Protein AF-A0A7S1EZB2-F1 (afdb_monomer_lite)

Sequence (1112 aa):
ELTTAMSDLGTTRDLFGDSHVALLRGVSVVGLAETESMCILDSMRTISYNWDAFEPLVEQIVYDGFASQGQISDLTGRTDELAVYLQNAVELYASDDESCELDPTHDQWNNLLNLAGKQRMLVQRISRLFFQVMKGIHVEASQVSFTTTKVTGDDSVRELIEGDIGSNVLSPPAQVIVEALLDLWHAWEDFNEKVTIYSTESNVDVETLSKVASDSIDCLDLANIATELYVDAVVVRDPSVRAHVLNLAGRQRMLIEKMGKEAVLLGLGADVTENVDNLMFSVQLFNQIHEDLLVGNESLGLEVTTDHCILQQMQVVWDLWVSYEGLILTAGQDQLNTDTAVLEAIDDEATPLFNAMNVAVGYYAVNLGVCTESFSTSEWEELIREVSHLSEWTQRIAKDLCLMSRGVNFTVHYAHLVDTIDRFSELLSKLRFGSTVDNLRAPPTDAVLNKIFAMVELWSSFIALIDTPVTSAESATIVDQVLLSSNSLLLGVDDLASLYVDGAWESDPQVNGTRILTAGRQLALIEQMTKEWACLGHPNMTQQALLMTVAKYEAAEGDLLNGASGSEGKYDIKATDEVSILVQMAAVASAWIAFQPHVTKEVTGDEDLQAVVQASDVLLSEMDIAVSLYKHPLDDERVPVNILSPMPFTGTTPFGFTLSISQMVAMEIINNGQILLPGYVLASETFDDQCDADYGQRQVLDKMASESWIALGGVSCAEVCKSTAGITDALRLPSLSYECASSEDLADTDIYPAFSRLGTSFRLAPSAVLELAPWAEWWEILVVSEPATDMVDLAKTYRSALEGGGLATSSLSAFADDFQAMQDMVQAVKNNKKRIVLVLGDEPFYQTLLCAAKVVDLSPGITWISMHSFRRSWWTRNNADLVALAPECTSNALSELLQGAINIAGLGVSLDQDRDTPLTCFPDHTSKTLSTLIETHLAEGFPSGADNAVDLPYTNIQGYGADGVCMIALMVREMLSRGYTLEQLYSPDKATYSEVISFMRTELAFEGVSGRIQLSGNELPGYLAITQVVGSESVVVGYVPPNDTAEVTVDYETISSSSWAAAPPDVEEDNSLMITVIAVLGATMLIACPVGFAIIVKCCCRREKDVDASNA

Organism: Noctiluca scintillans (NCBI:txid2966)

InterPro domains:
  IPR001828 Receptor, ligand binding region [PF01094] (665-1019)
  IPR002455 GPCR family 3, GABA-B receptor [PTHR10519] (628-1100)
  IPR028082 Periplasmic binding protein-like I [SSF53822] (642-1039)
  IPR029095 NarX-like, N-terminal [PF13675] (243-339)

Secondary structure (DSSP, 8-state):
-HHHHHHHHHHHHHHHHHHHHHHHH-BGGGTBPP---HHHHHHHHHHHHHHHTTHHHHHHHHHHSS--HHHHHHHHHHHHHHHHHHHHHHHHHHH--S-------HHHHHHHHHHHHHHHHHHHHHHHHHHHHHHTSSHHHHHHHHHHHHHHHHHHHHHHHH-BTTTTBPPPSSHHHHHHHHHHHHHHHHHHHHHHHHTT-S---HHHHHHHHHHHHHHHHHHHHHHHHHHHHHHHH-TTS-HHHHHHHHHHHHHHHHHHHHHHHHHHTSSHHHHHHHHHHHHHHHHHHHHHHHH-BGGGTBPPP--HHHHHHHHHHHHHHHHHHHHHHHHHHHGGG--HHHHHHHHHHHHHHHHHHHHHHHHHHHT-----SPPPHHHHHHHHHHHHHHHHHHHHHHHHHHHHHTTSSHHHHHHHHHHHHHHHHHHHHHHHH-BTTTTBPSPSSHHHHHHHHHHHHHHHHHHHHHTS---TTTHHHHHHHHHHHHHHHHHHHHHHHHHHHHHHHHH-TTS-HHHHHHHHHHHHHHHHHHHHHHTBTBTT--HHHHHHHHHHHHHHHHHHHH-B--SSGGG-BPPP--HHHHHHHHHHHHHHHHHHHHHHSPP-SSTTHHHHHHHHHHHHHHHHHHHHHHHS-GGG--EEEEEEEEE-SSSS--THHHHHHHHHHHHHHHHHH-SSSTTEEEEEEEEE-TT-HHHHHHHHHHHHTTS--SEEE---SHHHHHHHHHHHHHTT--EEES--TT-SGGG-TTT-TTEEE-SPPGGGHHHHHHHHHHHTT--EEEEEE---HHHHHHHHHHHHHHHHTT-EEEEEE--SS-HHHHHHHHHHHHHTT--EEEEES-HHHHHHHHHHHHHTTPPS--EEEE-S---TTGGGS--HHHHHH-TT--HHHHHHHHTT-EEEEE--S--TTTTTSBPSS-TT-BHHHHHHHHHHHHHHTTTTT-S---SS--TTTTTHHHHHHHHHHHHHHHHHHHT--HHHHHS--HHHHHHHHHIIIII-EEEETTEEEE-BTTB---PEEEEEEETTEEEEEEEE-SSTTSPPEE-TTT---TTSPPPPPP----THHHHHHHHHHHHHHHHHHHHHHHHHHHHHTTSSSS------

Structure (mmCIF, N/CA/C/O backbone):
data_AF-A0A7S1EZB2-F1
#
_entry.id   AF-A0A7S1EZB2-F1
#
loop_
_atom_site.group_PDB
_atom_site.id
_atom_site.type_symbol
_atom_site.label_atom_id
_atom_site.label_alt_id
_atom_site.label_comp_id
_atom_site.label_asym_id
_atom_site.label_entity_id
_atom_site.label_seq_id
_atom_site.pdbx_PDB_ins_code
_atom_site.Cartn_x
_atom_site.Cartn_y
_atom_site.Cartn_z
_atom_site.occupancy
_atom_site.B_iso_or_equiv
_atom_site.auth_seq_id
_atom_site.auth_comp_id
_atom_site.auth_asym_id
_atom_site.auth_atom_id
_atom_site.pdbx_PDB_model_num
ATOM 1 N N . GLU A 1 1 ? 45.542 -4.696 -39.218 1.00 71.56 1 GLU A N 1
ATOM 2 C CA . GLU A 1 1 ? 46.193 -5.382 -38.083 1.00 71.56 1 GLU A CA 1
ATOM 3 C C . GLU A 1 1 ? 45.404 -5.155 -36.802 1.00 71.56 1 GLU A C 1
ATOM 5 O O . GLU A 1 1 ? 44.778 -6.106 -36.373 1.00 71.56 1 GLU A O 1
ATOM 10 N N . LEU A 1 2 ? 45.303 -3.926 -36.273 1.00 72.12 2 LEU A N 1
ATOM 11 C CA . LEU A 1 2 ? 44.518 -3.648 -35.054 1.00 72.12 2 LEU A CA 1
ATOM 12 C C . LEU A 1 2 ? 43.036 -4.060 -35.161 1.00 72.12 2 LEU A C 1
ATOM 14 O O . LEU A 1 2 ? 42.552 -4.800 -34.320 1.00 72.12 2 LEU A O 1
ATOM 18 N N . THR A 1 3 ? 42.342 -3.681 -36.239 1.00 74.75 3 THR A N 1
ATOM 19 C CA . THR A 1 3 ? 40.935 -4.071 -36.478 1.00 74.75 3 THR A CA 1
ATOM 20 C C . THR A 1 3 ? 40.739 -5.589 -36.554 1.00 74.75 3 THR A C 1
ATOM 22 O O . THR A 1 3 ? 39.734 -6.107 -36.088 1.00 74.75 3 THR A O 1
ATOM 25 N N . THR A 1 4 ? 41.709 -6.311 -37.123 1.00 85.25 4 THR A N 1
ATOM 26 C CA . THR A 1 4 ? 41.682 -7.780 -37.192 1.00 85.25 4 THR A CA 1
ATOM 27 C C . THR A 1 4 ? 41.873 -8.381 -35.804 1.00 85.25 4 THR A C 1
ATOM 29 O O . THR A 1 4 ? 41.097 -9.236 -35.413 1.00 85.25 4 THR A O 1
ATOM 32 N N . ALA A 1 5 ? 42.830 -7.865 -35.027 1.00 82.31 5 ALA A N 1
ATOM 33 C CA . ALA A 1 5 ? 43.064 -8.317 -33.660 1.00 82.31 5 ALA A CA 1
ATOM 34 C C . ALA A 1 5 ? 41.858 -8.068 -32.733 1.00 82.31 5 ALA A C 1
ATOM 36 O O . ALA A 1 5 ? 41.552 -8.927 -31.916 1.00 82.31 5 ALA A O 1
ATOM 37 N N . MET A 1 6 ? 41.155 -6.935 -32.872 1.00 84.38 6 MET A N 1
ATOM 38 C CA . MET A 1 6 ? 39.925 -6.666 -32.106 1.00 84.38 6 MET A CA 1
ATOM 39 C C . MET A 1 6 ? 38.788 -7.619 -32.499 1.00 84.38 6 MET A C 1
ATOM 41 O O . MET A 1 6 ? 38.105 -8.151 -31.633 1.00 84.38 6 MET A O 1
ATOM 45 N N . SER A 1 7 ? 38.625 -7.893 -33.798 1.00 85.56 7 SER A N 1
ATOM 46 C CA . SER A 1 7 ? 37.645 -8.873 -34.286 1.00 85.56 7 SER A CA 1
ATOM 47 C C . SER A 1 7 ? 37.939 -10.291 -33.785 1.00 85.56 7 SER A C 1
ATOM 49 O O . SER A 1 7 ? 37.016 -11.004 -33.396 1.00 85.56 7 SER A O 1
ATOM 51 N N . ASP A 1 8 ? 39.209 -10.706 -33.791 1.00 90.88 8 ASP A N 1
ATOM 52 C CA . ASP A 1 8 ? 39.632 -12.024 -33.306 1.00 90.88 8 ASP A CA 1
ATOM 53 C C . ASP A 1 8 ? 39.420 -12.149 -31.788 1.00 90.88 8 ASP A C 1
ATOM 55 O O . ASP A 1 8 ? 38.999 -13.201 -31.305 1.00 90.88 8 ASP A O 1
ATOM 59 N N . LEU A 1 9 ? 39.670 -11.070 -31.036 1.00 87.75 9 LEU A N 1
ATOM 60 C CA . LEU A 1 9 ? 39.429 -11.011 -29.595 1.00 87.75 9 LEU A CA 1
ATOM 61 C C . LEU A 1 9 ? 37.936 -11.142 -29.268 1.00 87.75 9 LEU A C 1
ATOM 63 O O . LEU A 1 9 ? 37.585 -11.982 -28.445 1.00 87.75 9 LEU A O 1
ATOM 67 N N . GLY A 1 10 ? 37.069 -10.392 -29.959 1.00 88.25 10 GLY A N 1
ATOM 68 C CA . GLY A 1 10 ? 35.613 -10.528 -29.818 1.00 88.25 10 GLY A CA 1
ATOM 69 C C . GLY A 1 10 ? 35.130 -11.941 -30.159 1.00 88.25 10 GLY A C 1
ATOM 70 O O . GLY A 1 10 ? 34.423 -12.556 -29.376 1.00 88.25 10 GLY A O 1
ATOM 71 N N . THR A 1 11 ? 35.628 -12.523 -31.254 1.00 92.94 11 THR A N 1
ATOM 72 C CA . THR A 1 11 ? 35.288 -13.909 -31.633 1.00 92.94 11 THR A CA 1
ATOM 73 C C . THR A 1 11 ? 35.745 -14.928 -30.581 1.00 92.94 11 THR A C 1
ATOM 75 O O . THR A 1 11 ? 35.072 -15.926 -30.346 1.00 92.94 11 THR A O 1
ATOM 78 N N . THR A 1 12 ? 36.905 -14.709 -29.954 1.00 92.12 12 THR A N 1
ATOM 79 C CA . THR A 1 12 ? 37.430 -15.603 -28.907 1.00 92.12 12 THR A CA 1
ATOM 80 C C . THR A 1 12 ? 36.618 -15.497 -27.620 1.00 92.12 12 THR A C 1
ATOM 82 O O . THR A 1 12 ? 36.389 -16.517 -26.975 1.00 92.12 12 THR A O 1
ATOM 85 N N . ARG A 1 13 ? 36.179 -14.283 -27.263 1.00 92.75 13 ARG A N 1
ATOM 86 C CA . ARG A 1 13 ? 35.255 -14.043 -26.149 1.00 92.75 13 ARG A CA 1
ATOM 87 C C . ARG A 1 13 ? 33.959 -14.822 -26.359 1.00 92.75 13 ARG A C 1
ATOM 89 O O . ARG A 1 13 ? 33.618 -15.634 -25.509 1.00 92.75 13 ARG A O 1
ATOM 96 N N . ASP A 1 14 ? 33.321 -14.641 -27.515 1.00 91.06 14 ASP A N 1
ATOM 97 C CA . ASP A 1 14 ? 32.053 -15.305 -27.843 1.00 91.06 14 ASP A CA 1
ATOM 98 C C . ASP A 1 14 ? 32.217 -16.832 -27.825 1.00 91.06 14 ASP A C 1
ATOM 100 O O . ASP A 1 14 ? 31.436 -17.542 -27.204 1.00 91.06 14 ASP A O 1
ATOM 104 N N . LEU A 1 15 ? 33.306 -17.349 -28.412 1.00 93.75 15 LEU A N 1
ATOM 105 C CA . LEU A 1 15 ? 33.604 -18.782 -28.395 1.00 93.75 15 LEU A CA 1
ATOM 106 C C . LEU A 1 15 ? 33.765 -19.336 -26.973 1.00 93.75 15 LEU A C 1
ATOM 108 O O . LEU A 1 15 ? 33.363 -20.474 -26.724 1.00 93.75 15 LEU A O 1
ATOM 112 N N . PHE A 1 16 ? 34.390 -18.582 -26.065 1.00 92.81 16 PHE A N 1
ATOM 113 C CA . PHE A 1 16 ? 34.522 -19.000 -24.672 1.00 92.81 16 PHE A CA 1
ATOM 114 C C . PHE A 1 16 ? 33.151 -19.062 -23.994 1.00 92.81 16 PHE A C 1
ATOM 116 O O . PHE A 1 16 ? 32.823 -20.109 -23.439 1.00 92.81 16 PHE A O 1
ATOM 123 N N . GLY A 1 17 ? 32.356 -17.990 -24.094 1.00 90.81 17 GLY A N 1
ATOM 124 C CA . GLY A 1 17 ? 31.007 -17.925 -23.523 1.00 90.81 17 GLY A CA 1
ATOM 125 C C . GLY A 1 17 ? 30.111 -19.050 -24.043 1.00 90.81 17 GLY A C 1
ATOM 126 O O . GLY A 1 17 ? 29.581 -19.836 -23.258 1.00 90.81 17 GLY A O 1
ATOM 127 N N . ASP A 1 18 ? 30.051 -19.224 -25.366 1.00 91.88 18 ASP A N 1
ATOM 128 C CA . ASP A 1 18 ? 29.277 -20.286 -26.015 1.00 91.88 18 ASP A CA 1
ATOM 129 C C . ASP A 1 18 ? 29.727 -21.684 -25.567 1.00 91.88 18 ASP A C 1
ATOM 131 O O . ASP A 1 18 ? 28.901 -22.564 -25.326 1.00 91.88 18 ASP A O 1
ATOM 135 N N . SER A 1 19 ? 31.041 -21.911 -25.441 1.00 92.44 19 SER A N 1
ATOM 136 C CA . SER A 1 19 ? 31.580 -23.208 -25.006 1.00 92.44 19 SER A CA 1
ATOM 137 C C . SER A 1 19 ? 31.276 -23.491 -23.536 1.00 92.44 19 SER A C 1
ATOM 139 O O . SER A 1 19 ? 30.982 -24.633 -23.188 1.00 92.44 19 SER A O 1
ATOM 141 N N . HIS A 1 20 ? 31.349 -22.471 -22.679 1.00 93.75 20 HIS A N 1
ATOM 142 C CA . HIS A 1 20 ? 31.028 -22.573 -21.256 1.00 93.75 20 HIS A CA 1
ATOM 143 C C . HIS A 1 20 ? 29.554 -22.937 -21.051 1.00 93.75 20 HIS A C 1
ATOM 145 O O . HIS A 1 20 ? 29.251 -23.929 -20.387 1.00 93.75 20 HIS A O 1
ATOM 151 N N . VAL A 1 21 ? 28.646 -22.217 -21.718 1.00 91.94 21 VAL A N 1
ATOM 152 C CA . VAL A 1 21 ? 27.202 -22.497 -21.685 1.00 91.94 21 VAL A CA 1
ATOM 153 C C . VAL A 1 21 ? 26.888 -23.876 -22.272 1.00 91.94 21 VAL A C 1
ATOM 155 O O . VAL A 1 21 ? 26.105 -24.625 -21.693 1.00 91.94 21 VAL A O 1
ATOM 158 N N . ALA A 1 22 ? 27.530 -24.255 -23.382 1.00 92.25 22 ALA A N 1
ATOM 159 C CA . ALA A 1 22 ? 27.340 -25.563 -24.010 1.00 92.25 22 ALA A CA 1
ATOM 160 C C . ALA A 1 22 ? 27.740 -26.735 -23.100 1.00 92.25 22 ALA A C 1
ATOM 162 O O . ALA A 1 22 ? 27.123 -27.795 -23.177 1.00 92.25 22 ALA A O 1
ATOM 163 N N . LEU A 1 23 ? 28.763 -26.568 -22.254 1.00 93.44 23 LEU A N 1
ATOM 164 C CA . LEU A 1 23 ? 29.164 -27.585 -21.278 1.00 93.44 23 LEU A CA 1
ATOM 165 C C . LEU A 1 23 ? 28.136 -27.726 -20.151 1.00 93.44 23 LEU A C 1
ATOM 167 O O . LEU A 1 23 ? 27.768 -28.843 -19.801 1.00 93.44 23 LEU A O 1
ATOM 171 N N . LEU A 1 24 ? 27.643 -26.607 -19.615 1.00 94.00 24 LEU A N 1
ATOM 172 C CA . LEU A 1 24 ? 26.632 -26.609 -18.556 1.00 94.00 24 LEU A CA 1
ATOM 173 C C . LEU A 1 24 ? 25.299 -27.192 -19.039 1.00 94.00 24 LEU A C 1
ATOM 175 O O . LEU A 1 24 ? 24.766 -28.115 -18.429 1.00 94.00 24 LEU A O 1
ATOM 179 N N . ARG A 1 25 ? 24.788 -26.679 -20.161 1.00 93.44 25 ARG A N 1
ATOM 180 C CA . ARG A 1 25 ? 23.408 -26.903 -20.625 1.00 93.44 25 ARG A CA 1
ATOM 181 C C . ARG A 1 25 ? 23.281 -27.970 -21.709 1.00 93.44 25 ARG A C 1
ATOM 183 O O . ARG A 1 25 ? 22.176 -28.294 -22.129 1.00 93.44 25 ARG A O 1
ATOM 190 N N . GLY A 1 26 ? 24.405 -28.511 -22.173 1.00 91.88 26 GLY A N 1
ATOM 191 C CA . GLY A 1 26 ? 24.444 -29.472 -23.266 1.00 91.88 26 GLY A CA 1
ATOM 192 C C . GLY A 1 26 ? 24.108 -28.854 -24.627 1.00 91.88 26 GLY A C 1
ATOM 193 O O . GLY A 1 26 ? 23.628 -27.730 -24.760 1.00 91.88 26 GLY A O 1
ATOM 194 N N . VAL A 1 27 ? 24.377 -29.613 -25.692 1.00 90.06 27 VAL A N 1
ATOM 195 C CA . VAL A 1 27 ? 24.002 -29.263 -27.069 1.00 90.06 27 VAL A CA 1
ATOM 196 C C . VAL A 1 27 ? 23.609 -30.537 -27.811 1.00 90.06 27 VAL A C 1
ATOM 198 O O . VAL A 1 27 ? 24.453 -31.298 -28.302 1.00 90.06 27 VAL A O 1
ATOM 201 N N . SER A 1 28 ? 22.300 -30.745 -27.950 1.00 81.62 28 SER A N 1
ATOM 202 C CA . SER A 1 28 ? 21.715 -31.960 -28.534 1.00 81.62 28 SER A CA 1
ATOM 203 C C . SER A 1 28 ? 22.206 -32.246 -29.960 1.00 81.62 28 SER A C 1
ATOM 205 O O . SER A 1 28 ? 22.515 -33.389 -30.298 1.00 81.62 28 SER A O 1
ATOM 207 N N . VAL A 1 29 ? 22.364 -31.207 -30.790 1.00 82.00 29 VAL A N 1
ATOM 208 C CA . VAL A 1 29 ? 22.775 -31.322 -32.205 1.00 82.00 29 VAL A CA 1
ATOM 209 C C . VAL A 1 29 ? 24.170 -31.937 -32.372 1.00 82.00 29 VAL A C 1
ATOM 211 O O . VAL A 1 29 ? 24.432 -32.595 -33.381 1.00 82.00 29 VAL A O 1
ATOM 214 N N . VAL A 1 30 ? 25.062 -31.755 -31.395 1.00 86.19 30 VAL A N 1
ATOM 215 C CA . VAL A 1 30 ? 26.427 -32.314 -31.417 1.00 86.19 30 VAL A CA 1
ATOM 216 C C . VAL A 1 30 ? 26.611 -33.478 -30.439 1.00 86.19 30 VAL A C 1
ATOM 218 O O . VAL A 1 30 ? 27.704 -34.037 -30.366 1.00 86.19 30 VAL A O 1
ATOM 221 N N . GLY A 1 31 ? 25.547 -33.883 -29.737 1.00 88.06 31 GLY A N 1
ATOM 222 C CA . GLY A 1 31 ? 25.568 -34.975 -28.763 1.00 88.06 31 GLY A CA 1
ATOM 223 C C . GLY A 1 31 ? 26.355 -34.657 -27.491 1.00 88.06 31 GLY A C 1
ATOM 224 O O . GLY A 1 31 ? 26.866 -35.582 -26.861 1.00 88.06 31 GLY A O 1
ATOM 225 N N . LEU A 1 32 ? 26.490 -33.374 -27.144 1.00 91.12 32 LEU A N 1
ATOM 226 C CA . LEU A 1 32 ? 27.051 -32.950 -25.865 1.00 91.12 32 LEU A CA 1
ATOM 227 C C . LEU A 1 32 ? 25.933 -33.007 -24.818 1.00 91.12 32 LEU A C 1
ATOM 229 O O . LEU A 1 32 ? 24.924 -32.324 -24.983 1.00 91.12 32 LEU A O 1
ATOM 233 N N . ALA A 1 33 ? 26.091 -33.862 -23.807 1.00 89.81 33 ALA A N 1
ATOM 234 C CA . ALA A 1 33 ? 25.143 -33.969 -22.699 1.00 89.81 33 ALA A CA 1
ATOM 235 C C . ALA A 1 33 ? 25.242 -32.747 -21.777 1.00 89.81 33 ALA A C 1
ATOM 237 O O . ALA A 1 33 ? 26.293 -32.104 -21.728 1.00 89.81 33 ALA A O 1
ATOM 238 N N . GLU A 1 34 ? 24.153 -32.443 -21.076 1.00 93.44 34 GLU A N 1
ATOM 239 C CA . GLU A 1 34 ? 24.152 -31.439 -20.013 1.00 93.44 34 GLU A CA 1
ATOM 240 C C . GLU A 1 34 ? 24.938 -31.926 -18.788 1.00 93.44 34 GLU A C 1
ATOM 242 O O . GLU A 1 34 ? 25.187 -33.124 -18.619 1.00 93.44 34 GLU A O 1
ATOM 247 N N . THR A 1 35 ? 25.391 -30.987 -17.958 1.00 94.69 35 THR A N 1
ATOM 248 C CA . THR A 1 35 ? 26.147 -31.316 -16.748 1.00 94.69 35 THR A CA 1
ATOM 249 C C . THR A 1 35 ? 25.199 -31.712 -15.626 1.00 94.69 35 THR A C 1
ATOM 251 O O . THR A 1 35 ? 24.454 -30.882 -15.119 1.00 94.69 35 THR A O 1
ATOM 254 N N . GLU A 1 36 ? 25.292 -32.968 -15.191 1.00 94.81 36 GLU A N 1
ATOM 255 C CA . GLU A 1 36 ? 24.405 -33.526 -14.161 1.00 94.81 36 GLU A CA 1
ATOM 256 C C . GLU A 1 36 ? 25.088 -33.702 -12.796 1.00 94.81 36 GLU A C 1
ATOM 258 O O . GLU A 1 36 ? 24.409 -33.923 -11.804 1.00 94.81 36 GLU A O 1
ATOM 263 N N . SER A 1 37 ? 26.420 -33.608 -12.701 1.00 94.81 37 SER A N 1
ATOM 264 C CA . SER A 1 37 ? 27.129 -33.777 -11.421 1.00 94.81 37 SER A CA 1
ATOM 265 C C . SER A 1 37 ? 27.076 -32.511 -10.566 1.00 94.81 37 SER A C 1
ATOM 267 O O . SER A 1 37 ? 27.524 -31.446 -11.004 1.00 94.81 37 SER A O 1
ATOM 269 N N . MET A 1 38 ? 26.662 -32.651 -9.301 1.00 94.44 38 MET A N 1
ATOM 270 C CA . MET A 1 38 ? 26.695 -31.553 -8.323 1.00 94.44 38 MET A CA 1
ATOM 271 C C . MET A 1 38 ? 28.098 -30.940 -8.154 1.00 94.44 38 MET A C 1
ATOM 273 O O . MET A 1 38 ? 28.235 -29.727 -7.988 1.00 94.44 38 MET A O 1
ATOM 277 N N . CYS A 1 39 ? 29.155 -31.755 -8.244 1.00 94.00 39 CYS A N 1
ATOM 278 C CA . CYS A 1 39 ? 30.535 -31.305 -8.055 1.00 94.00 39 CYS A CA 1
ATOM 279 C C . CYS A 1 39 ? 31.042 -30.504 -9.249 1.00 94.00 39 CYS A C 1
ATOM 281 O O . CYS A 1 39 ? 31.732 -29.494 -9.086 1.00 94.00 39 CYS A O 1
ATOM 283 N N . ILE A 1 40 ? 30.678 -30.938 -10.456 1.00 95.56 40 ILE A N 1
ATOM 284 C CA . ILE A 1 40 ? 31.011 -30.203 -11.673 1.00 95.56 40 ILE A CA 1
ATOM 285 C C . ILE A 1 40 ? 30.229 -28.886 -11.705 1.00 95.56 40 ILE A C 1
ATOM 287 O O . ILE A 1 40 ? 30.835 -27.853 -11.982 1.00 95.56 40 ILE A O 1
ATOM 291 N N . LEU A 1 41 ? 28.937 -28.888 -11.354 1.00 95.75 41 LEU A N 1
ATOM 292 C CA . LEU A 1 41 ? 28.114 -27.674 -11.298 1.00 95.75 41 LEU A CA 1
ATOM 293 C C . LEU A 1 41 ? 28.697 -26.625 -10.340 1.00 95.75 41 LEU A C 1
ATOM 295 O O . LEU A 1 41 ? 28.880 -25.481 -10.748 1.00 95.75 41 LEU A O 1
ATOM 299 N N . ASP A 1 42 ? 29.092 -27.000 -9.116 1.00 94.12 42 ASP A N 1
ATOM 300 C CA . ASP A 1 42 ? 29.736 -26.052 -8.186 1.00 94.12 42 ASP A CA 1
ATOM 301 C C . ASP A 1 42 ? 31.064 -25.490 -8.726 1.00 94.12 42 ASP A C 1
ATOM 303 O O . ASP A 1 42 ? 31.350 -24.292 -8.612 1.00 94.12 42 ASP A O 1
ATOM 307 N N . SER A 1 43 ? 31.871 -26.332 -9.381 1.00 94.12 43 SER A N 1
ATOM 308 C CA . SER A 1 43 ? 33.102 -25.865 -10.022 1.00 94.12 43 SER A CA 1
ATOM 309 C C . SER A 1 43 ? 32.813 -24.901 -11.177 1.00 94.12 43 SER A C 1
ATOM 311 O O . SER A 1 43 ? 33.520 -23.903 -11.336 1.00 94.12 43 SER A O 1
ATOM 313 N N . MET A 1 44 ? 31.791 -25.182 -11.986 1.00 95.69 44 MET A N 1
ATOM 314 C CA . MET A 1 44 ? 31.398 -24.353 -13.126 1.00 95.69 44 MET A CA 1
ATOM 315 C C . MET A 1 44 ? 30.775 -23.028 -12.684 1.00 95.69 44 MET A C 1
ATOM 317 O O . MET A 1 44 ? 31.058 -22.008 -13.304 1.00 95.69 44 MET A O 1
ATOM 321 N N . ARG A 1 45 ? 30.050 -23.001 -11.561 1.00 94.75 45 ARG A N 1
ATOM 322 C CA . ARG A 1 45 ? 29.545 -21.778 -10.918 1.00 94.75 45 ARG A CA 1
ATOM 323 C C . ARG A 1 45 ? 30.649 -20.758 -10.651 1.00 94.75 45 ARG A C 1
ATOM 325 O O . ARG A 1 45 ? 30.496 -19.566 -10.910 1.00 94.75 45 ARG A O 1
ATOM 332 N N . THR A 1 46 ? 31.798 -21.232 -10.167 1.00 93.62 46 THR A N 1
ATOM 333 C CA . THR A 1 46 ? 32.968 -20.374 -9.928 1.00 93.62 46 THR A CA 1
ATOM 334 C C . THR A 1 46 ? 33.520 -19.806 -11.236 1.00 93.62 46 THR A C 1
ATOM 336 O O . THR A 1 46 ? 33.947 -18.652 -11.279 1.00 93.62 46 THR A O 1
ATOM 339 N N . ILE A 1 47 ? 33.501 -20.592 -12.315 1.00 95.44 47 ILE A N 1
ATOM 340 C CA . ILE A 1 47 ? 33.921 -20.137 -13.644 1.00 95.44 47 ILE A CA 1
ATOM 341 C C . ILE A 1 47 ? 32.946 -19.079 -14.174 1.00 95.44 47 ILE A C 1
ATOM 343 O O . ILE A 1 47 ? 33.428 -18.032 -14.597 1.00 95.44 47 ILE A O 1
ATOM 347 N N . SER A 1 48 ? 31.625 -19.297 -14.078 1.00 94.12 48 SER A N 1
ATOM 348 C CA . SER A 1 48 ? 30.596 -18.321 -14.483 1.00 94.12 48 SER A CA 1
ATOM 349 C C . SER A 1 48 ? 30.817 -16.967 -13.807 1.00 94.12 48 SER A C 1
ATOM 351 O O . SER A 1 48 ? 31.038 -15.973 -14.486 1.00 94.12 48 SER A O 1
ATOM 353 N N . TYR A 1 49 ? 30.930 -16.941 -12.474 1.00 92.12 49 TYR A N 1
ATOM 354 C CA . TYR A 1 49 ? 31.134 -15.696 -11.722 1.00 92.12 49 TYR A CA 1
ATOM 355 C C . TYR A 1 49 ? 32.394 -14.919 -12.145 1.00 92.12 49 TYR A C 1
ATOM 357 O O . TYR A 1 49 ? 32.400 -13.690 -12.237 1.00 92.12 49 TYR A O 1
ATOM 365 N N . ASN A 1 50 ? 33.498 -15.630 -12.395 1.00 91.38 50 ASN A N 1
ATOM 366 C CA . ASN A 1 50 ? 34.734 -14.985 -12.838 1.00 91.38 50 ASN A CA 1
ATOM 367 C C . ASN A 1 50 ? 34.659 -14.546 -14.305 1.00 91.38 50 ASN A C 1
ATOM 369 O O . ASN A 1 50 ? 35.280 -13.541 -14.662 1.00 91.38 50 ASN A O 1
ATOM 373 N N . TRP A 1 51 ? 33.911 -15.275 -15.135 1.00 92.62 51 TRP A N 1
ATOM 374 C CA . TRP A 1 51 ? 33.652 -14.923 -16.523 1.00 92.62 51 TRP A CA 1
ATOM 375 C C . TRP A 1 51 ? 32.783 -13.669 -16.641 1.00 92.62 51 TRP A C 1
ATOM 377 O O . TRP A 1 51 ? 33.173 -12.757 -17.364 1.00 92.62 51 TRP A O 1
ATOM 387 N N . ASP A 1 52 ? 31.717 -13.544 -15.850 1.00 88.00 52 ASP A N 1
ATOM 388 C CA . ASP A 1 52 ? 30.821 -12.376 -15.856 1.00 88.00 52 ASP A CA 1
ATOM 389 C C . ASP A 1 52 ? 31.555 -11.075 -15.496 1.00 88.00 52 ASP A C 1
ATOM 391 O O . ASP A 1 52 ? 31.230 -9.989 -15.974 1.00 88.00 52 ASP A O 1
ATOM 395 N N . ALA A 1 53 ? 32.614 -11.173 -14.687 1.00 85.25 53 ALA A N 1
ATOM 396 C CA . ALA A 1 53 ? 33.487 -10.044 -14.375 1.00 85.25 53 ALA A CA 1
ATOM 397 C C . ALA A 1 53 ? 34.612 -9.819 -15.410 1.00 85.25 53 ALA A C 1
ATOM 399 O O . ALA A 1 53 ? 35.257 -8.766 -15.406 1.00 85.25 53 ALA A O 1
ATOM 400 N N . PHE A 1 54 ? 34.899 -10.808 -16.259 1.00 90.19 54 PHE A N 1
ATOM 401 C CA . PHE A 1 54 ? 35.945 -10.771 -17.284 1.00 90.19 54 PHE A CA 1
ATOM 402 C C . PHE A 1 54 ? 35.412 -10.295 -18.640 1.00 90.19 54 PHE A C 1
ATOM 404 O O . PHE A 1 54 ? 36.048 -9.470 -19.298 1.00 90.19 54 PHE A O 1
ATOM 411 N N . GLU A 1 55 ? 34.250 -10.794 -19.051 1.00 91.25 55 GLU A N 1
ATOM 412 C CA . GLU A 1 55 ? 33.652 -10.568 -20.363 1.00 91.25 55 GLU A CA 1
ATOM 413 C C . GLU A 1 55 ? 33.421 -9.081 -20.690 1.00 91.25 55 GLU A C 1
ATOM 415 O O . GLU A 1 55 ? 33.889 -8.647 -21.753 1.00 91.25 55 GLU A O 1
ATOM 420 N N . PRO A 1 56 ? 32.840 -8.253 -19.795 1.00 88.56 56 PRO A N 1
ATOM 421 C CA . PRO A 1 56 ? 32.592 -6.841 -20.088 1.00 88.56 56 PRO A CA 1
ATOM 422 C C . PRO A 1 56 ? 33.881 -6.041 -20.312 1.00 88.56 56 PRO A C 1
ATOM 424 O O . PRO A 1 56 ? 33.901 -5.086 -21.086 1.00 88.56 56 PRO A O 1
ATOM 427 N N . LEU A 1 57 ? 34.991 -6.438 -19.674 1.00 88.12 57 LEU A N 1
ATOM 428 C CA . LEU A 1 57 ? 36.292 -5.792 -19.881 1.00 88.12 57 LEU A CA 1
ATOM 429 C C . LEU A 1 57 ? 36.819 -6.056 -21.293 1.00 88.12 57 LEU A C 1
ATOM 431 O O . LEU A 1 57 ? 37.369 -5.157 -21.932 1.00 88.12 57 LEU A O 1
ATOM 435 N N . VAL A 1 58 ? 36.650 -7.286 -21.786 1.00 89.56 58 VAL A N 1
ATOM 436 C CA . VAL A 1 58 ? 37.017 -7.646 -23.159 1.00 89.56 58 VAL A CA 1
ATOM 437 C C . VAL A 1 58 ? 36.102 -6.940 -24.154 1.00 89.56 58 VAL A C 1
ATOM 439 O O . VAL A 1 58 ? 36.596 -6.387 -25.136 1.00 89.56 58 VAL A O 1
ATOM 442 N N . GLU A 1 59 ? 34.799 -6.898 -23.881 1.00 89.00 59 GLU A N 1
ATOM 443 C CA . GLU A 1 59 ? 33.821 -6.181 -24.698 1.00 89.00 59 GLU A CA 1
ATOM 444 C C . GLU A 1 59 ? 34.154 -4.694 -24.827 1.00 89.00 59 GLU A C 1
ATOM 446 O O . GLU A 1 59 ? 34.218 -4.171 -25.940 1.00 89.00 59 GLU A O 1
ATOM 451 N N . GLN A 1 60 ? 34.460 -4.034 -23.710 1.00 86.12 60 GLN A N 1
ATOM 452 C CA . GLN A 1 60 ? 34.838 -2.628 -23.703 1.00 86.12 60 GLN A CA 1
ATOM 453 C C . GLN A 1 60 ? 36.100 -2.375 -24.537 1.00 86.12 60 GLN A C 1
ATOM 455 O O . GLN A 1 60 ? 36.142 -1.431 -25.318 1.00 86.12 60 GLN A O 1
ATOM 460 N N . ILE A 1 61 ? 37.120 -3.233 -24.439 1.00 86.44 61 ILE A N 1
ATOM 461 C CA . ILE A 1 61 ? 38.347 -3.098 -25.243 1.00 86.44 61 ILE A CA 1
ATOM 462 C C . ILE A 1 61 ? 38.062 -3.279 -26.737 1.00 86.44 61 ILE A C 1
ATOM 464 O O . ILE A 1 61 ? 38.628 -2.561 -27.566 1.00 86.44 61 ILE A O 1
ATOM 468 N N . VAL A 1 62 ? 37.202 -4.239 -27.088 1.00 86.06 62 VAL A N 1
ATOM 469 C CA . VAL A 1 62 ? 36.781 -4.471 -28.476 1.00 86.06 62 VAL A CA 1
ATOM 470 C C . VAL A 1 62 ? 36.006 -3.262 -29.009 1.00 86.06 62 VAL A C 1
ATOM 472 O O . VAL A 1 62 ? 36.249 -2.854 -30.147 1.00 86.06 62 VAL A O 1
ATOM 475 N N . TYR A 1 63 ? 35.138 -2.666 -28.188 1.00 84.00 63 TYR A N 1
ATOM 476 C CA . TYR A 1 63 ? 34.349 -1.480 -28.522 1.00 84.00 63 TYR A CA 1
ATOM 477 C C . TYR A 1 63 ? 35.212 -0.218 -28.677 1.00 84.00 63 TYR A C 1
ATOM 479 O O . TYR A 1 63 ? 35.152 0.453 -29.709 1.00 84.00 63 TYR A O 1
ATOM 487 N N . ASP A 1 64 ? 36.070 0.072 -27.697 1.00 83.88 64 ASP A N 1
ATOM 488 C CA . ASP A 1 64 ? 36.944 1.251 -27.680 1.00 83.88 64 ASP A CA 1
ATOM 489 C C . ASP A 1 64 ? 38.054 1.163 -28.742 1.00 83.88 64 ASP A C 1
ATOM 491 O O . ASP A 1 64 ? 38.621 2.171 -29.177 1.00 83.88 64 ASP A O 1
ATOM 495 N N . GLY A 1 65 ? 38.401 -0.055 -29.169 1.00 85.19 65 GLY A N 1
ATOM 496 C CA . GLY A 1 65 ? 39.464 -0.317 -30.137 1.00 85.19 65 GLY A CA 1
ATOM 497 C C . GLY A 1 65 ? 40.877 -0.080 -29.590 1.00 85.19 65 GLY A C 1
ATOM 498 O O . GLY A 1 65 ? 41.846 -0.091 -30.358 1.00 85.19 65 GLY A O 1
ATOM 499 N N . PHE A 1 66 ? 41.020 0.133 -28.279 1.00 83.81 66 PHE A N 1
ATOM 500 C CA . PHE A 1 66 ? 42.293 0.197 -27.565 1.00 83.81 66 PHE A CA 1
ATOM 501 C C . PHE A 1 66 ? 42.132 -0.293 -26.118 1.00 83.81 66 PHE A C 1
ATOM 503 O O . PHE A 1 66 ? 41.045 -0.258 -25.559 1.00 83.81 66 PHE A O 1
ATOM 510 N N . ALA A 1 67 ? 43.235 -0.721 -25.498 1.00 83.12 67 ALA A N 1
ATOM 511 C CA . ALA A 1 67 ? 43.274 -1.089 -24.083 1.00 83.12 67 ALA A CA 1
ATOM 512 C C . ALA A 1 67 ? 44.254 -0.186 -23.327 1.00 83.12 67 ALA A C 1
ATOM 514 O O . ALA A 1 67 ? 45.402 0.005 -23.747 1.00 83.12 67 ALA A O 1
ATOM 515 N N . SER A 1 68 ? 43.819 0.367 -22.198 1.00 87.94 68 SER A N 1
ATOM 516 C CA . SER A 1 68 ? 44.694 1.072 -21.262 1.00 87.94 68 SER A CA 1
ATOM 517 C C . SER A 1 68 ? 45.608 0.094 -20.511 1.00 87.94 68 SER A C 1
ATOM 519 O O . SER A 1 68 ? 45.330 -1.099 -20.407 1.00 87.94 68 SER A O 1
ATOM 521 N N . GLN A 1 69 ? 46.705 0.592 -19.929 1.00 84.75 69 GLN A N 1
ATOM 522 C CA . GLN A 1 69 ? 47.576 -0.260 -19.105 1.00 84.75 69 GLN A CA 1
ATOM 523 C C . GLN A 1 69 ? 46.889 -0.792 -17.840 1.00 84.75 69 GLN A C 1
ATOM 525 O O . GLN A 1 69 ? 47.254 -1.864 -17.368 1.00 84.75 69 GLN A O 1
ATOM 530 N N . GLY A 1 70 ? 45.892 -0.070 -17.315 1.00 85.62 70 GLY A N 1
ATOM 531 C CA . GLY A 1 70 ? 45.050 -0.565 -16.223 1.00 85.62 70 GLY A CA 1
ATOM 532 C C . GLY A 1 70 ? 44.245 -1.785 -16.665 1.00 85.62 70 GLY A C 1
ATOM 533 O O . GLY A 1 70 ? 44.415 -2.858 -16.101 1.00 85.62 70 GLY A O 1
ATOM 534 N N . GLN A 1 71 ? 43.495 -1.659 -17.766 1.00 84.88 71 GLN A N 1
ATOM 535 C CA . GLN A 1 71 ? 42.696 -2.756 -18.328 1.00 84.88 71 GLN A CA 1
ATOM 536 C C . GLN A 1 71 ? 43.541 -3.995 -18.675 1.00 84.88 71 GLN A C 1
ATOM 538 O O . GLN A 1 71 ? 43.118 -5.118 -18.424 1.00 84.88 71 GLN A O 1
ATOM 543 N N . ILE A 1 72 ? 44.756 -3.817 -19.209 1.00 83.88 72 ILE A N 1
ATOM 544 C CA . ILE A 1 72 ? 45.669 -4.940 -19.499 1.00 83.88 72 ILE A CA 1
ATOM 545 C C . ILE A 1 72 ? 46.117 -5.641 -18.208 1.00 83.88 72 ILE A C 1
ATOM 547 O O . ILE A 1 72 ? 46.188 -6.872 -18.168 1.00 83.88 72 ILE A O 1
ATOM 551 N N . SER A 1 73 ? 46.431 -4.873 -17.160 1.00 86.19 73 SER A N 1
ATOM 552 C CA . SER A 1 73 ? 46.809 -5.422 -15.854 1.00 86.19 73 SER A CA 1
ATOM 553 C C . SER A 1 73 ? 45.663 -6.229 -15.244 1.00 86.19 73 SER A C 1
ATOM 555 O O . SER A 1 73 ? 45.890 -7.348 -14.784 1.00 86.19 73 SER A O 1
ATOM 557 N N . ASP A 1 74 ? 44.444 -5.693 -15.297 1.00 84.56 74 ASP A N 1
ATOM 558 C CA . ASP A 1 74 ? 43.250 -6.336 -14.743 1.00 84.56 74 ASP A CA 1
ATOM 559 C C . ASP A 1 74 ? 42.891 -7.616 -15.509 1.00 84.56 74 ASP A C 1
ATOM 561 O O . ASP A 1 74 ? 42.685 -8.664 -14.896 1.00 84.56 74 ASP A O 1
ATOM 565 N N . LEU A 1 75 ? 42.911 -7.578 -16.849 1.00 87.50 75 LEU A N 1
ATOM 566 C CA . LEU A 1 75 ? 42.700 -8.767 -17.681 1.00 87.50 75 LEU A CA 1
ATOM 567 C C . LEU A 1 75 ? 43.732 -9.859 -17.404 1.00 87.50 75 LEU A C 1
ATOM 569 O O . LEU A 1 75 ? 43.374 -11.033 -17.337 1.00 87.50 75 LEU A O 1
ATOM 573 N N . THR A 1 76 ? 45.009 -9.496 -17.250 1.00 86.94 76 THR A N 1
ATOM 574 C CA . THR A 1 76 ? 46.074 -10.479 -16.994 1.00 86.94 76 THR A CA 1
ATOM 575 C C . THR A 1 76 ? 45.835 -11.197 -15.668 1.00 86.94 76 THR A C 1
ATOM 577 O O . THR A 1 76 ? 45.881 -12.423 -15.630 1.00 86.94 76 THR A O 1
ATOM 580 N N . GLY A 1 77 ? 45.515 -10.449 -14.604 1.00 86.19 77 GLY A N 1
ATOM 581 C CA . GLY A 1 77 ? 45.219 -11.033 -13.294 1.00 86.19 77 GLY A CA 1
ATOM 582 C C . GLY A 1 77 ? 44.028 -11.992 -13.334 1.00 86.19 77 GLY A C 1
ATOM 583 O O . GLY A 1 77 ? 44.130 -13.123 -12.868 1.00 86.19 77 GLY A O 1
ATOM 584 N N . ARG A 1 78 ? 42.926 -11.579 -13.970 1.00 89.25 78 ARG A N 1
ATOM 585 C CA . ARG A 1 78 ? 41.714 -12.405 -14.083 1.00 89.25 78 ARG A CA 1
ATOM 586 C C . ARG A 1 78 ? 41.894 -13.629 -14.984 1.00 89.25 78 ARG A C 1
ATOM 588 O O . ARG A 1 78 ? 41.305 -14.670 -14.717 1.00 89.25 78 ARG A O 1
ATOM 595 N N . THR A 1 79 ? 42.720 -13.530 -16.029 1.00 89.62 79 THR A N 1
ATOM 596 C CA . THR A 1 79 ? 43.022 -14.669 -16.916 1.00 89.62 79 THR A CA 1
ATOM 597 C C . THR A 1 79 ? 43.717 -15.792 -16.148 1.00 89.62 79 THR A C 1
ATOM 599 O O . THR A 1 79 ? 43.366 -16.958 -16.323 1.00 89.62 79 THR A O 1
ATOM 602 N N . ASP A 1 80 ? 44.686 -15.451 -15.292 1.00 87.56 80 ASP A N 1
ATOM 603 C CA . ASP A 1 80 ? 45.415 -16.436 -14.488 1.00 87.56 80 ASP A CA 1
ATOM 604 C C . ASP A 1 80 ? 44.477 -17.155 -13.502 1.00 87.56 80 ASP A C 1
ATOM 606 O O . ASP A 1 80 ? 44.552 -18.375 -13.359 1.00 87.56 80 ASP A O 1
ATOM 610 N N . GLU A 1 81 ? 43.561 -16.421 -12.861 1.00 87.75 81 GLU A N 1
ATOM 611 C CA . GLU A 1 81 ? 42.549 -16.990 -11.961 1.00 87.75 81 GLU A CA 1
ATOM 612 C C . GLU A 1 81 ? 41.573 -17.910 -12.708 1.00 87.75 81 GLU A C 1
ATOM 614 O O . GLU A 1 81 ? 41.393 -19.068 -12.321 1.00 87.75 81 GLU A O 1
ATOM 619 N N . LEU A 1 82 ? 41.004 -17.443 -13.824 1.00 90.94 82 LEU A N 1
ATOM 620 C CA . LEU A 1 82 ? 40.064 -18.220 -14.633 1.00 90.94 82 LEU A CA 1
ATOM 621 C C . LEU A 1 82 ? 40.702 -19.513 -15.163 1.00 90.94 82 LEU A C 1
ATOM 623 O O . LEU A 1 82 ? 40.069 -20.567 -15.147 1.00 90.94 82 LEU A O 1
ATOM 627 N N . ALA A 1 83 ? 41.976 -19.470 -15.568 1.00 90.75 83 ALA A N 1
ATOM 628 C CA . ALA A 1 83 ? 42.712 -20.650 -16.019 1.00 90.75 83 ALA A CA 1
ATOM 629 C C . ALA A 1 83 ? 42.862 -21.719 -14.922 1.00 90.75 83 ALA A C 1
ATOM 631 O O . ALA A 1 83 ? 42.802 -22.913 -15.223 1.00 90.75 83 ALA A O 1
ATOM 632 N N . VAL A 1 84 ? 43.036 -21.314 -13.657 1.00 92.81 84 VAL A N 1
ATOM 633 C CA . VAL A 1 84 ? 43.083 -22.247 -12.519 1.00 92.81 84 VAL A CA 1
ATOM 634 C C . VAL A 1 84 ? 41.725 -22.918 -12.319 1.00 92.81 84 VAL A C 1
ATOM 636 O O . VAL A 1 84 ? 41.669 -24.142 -12.203 1.00 92.81 84 VAL A O 1
ATOM 639 N N . TYR A 1 85 ? 40.633 -22.150 -12.330 1.00 93.25 85 TYR A N 1
ATOM 640 C CA . TYR A 1 85 ? 39.289 -22.711 -12.169 1.00 93.25 85 TYR A CA 1
ATOM 641 C C . TYR A 1 85 ? 38.912 -23.653 -13.319 1.00 93.25 85 TYR A C 1
ATOM 643 O O . TYR A 1 85 ? 38.408 -24.748 -13.073 1.00 93.25 85 TYR A O 1
ATOM 651 N N . LEU A 1 86 ? 39.245 -23.290 -14.560 1.00 93.38 86 LEU A N 1
ATOM 652 C CA . LEU A 1 86 ? 39.045 -24.146 -15.732 1.00 93.38 86 LEU A CA 1
ATOM 653 C C . LEU A 1 86 ? 39.825 -25.460 -15.631 1.00 93.38 86 LEU A C 1
ATOM 655 O O . LEU A 1 86 ? 39.285 -26.514 -15.953 1.00 93.38 86 LEU A O 1
ATOM 659 N N . GLN A 1 87 ? 41.078 -25.423 -15.168 1.00 93.31 87 GLN A N 1
ATOM 660 C CA . GLN A 1 87 ? 41.876 -26.638 -14.995 1.00 93.31 87 GLN A CA 1
ATOM 661 C C . GLN A 1 87 ? 41.247 -27.582 -13.958 1.00 93.31 87 GLN A C 1
ATOM 663 O O . GLN A 1 87 ? 41.194 -28.788 -14.198 1.00 93.31 87 GLN A O 1
ATOM 668 N N . ASN A 1 88 ? 40.723 -27.041 -12.854 1.00 90.31 88 ASN A N 1
ATOM 669 C CA . ASN A 1 88 ? 40.014 -27.833 -11.847 1.00 90.31 88 ASN A CA 1
ATOM 670 C C . ASN A 1 88 ? 38.739 -28.467 -12.427 1.00 90.31 88 ASN A C 1
ATOM 672 O O . ASN A 1 88 ? 38.516 -29.663 -12.248 1.00 90.31 88 ASN A O 1
ATOM 676 N N . ALA A 1 89 ? 37.942 -27.703 -13.182 1.00 92.62 89 ALA A N 1
ATOM 677 C CA . ALA A 1 89 ? 36.749 -28.231 -13.840 1.00 92.62 89 ALA A CA 1
ATOM 678 C C . ALA A 1 89 ? 37.097 -29.347 -14.841 1.00 92.62 89 ALA A C 1
ATOM 680 O O . ALA A 1 89 ? 36.441 -30.384 -14.856 1.00 92.62 89 ALA A O 1
ATOM 681 N N . VAL A 1 90 ? 38.166 -29.193 -15.634 1.00 92.81 90 VAL A N 1
ATOM 682 C CA . VAL A 1 90 ? 38.639 -30.232 -16.572 1.00 92.81 90 VAL A CA 1
ATOM 683 C C . VAL A 1 90 ? 39.002 -31.532 -15.850 1.00 92.81 90 VAL A C 1
ATOM 685 O O . VAL A 1 90 ? 38.725 -32.615 -16.367 1.00 92.81 90 VAL A O 1
ATOM 688 N N . GLU A 1 91 ? 39.618 -31.449 -14.670 1.00 91.12 91 GLU A N 1
ATOM 689 C CA . GLU A 1 91 ? 39.939 -32.628 -13.859 1.00 91.12 91 GLU A CA 1
ATOM 690 C C . GLU A 1 91 ? 38.677 -33.336 -13.358 1.00 91.12 91 GLU A C 1
ATOM 692 O O . GLU A 1 91 ? 38.612 -34.567 -13.424 1.00 91.12 91 GLU A O 1
ATOM 697 N N . LEU A 1 92 ? 37.652 -32.578 -12.958 1.00 92.00 92 LEU A N 1
ATOM 698 C CA . LEU A 1 92 ? 36.352 -33.135 -12.583 1.00 92.00 92 LEU A CA 1
ATOM 699 C C . LEU A 1 92 ? 35.657 -33.796 -13.785 1.00 92.00 92 LEU A C 1
ATOM 701 O O . LEU A 1 92 ? 35.308 -34.968 -13.711 1.00 92.00 92 LEU A O 1
ATOM 705 N N . TYR A 1 93 ? 35.571 -33.141 -14.947 1.00 91.12 93 TYR A N 1
ATOM 706 C CA . TYR A 1 93 ? 35.011 -33.774 -16.156 1.00 91.12 93 TYR A CA 1
ATOM 707 C C . TYR A 1 93 ? 35.758 -35.050 -16.582 1.00 91.12 93 TYR A C 1
ATOM 709 O O . TYR A 1 93 ? 35.177 -35.931 -17.218 1.00 91.12 93 TYR A O 1
ATOM 717 N N . ALA A 1 94 ? 37.053 -35.163 -16.273 1.00 91.19 94 ALA A N 1
ATOM 718 C CA . ALA A 1 94 ? 37.844 -36.343 -16.607 1.00 91.19 94 ALA A CA 1
ATOM 719 C C . ALA A 1 94 ? 37.629 -37.515 -15.635 1.00 91.19 94 ALA A C 1
ATOM 721 O O . ALA A 1 94 ? 37.743 -38.674 -16.052 1.00 91.19 94 ALA A O 1
ATOM 722 N N . SER A 1 95 ? 37.387 -37.236 -14.352 1.00 86.31 95 SER A N 1
ATOM 723 C CA . SER A 1 95 ? 37.305 -38.259 -13.307 1.00 86.31 95 SER A CA 1
ATOM 724 C C . SER A 1 95 ? 36.600 -37.772 -12.037 1.00 86.31 95 SER A C 1
ATOM 726 O O . SER A 1 95 ? 37.211 -37.761 -10.969 1.00 86.31 95 SER A O 1
ATOM 728 N N . ASP A 1 96 ? 35.333 -37.386 -12.148 1.00 84.12 96 ASP A N 1
ATOM 729 C CA . ASP A 1 96 ? 34.492 -37.086 -10.990 1.00 84.12 96 ASP A CA 1
ATOM 730 C C . ASP A 1 96 ? 34.007 -38.374 -10.304 1.00 84.12 96 ASP A C 1
ATOM 732 O O . ASP A 1 96 ? 33.624 -39.346 -10.961 1.00 84.12 96 ASP A O 1
ATOM 736 N N . ASP A 1 97 ? 34.066 -38.389 -8.976 1.00 78.31 97 ASP A N 1
ATOM 737 C CA . ASP A 1 97 ? 33.544 -39.456 -8.120 1.00 78.31 97 ASP A CA 1
ATOM 738 C C . ASP A 1 97 ? 32.393 -38.984 -7.217 1.00 78.31 97 ASP A C 1
ATOM 740 O O . ASP A 1 97 ? 31.993 -39.722 -6.314 1.00 78.31 97 ASP A O 1
ATOM 744 N N . GLU A 1 98 ? 31.877 -37.773 -7.468 1.00 75.56 98 GLU A N 1
ATOM 745 C CA . GLU A 1 98 ? 30.772 -37.129 -6.750 1.00 75.56 98 GLU A CA 1
ATOM 746 C C . GLU A 1 98 ? 31.037 -36.982 -5.238 1.00 75.56 98 GLU A C 1
ATOM 748 O O . GLU A 1 98 ? 30.116 -36.874 -4.429 1.00 75.56 98 GLU A O 1
ATOM 753 N N . SER A 1 99 ? 32.310 -36.983 -4.820 1.00 78.38 99 SER A N 1
ATOM 754 C CA . SER A 1 99 ? 32.693 -36.942 -3.402 1.00 78.38 99 SER A CA 1
ATOM 755 C C . SER A 1 99 ? 32.824 -35.535 -2.809 1.00 78.38 99 SER A C 1
ATOM 757 O O . SER A 1 99 ? 33.236 -35.402 -1.652 1.00 78.38 99 SER A O 1
ATOM 759 N N . CYS A 1 100 ? 32.501 -34.481 -3.567 1.00 85.19 100 CYS A N 1
ATOM 760 C CA . CYS A 1 100 ? 32.557 -33.116 -3.052 1.00 85.19 100 CYS A CA 1
ATOM 761 C C . CYS A 1 100 ? 31.538 -32.905 -1.921 1.00 85.19 100 CYS A C 1
ATOM 763 O O . CYS A 1 100 ? 30.414 -33.405 -1.949 1.00 85.19 100 CYS A O 1
ATOM 765 N N . GLU A 1 101 ? 31.939 -32.140 -0.909 1.00 85.06 101 GLU A N 1
ATOM 766 C CA . GLU A 1 101 ? 31.080 -31.767 0.212 1.00 85.06 101 GLU A CA 1
ATOM 767 C C . GLU A 1 101 ? 30.704 -30.293 0.058 1.00 85.06 101 GLU A C 1
ATOM 769 O O . GLU A 1 101 ? 31.508 -29.402 0.331 1.00 85.06 101 GLU A O 1
ATOM 774 N N . LEU A 1 102 ? 29.489 -30.042 -0.431 1.00 91.12 102 LEU A N 1
ATOM 775 C CA . LEU A 1 102 ? 28.933 -28.697 -0.562 1.00 91.12 102 LEU A CA 1
ATOM 776 C C . LEU A 1 102 ? 28.156 -28.370 0.707 1.00 91.12 102 LEU A C 1
ATOM 778 O O . LEU A 1 102 ? 27.152 -29.031 0.980 1.00 91.12 102 LEU A O 1
ATOM 782 N N . ASP A 1 103 ? 28.618 -27.395 1.491 1.00 89.94 103 ASP A N 1
ATOM 783 C CA . ASP A 1 103 ? 28.001 -26.973 2.756 1.00 89.94 103 ASP A CA 1
ATOM 784 C C . ASP A 1 103 ? 27.460 -25.544 2.667 1.00 89.94 103 ASP A C 1
ATOM 786 O O . ASP A 1 103 ? 28.225 -24.594 2.856 1.00 89.94 103 ASP A O 1
ATOM 790 N N . PRO A 1 104 ? 26.163 -25.373 2.329 1.00 94.56 104 PRO A N 1
ATOM 791 C CA . PRO A 1 104 ? 25.573 -24.049 2.260 1.00 94.56 104 PRO A CA 1
ATOM 792 C C . PRO A 1 104 ? 25.592 -23.358 3.620 1.00 94.56 104 PRO A C 1
ATOM 794 O O . PRO A 1 104 ? 25.315 -23.964 4.657 1.00 94.56 104 PRO A O 1
ATOM 797 N N . THR A 1 105 ? 25.866 -22.057 3.606 1.00 95.00 105 THR A N 1
ATOM 798 C CA . THR A 1 105 ? 25.653 -21.202 4.774 1.00 95.00 105 THR A CA 1
ATOM 799 C C . THR A 1 105 ? 24.158 -21.036 5.063 1.00 95.00 105 THR A C 1
ATOM 801 O O . THR A 1 105 ? 23.314 -21.271 4.198 1.00 95.00 105 THR A O 1
ATOM 804 N N . HIS A 1 106 ? 23.825 -20.566 6.268 1.00 92.38 106 HIS A N 1
ATOM 805 C CA . HIS A 1 106 ? 22.450 -20.225 6.651 1.00 92.38 106 HIS A CA 1
ATOM 806 C C . HIS A 1 106 ? 21.754 -19.326 5.605 1.00 92.38 106 HIS A C 1
ATOM 808 O O . HIS A 1 106 ? 20.643 -19.614 5.164 1.00 92.38 106 HIS A O 1
ATOM 814 N N . ASP A 1 107 ? 22.444 -18.281 5.135 1.00 91.62 107 ASP A N 1
ATOM 815 C CA . ASP A 1 107 ? 21.912 -17.360 4.122 1.00 91.62 107 ASP A CA 1
ATOM 816 C C . ASP A 1 107 ? 21.754 -18.029 2.751 1.00 91.62 107 ASP A C 1
ATOM 818 O O . ASP A 1 107 ? 20.774 -17.780 2.054 1.00 91.62 107 ASP A O 1
ATOM 822 N N . GLN A 1 108 ? 22.678 -18.916 2.369 1.00 94.50 108 GLN A N 1
ATOM 823 C CA . GLN A 1 108 ? 22.567 -19.671 1.117 1.00 94.50 108 GLN A CA 1
ATOM 824 C C . GLN A 1 108 ? 21.366 -20.620 1.139 1.00 94.50 108 GLN A C 1
ATOM 826 O O . GLN A 1 108 ? 20.666 -20.731 0.135 1.00 94.50 108 GLN A O 1
ATOM 831 N N . TRP A 1 109 ? 21.077 -21.258 2.277 1.00 95.50 109 TRP A N 1
ATOM 832 C CA . TRP A 1 109 ? 19.859 -22.054 2.443 1.00 95.50 109 TRP A CA 1
ATOM 833 C C . TRP A 1 109 ? 18.589 -21.207 2.320 1.00 95.50 109 TRP A C 1
ATOM 835 O O . TRP A 1 109 ? 17.662 -21.607 1.612 1.00 95.50 109 TRP A O 1
ATOM 845 N N . ASN A 1 110 ? 18.552 -20.030 2.954 1.00 91.81 110 ASN A N 1
ATOM 846 C CA . ASN A 1 110 ? 17.431 -19.094 2.828 1.00 91.81 110 ASN A CA 1
ATOM 847 C C . ASN A 1 110 ? 17.218 -18.660 1.369 1.00 91.81 110 ASN A C 1
ATOM 849 O O . ASN A 1 110 ? 16.087 -18.689 0.877 1.00 91.81 110 ASN A O 1
ATOM 853 N N . ASN A 1 111 ? 18.298 -18.314 0.663 1.00 91.31 111 ASN A N 1
ATOM 854 C CA . ASN A 1 111 ? 18.252 -17.913 -0.741 1.00 91.31 111 ASN A CA 1
ATOM 855 C C . ASN A 1 111 ? 17.754 -19.048 -1.643 1.00 91.31 111 ASN A C 1
ATOM 857 O O . ASN A 1 111 ? 16.863 -18.822 -2.460 1.00 91.31 111 ASN A O 1
ATOM 861 N N . LEU A 1 112 ? 18.251 -20.273 -1.447 1.00 94.69 112 LEU A N 1
ATOM 862 C CA . LEU A 1 112 ? 17.823 -21.456 -2.199 1.00 94.69 112 LEU A CA 1
ATOM 863 C C . LEU A 1 112 ? 16.334 -21.758 -2.015 1.00 94.69 112 LEU A C 1
ATOM 865 O O . LEU A 1 112 ? 15.613 -21.932 -2.996 1.00 94.69 112 LEU A O 1
ATOM 869 N N . LEU A 1 113 ? 15.848 -21.771 -0.771 1.00 95.06 113 LEU A N 1
ATOM 870 C CA . LEU A 1 113 ? 14.432 -22.009 -0.479 1.00 95.06 113 LEU A CA 1
ATOM 871 C C . LEU A 1 113 ? 13.534 -20.901 -1.042 1.00 95.06 113 LEU A C 1
ATOM 873 O O . LEU A 1 113 ? 12.459 -21.188 -1.578 1.00 95.06 113 LEU A O 1
ATOM 877 N N . ASN A 1 114 ? 13.962 -19.638 -0.949 1.00 89.94 114 ASN A N 1
ATOM 878 C CA . ASN A 1 114 ? 13.209 -18.520 -1.507 1.00 89.94 114 ASN A CA 1
ATOM 879 C C . ASN A 1 114 ? 13.170 -18.572 -3.042 1.00 89.94 114 ASN A C 1
ATOM 881 O O . ASN A 1 114 ? 12.099 -18.371 -3.616 1.00 89.94 114 ASN A O 1
ATOM 885 N N . LEU A 1 115 ? 14.291 -18.889 -3.700 1.00 91.12 115 LEU A N 1
ATOM 886 C CA . LEU A 1 115 ? 14.384 -19.026 -5.156 1.00 91.12 115 LEU A CA 1
ATOM 887 C C . LEU A 1 115 ? 13.562 -20.220 -5.666 1.00 91.12 115 LEU A C 1
ATOM 889 O O . LEU A 1 115 ? 12.770 -20.061 -6.592 1.00 91.12 115 LEU A O 1
ATOM 893 N N . ALA A 1 116 ? 13.633 -21.378 -5.003 1.00 94.62 116 ALA A N 1
ATOM 894 C CA . ALA A 1 116 ? 12.789 -22.537 -5.312 1.00 94.62 116 ALA A CA 1
ATOM 895 C C . ALA A 1 116 ? 11.292 -22.216 -5.120 1.00 94.62 116 ALA A C 1
ATOM 897 O O . ALA A 1 116 ? 10.442 -22.548 -5.952 1.00 94.62 116 ALA A O 1
ATOM 898 N N . GLY A 1 117 ? 10.955 -21.475 -4.058 1.00 91.31 117 GLY A N 1
ATOM 899 C CA . GLY A 1 117 ? 9.621 -20.913 -3.846 1.00 91.31 117 GLY A CA 1
ATOM 900 C C . GLY A 1 117 ? 9.172 -19.966 -4.962 1.00 91.31 117 GLY A C 1
ATOM 901 O O . GLY A 1 117 ? 8.036 -20.068 -5.427 1.00 91.31 117 GLY A O 1
ATOM 902 N N . LYS A 1 118 ? 10.057 -19.069 -5.409 1.00 90.81 118 LYS A N 1
ATOM 903 C CA . LYS A 1 118 ? 9.815 -18.135 -6.514 1.00 90.81 118 LYS A CA 1
ATOM 904 C C . LYS A 1 118 ? 9.574 -18.890 -7.820 1.00 90.81 118 LYS A C 1
ATOM 906 O O . LYS A 1 118 ? 8.624 -18.557 -8.521 1.00 90.81 118 LYS A O 1
ATOM 911 N N . GLN A 1 119 ? 10.335 -19.946 -8.099 1.00 94.25 119 GLN A N 1
ATOM 912 C CA . GLN A 1 119 ? 10.172 -20.727 -9.323 1.00 94.25 119 GLN A CA 1
ATOM 913 C C . GLN A 1 119 ? 8.796 -21.398 -9.423 1.00 94.25 119 GLN A C 1
ATOM 915 O O . GLN A 1 119 ? 8.152 -21.336 -10.470 1.00 94.25 119 GLN A O 1
ATOM 920 N N . ARG A 1 120 ? 8.280 -21.954 -8.317 1.00 95.69 120 ARG A N 1
ATOM 921 C CA . ARG A 1 120 ? 6.904 -22.490 -8.262 1.00 95.69 120 ARG A CA 1
ATOM 922 C C . ARG A 1 120 ? 5.860 -21.444 -8.654 1.00 95.69 120 ARG A C 1
ATOM 924 O O . ARG A 1 120 ? 4.914 -21.749 -9.375 1.00 95.69 120 ARG A O 1
ATOM 931 N N . MET A 1 121 ? 6.038 -20.213 -8.182 1.00 95.56 121 MET A N 1
ATOM 932 C CA . MET A 1 121 ? 5.158 -19.091 -8.498 1.00 95.56 121 MET A CA 1
ATOM 933 C C . MET A 1 121 ? 5.283 -18.661 -9.967 1.00 95.56 121 MET A C 1
ATOM 935 O O . MET A 1 121 ? 4.259 -18.494 -10.626 1.00 95.56 121 MET A O 1
ATOM 939 N N . LEU A 1 122 ? 6.504 -18.553 -10.507 1.00 94.19 122 LEU A N 1
ATOM 940 C CA . LEU A 1 122 ? 6.753 -18.109 -11.886 1.00 94.19 122 LEU A CA 1
ATOM 941 C C . LEU A 1 122 ? 6.058 -19.005 -12.920 1.00 94.19 122 LEU A C 1
ATOM 943 O O . LEU A 1 122 ? 5.424 -18.485 -13.837 1.00 94.19 122 LEU A O 1
ATOM 947 N N . VAL A 1 123 ? 6.089 -20.331 -12.734 1.00 96.56 123 VAL A N 1
ATOM 948 C CA . VAL A 1 123 ? 5.351 -21.286 -13.586 1.00 96.56 123 VAL A CA 1
ATOM 949 C C . VAL A 1 123 ? 3.854 -20.949 -13.621 1.00 96.56 123 VAL A C 1
ATOM 951 O O . VAL A 1 123 ? 3.246 -20.884 -14.693 1.00 96.56 123 VAL A O 1
ATOM 954 N N . GLN A 1 124 ? 3.250 -20.701 -12.454 1.00 97.38 124 GLN A N 1
ATOM 955 C CA . GLN A 1 124 ? 1.819 -20.399 -12.359 1.00 97.38 124 GLN A CA 1
ATOM 956 C C . GLN A 1 124 ? 1.486 -19.022 -12.936 1.00 97.38 124 GLN A C 1
ATOM 958 O O . GLN A 1 124 ? 0.502 -18.900 -13.664 1.00 97.38 124 GLN A O 1
ATOM 963 N N . ARG A 1 125 ? 2.337 -18.019 -12.700 1.00 96.44 125 ARG A N 1
ATOM 964 C CA . ARG A 1 125 ? 2.168 -16.662 -13.229 1.00 96.44 125 ARG A CA 1
ATOM 965 C C . ARG A 1 125 ? 2.247 -16.620 -14.752 1.00 96.44 125 ARG A C 1
ATOM 967 O O . ARG A 1 125 ? 1.401 -16.002 -15.389 1.00 96.44 125 ARG A O 1
ATOM 974 N N . ILE A 1 126 ? 3.213 -17.314 -15.358 1.00 96.38 126 ILE A N 1
ATOM 975 C CA . ILE A 1 126 ? 3.324 -17.422 -16.825 1.00 96.38 126 ILE A CA 1
ATOM 976 C C . ILE A 1 126 ? 2.067 -18.057 -17.404 1.00 96.38 126 ILE A C 1
ATOM 978 O O . ILE A 1 126 ? 1.532 -17.568 -18.397 1.00 96.38 126 ILE A O 1
ATOM 982 N N . SER A 1 127 ? 1.582 -19.124 -16.770 1.00 97.12 127 SER A N 1
ATOM 983 C CA . SER A 1 127 ? 0.367 -19.804 -17.200 1.00 97.12 127 SER A CA 1
ATOM 984 C C . SER A 1 127 ? -0.866 -18.897 -17.082 1.00 97.12 127 SER A C 1
ATOM 986 O O . SER A 1 127 ? -1.619 -18.772 -18.048 1.00 97.12 127 SER A O 1
ATOM 988 N N . ARG A 1 128 ? -1.026 -18.179 -15.960 1.00 97.00 128 ARG A N 1
ATOM 989 C CA . ARG A 1 128 ? -2.079 -17.169 -15.764 1.00 97.00 128 ARG A CA 1
ATOM 990 C C . ARG A 1 128 ? -2.050 -16.109 -16.865 1.00 97.00 128 ARG A C 1
ATOM 992 O O . ARG A 1 128 ? -3.057 -15.917 -17.540 1.00 97.00 128 ARG A O 1
ATOM 999 N N . LEU A 1 129 ? -0.896 -15.477 -17.078 1.00 94.44 129 LEU A N 1
ATOM 1000 C CA . LEU A 1 129 ? -0.712 -14.404 -18.060 1.00 94.44 129 LEU A CA 1
ATOM 1001 C C . LEU A 1 129 ? -0.975 -14.889 -19.491 1.00 94.44 129 LEU A C 1
ATOM 1003 O O . LEU A 1 129 ? -1.646 -14.208 -20.263 1.00 94.44 129 LEU A O 1
ATOM 1007 N N . PHE A 1 130 ? -0.510 -16.092 -19.838 1.00 96.38 130 PHE A N 1
ATOM 1008 C CA . PHE A 1 130 ? -0.821 -16.720 -21.121 1.00 96.38 130 PHE A CA 1
ATOM 1009 C C . PHE A 1 130 ? -2.337 -16.868 -21.315 1.00 96.38 130 PHE A C 1
ATOM 1011 O O . PHE A 1 130 ? -2.879 -16.435 -22.333 1.00 96.38 130 PHE A O 1
ATOM 1018 N N . PHE A 1 131 ? -3.046 -17.424 -20.329 1.00 96.19 131 PHE A N 1
ATOM 1019 C CA . PHE A 1 131 ? -4.494 -17.603 -20.425 1.00 96.19 131 PHE A CA 1
ATOM 1020 C C . PHE A 1 131 ? -5.265 -16.279 -20.410 1.00 96.19 131 PHE A C 1
ATOM 1022 O O . PHE A 1 131 ? -6.289 -16.177 -21.085 1.00 96.19 131 PHE A O 1
ATOM 1029 N N . GLN A 1 132 ? -4.771 -15.248 -19.721 1.00 94.12 132 GLN A N 1
ATOM 1030 C CA . GLN A 1 132 ? -5.346 -13.900 -19.758 1.00 94.12 132 GLN A CA 1
ATOM 1031 C C . GLN A 1 132 ? -5.294 -13.310 -21.166 1.00 94.12 132 GLN A C 1
ATOM 1033 O O . GLN A 1 132 ? -6.322 -12.860 -21.676 1.00 94.12 132 GLN A O 1
ATOM 1038 N N . VAL A 1 133 ? -4.145 -13.423 -21.841 1.00 92.44 133 VAL A N 1
ATOM 1039 C CA . VAL A 1 133 ? -3.997 -13.012 -23.245 1.00 92.44 133 VAL A CA 1
ATOM 1040 C C . VAL A 1 133 ? -4.973 -13.776 -24.143 1.00 92.44 133 VAL A C 1
ATOM 1042 O O . VAL A 1 133 ? -5.654 -13.162 -24.964 1.00 92.44 133 VAL A O 1
ATOM 1045 N N . MET A 1 134 ? -5.111 -15.092 -23.950 1.00 92.31 134 MET A N 1
ATOM 1046 C CA . MET A 1 134 ? -6.054 -15.912 -24.724 1.00 92.31 134 MET A CA 1
ATOM 1047 C C . MET A 1 134 ? -7.524 -15.548 -24.470 1.00 92.31 134 MET A C 1
ATOM 1049 O O . MET A 1 134 ? -8.350 -15.635 -25.381 1.00 92.31 134 MET A O 1
ATOM 1053 N N . LYS A 1 135 ? -7.865 -15.151 -23.240 1.00 91.69 135 LYS A N 1
ATOM 1054 C CA . LYS A 1 135 ? -9.224 -14.764 -22.839 1.00 91.69 135 LYS A CA 1
ATOM 1055 C C . LYS A 1 135 ? -9.569 -13.321 -23.221 1.00 91.69 135 LYS A C 1
ATOM 1057 O O . LYS A 1 135 ? -10.752 -13.015 -23.374 1.00 91.69 135 LYS A O 1
ATOM 1062 N N . GLY A 1 136 ? -8.567 -12.464 -23.406 1.00 90.62 136 GLY A N 1
ATOM 1063 C CA . GLY A 1 136 ? -8.738 -11.041 -23.696 1.00 90.62 136 GLY A CA 1
ATOM 1064 C C . GLY A 1 136 ? -8.755 -10.145 -22.454 1.00 90.62 136 GLY A C 1
ATOM 1065 O O . GLY A 1 136 ? -9.407 -9.108 -22.487 1.00 90.62 136 GLY A O 1
ATOM 1066 N N . ILE A 1 137 ? -8.081 -10.547 -21.376 1.00 89.25 137 ILE A N 1
ATOM 1067 C CA . ILE A 1 137 ? -7.941 -9.785 -20.124 1.00 89.25 137 ILE A CA 1
ATOM 1068 C C . ILE A 1 137 ? -6.639 -8.987 -20.200 1.00 89.25 137 ILE A C 1
ATOM 1070 O O . ILE A 1 137 ? -5.608 -9.582 -20.507 1.00 89.25 137 ILE A O 1
ATOM 1074 N N . HIS A 1 138 ? -6.698 -7.666 -19.987 1.00 84.94 138 HIS A N 1
ATOM 1075 C CA . HIS A 1 138 ? -5.549 -6.739 -19.970 1.00 84.94 138 HIS A CA 1
ATOM 1076 C C . HIS A 1 138 ? -4.448 -7.034 -21.011 1.00 84.94 138 HIS A C 1
ATOM 1078 O O . HIS A 1 138 ? -3.260 -6.959 -20.710 1.00 84.94 138 HIS A O 1
ATOM 1084 N N . VAL A 1 139 ? -4.835 -7.362 -22.252 1.00 85.19 139 VAL A N 1
ATOM 1085 C CA . VAL A 1 139 ? -3.976 -8.049 -23.239 1.00 85.19 139 VAL A CA 1
ATOM 1086 C C . VAL A 1 139 ? -2.571 -7.454 -23.364 1.00 85.19 139 VAL A C 1
ATOM 1088 O O . VAL A 1 139 ? -1.597 -8.200 -23.307 1.00 85.19 139 VAL A O 1
ATOM 1091 N N . GLU A 1 140 ? -2.449 -6.134 -23.518 1.00 78.50 140 GLU A N 1
ATOM 1092 C CA . GLU A 1 140 ? -1.147 -5.472 -23.674 1.00 78.50 140 GLU A CA 1
ATOM 1093 C C . GLU A 1 140 ? -0.278 -5.606 -22.412 1.00 78.50 140 GLU A C 1
ATOM 1095 O O . GLU A 1 140 ? 0.878 -6.030 -22.495 1.00 78.50 140 GLU A O 1
ATOM 1100 N N . ALA A 1 141 ? -0.842 -5.332 -21.231 1.00 73.44 141 ALA A N 1
ATOM 1101 C CA . ALA A 1 141 ? -0.139 -5.450 -19.954 1.00 73.44 141 ALA A CA 1
ATOM 1102 C C . ALA A 1 141 ? 0.233 -6.908 -19.632 1.00 73.44 141 ALA A C 1
ATOM 1104 O O . ALA A 1 141 ? 1.361 -7.188 -19.203 1.00 73.44 141 ALA A O 1
ATOM 1105 N N . SER A 1 142 ? -0.672 -7.855 -19.903 1.00 83.31 142 SER A N 1
ATOM 1106 C CA . SER A 1 142 ? -0.422 -9.285 -19.720 1.00 83.31 142 SER A CA 1
ATOM 1107 C C . SER A 1 142 ? 0.655 -9.800 -20.680 1.00 83.31 142 SER A C 1
ATOM 1109 O O . SER A 1 142 ? 1.489 -10.595 -20.261 1.00 83.31 142 SER A O 1
ATOM 1111 N N . GLN A 1 143 ? 0.717 -9.325 -21.933 1.00 81.19 143 GLN A N 1
ATOM 1112 C CA . GLN A 1 143 ? 1.766 -9.702 -22.899 1.00 81.19 143 GLN A CA 1
ATOM 1113 C C . GLN A 1 143 ? 3.162 -9.219 -22.486 1.00 81.19 143 GLN A C 1
ATOM 1115 O O . GLN A 1 143 ? 4.135 -9.978 -22.585 1.00 81.19 143 GLN A O 1
ATOM 1120 N N . VAL A 1 144 ? 3.268 -7.974 -22.011 1.00 73.75 144 VAL A N 1
ATOM 1121 C CA . VAL A 1 144 ? 4.530 -7.424 -21.493 1.00 73.75 144 VAL A CA 1
ATOM 1122 C C . VAL A 1 144 ? 4.980 -8.232 -20.277 1.00 73.75 144 VAL A C 1
ATOM 1124 O O . VAL A 1 144 ? 6.091 -8.765 -20.260 1.00 73.75 144 VAL A O 1
ATOM 1127 N N . SER A 1 145 ? 4.083 -8.409 -19.303 1.00 79.00 145 SER A N 1
ATOM 1128 C CA . SER A 1 145 ? 4.361 -9.170 -18.081 1.00 79.00 145 SER A CA 1
ATOM 1129 C C . SER A 1 145 ? 4.719 -10.625 -18.379 1.00 79.00 145 SER A C 1
ATOM 1131 O O . SER A 1 145 ? 5.641 -11.164 -17.771 1.00 79.00 145 SER A O 1
ATOM 1133 N N . PHE A 1 146 ? 4.042 -11.261 -19.337 1.00 84.38 146 PHE A N 1
ATOM 1134 C CA . PHE A 1 146 ? 4.313 -12.632 -19.772 1.00 84.38 146 PHE A CA 1
ATOM 1135 C C . PHE A 1 146 ? 5.735 -12.771 -20.311 1.00 84.38 146 PHE A C 1
ATOM 1137 O O . PHE A 1 146 ? 6.468 -13.668 -19.897 1.00 84.38 146 PHE A O 1
ATOM 1144 N N . THR A 1 147 ? 6.144 -11.857 -21.195 1.00 79.06 147 THR A N 1
ATOM 1145 C CA . THR A 1 147 ? 7.477 -11.881 -21.812 1.00 79.06 147 THR A CA 1
ATOM 1146 C C . THR A 1 147 ? 8.573 -11.738 -20.758 1.00 79.06 147 THR A C 1
ATOM 1148 O O . THR A 1 147 ? 9.501 -12.544 -20.736 1.00 79.06 147 THR A O 1
ATOM 1151 N N . THR A 1 148 ? 8.430 -10.781 -19.838 1.00 75.50 148 THR A N 1
ATOM 1152 C CA . THR A 1 148 ? 9.396 -10.569 -18.750 1.00 75.50 148 THR A CA 1
ATOM 1153 C C . THR A 1 148 ? 9.429 -11.750 -17.775 1.00 75.50 148 THR A C 1
ATOM 1155 O O . THR A 1 148 ? 10.504 -12.232 -17.426 1.00 75.50 148 THR A O 1
ATOM 1158 N N . THR A 1 149 ? 8.262 -12.273 -17.378 1.00 83.19 149 THR A N 1
ATOM 1159 C CA . THR A 1 149 ? 8.168 -13.380 -16.406 1.00 83.19 149 THR A CA 1
ATOM 1160 C C . THR A 1 149 ? 8.798 -14.662 -16.950 1.00 83.19 149 THR A C 1
ATOM 1162 O O . THR A 1 149 ? 9.427 -15.395 -16.193 1.00 83.19 149 THR A O 1
ATOM 1165 N N . LYS A 1 150 ? 8.688 -14.925 -18.259 1.00 89.38 150 LYS A N 1
ATOM 1166 C CA . LYS A 1 150 ? 9.345 -16.074 -18.900 1.00 89.38 150 LYS A CA 1
ATOM 1167 C C . LYS A 1 150 ? 10.861 -16.023 -18.805 1.00 89.38 150 LYS A C 1
ATOM 1169 O O . LYS A 1 150 ? 11.455 -17.033 -18.453 1.00 89.38 150 LYS A O 1
ATOM 1174 N N . VAL A 1 151 ? 11.464 -14.866 -19.089 1.00 82.25 151 VAL A N 1
ATOM 1175 C CA . VAL A 1 151 ? 12.918 -14.682 -18.950 1.00 82.25 151 VAL A CA 1
ATOM 1176 C C . VAL A 1 151 ? 13.325 -14.916 -17.497 1.00 82.25 151 VAL A C 1
ATOM 1178 O O . VAL A 1 151 ? 14.174 -15.753 -17.228 1.00 82.25 151 VAL A O 1
ATOM 1181 N N . THR A 1 152 ? 12.620 -14.289 -16.547 1.00 82.50 152 THR A N 1
ATOM 1182 C CA . THR A 1 152 ? 12.892 -14.480 -15.112 1.00 82.50 152 THR A CA 1
ATOM 1183 C C . THR A 1 152 ? 12.743 -15.934 -14.658 1.00 82.50 152 THR A C 1
ATOM 1185 O O . THR A 1 152 ? 13.467 -16.372 -13.770 1.00 82.50 152 THR A O 1
ATOM 1188 N N . GLY A 1 153 ? 11.789 -16.680 -15.212 1.00 83.69 153 GLY A N 1
ATOM 1189 C CA . GLY A 1 153 ? 11.613 -18.095 -14.897 1.00 83.69 153 GLY A CA 1
ATOM 1190 C C . GLY A 1 153 ? 12.702 -18.989 -15.478 1.00 83.69 153 GLY A C 1
ATOM 1191 O O . GLY A 1 153 ? 13.137 -19.912 -14.798 1.00 83.69 153 GLY A O 1
ATOM 1192 N N . ASP A 1 154 ? 13.182 -18.686 -16.684 1.00 88.38 154 ASP A N 1
ATOM 1193 C CA . ASP A 1 154 ? 14.320 -19.382 -17.290 1.00 88.38 154 ASP A CA 1
ATOM 1194 C C . ASP A 1 154 ? 15.570 -19.212 -16.422 1.00 88.38 154 ASP A C 1
ATOM 1196 O O . ASP A 1 154 ? 16.154 -20.194 -15.955 1.00 88.38 154 ASP A O 1
ATOM 1200 N N . ASP A 1 155 ? 15.879 -17.953 -16.098 1.00 87.31 155 ASP A N 1
ATOM 1201 C CA . ASP A 1 155 ? 16.992 -17.578 -15.232 1.00 87.31 155 ASP A CA 1
ATOM 1202 C C . ASP A 1 155 ? 16.861 -18.244 -13.856 1.00 87.31 155 ASP A C 1
ATOM 1204 O O . ASP A 1 155 ? 17.830 -18.790 -13.342 1.00 87.31 155 ASP A O 1
ATOM 1208 N N . SER A 1 156 ? 15.654 -18.282 -13.280 1.00 92.25 156 SER A N 1
ATOM 1209 C CA . SER A 1 156 ? 15.423 -18.856 -11.951 1.00 92.25 156 SER A CA 1
ATOM 1210 C C . SER A 1 156 ? 15.660 -20.368 -11.886 1.00 92.25 156 SER A C 1
ATOM 1212 O O . SER A 1 156 ? 16.170 -20.837 -10.868 1.00 92.25 156 SER A O 1
ATOM 1214 N N . VAL A 1 157 ? 15.286 -21.154 -12.905 1.00 94.94 157 VAL A N 1
ATOM 1215 C CA . VAL A 1 157 ? 15.599 -22.600 -12.917 1.00 94.94 157 VAL A CA 1
ATOM 1216 C C . VAL A 1 157 ? 17.092 -22.810 -13.132 1.00 94.94 157 VAL A C 1
ATOM 1218 O O . VAL A 1 157 ? 17.695 -23.654 -12.468 1.00 94.94 157 VAL A O 1
ATOM 1221 N N . ARG A 1 158 ? 17.706 -22.031 -14.031 1.00 94.12 158 ARG A N 1
ATOM 1222 C CA . ARG A 1 158 ? 19.144 -22.128 -14.299 1.00 94.12 158 ARG A CA 1
ATOM 1223 C C . ARG A 1 158 ? 19.975 -21.744 -13.088 1.00 94.12 158 ARG A C 1
ATOM 1225 O O . ARG A 1 158 ? 20.894 -22.479 -12.755 1.00 94.12 158 ARG A O 1
ATOM 1232 N N . GLU A 1 159 ? 19.601 -20.701 -12.363 1.00 95.06 159 GLU A N 1
ATOM 1233 C CA . GLU A 1 159 ? 20.254 -20.306 -11.117 1.00 95.06 159 GLU A CA 1
ATOM 1234 C C . GLU A 1 159 ? 20.102 -21.376 -10.021 1.00 95.06 159 GLU A C 1
ATOM 1236 O O . GLU A 1 159 ? 21.042 -21.610 -9.268 1.00 95.06 159 GLU A O 1
ATOM 1241 N N . LEU A 1 160 ? 18.979 -22.106 -9.956 1.00 97.06 160 LEU A N 1
ATOM 1242 C CA . LEU A 1 160 ? 18.838 -23.241 -9.029 1.00 97.06 160 LEU A CA 1
ATOM 1243 C C . LEU A 1 160 ? 19.765 -24.415 -9.377 1.00 97.06 160 LEU A C 1
ATOM 1245 O O . LEU A 1 160 ? 20.257 -25.078 -8.468 1.00 97.06 160 LEU A O 1
ATOM 1249 N N . ILE A 1 161 ? 19.998 -24.685 -10.666 1.00 97.81 161 ILE A N 1
ATOM 1250 C CA . ILE A 1 161 ? 20.855 -25.788 -11.141 1.00 97.81 161 ILE A CA 1
ATOM 1251 C C . ILE A 1 161 ? 22.338 -25.415 -11.055 1.00 97.81 161 ILE A C 1
ATOM 1253 O O . ILE A 1 161 ? 23.157 -26.171 -10.536 1.00 97.81 161 ILE A O 1
ATOM 1257 N N . GLU A 1 162 ? 22.689 -24.252 -11.594 1.00 95.44 162 GLU A N 1
ATOM 1258 C CA . GLU A 1 162 ? 24.065 -23.797 -11.794 1.00 95.44 162 GLU A CA 1
ATOM 1259 C C . GLU A 1 162 ? 24.602 -23.081 -10.539 1.00 95.44 162 GLU A C 1
ATOM 1261 O O . GLU A 1 162 ? 25.800 -23.131 -10.260 1.00 95.44 162 GLU A O 1
ATOM 1266 N N . GLY A 1 163 ? 23.720 -22.479 -9.732 1.00 94.69 163 GLY A N 1
ATOM 1267 C CA . GLY A 1 163 ? 24.061 -21.565 -8.643 1.00 94.69 163 GLY A CA 1
ATOM 1268 C C . GLY A 1 163 ? 24.594 -20.216 -9.142 1.00 94.69 163 GLY A C 1
ATOM 1269 O O . GLY A 1 163 ? 24.980 -20.064 -10.297 1.00 94.69 163 GLY A O 1
ATOM 1270 N N . ASP A 1 164 ? 24.680 -19.236 -8.243 1.00 91.88 164 ASP A N 1
ATOM 1271 C CA . ASP A 1 164 ? 25.251 -17.917 -8.532 1.00 91.88 164 ASP A CA 1
ATOM 1272 C C . ASP A 1 164 ? 25.981 -17.355 -7.303 1.00 91.88 164 ASP A C 1
ATOM 1274 O O . ASP A 1 164 ? 25.402 -17.143 -6.237 1.00 91.88 164 ASP A O 1
ATOM 1278 N N . ILE A 1 165 ? 27.282 -17.090 -7.437 1.00 90.44 165 ILE A N 1
ATOM 1279 C CA . ILE A 1 165 ? 28.073 -16.484 -6.356 1.00 90.44 165 ILE A CA 1
ATOM 1280 C C . ILE A 1 165 ? 27.643 -15.030 -6.112 1.00 90.44 165 ILE A C 1
ATOM 1282 O O . ILE A 1 165 ? 27.659 -14.597 -4.958 1.00 90.44 165 ILE A O 1
ATOM 1286 N N . GLY A 1 166 ? 27.242 -14.291 -7.154 1.00 86.12 166 GLY A N 1
ATOM 1287 C CA . GLY A 1 166 ? 26.831 -12.888 -7.057 1.00 86.12 166 GLY A CA 1
ATOM 1288 C C . GLY A 1 166 ? 25.592 -12.700 -6.181 1.00 86.12 166 GLY A C 1
ATOM 1289 O O . GLY A 1 166 ? 25.584 -11.838 -5.301 1.00 86.12 166 GLY A O 1
ATOM 1290 N N . SER A 1 167 ? 24.599 -13.570 -6.354 1.00 83.00 167 SER A N 1
ATOM 1291 C CA . SER A 1 167 ? 23.347 -13.597 -5.584 1.00 83.00 167 SER A CA 1
ATOM 1292 C C . SER A 1 167 ? 23.417 -14.475 -4.328 1.00 83.00 167 SER A C 1
ATOM 1294 O O . SER A 1 167 ? 22.420 -14.664 -3.631 1.00 83.00 167 SER A O 1
ATOM 1296 N N . ASN A 1 168 ? 24.605 -14.991 -3.991 1.00 91.31 168 ASN A N 1
ATOM 1297 C CA . ASN A 1 168 ? 24.836 -15.897 -2.864 1.00 91.31 168 ASN A CA 1
ATOM 1298 C C . ASN A 1 168 ? 23.899 -17.125 -2.887 1.00 91.31 168 ASN A C 1
ATOM 1300 O O . ASN A 1 168 ? 23.288 -17.487 -1.878 1.00 91.31 168 ASN A O 1
ATOM 1304 N N . VAL A 1 169 ? 23.798 -17.762 -4.050 1.00 93.12 169 VAL A N 1
ATOM 1305 C CA . VAL A 1 169 ? 23.087 -19.019 -4.294 1.00 93.12 169 VAL A CA 1
ATOM 1306 C C . VAL A 1 169 ? 24.119 -20.123 -4.546 1.00 93.12 169 VAL A C 1
ATOM 1308 O O . VAL A 1 169 ? 24.988 -20.024 -5.418 1.00 93.12 169 VAL A O 1
ATOM 1311 N N . LEU A 1 170 ? 24.078 -21.183 -3.734 1.00 95.62 170 LEU A N 1
ATOM 1312 C CA . LEU A 1 170 ? 24.915 -22.369 -3.949 1.00 95.62 170 LEU A CA 1
ATOM 1313 C C . LEU A 1 170 ? 24.300 -23.243 -5.044 1.00 95.62 170 LEU A C 1
ATOM 1315 O O . LEU A 1 170 ? 23.082 -23.318 -5.137 1.00 95.62 170 LEU A O 1
ATOM 1319 N N . SER A 1 171 ? 25.115 -23.932 -5.842 1.00 95.00 171 SER A N 1
ATOM 1320 C CA . SER A 1 171 ? 24.594 -25.039 -6.650 1.00 95.00 171 SER A CA 1
ATOM 1321 C C . SER A 1 171 ? 23.996 -26.130 -5.734 1.00 95.00 171 SER A C 1
ATOM 1323 O O . SER A 1 171 ? 24.256 -26.142 -4.521 1.00 95.00 171 SER A O 1
ATOM 1325 N N . PRO A 1 172 ? 23.164 -27.049 -6.254 1.00 95.88 172 PRO A N 1
ATOM 1326 C CA . PRO A 1 172 ? 22.455 -28.007 -5.417 1.00 95.88 172 PRO A CA 1
ATOM 1327 C C . PRO A 1 172 ? 23.404 -28.839 -4.535 1.00 95.88 172 PRO A C 1
ATOM 1329 O O . PRO A 1 172 ? 24.308 -29.500 -5.046 1.00 95.88 172 PRO A O 1
ATOM 1332 N N . PRO A 1 173 ? 23.195 -28.875 -3.206 1.00 94.56 173 PRO A N 1
ATOM 1333 C CA . PRO A 1 173 ? 24.132 -29.498 -2.271 1.00 94.56 173 PRO A CA 1
ATOM 1334 C C . PRO A 1 173 ? 23.982 -31.024 -2.162 1.00 94.56 173 PRO A C 1
ATOM 1336 O O . PRO A 1 173 ? 24.565 -31.640 -1.267 1.00 94.56 173 PRO A O 1
ATOM 1339 N N . ALA A 1 174 ? 23.152 -31.630 -3.014 1.00 93.69 174 ALA A N 1
ATOM 1340 C CA . ALA A 1 174 ? 22.941 -33.067 -3.099 1.00 93.69 174 ALA A CA 1
ATOM 1341 C C . ALA A 1 174 ? 22.546 -33.468 -4.526 1.00 93.69 174 ALA A C 1
ATOM 1343 O O . ALA A 1 174 ? 21.712 -32.813 -5.150 1.00 93.69 174 ALA A O 1
ATOM 1344 N N . GLN A 1 175 ? 23.074 -34.599 -4.996 1.00 94.69 175 GLN A N 1
ATOM 1345 C CA . GLN A 1 175 ? 22.852 -35.109 -6.353 1.00 94.69 175 GLN A CA 1
ATOM 1346 C C . GLN A 1 175 ? 21.364 -35.316 -6.692 1.00 94.69 175 GLN A C 1
ATOM 1348 O O . GLN A 1 175 ? 20.915 -34.938 -7.766 1.00 94.69 175 GLN A O 1
ATOM 1353 N N . VAL A 1 176 ? 20.567 -35.810 -5.738 1.00 95.88 176 VAL A N 1
ATOM 1354 C CA . VAL A 1 176 ? 19.111 -35.995 -5.916 1.00 95.88 176 VAL A CA 1
ATOM 1355 C C . VAL A 1 176 ? 18.363 -34.681 -6.186 1.00 95.88 176 VAL A C 1
ATOM 1357 O O . VAL A 1 176 ? 17.314 -34.686 -6.823 1.00 95.88 176 VAL A O 1
ATOM 1360 N N . ILE A 1 177 ? 18.890 -33.547 -5.711 1.00 97.31 177 ILE A N 1
ATOM 1361 C CA . ILE A 1 177 ? 18.306 -32.227 -5.976 1.00 97.31 177 ILE A CA 1
ATOM 1362 C C . ILE A 1 177 ? 18.653 -31.786 -7.401 1.00 97.31 177 ILE A C 1
ATOM 1364 O O . ILE A 1 177 ? 17.786 -31.241 -8.076 1.00 97.31 177 ILE A O 1
ATOM 1368 N N . VAL A 1 178 ? 19.875 -32.064 -7.879 1.00 97.19 178 VAL A N 1
ATOM 1369 C CA . VAL A 1 178 ? 20.251 -31.815 -9.282 1.00 97.19 178 VAL A CA 1
ATOM 1370 C C . VAL A 1 178 ? 19.327 -32.588 -10.218 1.00 97.19 178 VAL A C 1
ATOM 1372 O O . VAL A 1 178 ? 18.734 -31.989 -11.106 1.00 97.19 178 VAL A O 1
ATOM 1375 N N . GLU A 1 179 ? 19.142 -33.888 -9.972 1.00 97.12 179 GLU A N 1
ATOM 1376 C CA . GLU A 1 179 ? 18.249 -34.747 -10.762 1.00 97.12 179 GLU A CA 1
ATOM 1377 C C . GLU A 1 179 ? 16.821 -34.176 -10.818 1.00 97.12 179 GLU A C 1
ATOM 1379 O O . GLU A 1 179 ? 16.263 -34.007 -11.900 1.00 97.12 179 GLU A O 1
ATOM 1384 N N . ALA A 1 180 ? 16.259 -33.781 -9.669 1.00 98.31 180 ALA A N 1
ATOM 1385 C CA . ALA A 1 180 ? 14.922 -33.191 -9.608 1.00 98.31 180 ALA A CA 1
ATOM 1386 C C . ALA A 1 180 ? 14.816 -31.835 -10.334 1.00 98.31 180 ALA A C 1
ATOM 1388 O O . ALA A 1 180 ? 13.773 -31.520 -10.910 1.00 98.31 180 ALA A O 1
ATOM 1389 N N . LEU A 1 181 ? 15.870 -31.015 -10.302 1.00 98.31 181 LEU A N 1
ATOM 1390 C CA . LEU A 1 181 ? 15.900 -29.729 -11.000 1.00 98.31 181 LEU A CA 1
ATOM 1391 C C . LEU A 1 181 ? 16.098 -29.881 -12.512 1.00 98.31 181 LEU A C 1
ATOM 1393 O O . LEU A 1 181 ? 15.569 -29.065 -13.260 1.00 98.31 181 LEU A O 1
ATOM 1397 N N . LEU A 1 182 ? 16.814 -30.911 -12.968 1.00 97.19 182 LEU A N 1
ATOM 1398 C CA . LEU A 1 182 ? 16.923 -31.238 -14.391 1.00 97.19 182 LEU A CA 1
ATOM 1399 C C . LEU A 1 182 ? 15.599 -31.775 -14.941 1.00 97.19 182 LEU A C 1
ATOM 1401 O O . LEU A 1 182 ? 15.158 -31.314 -15.992 1.00 97.19 182 LEU A O 1
ATOM 1405 N N . ASP A 1 183 ? 14.906 -32.637 -14.189 1.00 97.69 183 ASP A N 1
ATOM 1406 C CA . ASP A 1 183 ? 13.539 -33.053 -14.528 1.00 97.69 183 ASP A CA 1
ATOM 1407 C C . ASP A 1 183 ? 12.609 -31.828 -14.642 1.00 97.69 183 ASP A C 1
ATOM 1409 O O . ASP A 1 183 ? 11.853 -31.694 -15.609 1.00 97.69 183 ASP A O 1
ATOM 1413 N N . LEU A 1 184 ? 12.692 -30.894 -13.680 1.00 97.94 184 LEU A N 1
ATOM 1414 C CA . LEU A 1 184 ? 11.969 -29.618 -13.734 1.00 97.94 184 LEU A CA 1
ATOM 1415 C C . LEU A 1 184 ? 12.361 -28.790 -14.963 1.00 97.94 184 LEU A C 1
ATOM 1417 O O . LEU A 1 184 ? 11.486 -28.205 -15.595 1.00 97.94 184 LEU A O 1
ATOM 1421 N N . TRP A 1 185 ? 13.648 -28.718 -15.297 1.00 97.12 185 TRP A N 1
ATOM 1422 C CA . TRP A 1 185 ? 14.139 -27.959 -16.441 1.00 97.12 185 TRP A CA 1
ATOM 1423 C C . TRP A 1 185 ? 13.610 -28.511 -17.769 1.00 97.12 185 TRP A C 1
ATOM 1425 O O . TRP A 1 185 ? 13.132 -27.736 -18.594 1.00 97.12 185 TRP A O 1
ATOM 1435 N N . HIS A 1 186 ? 13.601 -29.831 -17.969 1.00 95.19 186 HIS A N 1
ATOM 1436 C CA . HIS A 1 186 ? 13.049 -30.420 -19.197 1.00 95.19 186 HIS A CA 1
ATOM 1437 C C . HIS A 1 186 ? 11.541 -30.187 -19.310 1.00 95.19 186 HIS A C 1
ATOM 1439 O O . HIS A 1 186 ? 11.051 -29.820 -20.377 1.00 95.19 186 HIS A O 1
ATOM 1445 N N . ALA A 1 187 ? 10.799 -30.333 -18.206 1.00 97.31 187 ALA A N 1
ATOM 1446 C CA . ALA A 1 187 ? 9.375 -30.001 -18.183 1.00 97.31 187 ALA A CA 1
ATOM 1447 C C . ALA A 1 187 ? 9.133 -28.506 -18.464 1.00 97.31 187 ALA A C 1
ATOM 1449 O O . ALA A 1 187 ? 8.209 -28.146 -19.200 1.00 97.31 187 ALA A O 1
ATOM 1450 N N . TRP A 1 188 ? 9.989 -27.639 -17.916 1.00 96.25 188 TRP A N 1
ATOM 1451 C CA . TRP A 1 188 ? 9.969 -26.201 -18.154 1.00 96.25 188 TRP A CA 1
ATOM 1452 C C . TRP A 1 188 ? 10.216 -25.859 -19.621 1.00 96.25 188 TRP A C 1
ATOM 1454 O O . TRP A 1 188 ? 9.468 -25.054 -20.164 1.00 96.25 188 TRP A O 1
ATOM 1464 N N . GLU A 1 189 ? 11.212 -26.460 -20.277 1.00 94.56 189 GLU A N 1
ATOM 1465 C CA . GLU A 1 189 ? 11.485 -26.233 -21.702 1.00 94.56 189 GLU A CA 1
ATOM 1466 C C . GLU A 1 189 ? 10.274 -26.590 -22.566 1.00 94.56 189 GLU A C 1
ATOM 1468 O O . GLU A 1 189 ? 9.846 -25.772 -23.384 1.00 94.56 189 GLU A O 1
ATOM 1473 N N . ASP A 1 190 ? 9.669 -27.755 -22.325 1.00 93.81 190 ASP A N 1
ATOM 1474 C CA . ASP A 1 190 ? 8.471 -28.206 -23.038 1.00 93.81 190 ASP A CA 1
ATOM 1475 C C . ASP A 1 190 ? 7.286 -27.243 -22.829 1.00 93.81 190 ASP A C 1
ATOM 1477 O O . ASP A 1 190 ? 6.575 -26.888 -23.778 1.00 93.81 190 ASP A O 1
ATOM 1481 N N . PHE A 1 191 ? 7.057 -26.798 -21.589 1.00 96.44 191 PHE A N 1
ATOM 1482 C CA . PHE A 1 191 ? 6.020 -25.818 -21.261 1.00 96.44 191 PHE A CA 1
ATOM 1483 C C . PHE A 1 191 ? 6.299 -24.459 -21.921 1.00 96.44 191 PHE A C 1
ATOM 1485 O O . PHE A 1 191 ? 5.419 -23.886 -22.573 1.00 96.44 191 PHE A O 1
ATOM 1492 N N . ASN A 1 192 ? 7.529 -23.961 -21.788 1.00 93.94 192 ASN A N 1
ATOM 1493 C CA . ASN A 1 192 ? 7.985 -22.669 -22.287 1.00 93.94 192 ASN A CA 1
ATOM 1494 C C . ASN A 1 192 ? 7.910 -22.605 -23.821 1.00 93.94 192 ASN A C 1
ATOM 1496 O O . ASN A 1 192 ? 7.451 -21.603 -24.380 1.00 93.94 192 ASN A O 1
ATOM 1500 N N . GLU A 1 193 ? 8.289 -23.681 -24.516 1.00 92.62 193 GLU A N 1
ATOM 1501 C CA . GLU A 1 193 ? 8.144 -23.803 -25.967 1.00 92.62 193 GLU A CA 1
ATOM 1502 C C . GLU A 1 193 ? 6.669 -23.686 -26.374 1.00 92.62 193 GLU A C 1
ATOM 1504 O O . GLU A 1 193 ? 6.320 -22.846 -27.211 1.00 92.62 193 GLU A O 1
ATOM 1509 N N . LYS A 1 194 ? 5.774 -24.455 -25.740 1.00 93.94 194 LYS A N 1
ATOM 1510 C CA . LYS A 1 194 ? 4.338 -24.446 -26.065 1.00 93.94 194 LYS A CA 1
ATOM 1511 C C . LYS A 1 194 ? 3.703 -23.077 -25.850 1.00 93.94 194 LYS A C 1
ATOM 1513 O O . LYS A 1 194 ? 3.038 -22.578 -26.759 1.00 93.94 194 LYS A O 1
ATOM 1518 N N . VAL A 1 195 ? 3.920 -22.433 -24.700 1.00 94.56 195 VAL A N 1
ATOM 1519 C CA . VAL A 1 195 ? 3.351 -21.092 -24.458 1.00 94.56 195 VAL A CA 1
ATOM 1520 C C . VAL A 1 195 ? 3.933 -20.044 -25.408 1.00 94.56 195 VAL A C 1
ATOM 1522 O O . VAL A 1 195 ? 3.238 -19.094 -25.747 1.00 94.56 195 VAL A O 1
ATOM 1525 N N . THR A 1 196 ? 5.173 -20.215 -25.884 1.00 91.56 196 THR A N 1
ATOM 1526 C CA . THR A 1 196 ? 5.780 -19.337 -26.902 1.00 91.56 196 THR A CA 1
ATOM 1527 C C . THR A 1 196 ? 5.127 -19.504 -28.267 1.00 91.56 196 THR A C 1
ATOM 1529 O O . THR A 1 196 ? 4.866 -18.518 -28.951 1.00 91.56 196 THR A O 1
ATOM 1532 N N . ILE A 1 197 ? 4.876 -20.747 -28.679 1.00 90.00 197 ILE A N 1
ATOM 1533 C CA . ILE A 1 197 ? 4.224 -21.041 -29.956 1.00 90.00 197 ILE A CA 1
ATOM 1534 C C . ILE A 1 197 ? 2.806 -20.466 -29.938 1.00 90.00 197 ILE A C 1
ATOM 1536 O O . ILE A 1 197 ? 2.445 -19.656 -30.797 1.00 90.00 197 ILE A O 1
ATOM 1540 N N . TYR A 1 198 ? 2.027 -20.828 -28.919 1.00 91.31 198 TYR A N 1
ATOM 1541 C CA . TYR A 1 198 ? 0.605 -20.511 -28.868 1.00 91.31 198 TYR A CA 1
ATOM 1542 C C . TYR A 1 198 ? 0.305 -19.049 -28.525 1.00 91.31 198 TYR A C 1
ATOM 1544 O O . TYR A 1 198 ? -0.761 -18.566 -28.896 1.00 91.31 198 TYR A O 1
ATOM 1552 N N . SER A 1 199 ? 1.227 -18.300 -27.904 1.00 84.69 199 SER A N 1
ATOM 1553 C CA . SER A 1 199 ? 1.001 -16.874 -27.608 1.00 84.69 199 SER A CA 1
ATOM 1554 C C . SER A 1 199 ? 0.915 -15.993 -28.858 1.00 84.69 199 SER A C 1
ATOM 1556 O O . SER A 1 199 ? 0.451 -14.857 -28.782 1.00 84.69 199 SER A O 1
ATOM 1558 N N . THR A 1 200 ? 1.355 -16.500 -30.014 1.00 82.06 200 THR A N 1
ATOM 1559 C CA . THR A 1 200 ? 1.293 -15.793 -31.303 1.00 82.06 200 THR A CA 1
ATOM 1560 C C . THR A 1 200 ? 0.096 -16.202 -32.164 1.00 82.06 200 THR A C 1
ATOM 1562 O O . THR A 1 200 ? -0.132 -15.623 -33.231 1.00 82.06 200 THR A O 1
ATOM 1565 N N . GLU A 1 201 ? -0.684 -17.191 -31.725 1.00 84.12 201 GLU A N 1
ATOM 1566 C CA . GLU A 1 201 ? -1.830 -17.693 -32.472 1.00 84.12 201 GLU A CA 1
ATOM 1567 C C . GLU A 1 201 ? -3.094 -16.878 -32.184 1.00 84.12 201 GLU A C 1
ATOM 1569 O O . GLU A 1 201 ? -3.425 -16.559 -31.049 1.00 84.12 201 GLU A O 1
ATOM 1574 N N . SER A 1 202 ? -3.866 -16.575 -33.230 1.00 71.06 202 SER A N 1
ATOM 1575 C CA . SER A 1 202 ? -5.102 -15.790 -33.091 1.00 71.06 202 SER A CA 1
ATOM 1576 C C . SER A 1 202 ? -6.256 -16.546 -32.422 1.00 71.06 202 SER A C 1
ATOM 1578 O O . SER A 1 202 ? -7.263 -15.932 -32.080 1.00 71.06 202 SER A O 1
ATOM 1580 N N . ASN A 1 203 ? -6.183 -17.880 -32.349 1.00 81.69 203 ASN A N 1
ATOM 1581 C CA . ASN A 1 203 ? -7.223 -18.719 -31.758 1.00 81.69 203 ASN A CA 1
ATOM 1582 C C . ASN A 1 203 ? -6.651 -20.099 -31.406 1.00 81.69 203 ASN A C 1
ATOM 1584 O O . ASN A 1 203 ? -6.325 -20.861 -32.315 1.00 81.69 203 ASN A O 1
ATOM 1588 N N . VAL A 1 204 ? -6.586 -20.416 -30.115 1.00 90.69 204 VAL A N 1
ATOM 1589 C CA . VAL A 1 204 ? -6.123 -21.710 -29.592 1.00 90.69 204 VAL A CA 1
ATOM 1590 C C . VAL A 1 204 ? -7.340 -22.469 -29.071 1.00 90.69 204 VAL A C 1
ATOM 1592 O O . VAL A 1 204 ? -8.175 -21.906 -28.363 1.00 90.69 204 VAL A O 1
ATOM 1595 N N . ASP A 1 205 ? -7.489 -23.735 -29.454 1.00 92.38 205 ASP A N 1
ATOM 1596 C CA . ASP A 1 205 ? -8.635 -24.543 -29.045 1.00 92.38 205 ASP A CA 1
ATOM 1597 C C . ASP A 1 205 ? -8.534 -25.007 -27.580 1.00 92.38 205 ASP A C 1
ATOM 1599 O O . ASP A 1 205 ? -7.448 -25.115 -27.012 1.00 92.38 205 ASP A O 1
ATOM 1603 N N . VAL A 1 206 ? -9.682 -25.324 -26.975 1.00 92.25 206 VAL A N 1
ATOM 1604 C CA . VAL A 1 206 ? -9.775 -25.701 -25.554 1.00 92.25 206 VAL A CA 1
ATOM 1605 C C . VAL A 1 206 ? -8.935 -26.937 -25.212 1.00 92.25 206 VAL A C 1
ATOM 1607 O O . VAL A 1 206 ? -8.351 -26.972 -24.138 1.00 92.25 206 VAL A O 1
ATOM 1610 N N . GLU A 1 207 ? -8.808 -27.924 -26.108 1.00 93.88 207 GLU A N 1
ATOM 1611 C CA . GLU A 1 207 ? -7.988 -29.119 -25.840 1.00 93.88 207 GLU A CA 1
ATOM 1612 C C . GLU A 1 207 ? -6.501 -28.751 -25.740 1.00 93.88 207 GLU A C 1
ATOM 1614 O O . GLU A 1 207 ? -5.763 -29.311 -24.928 1.00 93.88 207 GLU A O 1
ATOM 1619 N N . THR A 1 208 ? -6.055 -27.796 -26.554 1.00 93.88 208 THR A N 1
ATOM 1620 C CA . THR A 1 208 ? -4.694 -27.256 -26.491 1.00 93.88 208 THR A CA 1
ATOM 1621 C C . THR A 1 208 ? -4.476 -26.427 -25.223 1.00 93.88 208 THR A C 1
ATOM 1623 O O . THR A 1 208 ? -3.452 -26.603 -24.563 1.00 93.88 208 THR A O 1
ATOM 1626 N N . LEU A 1 209 ? -5.448 -25.598 -24.821 1.00 94.62 209 LEU A N 1
ATOM 1627 C CA . LEU A 1 209 ? -5.396 -24.853 -23.553 1.00 94.62 209 LEU A CA 1
ATOM 1628 C C . LEU A 1 209 ? -5.296 -25.794 -22.342 1.00 94.62 209 LEU A C 1
ATOM 1630 O O . LEU A 1 209 ? -4.453 -25.577 -21.474 1.00 94.62 209 LEU A O 1
ATOM 1634 N N . SER A 1 210 ? -6.082 -26.875 -22.324 1.00 95.19 210 SER A N 1
ATOM 1635 C CA . SER A 1 210 ? -6.020 -27.931 -21.304 1.00 95.19 210 SER A CA 1
ATOM 1636 C C . SER A 1 210 ? -4.643 -28.595 -21.219 1.00 95.19 210 SER A C 1
ATOM 1638 O O . SER A 1 210 ? -4.139 -28.841 -20.127 1.00 95.19 210 SER A O 1
ATOM 1640 N N . LYS A 1 211 ? -3.987 -28.850 -22.360 1.00 94.75 211 LYS A N 1
ATOM 1641 C CA . LYS A 1 211 ? -2.623 -29.411 -22.378 1.00 94.75 211 LYS A CA 1
ATOM 1642 C C . LYS A 1 211 ? -1.604 -28.443 -21.784 1.00 94.75 211 LYS A C 1
ATOM 1644 O O . LYS A 1 211 ? -0.838 -28.852 -20.924 1.00 94.75 211 LYS A O 1
ATOM 1649 N N . VAL A 1 212 ? -1.648 -27.167 -22.177 1.00 95.81 212 VAL A N 1
ATOM 1650 C CA . VAL A 1 212 ? -0.775 -26.129 -21.599 1.00 95.81 212 VAL A CA 1
ATOM 1651 C C . VAL A 1 212 ? -1.008 -25.993 -20.090 1.00 95.81 212 VAL A C 1
ATOM 1653 O O . VAL A 1 212 ? -0.056 -25.837 -19.326 1.00 95.81 212 VAL A O 1
ATOM 1656 N N . ALA A 1 213 ? -2.264 -26.085 -19.640 1.00 96.38 213 ALA A N 1
ATOM 1657 C CA . ALA A 1 213 ? -2.598 -26.068 -18.219 1.00 96.38 213 ALA A CA 1
ATOM 1658 C C . ALA A 1 213 ? -2.008 -27.286 -17.490 1.00 96.38 213 ALA A C 1
ATOM 1660 O O . ALA A 1 213 ? -1.404 -27.110 -16.433 1.00 96.38 213 ALA A O 1
ATOM 1661 N N . SER A 1 214 ? -2.113 -28.485 -18.072 1.00 96.31 214 SER A N 1
ATOM 1662 C CA . SER A 1 214 ? -1.504 -29.713 -17.543 1.00 96.31 214 SER A CA 1
ATOM 1663 C C . SER A 1 214 ? 0.017 -29.597 -17.438 1.00 96.31 214 SER A C 1
ATOM 1665 O O . SER A 1 214 ? 0.562 -29.848 -16.370 1.00 96.31 214 SER A O 1
ATOM 1667 N N . ASP A 1 215 ? 0.697 -29.131 -18.489 1.00 97.19 215 ASP A N 1
ATOM 1668 C CA . ASP A 1 215 ? 2.158 -28.965 -18.483 1.00 97.19 215 ASP A CA 1
ATOM 1669 C C . ASP A 1 215 ? 2.610 -27.976 -17.385 1.00 97.19 215 ASP A C 1
ATOM 1671 O O . ASP A 1 215 ? 3.631 -28.176 -16.726 1.00 97.19 215 ASP A O 1
ATOM 1675 N N . SER A 1 216 ? 1.818 -26.921 -17.133 1.00 97.44 216 SER A N 1
ATOM 1676 C CA . SER A 1 216 ? 2.079 -25.976 -16.035 1.00 97.44 216 SER A CA 1
ATOM 1677 C C . SER A 1 216 ? 1.960 -26.617 -14.645 1.00 97.44 216 SER A C 1
ATOM 1679 O O . SER A 1 216 ? 2.599 -26.157 -13.697 1.00 97.44 216 SER A O 1
ATOM 1681 N N . ILE A 1 217 ? 1.115 -27.644 -14.498 1.00 97.19 217 ILE A N 1
ATOM 1682 C CA . ILE A 1 217 ? 0.960 -28.398 -13.250 1.00 97.19 217 ILE A CA 1
ATOM 1683 C C . ILE A 1 217 ? 2.102 -29.401 -13.097 1.00 97.19 217 ILE A C 1
ATOM 1685 O O . ILE A 1 217 ? 2.687 -29.450 -12.022 1.00 97.19 217 ILE A O 1
ATOM 1689 N N . ASP A 1 218 ? 2.499 -30.093 -14.166 1.00 97.69 218 ASP A N 1
ATOM 1690 C CA . ASP A 1 218 ? 3.653 -31.002 -14.142 1.00 97.69 218 ASP A CA 1
ATOM 1691 C C . ASP A 1 218 ? 4.936 -30.257 -13.717 1.00 97.69 218 ASP A C 1
ATOM 1693 O O . ASP A 1 218 ? 5.674 -30.713 -12.840 1.00 97.69 218 ASP A O 1
ATOM 1697 N N . CYS A 1 219 ? 5.155 -29.047 -14.251 1.00 97.94 219 CYS A N 1
ATOM 1698 C CA . CYS A 1 219 ? 6.240 -28.164 -13.814 1.00 97.94 219 CYS A CA 1
ATOM 1699 C C . CYS A 1 219 ? 6.126 -27.784 -12.327 1.00 97.94 219 CYS A C 1
ATOM 1701 O O . CYS A 1 219 ? 7.123 -27.767 -11.606 1.00 97.94 219 CYS A O 1
ATOM 1703 N N . LEU A 1 220 ? 4.921 -27.460 -11.843 1.00 98.06 220 LEU A N 1
ATOM 1704 C CA . LEU A 1 220 ? 4.702 -27.114 -10.436 1.00 98.06 220 LEU A CA 1
ATOM 1705 C C . LEU A 1 220 ? 4.968 -28.301 -9.506 1.00 98.06 220 LEU A C 1
ATOM 1707 O O . LEU A 1 220 ? 5.550 -28.111 -8.438 1.00 98.06 220 LEU A O 1
ATOM 1711 N N . ASP A 1 221 ? 4.561 -29.505 -9.895 1.00 98.12 221 ASP A N 1
ATOM 1712 C CA . ASP A 1 221 ? 4.767 -30.725 -9.120 1.00 98.12 221 ASP A CA 1
ATOM 1713 C C . ASP A 1 221 ? 6.256 -31.060 -9.002 1.00 98.12 221 ASP A C 1
ATOM 1715 O O . ASP A 1 221 ? 6.743 -31.305 -7.896 1.00 98.12 221 ASP A O 1
ATOM 1719 N N . LEU A 1 222 ? 7.012 -30.962 -10.100 1.00 98.50 222 LEU A N 1
ATOM 1720 C CA . LEU A 1 222 ? 8.470 -31.125 -10.086 1.00 98.50 222 LEU A CA 1
ATOM 1721 C C . LEU A 1 222 ? 9.162 -30.037 -9.252 1.00 98.50 222 LEU A C 1
ATOM 1723 O O . LEU A 1 222 ? 10.038 -30.337 -8.440 1.00 98.50 222 LEU A O 1
ATOM 1727 N N . ALA A 1 223 ? 8.716 -28.783 -9.358 1.00 98.00 223 ALA A N 1
ATOM 1728 C CA . ALA A 1 223 ? 9.235 -27.694 -8.534 1.00 98.00 223 ALA A CA 1
ATOM 1729 C C . ALA A 1 223 ? 8.903 -27.872 -7.039 1.00 98.00 223 ALA A C 1
ATOM 1731 O O . ALA A 1 223 ? 9.711 -27.516 -6.175 1.00 98.00 223 ALA A O 1
ATOM 1732 N N . ASN A 1 224 ? 7.745 -28.452 -6.705 1.00 97.88 224 ASN A N 1
ATOM 1733 C CA . ASN A 1 224 ? 7.416 -28.854 -5.338 1.00 97.88 224 ASN A CA 1
ATOM 1734 C C . ASN A 1 224 ? 8.353 -29.962 -4.852 1.00 97.88 224 ASN A C 1
ATOM 1736 O O . ASN A 1 224 ? 8.896 -29.823 -3.762 1.00 97.88 224 ASN A O 1
ATOM 1740 N N . ILE A 1 225 ? 8.598 -31.003 -5.654 1.00 98.12 225 ILE A N 1
ATOM 1741 C CA . ILE A 1 225 ? 9.533 -32.085 -5.305 1.00 98.12 225 ILE A CA 1
ATOM 1742 C C . ILE A 1 225 ? 10.925 -31.519 -5.008 1.00 98.12 225 ILE A C 1
ATOM 1744 O O . ILE A 1 225 ? 11.470 -31.786 -3.937 1.00 98.12 225 ILE A O 1
ATOM 1748 N N . ALA A 1 226 ? 11.474 -30.690 -5.900 1.00 97.62 226 ALA A N 1
ATOM 1749 C CA . ALA A 1 226 ? 12.778 -30.063 -5.691 1.00 97.62 226 ALA A CA 1
ATOM 1750 C C . ALA A 1 226 ? 12.807 -29.209 -4.409 1.00 97.62 226 ALA A C 1
ATOM 1752 O O . ALA A 1 226 ? 13.753 -29.291 -3.626 1.00 97.62 226 ALA A O 1
ATOM 1753 N N . THR A 1 227 ? 11.747 -28.435 -4.145 1.00 97.50 227 THR A N 1
ATOM 1754 C CA . THR A 1 227 ? 11.656 -27.618 -2.925 1.00 97.50 227 THR A CA 1
ATOM 1755 C C . THR A 1 227 ? 11.596 -28.472 -1.656 1.00 97.50 227 THR A C 1
ATOM 1757 O O . THR A 1 227 ? 12.281 -28.155 -0.687 1.00 97.50 227 THR A O 1
ATOM 1760 N N . GLU A 1 228 ? 10.809 -29.551 -1.634 1.00 97.19 228 GLU A N 1
ATOM 1761 C CA . GLU A 1 228 ? 10.735 -30.444 -0.468 1.00 97.19 228 GLU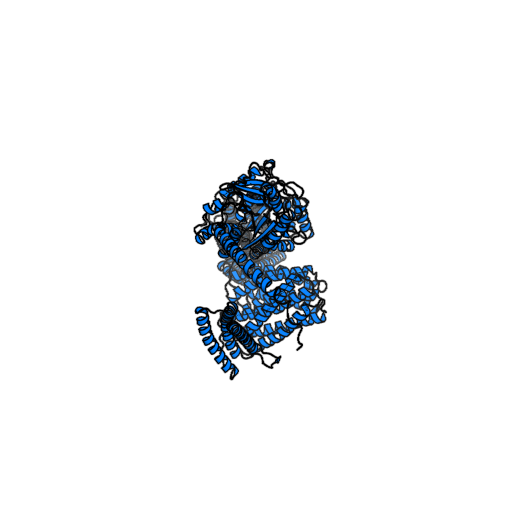 A CA 1
ATOM 1762 C C . GLU A 1 228 ? 12.077 -31.157 -0.225 1.00 97.19 228 GLU A C 1
ATOM 1764 O O . GLU A 1 228 ? 12.493 -31.291 0.922 1.00 97.19 228 GLU A O 1
ATOM 1769 N N . LEU A 1 229 ? 12.824 -31.516 -1.278 1.00 98.00 229 LEU A N 1
ATOM 1770 C CA . LEU A 1 229 ? 14.183 -32.050 -1.126 1.00 98.00 229 LEU A CA 1
ATOM 1771 C C . LEU A 1 229 ? 15.149 -31.025 -0.506 1.00 98.00 229 LEU A C 1
ATOM 1773 O O . LEU A 1 229 ? 15.982 -31.397 0.324 1.00 98.00 229 LEU A O 1
ATOM 1777 N N . TYR A 1 230 ? 15.032 -29.739 -0.862 1.00 97.31 230 TYR A N 1
ATOM 1778 C CA . TYR A 1 230 ? 15.768 -28.673 -0.175 1.00 97.31 230 TYR A CA 1
ATOM 1779 C C . TYR A 1 230 ? 15.362 -28.572 1.299 1.00 97.31 230 TYR A C 1
ATOM 1781 O O . TYR A 1 230 ? 16.238 -28.498 2.158 1.00 97.31 230 TYR A O 1
ATOM 1789 N N . VAL A 1 231 ? 14.063 -28.606 1.612 1.00 96.25 231 VAL A N 1
ATOM 1790 C CA . VAL A 1 231 ? 13.562 -28.573 2.998 1.00 96.25 231 VAL A CA 1
ATOM 1791 C C . VAL A 1 231 ? 14.122 -29.743 3.811 1.00 96.25 231 VAL A C 1
ATOM 1793 O O . VAL A 1 231 ? 14.691 -29.521 4.880 1.00 96.25 231 VAL A O 1
ATOM 1796 N N . ASP A 1 232 ? 14.042 -30.966 3.287 1.00 95.38 232 ASP A N 1
ATOM 1797 C CA . ASP A 1 232 ? 14.565 -32.173 3.935 1.00 95.38 232 ASP A CA 1
ATOM 1798 C C . ASP A 1 232 ? 16.079 -32.079 4.183 1.00 95.38 232 ASP A C 1
ATOM 1800 O O . ASP A 1 232 ? 16.567 -32.445 5.258 1.00 95.38 232 ASP A O 1
ATOM 1804 N N . ALA A 1 233 ? 16.836 -31.553 3.214 1.00 94.94 233 ALA A N 1
ATOM 1805 C CA . ALA A 1 233 ? 18.274 -31.349 3.355 1.00 94.94 233 ALA A CA 1
ATOM 1806 C C . ALA A 1 233 ? 18.604 -30.313 4.444 1.00 94.94 233 ALA A C 1
ATOM 1808 O O . ALA A 1 233 ? 19.493 -30.549 5.268 1.00 94.94 233 ALA A O 1
ATOM 1809 N N . VAL A 1 234 ? 17.871 -29.197 4.482 1.00 95.06 234 VAL A N 1
ATOM 1810 C CA . VAL A 1 234 ? 18.056 -28.121 5.465 1.00 95.06 234 VAL A CA 1
ATOM 1811 C C . VAL A 1 234 ? 17.770 -28.614 6.879 1.00 95.06 234 VAL A C 1
ATOM 1813 O O . VAL A 1 234 ? 18.604 -28.432 7.762 1.00 95.06 234 VAL A O 1
ATOM 1816 N N . VAL A 1 235 ? 16.647 -29.304 7.098 1.00 92.69 235 VAL A N 1
ATOM 1817 C CA . VAL A 1 235 ? 16.239 -29.796 8.429 1.00 92.69 235 VAL A CA 1
ATOM 1818 C C . VAL A 1 235 ? 17.297 -30.712 9.057 1.00 92.69 235 VAL A C 1
ATOM 1820 O O . VAL A 1 235 ? 17.434 -30.760 10.280 1.00 92.69 235 VAL A O 1
ATOM 1823 N N . VAL A 1 236 ? 18.075 -31.428 8.241 1.00 92.00 236 VAL A N 1
ATOM 1824 C CA . VAL A 1 236 ? 19.167 -32.289 8.718 1.00 92.00 236 VAL A CA 1
ATOM 1825 C C . VAL A 1 236 ? 20.467 -31.512 8.942 1.00 92.00 236 VAL A C 1
ATOM 1827 O O . VAL A 1 236 ? 21.194 -31.808 9.892 1.00 92.00 236 VAL A O 1
ATOM 1830 N N . ARG A 1 237 ? 20.790 -30.561 8.059 1.00 93.62 237 ARG A N 1
ATOM 1831 C CA . ARG A 1 237 ? 22.116 -29.925 7.989 1.00 93.62 237 ARG A CA 1
ATOM 1832 C C . ARG A 1 237 ? 22.210 -28.607 8.752 1.00 93.62 237 ARG A C 1
ATOM 1834 O O . ARG A 1 237 ? 23.224 -28.371 9.403 1.00 93.62 237 ARG A O 1
ATOM 1841 N N . ASP A 1 238 ? 21.158 -27.796 8.722 1.00 93.75 238 ASP A N 1
ATOM 1842 C CA . ASP A 1 238 ? 21.036 -26.560 9.493 1.00 93.75 238 ASP A CA 1
ATOM 1843 C C . ASP A 1 238 ? 19.594 -26.357 10.007 1.00 93.75 238 ASP A C 1
ATOM 1845 O O . ASP A 1 238 ? 18.812 -25.606 9.421 1.00 93.75 238 ASP A O 1
ATOM 1849 N N . PRO A 1 239 ? 19.235 -26.974 11.151 1.00 90.31 239 PRO A N 1
ATOM 1850 C CA . PRO A 1 239 ? 17.915 -26.813 11.764 1.00 90.31 239 PRO A CA 1
ATOM 1851 C C . PRO A 1 239 ? 17.587 -25.381 12.217 1.00 90.31 239 PRO A C 1
ATOM 1853 O O . PRO A 1 239 ? 16.469 -25.139 12.665 1.00 90.31 239 PRO A O 1
ATOM 1856 N N . SER A 1 240 ? 18.550 -24.446 12.187 1.00 89.94 240 SER A N 1
ATOM 1857 C CA . SER A 1 240 ? 18.291 -23.043 12.532 1.00 89.94 240 SER A CA 1
ATOM 1858 C C . SER A 1 240 ? 17.585 -22.284 11.407 1.00 89.94 240 SER A C 1
ATOM 1860 O O . SER A 1 240 ? 16.914 -21.285 11.669 1.00 89.94 240 SER A O 1
ATOM 1862 N N . VAL A 1 241 ? 17.700 -22.762 10.164 1.00 91.38 241 VAL A N 1
ATOM 1863 C CA . VAL A 1 241 ? 16.930 -22.250 9.029 1.00 91.38 241 VAL A CA 1
ATOM 1864 C C . VAL A 1 241 ? 15.488 -22.726 9.162 1.00 91.38 241 VAL A C 1
ATOM 1866 O O . VAL A 1 241 ? 15.208 -23.920 9.279 1.00 91.38 241 VAL A O 1
ATOM 1869 N N . ARG A 1 242 ? 14.536 -21.796 9.088 1.00 91.38 242 ARG A N 1
ATOM 1870 C CA . ARG A 1 242 ? 13.102 -22.091 9.237 1.00 91.38 242 ARG A CA 1
ATOM 1871 C C . ARG A 1 242 ? 12.497 -22.615 7.934 1.00 91.38 242 ARG A C 1
ATOM 1873 O O . ARG A 1 242 ? 11.593 -22.007 7.362 1.00 91.38 242 ARG A O 1
ATOM 1880 N N . ALA A 1 243 ? 13.004 -23.751 7.459 1.00 93.94 243 ALA A N 1
ATOM 1881 C CA . ALA A 1 243 ? 12.709 -24.278 6.129 1.00 93.94 243 ALA A CA 1
ATOM 1882 C C . ALA A 1 243 ? 11.211 -24.503 5.874 1.00 93.94 243 ALA A C 1
ATOM 1884 O O . ALA A 1 243 ? 10.701 -24.116 4.823 1.00 93.94 243 ALA A O 1
ATOM 1885 N N . HIS A 1 244 ? 10.485 -25.064 6.848 1.00 94.50 244 HIS A N 1
ATOM 1886 C CA . HIS A 1 244 ? 9.038 -25.275 6.733 1.00 94.50 244 HIS A CA 1
ATOM 1887 C C . HIS A 1 244 ? 8.262 -23.953 6.639 1.00 94.50 244 HIS A C 1
ATOM 1889 O O . HIS A 1 244 ? 7.381 -23.828 5.790 1.00 94.50 244 HIS A O 1
ATOM 1895 N N . VAL A 1 245 ? 8.632 -22.946 7.440 1.00 94.31 245 VAL A N 1
ATOM 1896 C CA . VAL A 1 245 ? 8.021 -21.605 7.398 1.00 94.31 245 VAL A CA 1
ATOM 1897 C C . VAL A 1 245 ? 8.239 -20.969 6.025 1.00 94.31 245 VAL A C 1
ATOM 1899 O O . VAL A 1 245 ? 7.284 -20.514 5.401 1.00 94.31 245 VAL A O 1
ATOM 1902 N N . LEU A 1 246 ? 9.473 -20.998 5.510 1.00 93.69 246 LEU A N 1
ATOM 1903 C CA . LEU A 1 246 ? 9.801 -20.440 4.195 1.00 93.69 246 LEU A CA 1
ATOM 1904 C C . LEU A 1 246 ? 9.093 -21.166 3.049 1.00 93.69 246 LEU A C 1
ATOM 1906 O O . LEU A 1 246 ? 8.597 -20.521 2.123 1.00 93.69 246 LEU A O 1
ATOM 1910 N N . ASN A 1 247 ? 9.007 -22.497 3.116 1.00 95.19 247 ASN A N 1
ATOM 1911 C CA . ASN A 1 247 ? 8.290 -23.293 2.125 1.00 95.19 247 ASN A CA 1
ATOM 1912 C C . ASN A 1 247 ? 6.803 -22.906 2.074 1.00 95.19 247 ASN A C 1
ATOM 1914 O O . ASN A 1 247 ? 6.267 -22.688 0.985 1.00 95.19 247 ASN A O 1
ATOM 1918 N N . LEU A 1 248 ? 6.155 -22.782 3.235 1.00 95.88 248 LEU A N 1
ATOM 1919 C CA . LEU A 1 248 ? 4.736 -22.443 3.350 1.00 95.88 248 LEU A CA 1
ATOM 1920 C C . LEU A 1 248 ? 4.440 -20.985 2.983 1.00 95.88 248 LEU A C 1
ATOM 1922 O O . LEU A 1 248 ? 3.536 -20.733 2.187 1.00 95.88 248 LEU A O 1
ATOM 1926 N N . ALA A 1 249 ? 5.241 -20.033 3.460 1.00 94.38 249 ALA A N 1
ATOM 1927 C CA . ALA A 1 249 ? 5.108 -18.628 3.081 1.00 94.38 249 ALA A CA 1
ATOM 1928 C C . ALA A 1 249 ? 5.324 -18.440 1.564 1.00 94.38 249 ALA A C 1
ATOM 1930 O O . ALA A 1 249 ? 4.548 -17.768 0.884 1.00 94.38 249 ALA A O 1
ATOM 1931 N N . GLY A 1 250 ? 6.320 -19.123 0.986 1.00 93.12 250 GLY A N 1
ATOM 1932 C CA . GLY A 1 250 ? 6.528 -19.156 -0.462 1.00 93.12 250 GLY A CA 1
ATOM 1933 C C . GLY A 1 250 ? 5.350 -19.767 -1.231 1.00 93.12 250 GLY A C 1
ATOM 1934 O O . GLY A 1 250 ? 5.034 -19.302 -2.328 1.00 93.12 250 GLY A O 1
ATOM 1935 N N . ARG A 1 251 ? 4.668 -20.762 -0.649 1.00 96.38 251 ARG A N 1
ATOM 1936 C CA . ARG A 1 251 ? 3.492 -21.414 -1.241 1.00 96.38 251 ARG A CA 1
ATOM 1937 C C . ARG A 1 251 ? 2.296 -20.468 -1.354 1.00 96.38 251 ARG A C 1
ATOM 1939 O O . ARG A 1 251 ? 1.594 -20.557 -2.354 1.00 96.38 251 ARG A O 1
ATOM 1946 N N . GLN A 1 252 ? 2.097 -19.529 -0.424 1.00 96.56 252 GLN A N 1
ATOM 1947 C CA . GLN A 1 252 ? 1.029 -18.524 -0.551 1.00 96.56 252 GLN A CA 1
ATOM 1948 C C . GLN A 1 252 ? 1.187 -17.650 -1.803 1.00 96.56 252 GLN A C 1
ATOM 1950 O O . GLN A 1 252 ? 0.219 -17.474 -2.539 1.00 96.56 252 GLN A O 1
ATOM 1955 N N . ARG A 1 253 ? 2.411 -17.195 -2.120 1.00 93.56 253 ARG A N 1
ATOM 1956 C CA . ARG A 1 253 ? 2.693 -16.447 -3.367 1.00 93.56 253 ARG A CA 1
ATOM 1957 C C . ARG A 1 253 ? 2.301 -17.236 -4.614 1.00 93.56 253 ARG A C 1
ATOM 1959 O O . ARG A 1 253 ? 1.715 -16.689 -5.538 1.00 93.56 253 ARG A O 1
ATOM 1966 N N . MET A 1 254 ? 2.624 -18.529 -4.633 1.00 97.25 254 MET A N 1
ATOM 1967 C CA . MET A 1 254 ? 2.249 -19.417 -5.733 1.00 97.25 254 MET A CA 1
ATOM 1968 C C . MET A 1 254 ? 0.731 -19.612 -5.815 1.00 97.25 254 MET A C 1
ATOM 1970 O O . MET A 1 254 ? 0.186 -19.604 -6.915 1.00 97.25 254 MET A O 1
ATOM 1974 N N . LEU A 1 255 ? 0.047 -19.758 -4.676 1.00 98.56 255 LEU A N 1
ATOM 1975 C CA . LEU A 1 255 ? -1.402 -19.966 -4.638 1.00 98.56 255 LEU A CA 1
ATOM 1976 C C . LEU A 1 255 ? -2.174 -18.776 -5.212 1.00 98.56 255 LEU A C 1
ATOM 1978 O O . LEU A 1 255 ? -3.132 -19.008 -5.940 1.00 98.56 255 LEU A O 1
ATOM 1982 N N . ILE A 1 256 ? -1.731 -17.540 -4.961 1.00 98.25 256 ILE A N 1
ATOM 1983 C CA . ILE A 1 256 ? -2.317 -16.331 -5.567 1.00 98.25 256 ILE A CA 1
ATOM 1984 C C . ILE A 1 256 ? -2.297 -16.449 -7.100 1.00 98.25 256 ILE A C 1
ATOM 1986 O O . ILE A 1 256 ? -3.327 -16.344 -7.761 1.00 98.25 256 ILE A O 1
ATOM 1990 N N . GLU A 1 257 ? -1.140 -16.781 -7.676 1.00 97.62 257 GLU A N 1
ATOM 1991 C CA . GLU A 1 257 ? -0.998 -16.960 -9.125 1.00 97.62 257 GLU A CA 1
ATOM 1992 C C . GLU A 1 257 ? -1.813 -18.141 -9.670 1.00 97.62 257 GLU A C 1
ATOM 1994 O O . GLU A 1 257 ? -2.447 -18.046 -10.725 1.00 97.62 257 GLU A O 1
ATOM 1999 N N . LYS A 1 258 ? -1.827 -19.258 -8.935 1.00 98.12 258 LYS A N 1
ATOM 2000 C CA . LYS A 1 258 ? -2.560 -20.475 -9.300 1.00 98.12 258 LYS A CA 1
ATOM 2001 C C . LYS A 1 258 ? -4.073 -20.253 -9.304 1.00 98.12 258 LYS A C 1
ATOM 2003 O O . LYS A 1 258 ? -4.729 -20.699 -10.241 1.00 98.12 258 LYS A O 1
ATOM 2008 N N . MET A 1 259 ? -4.617 -19.535 -8.322 1.00 98.25 259 MET A N 1
ATOM 2009 C CA . MET A 1 259 ? -6.046 -19.211 -8.265 1.00 98.25 259 MET A CA 1
ATOM 2010 C C . MET A 1 259 ? -6.464 -18.291 -9.411 1.00 98.25 259 MET A C 1
ATOM 2012 O O . MET A 1 259 ? -7.469 -18.555 -10.070 1.00 98.25 259 MET A O 1
ATOM 2016 N N . GLY A 1 260 ? -5.653 -17.276 -9.728 1.00 97.31 260 GLY A N 1
ATOM 2017 C CA . GLY A 1 260 ? -5.879 -16.442 -10.907 1.00 97.31 260 GLY A CA 1
ATOM 2018 C C . GLY A 1 260 ? -5.877 -17.260 -12.205 1.00 97.31 260 GLY A C 1
ATOM 2019 O O . GLY A 1 260 ? -6.773 -17.111 -13.035 1.00 97.31 260 GLY A O 1
ATOM 2020 N N . LYS A 1 261 ? -4.921 -18.188 -12.366 1.00 97.62 261 LYS A N 1
ATOM 2021 C CA . LYS A 1 261 ? -4.877 -19.122 -13.506 1.00 97.62 261 LYS A CA 1
ATOM 2022 C C . LYS A 1 261 ? -6.159 -19.954 -13.607 1.00 97.62 261 LYS A C 1
ATOM 2024 O O . LYS A 1 261 ? -6.757 -20.046 -14.678 1.00 97.62 261 LYS A O 1
ATOM 2029 N N . GLU A 1 262 ? -6.569 -20.564 -12.500 1.00 97.62 262 GLU A N 1
ATOM 2030 C CA . GLU A 1 262 ? -7.756 -21.419 -12.407 1.00 97.62 262 GLU A CA 1
ATOM 2031 C C . GLU A 1 262 ? -9.031 -20.651 -12.763 1.00 97.62 262 GLU A C 1
ATOM 2033 O O . GLU A 1 262 ? -9.814 -21.129 -13.583 1.00 97.62 262 GLU A O 1
ATOM 2038 N N . ALA A 1 263 ? -9.199 -19.428 -12.252 1.00 96.88 263 ALA A N 1
ATOM 2039 C CA . ALA A 1 263 ? -10.334 -18.569 -12.581 1.00 96.88 263 ALA A CA 1
ATOM 2040 C C . ALA A 1 263 ? -10.407 -18.243 -14.085 1.00 96.88 263 ALA A C 1
ATOM 2042 O O . ALA A 1 263 ? -11.475 -18.332 -14.697 1.00 96.88 263 ALA A O 1
ATOM 2043 N N . VAL A 1 264 ? -9.275 -17.927 -14.722 1.00 96.38 264 VAL A N 1
ATOM 2044 C CA . VAL A 1 264 ? -9.245 -17.627 -16.164 1.00 96.38 264 VAL A CA 1
ATOM 2045 C C . VAL A 1 264 ? -9.540 -18.874 -17.007 1.00 96.38 264 VAL A C 1
ATOM 2047 O O . VAL A 1 264 ? -10.244 -18.777 -18.017 1.00 96.38 264 VAL A O 1
ATOM 2050 N N . LEU A 1 265 ? -9.084 -20.057 -16.581 1.00 96.00 265 LEU A N 1
ATOM 2051 C CA . LEU A 1 265 ? -9.412 -21.331 -17.233 1.00 96.00 265 LEU A CA 1
ATOM 2052 C C . LEU A 1 265 ? -10.919 -21.634 -17.206 1.00 96.00 265 LEU A C 1
ATOM 2054 O O . LEU A 1 265 ? -11.454 -22.104 -18.217 1.00 96.00 265 LEU A O 1
ATOM 2058 N N . LEU A 1 266 ? -11.622 -21.294 -16.116 1.00 94.81 266 LEU A N 1
ATOM 2059 C CA . LEU A 1 266 ? -13.090 -21.366 -16.058 1.00 94.81 266 LEU A CA 1
ATOM 2060 C C . LEU A 1 266 ? -13.728 -20.487 -17.140 1.00 94.81 266 LEU A C 1
ATOM 2062 O O . LEU A 1 266 ? -14.551 -20.968 -17.925 1.00 94.81 266 LEU A O 1
ATOM 2066 N N . GLY A 1 267 ? -13.271 -19.236 -17.254 1.00 92.12 267 GLY A N 1
ATOM 2067 C CA . GLY A 1 267 ? -13.732 -18.294 -18.273 1.00 92.12 267 GLY A CA 1
ATOM 2068 C C . GLY A 1 267 ? -13.415 -18.722 -19.713 1.00 92.12 267 GLY A C 1
ATOM 2069 O O . GLY A 1 267 ? -14.140 -18.346 -20.639 1.00 92.12 267 GLY A O 1
ATOM 2070 N N . LEU A 1 268 ? -12.354 -19.503 -19.930 1.00 92.81 268 LEU A N 1
ATOM 2071 C CA . LEU A 1 268 ? -12.004 -20.106 -21.225 1.00 92.81 268 LEU A CA 1
ATOM 2072 C C . LEU A 1 268 ? -12.784 -21.398 -21.520 1.00 92.81 268 LEU A C 1
ATOM 2074 O O . LEU A 1 268 ? -12.770 -21.882 -22.652 1.00 92.81 268 LEU A O 1
ATOM 2078 N N . GLY A 1 269 ? -13.480 -21.953 -20.527 1.00 92.69 269 GLY A N 1
ATOM 2079 C CA . GLY A 1 269 ? -14.202 -23.217 -20.639 1.00 92.69 269 GLY A CA 1
ATOM 2080 C C . GLY A 1 269 ? -13.306 -24.454 -20.702 1.00 92.69 269 GLY A C 1
ATOM 2081 O O . GLY A 1 269 ? -13.755 -25.494 -21.187 1.00 92.69 269 GLY A O 1
ATOM 2082 N N . ALA A 1 270 ? -12.067 -24.353 -20.214 1.00 93.25 270 ALA A N 1
ATOM 2083 C CA . ALA A 1 270 ? -11.119 -25.460 -20.125 1.00 93.25 270 ALA A CA 1
ATOM 2084 C C . ALA A 1 270 ? -11.284 -26.205 -18.792 1.00 93.25 270 ALA A C 1
ATOM 2086 O O . ALA A 1 270 ? -11.255 -25.590 -17.727 1.00 93.25 270 ALA A O 1
ATOM 2087 N N . ASP A 1 271 ? -11.503 -27.523 -18.857 1.00 93.88 271 ASP A N 1
ATOM 2088 C CA . ASP A 1 271 ? -11.602 -28.442 -17.706 1.00 93.88 271 ASP A CA 1
ATOM 2089 C C . ASP A 1 271 ? -12.410 -27.898 -16.514 1.00 93.88 271 ASP A C 1
ATOM 2091 O O . ASP A 1 271 ? -12.022 -28.009 -15.356 1.00 93.88 271 ASP A O 1
ATOM 2095 N N . VAL A 1 272 ? -13.565 -27.290 -16.805 1.00 93.06 272 VAL A N 1
ATOM 2096 C CA . VAL A 1 272 ? -14.336 -26.463 -15.857 1.00 93.06 272 VAL A CA 1
ATOM 2097 C C . VAL A 1 272 ? -14.574 -27.140 -14.508 1.00 93.06 272 VAL A C 1
ATOM 2099 O O . VAL A 1 272 ? -14.363 -26.525 -13.471 1.00 93.06 272 VAL A O 1
ATOM 2102 N N . THR A 1 273 ? -15.022 -28.399 -14.495 1.00 92.69 273 THR A N 1
ATOM 2103 C CA . THR A 1 273 ? -15.311 -29.108 -13.236 1.00 92.69 273 THR A CA 1
ATOM 2104 C C . THR A 1 273 ? -14.058 -29.293 -12.387 1.00 92.69 273 THR A C 1
ATOM 2106 O O . THR A 1 273 ? -14.106 -29.072 -11.184 1.00 92.69 273 THR A O 1
ATOM 2109 N N . GLU A 1 274 ? -12.943 -29.653 -13.015 1.00 94.31 274 GLU A N 1
ATOM 2110 C CA . GLU A 1 274 ? -11.668 -29.846 -12.328 1.00 94.31 274 GLU A CA 1
ATOM 2111 C C . GLU A 1 274 ? -11.111 -28.515 -11.818 1.00 94.31 274 GLU A C 1
ATOM 2113 O O . GLU A 1 274 ? -10.690 -28.426 -10.670 1.00 94.31 274 GLU A O 1
ATOM 2118 N N . ASN A 1 275 ? -11.190 -27.450 -12.620 1.00 94.75 275 ASN A N 1
ATOM 2119 C CA . ASN A 1 275 ? -10.716 -26.130 -12.211 1.00 94.75 275 ASN A CA 1
ATOM 2120 C C . ASN A 1 275 ? -11.563 -25.502 -11.092 1.00 94.75 275 ASN A C 1
ATOM 2122 O O . ASN A 1 275 ? -11.004 -24.788 -10.269 1.00 94.75 275 ASN A O 1
ATOM 2126 N N . VAL A 1 276 ? -12.867 -25.799 -10.984 1.00 94.94 276 VAL A N 1
ATOM 2127 C CA . VAL A 1 276 ? -13.674 -25.386 -9.815 1.00 94.94 276 VAL A CA 1
ATOM 2128 C C . VAL A 1 276 ? -13.185 -26.087 -8.546 1.00 94.94 276 VAL A C 1
ATOM 2130 O O . VAL A 1 276 ? -12.990 -25.430 -7.523 1.00 94.94 276 VAL A O 1
ATOM 2133 N N . ASP A 1 277 ? -12.965 -27.403 -8.608 1.00 95.50 277 ASP A N 1
ATOM 2134 C CA . ASP A 1 277 ? -12.480 -28.178 -7.461 1.00 95.50 277 ASP A CA 1
ATOM 2135 C C . ASP A 1 277 ? -11.068 -27.725 -7.049 1.00 95.50 277 ASP A C 1
ATOM 2137 O O . ASP A 1 277 ? -10.800 -27.519 -5.861 1.00 95.50 277 ASP A O 1
ATOM 2141 N N . ASN A 1 278 ? -10.189 -27.491 -8.028 1.00 95.62 278 ASN A N 1
ATOM 2142 C CA . ASN A 1 278 ? -8.840 -26.977 -7.807 1.00 95.62 278 ASN A CA 1
ATOM 2143 C C . ASN A 1 278 ? -8.856 -25.581 -7.177 1.00 95.62 278 ASN A C 1
ATOM 2145 O O . ASN A 1 278 ? -8.118 -25.353 -6.220 1.00 95.62 278 ASN A O 1
ATOM 2149 N N . LEU A 1 279 ? -9.723 -24.683 -7.653 1.00 95.88 279 LEU A N 1
ATOM 2150 C CA . LEU A 1 279 ? -9.851 -23.326 -7.124 1.00 95.88 279 LEU A CA 1
ATOM 2151 C C . LEU A 1 279 ? -10.303 -23.333 -5.661 1.00 95.88 279 LEU A C 1
ATOM 2153 O O . LEU A 1 279 ? -9.698 -22.669 -4.822 1.00 95.88 279 LEU A O 1
ATOM 2157 N N . MET A 1 280 ? -11.316 -24.139 -5.322 1.00 96.12 280 MET A N 1
ATOM 2158 C CA . MET A 1 280 ? -11.780 -24.274 -3.934 1.00 96.12 280 MET A CA 1
ATOM 2159 C C . MET A 1 280 ? -10.722 -24.898 -3.025 1.00 96.12 280 MET A C 1
ATOM 2161 O O . MET A 1 280 ? -10.572 -24.478 -1.877 1.00 96.12 280 MET A O 1
ATOM 2165 N N . PHE A 1 281 ? -9.965 -25.872 -3.531 1.00 97.50 281 PHE A N 1
ATOM 2166 C CA . PHE A 1 281 ? -8.840 -26.437 -2.796 1.00 97.50 281 PHE A CA 1
ATOM 2167 C C . PHE A 1 281 ? -7.732 -25.398 -2.568 1.00 97.50 281 PHE A C 1
ATOM 2169 O O . PHE A 1 281 ? -7.211 -25.306 -1.458 1.00 97.50 281 PHE A O 1
ATOM 2176 N N . SER A 1 282 ? -7.398 -24.589 -3.580 1.00 98.12 282 SER A N 1
ATOM 2177 C CA . SER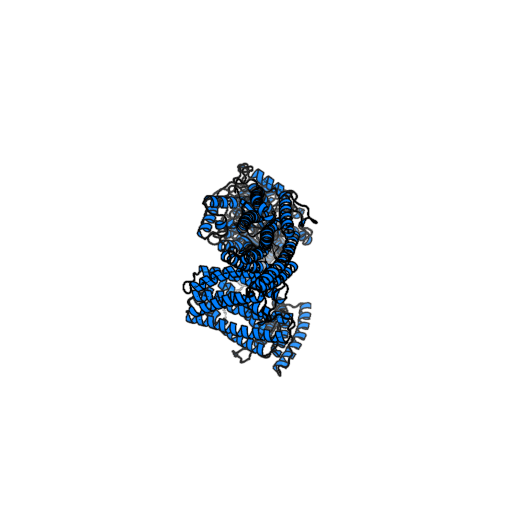 A 1 282 ? -6.403 -23.516 -3.475 1.00 98.12 282 SER A CA 1
ATOM 2178 C C . SER A 1 282 ? -6.800 -22.470 -2.424 1.00 98.12 282 SER A C 1
ATOM 2180 O O . SER A 1 282 ? -5.957 -22.104 -1.607 1.00 98.12 282 SER A O 1
ATOM 2182 N N . VAL A 1 283 ? -8.076 -22.057 -2.384 1.00 98.31 283 VAL A N 1
ATOM 2183 C CA . VAL A 1 283 ? -8.625 -21.132 -1.369 1.00 98.31 283 VAL A CA 1
ATOM 2184 C C . VAL A 1 283 ? -8.492 -21.714 0.040 1.00 98.31 283 VAL A C 1
ATOM 2186 O O . VAL A 1 283 ? -7.932 -21.081 0.933 1.00 98.31 283 VAL A O 1
ATOM 2189 N N . GLN A 1 284 ? -8.947 -22.955 0.242 1.00 98.12 284 GLN A N 1
ATOM 2190 C CA . GLN A 1 284 ? -8.855 -23.623 1.547 1.00 98.12 284 GLN A CA 1
ATOM 2191 C C . GLN A 1 284 ? -7.406 -23.779 2.008 1.00 98.12 284 GLN A C 1
ATOM 2193 O O . GLN A 1 284 ? -7.101 -23.573 3.182 1.00 98.12 284 GLN A O 1
ATOM 2198 N N . LEU A 1 285 ? -6.508 -24.125 1.084 1.00 97.88 285 LEU A N 1
ATOM 2199 C CA . LEU A 1 285 ? -5.093 -24.277 1.383 1.00 97.88 285 LEU A CA 1
ATOM 2200 C C . LEU A 1 285 ? -4.434 -22.933 1.715 1.00 97.88 285 LEU A C 1
ATOM 2202 O O . LEU A 1 285 ? -3.607 -22.893 2.620 1.00 97.88 285 LEU A O 1
ATOM 2206 N N . PHE A 1 286 ? -4.800 -21.842 1.035 1.00 98.44 286 PHE A N 1
ATOM 2207 C CA . PHE A 1 286 ? -4.304 -20.505 1.367 1.00 98.44 286 PHE A CA 1
ATOM 2208 C C . PHE A 1 286 ? -4.700 -20.117 2.796 1.00 98.44 286 PHE A C 1
ATOM 2210 O O . PHE A 1 286 ? -3.822 -19.797 3.598 1.00 98.44 286 PHE A O 1
ATOM 2217 N N . ASN A 1 287 ? -5.989 -20.248 3.134 1.00 97.88 287 ASN A N 1
ATOM 2218 C CA . ASN A 1 287 ? -6.524 -19.951 4.467 1.00 97.88 287 ASN A CA 1
ATOM 2219 C C . ASN A 1 287 ? -5.832 -20.777 5.559 1.00 97.88 287 ASN A C 1
ATOM 2221 O O . ASN A 1 287 ? -5.362 -20.221 6.551 1.00 97.88 287 ASN A O 1
ATOM 2225 N N . GLN A 1 288 ? -5.691 -22.089 5.344 1.00 97.50 288 GLN A N 1
ATOM 2226 C CA . GLN A 1 288 ? -5.021 -22.972 6.300 1.00 97.50 288 GLN A CA 1
ATOM 2227 C C . GLN A 1 288 ? -3.550 -22.592 6.500 1.00 97.50 288 GLN A C 1
ATOM 2229 O O . GLN A 1 288 ? -3.085 -22.530 7.634 1.00 97.50 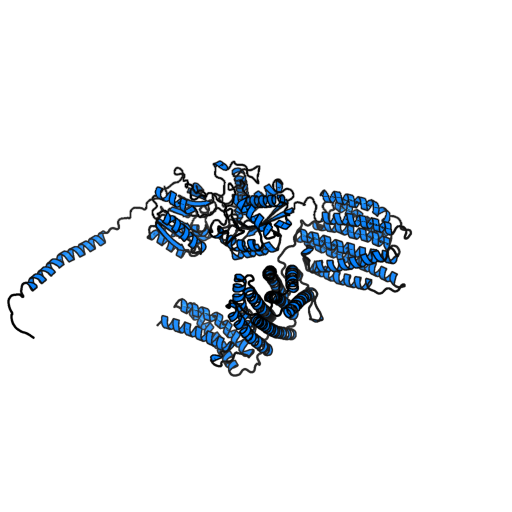288 GLN A O 1
ATOM 2234 N N . ILE A 1 289 ? -2.811 -22.320 5.418 1.00 97.44 289 ILE A N 1
ATOM 2235 C CA . ILE A 1 289 ? -1.400 -21.927 5.518 1.00 97.44 289 ILE A CA 1
ATOM 2236 C C . ILE A 1 289 ? -1.266 -20.580 6.229 1.00 97.44 289 ILE A C 1
ATOM 2238 O O . ILE A 1 289 ? -0.324 -20.388 6.994 1.00 97.44 289 ILE A O 1
ATOM 2242 N N . HIS A 1 290 ? -2.175 -19.640 5.964 1.00 97.38 290 HIS A N 1
ATOM 2243 C CA . HIS A 1 290 ? -2.169 -18.336 6.619 1.00 97.38 290 HIS A CA 1
ATOM 2244 C C . HIS A 1 290 ? -2.341 -18.493 8.125 1.00 97.38 290 HIS A C 1
ATOM 2246 O O . HIS A 1 290 ? -1.513 -17.996 8.884 1.00 97.38 290 HIS A O 1
ATOM 2252 N N . GLU A 1 291 ? -3.328 -19.276 8.554 1.00 95.81 291 GLU A N 1
ATOM 2253 C CA . GLU A 1 291 ? -3.511 -19.600 9.964 1.00 95.81 291 GLU A CA 1
ATOM 2254 C C . GLU A 1 291 ? -2.276 -20.308 10.549 1.00 95.81 291 GLU A C 1
ATOM 2256 O O . GLU A 1 291 ? -1.735 -19.842 11.550 1.00 95.81 291 GLU A O 1
ATOM 2261 N N . ASP A 1 292 ? -1.765 -21.361 9.900 1.00 96.62 292 ASP A N 1
ATOM 2262 C CA . ASP A 1 292 ? -0.602 -22.136 10.360 1.00 96.62 292 ASP A CA 1
ATOM 2263 C C . ASP A 1 292 ? 0.654 -21.266 10.567 1.00 96.62 292 ASP A C 1
ATOM 2265 O O . ASP A 1 292 ? 1.404 -21.480 11.523 1.00 96.62 292 ASP A O 1
ATOM 2269 N N . LEU A 1 293 ? 0.888 -20.273 9.700 1.00 96.56 293 LEU A N 1
ATOM 2270 C CA . LEU A 1 293 ? 2.004 -19.329 9.827 1.00 96.56 293 LEU A CA 1
ATOM 2271 C C . LEU A 1 293 ? 1.838 -18.395 11.036 1.00 96.56 293 LEU A C 1
ATOM 2273 O O . LEU A 1 293 ? 2.819 -18.076 11.712 1.00 96.56 293 LEU A O 1
ATOM 2277 N N . LEU A 1 294 ? 0.614 -17.956 11.333 1.00 95.75 294 LEU A N 1
ATOM 2278 C CA . LEU A 1 294 ? 0.341 -17.021 12.427 1.00 95.75 294 LEU A CA 1
ATOM 2279 C C . LEU A 1 294 ? 0.249 -17.714 13.787 1.00 95.75 294 LEU A C 1
ATOM 2281 O O . LEU A 1 294 ? 0.848 -17.259 14.770 1.00 95.75 294 LEU A O 1
ATOM 2285 N N . VAL A 1 295 ? -0.514 -18.806 13.858 1.00 93.75 295 VAL A N 1
ATOM 2286 C CA . VAL A 1 295 ? -0.843 -19.505 15.107 1.00 93.75 295 VAL A CA 1
ATOM 2287 C C . VAL A 1 295 ? 0.122 -20.638 15.436 1.00 93.75 295 VAL A C 1
ATOM 2289 O O . VAL A 1 295 ? 0.117 -21.096 16.576 1.00 93.75 295 VAL A O 1
ATOM 2292 N N . GLY A 1 296 ? 0.970 -21.045 14.487 1.00 93.81 296 GLY A N 1
ATOM 2293 C CA . GLY A 1 296 ? 1.869 -22.187 14.614 1.00 93.81 296 GLY A CA 1
ATOM 2294 C C . GLY A 1 296 ? 1.156 -23.530 14.423 1.00 93.81 296 GLY A C 1
ATOM 2295 O O . GLY A 1 296 ? -0.056 -23.661 14.578 1.00 93.81 296 GLY A O 1
ATOM 2296 N N . ASN A 1 297 ? 1.929 -24.569 14.115 1.00 94.38 297 ASN A N 1
ATOM 2297 C CA . ASN A 1 297 ? 1.435 -25.926 13.903 1.00 94.38 297 ASN A CA 1
ATOM 2298 C C . ASN A 1 297 ? 2.527 -26.938 14.270 1.00 94.38 297 ASN A C 1
ATOM 2300 O O . ASN A 1 297 ? 3.445 -27.209 13.492 1.00 94.38 297 ASN A O 1
ATOM 2304 N N . GLU A 1 298 ? 2.408 -27.534 15.460 1.00 89.50 298 GLU A N 1
ATOM 2305 C CA . GLU A 1 298 ? 3.401 -28.477 15.998 1.00 89.50 298 GLU A CA 1
ATOM 2306 C C . GLU A 1 298 ? 3.590 -29.704 15.090 1.00 89.50 298 GLU A C 1
ATOM 2308 O O . GLU A 1 298 ? 4.701 -30.216 14.963 1.00 89.50 298 GLU A O 1
ATOM 2313 N N . SER A 1 299 ? 2.533 -30.153 14.399 1.00 88.50 299 SER A N 1
ATOM 2314 C CA . SER A 1 299 ? 2.612 -31.314 13.500 1.00 88.50 299 SER A CA 1
ATOM 2315 C C . SER A 1 299 ? 3.449 -31.056 12.243 1.00 88.50 299 SER A C 1
ATOM 2317 O O . SER A 1 299 ? 3.973 -32.005 11.659 1.00 88.50 299 SER A O 1
ATOM 2319 N N . LEU A 1 300 ? 3.606 -29.783 11.869 1.00 84.31 300 LEU A N 1
ATOM 2320 C CA . LEU A 1 300 ? 4.431 -29.306 10.759 1.00 84.31 300 LEU A CA 1
ATOM 2321 C C . LEU A 1 300 ? 5.760 -28.690 11.235 1.00 84.31 300 LEU A C 1
ATOM 2323 O O . LEU A 1 300 ? 6.518 -28.168 10.422 1.00 84.31 300 LEU A O 1
ATOM 2327 N N . GLY A 1 301 ? 6.043 -28.724 12.544 1.00 84.06 301 GLY A N 1
ATOM 2328 C CA . GLY A 1 301 ? 7.226 -28.089 13.129 1.00 84.06 301 GLY A CA 1
ATOM 2329 C C . GLY A 1 301 ? 7.214 -26.558 13.048 1.00 84.06 301 GLY A C 1
ATOM 2330 O O . GLY A 1 301 ? 8.280 -25.948 13.033 1.00 84.06 301 GLY A O 1
ATOM 2331 N N . LEU A 1 302 ? 6.032 -25.938 12.963 1.00 91.50 302 LEU A N 1
ATOM 2332 C CA . LEU A 1 302 ? 5.877 -24.486 12.893 1.00 91.50 302 LEU A CA 1
ATOM 2333 C C . LEU A 1 302 ? 5.643 -23.903 14.283 1.00 91.50 302 LEU A C 1
ATOM 2335 O O . LEU A 1 302 ? 4.743 -24.330 15.011 1.00 91.50 302 LEU A O 1
ATOM 2339 N N . GLU A 1 303 ? 6.427 -22.889 14.619 1.00 91.50 303 GLU A N 1
ATOM 2340 C CA . GLU A 1 303 ? 6.246 -22.088 15.824 1.00 91.50 303 GLU A CA 1
ATOM 2341 C C . GLU A 1 303 ? 5.265 -20.937 15.569 1.00 91.50 303 GLU A C 1
ATOM 2343 O O . GLU A 1 303 ? 5.035 -20.531 14.430 1.00 91.50 303 GLU A O 1
ATOM 2348 N N . VAL A 1 304 ? 4.694 -20.401 16.647 1.00 92.62 304 VAL A N 1
ATOM 2349 C CA . VAL A 1 304 ? 3.849 -19.201 16.596 1.00 92.62 304 VAL A CA 1
ATOM 2350 C C . VAL A 1 304 ? 4.672 -18.017 16.083 1.00 92.62 304 VAL A C 1
ATOM 2352 O O . VAL A 1 304 ? 5.807 -17.827 16.519 1.00 92.62 304 VAL A O 1
ATOM 2355 N N . THR A 1 305 ? 4.100 -17.167 15.226 1.00 95.00 305 THR A N 1
ATOM 2356 C CA . THR A 1 305 ? 4.755 -15.901 14.865 1.00 95.00 305 THR A CA 1
ATOM 2357 C C . THR A 1 305 ? 4.756 -14.953 16.071 1.00 95.00 305 THR A C 1
ATOM 2359 O O . THR A 1 305 ? 3.697 -14.547 16.546 1.00 95.00 305 THR A O 1
ATOM 2362 N N . THR A 1 306 ? 5.945 -14.600 16.572 1.00 94.69 306 THR A N 1
ATOM 2363 C CA . THR A 1 306 ? 6.125 -13.755 17.771 1.00 94.69 306 THR A CA 1
ATOM 2364 C C . THR A 1 306 ? 6.634 -12.344 17.486 1.00 94.69 306 THR A C 1
ATOM 2366 O O . THR A 1 306 ? 6.792 -11.569 18.421 1.00 94.69 306 THR A O 1
ATOM 2369 N N . ASP A 1 307 ? 6.943 -12.023 16.232 1.00 96.00 307 ASP A N 1
ATOM 2370 C CA . ASP A 1 307 ? 7.362 -10.683 15.819 1.00 96.00 307 ASP A CA 1
ATOM 2371 C C . ASP A 1 307 ? 6.120 -9.872 15.428 1.00 96.00 307 ASP A C 1
ATOM 2373 O O . ASP A 1 307 ? 5.372 -10.261 14.525 1.00 96.00 307 ASP A O 1
ATOM 2377 N N . HIS A 1 308 ? 5.874 -8.763 16.129 1.00 95.06 308 HIS A N 1
ATOM 2378 C CA . HIS A 1 308 ? 4.677 -7.952 15.902 1.00 95.06 308 HIS A CA 1
ATOM 2379 C C . HIS A 1 308 ? 4.653 -7.283 14.517 1.00 95.06 308 HIS A C 1
ATOM 2381 O O . HIS A 1 308 ? 3.574 -7.099 13.957 1.00 95.06 308 HIS A O 1
ATOM 2387 N N . CYS A 1 309 ? 5.812 -6.980 13.925 1.00 96.12 309 CYS A N 1
ATOM 2388 C CA . CYS A 1 309 ? 5.886 -6.409 12.583 1.00 96.12 309 CYS A CA 1
ATOM 2389 C C . CYS A 1 309 ? 5.580 -7.450 11.499 1.00 96.12 309 CYS A C 1
ATOM 2391 O O . CYS A 1 309 ? 4.957 -7.113 10.494 1.00 96.12 309 CYS A O 1
ATOM 2393 N N . ILE A 1 310 ? 5.939 -8.723 11.704 1.00 96.62 310 ILE A N 1
ATOM 2394 C CA . ILE A 1 310 ? 5.477 -9.816 10.834 1.00 96.62 310 ILE A CA 1
ATOM 2395 C C . ILE A 1 310 ? 3.954 -9.945 10.916 1.00 96.62 310 ILE A C 1
ATOM 2397 O O . ILE A 1 310 ? 3.314 -10.075 9.878 1.00 96.62 310 ILE A O 1
ATOM 2401 N N . LEU A 1 311 ? 3.359 -9.864 12.112 1.00 96.81 311 LEU A N 1
ATOM 2402 C CA . LEU A 1 311 ? 1.897 -9.916 12.258 1.00 96.81 311 LEU A CA 1
ATOM 2403 C C . LEU A 1 311 ? 1.201 -8.739 11.564 1.00 96.81 311 LEU A C 1
ATOM 2405 O O . LEU A 1 311 ? 0.208 -8.960 10.881 1.00 96.81 311 LEU A O 1
ATOM 2409 N N . GLN A 1 312 ? 1.738 -7.519 11.669 1.00 95.25 312 GLN A N 1
ATOM 2410 C CA . GLN A 1 312 ? 1.217 -6.367 10.923 1.00 95.25 312 GLN A CA 1
ATOM 2411 C C . GLN A 1 312 ? 1.332 -6.565 9.407 1.00 95.25 312 GLN A C 1
ATOM 2413 O O . GLN A 1 312 ? 0.378 -6.306 8.684 1.00 95.25 312 GLN A O 1
ATOM 2418 N N . GLN A 1 313 ? 2.455 -7.092 8.911 1.00 95.12 313 GLN A N 1
ATOM 2419 C CA . GLN A 1 313 ? 2.584 -7.402 7.486 1.00 95.12 313 GLN A CA 1
ATOM 2420 C C . GLN A 1 313 ? 1.588 -8.482 7.041 1.00 95.12 313 GLN A C 1
ATOM 2422 O O . GLN A 1 313 ? 1.037 -8.413 5.945 1.00 95.12 313 GLN A O 1
ATOM 2427 N N . MET A 1 314 ? 1.349 -9.488 7.878 1.00 96.56 314 MET A N 1
ATOM 2428 C CA . MET A 1 314 ? 0.389 -10.544 7.576 1.00 96.56 314 MET A CA 1
ATOM 2429 C C . MET A 1 314 ? -1.063 -10.067 7.668 1.00 96.56 314 MET A C 1
ATOM 2431 O O . MET A 1 314 ? -1.892 -10.594 6.934 1.00 96.56 314 MET A O 1
ATOM 2435 N N . GLN A 1 315 ? -1.361 -9.040 8.470 1.00 94.44 315 GLN A N 1
ATOM 2436 C CA . GLN A 1 315 ? -2.645 -8.341 8.412 1.00 94.44 315 GLN A CA 1
ATOM 2437 C C . GLN A 1 315 ? -2.862 -7.730 7.021 1.00 94.44 315 GLN A C 1
ATOM 2439 O O . GLN A 1 315 ? -3.888 -7.996 6.410 1.00 94.44 315 GLN A O 1
ATOM 2444 N N . VAL A 1 316 ? -1.872 -7.012 6.473 1.00 91.31 316 VAL A N 1
ATOM 2445 C CA . VAL A 1 316 ? -1.960 -6.440 5.112 1.00 91.31 316 VAL A CA 1
ATOM 2446 C C . VAL A 1 316 ? -2.218 -7.531 4.068 1.00 91.31 316 VAL A C 1
ATOM 2448 O O . VAL A 1 316 ? -3.046 -7.366 3.173 1.00 91.31 316 VAL A O 1
ATOM 2451 N N . VAL A 1 317 ? -1.538 -8.677 4.191 1.00 94.81 317 VAL A N 1
ATOM 2452 C CA . VAL A 1 317 ? -1.791 -9.844 3.328 1.00 94.81 317 VAL A CA 1
ATOM 2453 C C . VAL A 1 317 ? -3.230 -10.336 3.479 1.00 94.81 317 VAL A C 1
ATOM 2455 O O . VAL A 1 317 ? -3.868 -10.644 2.476 1.00 94.81 317 VAL A O 1
ATOM 2458 N N . TRP A 1 318 ? -3.740 -10.421 4.708 1.00 95.12 318 TRP A N 1
ATOM 2459 C CA . TRP A 1 318 ? -5.096 -10.885 4.984 1.00 95.12 318 TRP A CA 1
ATOM 2460 C C . TRP A 1 318 ? -6.166 -9.935 4.437 1.00 95.12 318 TRP A C 1
ATOM 2462 O O . TRP A 1 318 ? -7.134 -10.388 3.833 1.00 95.12 318 TRP A O 1
ATOM 2472 N N . ASP A 1 319 ? -5.975 -8.626 4.575 1.00 86.88 319 ASP A N 1
ATOM 2473 C CA . ASP A 1 319 ? -6.932 -7.627 4.095 1.00 86.88 319 ASP A CA 1
ATOM 2474 C C . ASP A 1 319 ? -7.064 -7.659 2.569 1.00 86.88 319 ASP A C 1
ATOM 2476 O O . ASP A 1 319 ? -8.172 -7.701 2.030 1.00 86.88 319 ASP A O 1
ATOM 2480 N N . LEU A 1 320 ? -5.929 -7.727 1.866 1.00 88.62 320 LEU A N 1
ATOM 2481 C CA . LEU A 1 320 ? -5.899 -7.896 0.412 1.00 88.62 320 LEU A CA 1
ATOM 2482 C C . LEU A 1 320 ? -6.479 -9.254 -0.009 1.00 88.62 320 LEU A C 1
ATOM 2484 O O . LEU A 1 320 ? -7.148 -9.362 -1.036 1.00 88.62 320 LEU A O 1
ATOM 2488 N N . TRP A 1 321 ? -6.251 -10.294 0.796 1.00 96.00 321 TRP A N 1
ATOM 2489 C CA . TRP A 1 321 ? -6.795 -11.623 0.554 1.00 96.00 321 TRP A CA 1
ATOM 2490 C C . TRP A 1 321 ? -8.320 -11.664 0.652 1.00 96.00 321 TRP A C 1
ATOM 2492 O O . TRP A 1 321 ? -8.935 -12.311 -0.185 1.00 96.00 321 TRP A O 1
ATOM 2502 N N . VAL A 1 322 ? -8.950 -10.974 1.608 1.00 89.44 322 VAL A N 1
ATOM 2503 C CA . VAL A 1 322 ? -10.418 -10.987 1.759 1.00 89.44 322 VAL A CA 1
ATOM 2504 C C . VAL A 1 322 ? -11.121 -10.467 0.499 1.00 89.44 322 VAL A C 1
ATOM 2506 O O . VAL A 1 322 ? -12.110 -11.062 0.061 1.00 89.44 322 VAL A O 1
ATOM 2509 N N . SER A 1 323 ? -10.602 -9.396 -0.114 1.00 88.69 323 SER A N 1
ATOM 2510 C CA . SER A 1 323 ? -11.131 -8.888 -1.391 1.00 88.69 323 SER A CA 1
ATOM 2511 C C . SER A 1 323 ? -10.925 -9.907 -2.515 1.00 88.69 323 SER A C 1
ATOM 2513 O O . SER A 1 323 ? -11.882 -10.326 -3.181 1.00 88.69 323 SER A O 1
ATOM 2515 N N . TYR A 1 324 ? -9.696 -10.417 -2.624 1.00 94.44 324 TYR A N 1
ATOM 2516 C CA . TYR A 1 324 ? -9.306 -11.370 -3.653 1.00 94.44 324 TYR A CA 1
ATOM 2517 C C . TYR A 1 324 ? -10.111 -12.677 -3.572 1.00 94.44 324 TYR A C 1
ATOM 2519 O O . TYR A 1 324 ? -10.616 -13.173 -4.580 1.00 94.44 324 TYR A O 1
ATOM 2527 N N . GLU A 1 325 ? -10.301 -13.221 -2.368 1.00 97.19 325 GLU A N 1
ATOM 2528 C CA . GLU A 1 325 ? -11.106 -14.412 -2.095 1.00 97.19 325 GLU A CA 1
ATOM 2529 C C . GLU A 1 325 ? -12.549 -14.206 -2.569 1.00 97.19 325 GLU A C 1
ATOM 2531 O O . GLU A 1 325 ? -13.102 -15.077 -3.242 1.00 97.19 325 GLU A O 1
ATOM 2536 N N . GLY A 1 326 ? -13.149 -13.040 -2.305 1.00 94.06 326 GLY A N 1
ATOM 2537 C CA . GLY A 1 326 ? -14.493 -12.704 -2.779 1.00 94.06 326 GLY A CA 1
ATOM 2538 C C . GLY A 1 326 ? -14.634 -12.797 -4.304 1.00 94.06 326 GLY A C 1
ATOM 2539 O O . GLY A 1 326 ? -15.605 -13.378 -4.813 1.00 94.06 326 GLY A O 1
ATOM 2540 N N . LEU A 1 327 ? -13.645 -12.294 -5.047 1.00 94.81 327 LEU A N 1
ATOM 2541 C CA . LEU A 1 327 ? -13.604 -12.383 -6.509 1.00 94.81 327 LEU A CA 1
ATOM 2542 C C . LEU A 1 327 ? -13.393 -13.824 -6.995 1.00 94.81 327 LEU A C 1
ATOM 2544 O O . LEU A 1 327 ? -14.100 -14.291 -7.893 1.00 94.81 327 LEU A O 1
ATOM 2548 N N . ILE A 1 328 ? -12.475 -14.560 -6.366 1.00 96.31 328 ILE A N 1
ATOM 2549 C CA . ILE A 1 328 ? -12.195 -15.967 -6.671 1.00 96.31 328 ILE A CA 1
ATOM 2550 C C . ILE A 1 328 ? -13.432 -16.850 -6.447 1.00 96.31 328 ILE A C 1
ATOM 2552 O O . ILE A 1 328 ? -13.787 -17.667 -7.304 1.00 96.31 328 ILE A O 1
ATOM 2556 N N . LEU A 1 329 ? -14.135 -16.668 -5.327 1.00 94.31 329 LEU A N 1
ATOM 2557 C CA . LEU A 1 329 ? -15.370 -17.391 -5.024 1.00 94.31 329 LEU A CA 1
ATOM 2558 C C . LEU A 1 329 ? -16.480 -17.053 -6.027 1.00 94.31 329 LEU A C 1
ATOM 2560 O O . LEU A 1 329 ? -17.226 -17.948 -6.432 1.00 94.31 329 LEU A O 1
ATOM 2564 N N . THR A 1 330 ? -16.564 -15.797 -6.472 1.00 93.44 330 THR A N 1
ATOM 2565 C CA . THR A 1 330 ? -17.500 -15.373 -7.526 1.00 93.44 330 THR A CA 1
ATOM 2566 C C . THR A 1 330 ? -17.197 -16.088 -8.845 1.00 93.44 330 THR A C 1
ATOM 2568 O O . THR A 1 330 ? -18.091 -16.694 -9.442 1.00 93.44 330 THR A O 1
ATOM 2571 N N . ALA A 1 331 ? -15.927 -16.129 -9.261 1.00 92.12 331 ALA A N 1
ATOM 2572 C CA . ALA A 1 331 ? -15.513 -16.846 -10.466 1.00 92.12 331 ALA A CA 1
ATOM 2573 C C . ALA A 1 331 ? -15.854 -18.346 -10.406 1.00 92.12 331 ALA A C 1
ATOM 2575 O O . ALA A 1 331 ? -16.385 -18.899 -11.374 1.00 92.12 331 ALA A O 1
ATOM 2576 N N . GLY A 1 332 ? -15.626 -18.990 -9.256 1.00 90.69 332 GLY A N 1
ATOM 2577 C CA . GLY A 1 332 ? -15.974 -20.396 -9.032 1.00 90.69 332 GLY A CA 1
ATOM 2578 C C . GLY A 1 332 ? -17.480 -20.690 -9.109 1.00 90.69 332 GLY A C 1
ATOM 2579 O O . GLY A 1 332 ? -17.873 -21.776 -9.546 1.00 90.69 332 GLY A O 1
ATOM 2580 N N . GLN A 1 333 ? -18.335 -19.735 -8.725 1.00 89.81 333 GLN A N 1
ATOM 2581 C CA . GLN A 1 333 ? -19.797 -19.869 -8.799 1.00 89.81 333 GLN A CA 1
ATOM 2582 C C . GLN A 1 333 ? -20.336 -19.711 -10.229 1.00 89.81 333 GLN A C 1
ATOM 2584 O O . GLN A 1 333 ? -21.219 -20.476 -10.630 1.00 89.81 333 GLN A O 1
ATOM 2589 N N . ASP A 1 334 ? -19.792 -18.771 -11.006 1.00 83.56 334 ASP A N 1
ATOM 2590 C CA . ASP A 1 334 ? -20.259 -18.463 -12.366 1.00 83.56 334 ASP A CA 1
ATOM 2591 C C . ASP A 1 334 ? -19.747 -19.442 -13.440 1.00 83.56 334 ASP A C 1
ATOM 2593 O O . ASP A 1 334 ? -20.387 -19.617 -14.488 1.00 83.56 334 ASP A O 1
ATOM 2597 N N . GLN A 1 335 ? -18.637 -20.139 -13.167 1.00 82.44 335 GLN A N 1
ATOM 2598 C CA . GLN A 1 335 ? -18.054 -21.193 -14.007 1.00 82.44 335 GLN A CA 1
ATOM 2599 C C . GLN A 1 335 ? -17.791 -20.740 -15.458 1.00 82.44 335 GLN A C 1
ATOM 2601 O O . GLN A 1 335 ? -16.873 -19.985 -15.737 1.00 82.44 335 GLN A O 1
ATOM 2606 N N . LEU A 1 336 ? -18.607 -21.208 -16.413 1.00 76.75 336 LEU A N 1
ATOM 2607 C CA . LEU A 1 336 ? -18.494 -20.877 -17.838 1.00 76.75 336 LEU A CA 1
ATOM 2608 C C . LEU A 1 336 ? -18.909 -19.437 -18.165 1.00 76.75 336 LEU A C 1
ATOM 2610 O O . LEU A 1 336 ? -18.657 -18.972 -19.276 1.00 76.75 336 LEU A O 1
ATOM 2614 N N . ASN A 1 337 ? -19.595 -18.760 -17.241 1.00 75.44 337 ASN A N 1
ATOM 2615 C CA . ASN A 1 337 ? -20.097 -17.403 -17.434 1.00 75.44 337 ASN A CA 1
ATOM 2616 C C . ASN A 1 337 ? -19.313 -16.368 -16.624 1.00 75.44 337 ASN A C 1
ATOM 2618 O O . ASN A 1 337 ? -19.825 -15.263 -16.467 1.00 75.44 337 ASN A O 1
ATOM 2622 N N . THR A 1 338 ? -18.122 -16.706 -16.109 1.00 78.94 338 THR A N 1
ATOM 2623 C CA . THR A 1 338 ? -17.306 -15.733 -15.377 1.00 78.94 338 THR A CA 1
ATOM 2624 C C . THR A 1 338 ? -17.093 -14.499 -16.247 1.00 78.94 338 THR A C 1
ATOM 2626 O O . THR A 1 338 ? -16.554 -14.586 -17.359 1.00 78.94 338 THR A O 1
ATOM 2629 N N . ASP A 1 339 ? -17.586 -13.367 -15.750 1.00 81.50 339 ASP A N 1
ATOM 2630 C CA . ASP A 1 339 ? -17.527 -12.086 -16.438 1.00 81.50 339 ASP A CA 1
ATOM 2631 C C . ASP A 1 339 ? -16.061 -11.680 -16.639 1.00 81.50 339 ASP A C 1
ATOM 2633 O O . ASP A 1 339 ? -15.235 -11.837 -15.738 1.00 81.50 339 ASP A O 1
ATOM 2637 N N . THR A 1 340 ? -15.732 -11.140 -17.815 1.00 87.88 340 THR A N 1
ATOM 2638 C CA . THR A 1 340 ? -14.404 -10.573 -18.070 1.00 87.88 340 THR A CA 1
ATOM 2639 C C . THR A 1 340 ? -14.059 -9.515 -17.023 1.00 87.88 340 THR A C 1
ATOM 2641 O O . THR A 1 340 ? -12.926 -9.501 -16.567 1.00 87.88 340 THR A O 1
ATOM 2644 N N . ALA A 1 341 ? -15.034 -8.724 -16.559 1.00 88.38 341 ALA A N 1
ATOM 2645 C CA . ALA A 1 341 ? -14.811 -7.722 -15.517 1.00 88.38 341 ALA A CA 1
ATOM 2646 C C . ALA A 1 341 ? -14.382 -8.335 -14.169 1.00 88.38 341 ALA A C 1
ATOM 2648 O O . ALA A 1 341 ? -13.584 -7.741 -13.452 1.00 88.38 341 ALA A O 1
ATOM 2649 N N . VAL A 1 342 ? -14.882 -9.529 -13.822 1.00 91.25 342 VAL A N 1
ATOM 2650 C CA . VAL A 1 342 ? -14.442 -10.249 -12.612 1.00 91.25 342 VAL A CA 1
ATOM 2651 C C . VAL A 1 342 ? -13.010 -10.749 -12.792 1.00 91.25 342 VAL A C 1
ATOM 2653 O O . VAL A 1 342 ? -12.214 -10.664 -11.867 1.00 91.25 342 VAL A O 1
ATOM 2656 N N . LEU A 1 343 ? -12.662 -11.248 -13.982 1.00 94.00 343 LEU A N 1
ATOM 2657 C CA . LEU A 1 343 ? -11.308 -11.732 -14.265 1.00 94.00 343 LEU A CA 1
ATOM 2658 C C . LEU A 1 343 ? -10.271 -10.598 -14.354 1.00 94.00 343 LEU A C 1
ATOM 2660 O O . LEU A 1 343 ? -9.127 -10.814 -13.967 1.00 94.00 343 LEU A O 1
ATOM 2664 N N . GLU A 1 344 ? -10.668 -9.421 -14.844 1.00 91.06 344 GLU A N 1
ATOM 2665 C CA . GLU A 1 344 ? -9.876 -8.183 -14.799 1.00 91.06 344 GLU A CA 1
ATOM 2666 C C . GLU A 1 344 ? -9.627 -7.766 -13.342 1.00 91.06 344 GLU A C 1
ATOM 2668 O O . GLU A 1 344 ? -8.477 -7.657 -12.932 1.00 91.06 344 GLU A O 1
ATOM 2673 N N . ALA A 1 345 ? -10.674 -7.705 -12.509 1.00 90.19 345 ALA A N 1
ATOM 2674 C CA . ALA A 1 345 ? -10.526 -7.398 -11.083 1.00 90.19 345 ALA A CA 1
ATOM 2675 C C . ALA A 1 345 ? -9.623 -8.404 -10.338 1.00 90.19 345 ALA A C 1
ATOM 2677 O O . ALA A 1 345 ? -8.826 -8.013 -9.489 1.00 90.19 345 ALA A O 1
ATOM 2678 N N . ILE A 1 346 ? -9.700 -9.701 -10.673 1.00 93.25 346 ILE A N 1
ATOM 2679 C CA . ILE A 1 346 ? -8.788 -10.720 -10.123 1.00 93.25 346 ILE A CA 1
ATOM 2680 C C . ILE A 1 346 ? -7.333 -10.418 -10.511 1.00 93.25 346 ILE A C 1
ATOM 2682 O O . ILE A 1 346 ? -6.438 -10.615 -9.694 1.00 93.25 346 ILE A O 1
ATOM 2686 N N . ASP A 1 347 ? -7.061 -9.976 -11.741 1.00 90.12 347 ASP A N 1
ATOM 2687 C CA . ASP A 1 347 ? -5.695 -9.635 -12.158 1.00 90.12 347 ASP A CA 1
ATOM 2688 C C . ASP A 1 347 ? -5.171 -8.386 -11.436 1.00 90.12 347 ASP A C 1
ATOM 2690 O O . ASP A 1 347 ? -4.043 -8.398 -10.927 1.00 90.12 347 ASP A O 1
ATOM 2694 N N . ASP A 1 348 ? -6.018 -7.358 -11.337 1.00 85.50 348 ASP A N 1
ATOM 2695 C CA . ASP A 1 348 ? -5.723 -6.093 -10.662 1.00 85.50 348 ASP A CA 1
ATOM 2696 C C . ASP A 1 348 ? -5.384 -6.314 -9.178 1.00 85.50 348 ASP A C 1
ATOM 2698 O O . ASP A 1 348 ? -4.385 -5.787 -8.683 1.00 85.50 348 ASP A O 1
ATOM 2702 N N . GLU A 1 349 ? -6.150 -7.154 -8.472 1.00 88.81 349 GLU A N 1
ATOM 2703 C CA . GLU A 1 349 ? -5.933 -7.439 -7.047 1.00 88.81 349 GLU A CA 1
ATOM 2704 C C . GLU A 1 349 ? -4.812 -8.459 -6.775 1.00 88.81 349 GLU A C 1
ATOM 2706 O O . GLU A 1 349 ? -4.210 -8.453 -5.696 1.00 88.81 349 GLU A O 1
ATOM 2711 N N . ALA A 1 350 ? -4.462 -9.315 -7.742 1.00 85.94 350 ALA A N 1
ATOM 2712 C CA . ALA A 1 350 ? -3.411 -10.315 -7.544 1.00 85.94 350 ALA A CA 1
ATOM 2713 C C . ALA A 1 350 ? -2.032 -9.683 -7.296 1.00 85.94 350 ALA A C 1
ATOM 2715 O O . ALA A 1 350 ? -1.237 -10.209 -6.517 1.00 85.94 350 ALA A O 1
ATOM 2716 N N . THR A 1 351 ? -1.728 -8.569 -7.968 1.00 83.88 351 THR A N 1
ATOM 2717 C CA . THR A 1 351 ? -0.420 -7.902 -7.883 1.00 83.88 351 THR A CA 1
ATOM 2718 C C . THR A 1 351 ? -0.129 -7.299 -6.500 1.00 83.88 351 THR A C 1
ATOM 2720 O O . THR A 1 351 ? 0.922 -7.632 -5.940 1.00 83.88 351 THR A O 1
ATOM 2723 N N . PRO A 1 352 ? -0.992 -6.445 -5.910 1.00 84.38 352 PRO A N 1
ATOM 2724 C CA . PRO A 1 352 ? -0.760 -5.920 -4.565 1.00 84.38 352 PRO A CA 1
ATOM 2725 C C . PRO A 1 352 ? -0.706 -7.038 -3.516 1.00 84.38 352 PRO A C 1
ATOM 2727 O O . PRO A 1 352 ? 0.208 -7.039 -2.690 1.00 84.38 352 PRO A O 1
ATOM 2730 N N . LEU A 1 353 ? -1.588 -8.043 -3.600 1.00 90.62 353 LEU A N 1
ATOM 2731 C CA . LEU A 1 353 ? -1.574 -9.196 -2.695 1.00 90.62 353 LEU A CA 1
ATOM 2732 C C . LEU A 1 353 ? -0.264 -9.999 -2.804 1.00 90.62 353 LEU A C 1
ATOM 2734 O O . LEU A 1 353 ? 0.354 -10.342 -1.792 1.00 90.62 353 LEU A O 1
ATOM 2738 N N . PHE A 1 354 ? 0.209 -10.255 -4.027 1.00 86.25 354 PHE A N 1
ATOM 2739 C CA . PHE A 1 354 ? 1.500 -10.900 -4.264 1.00 86.25 354 PHE A CA 1
ATOM 2740 C C . PHE A 1 354 ? 2.657 -10.093 -3.663 1.00 86.25 354 PHE A C 1
ATOM 2742 O O . PHE A 1 354 ? 3.526 -10.672 -3.009 1.00 86.25 354 PHE A O 1
ATOM 2749 N N . ASN A 1 355 ? 2.674 -8.773 -3.860 1.00 83.38 355 ASN A N 1
ATOM 2750 C CA . ASN A 1 355 ? 3.728 -7.901 -3.343 1.00 83.38 355 ASN A CA 1
ATOM 2751 C C . ASN A 1 355 ? 3.752 -7.902 -1.809 1.00 83.38 355 ASN A C 1
ATOM 2753 O O . ASN A 1 355 ? 4.820 -8.093 -1.224 1.00 83.38 355 ASN A O 1
ATOM 2757 N N . ALA A 1 356 ? 2.588 -7.779 -1.164 1.00 88.00 356 ALA A N 1
ATOM 2758 C CA . ALA A 1 356 ? 2.461 -7.860 0.289 1.00 88.00 356 ALA A CA 1
ATOM 2759 C C . ALA A 1 356 ? 2.962 -9.212 0.819 1.00 88.00 356 ALA A C 1
ATOM 2761 O O . ALA A 1 356 ? 3.748 -9.266 1.770 1.00 88.00 356 ALA A O 1
ATOM 2762 N N . MET A 1 357 ? 2.591 -10.315 0.162 1.00 94.50 357 MET A N 1
ATOM 2763 C CA . MET A 1 357 ? 3.071 -11.633 0.567 1.00 94.50 357 MET A CA 1
ATOM 2764 C C . MET A 1 357 ? 4.574 -11.808 0.303 1.00 94.50 357 MET A C 1
ATOM 2766 O O . MET A 1 357 ? 5.272 -12.476 1.063 1.00 94.50 357 MET A O 1
ATOM 2770 N N . ASN A 1 358 ? 5.120 -11.184 -0.742 1.00 86.50 358 ASN A N 1
ATOM 2771 C CA . ASN A 1 358 ? 6.551 -11.206 -1.031 1.00 86.50 358 ASN A CA 1
ATOM 2772 C C . ASN A 1 358 ? 7.385 -10.510 0.052 1.00 86.50 358 ASN A C 1
ATOM 2774 O O . ASN A 1 358 ? 8.438 -11.031 0.425 1.00 86.50 358 ASN A O 1
ATOM 2778 N N . VAL A 1 359 ? 6.891 -9.399 0.604 1.00 89.31 359 VAL A N 1
ATOM 2779 C CA . VAL A 1 359 ? 7.493 -8.755 1.782 1.00 89.31 359 VAL A CA 1
ATOM 2780 C C . VAL A 1 359 ? 7.437 -9.692 2.992 1.00 89.31 359 VAL A C 1
ATOM 2782 O O . VAL A 1 359 ? 8.464 -9.911 3.638 1.00 89.31 359 VAL A O 1
ATOM 2785 N N . ALA A 1 360 ? 6.286 -10.326 3.246 1.00 93.31 360 ALA A N 1
ATOM 2786 C CA . ALA A 1 360 ? 6.131 -11.277 4.349 1.00 93.31 360 ALA A CA 1
ATOM 2787 C C . ALA A 1 360 ? 7.121 -12.452 4.260 1.00 93.31 360 ALA A C 1
ATOM 2789 O O . ALA A 1 360 ? 7.738 -12.810 5.263 1.00 93.31 360 ALA A O 1
ATOM 2790 N N . VAL A 1 361 ? 7.343 -13.023 3.065 1.00 89.25 361 VAL A N 1
ATOM 2791 C CA . VAL A 1 361 ? 8.367 -14.069 2.868 1.00 89.25 361 VAL A CA 1
ATOM 2792 C C . VAL A 1 361 ? 9.761 -13.560 3.238 1.00 89.25 361 VAL A C 1
ATOM 2794 O O . VAL A 1 361 ? 10.512 -14.287 3.886 1.00 89.25 361 VAL A O 1
ATOM 2797 N N . GLY A 1 362 ? 10.100 -12.320 2.874 1.00 89.56 362 GLY A N 1
ATOM 2798 C CA . GLY A 1 362 ? 11.358 -11.686 3.271 1.00 89.56 362 GLY A CA 1
ATOM 2799 C C . GLY A 1 362 ? 11.519 -11.615 4.792 1.00 89.56 362 GLY A C 1
ATOM 2800 O O . GLY A 1 362 ? 12.551 -12.032 5.317 1.00 89.56 362 GLY A O 1
ATOM 2801 N N . TYR A 1 363 ? 10.482 -11.186 5.516 1.00 94.06 363 TYR A N 1
ATOM 2802 C CA . TYR A 1 363 ? 10.513 -11.148 6.983 1.00 94.06 363 TYR A CA 1
ATOM 2803 C C . TYR A 1 363 ? 10.584 -12.548 7.604 1.00 94.06 363 TYR A C 1
ATOM 2805 O O . TYR A 1 363 ? 11.330 -12.775 8.561 1.00 94.06 363 TYR A O 1
ATOM 2813 N N . TYR A 1 364 ? 9.880 -13.526 7.030 1.00 92.88 364 TYR A N 1
ATOM 2814 C CA . TYR A 1 364 ? 9.990 -14.922 7.444 1.00 92.88 364 TYR A CA 1
ATOM 2815 C C . TYR A 1 364 ? 11.364 -15.540 7.131 1.00 92.88 364 TYR A C 1
ATOM 2817 O O . TYR A 1 364 ? 11.791 -16.455 7.835 1.00 92.88 364 TYR A O 1
ATOM 2825 N N . ALA A 1 365 ? 12.112 -15.047 6.147 1.00 87.38 365 ALA A N 1
ATOM 2826 C CA . ALA A 1 365 ? 13.463 -15.546 5.888 1.00 87.38 365 ALA A CA 1
ATOM 2827 C C . ALA A 1 365 ? 14.428 -15.189 7.026 1.00 87.38 365 ALA A C 1
ATOM 2829 O O . ALA A 1 365 ? 15.220 -16.025 7.451 1.00 87.38 365 ALA A O 1
ATOM 2830 N N . VAL A 1 366 ? 14.311 -13.974 7.569 1.00 88.19 366 VAL A N 1
ATOM 2831 C CA . VAL A 1 366 ? 15.232 -13.449 8.595 1.00 88.19 366 VAL A CA 1
ATOM 2832 C C . VAL A 1 366 ? 14.671 -13.471 10.021 1.00 88.19 366 VAL A C 1
ATOM 2834 O O . VAL A 1 366 ? 15.392 -13.165 10.966 1.00 88.19 366 VAL A O 1
ATOM 2837 N N . ASN A 1 367 ? 13.399 -13.846 10.192 1.00 90.19 367 ASN A N 1
ATOM 2838 C CA . ASN A 1 367 ? 12.668 -13.794 11.466 1.00 90.19 367 ASN A CA 1
ATOM 2839 C C . ASN A 1 367 ? 12.672 -12.418 12.131 1.00 90.19 367 ASN A C 1
ATOM 2841 O O . ASN A 1 367 ? 12.835 -12.305 13.345 1.00 90.19 367 ASN A O 1
ATOM 2845 N N . LEU A 1 368 ? 12.528 -11.386 11.310 1.00 93.50 368 LEU A N 1
ATOM 2846 C CA . LEU A 1 368 ? 12.522 -10.006 11.752 1.00 93.50 368 LEU A CA 1
ATOM 2847 C C . LEU A 1 368 ? 11.665 -9.196 10.787 1.00 93.50 368 LEU A C 1
ATOM 2849 O O . LEU A 1 368 ? 11.994 -9.096 9.603 1.00 93.50 368 LEU A O 1
ATOM 2853 N N . GLY A 1 369 ? 10.564 -8.651 11.294 1.00 92.19 369 GLY A N 1
ATOM 2854 C CA . GLY A 1 369 ? 9.725 -7.734 10.539 1.00 92.19 369 GLY A CA 1
ATOM 2855 C C . GLY A 1 369 ? 10.216 -6.293 10.650 1.00 92.19 369 GLY A C 1
ATOM 2856 O O . GLY A 1 369 ? 10.939 -5.925 11.576 1.00 92.19 369 GLY A O 1
ATOM 2857 N N . VAL A 1 370 ? 9.790 -5.456 9.708 1.00 92.56 370 VAL A N 1
ATOM 2858 C CA . VAL A 1 370 ? 9.945 -4.000 9.796 1.00 92.56 370 VAL A CA 1
ATOM 2859 C C . VAL A 1 370 ? 8.563 -3.371 9.701 1.00 92.56 370 VAL A C 1
ATOM 2861 O O . VAL A 1 370 ? 7.879 -3.505 8.690 1.00 92.56 370 VAL A O 1
ATOM 2864 N N . CYS A 1 371 ? 8.148 -2.695 10.767 1.00 87.94 371 CYS A N 1
ATOM 2865 C CA . CYS A 1 371 ? 6.926 -1.905 10.784 1.00 87.94 371 CYS A CA 1
ATOM 2866 C C . CYS A 1 371 ? 7.204 -0.575 10.069 1.00 87.94 371 CYS A C 1
ATOM 2868 O O . CYS A 1 371 ? 8.030 0.211 10.535 1.00 87.94 371 CYS A O 1
ATOM 2870 N N . THR A 1 372 ? 6.564 -0.340 8.925 1.00 74.31 372 THR A N 1
ATOM 2871 C CA . THR A 1 372 ? 6.791 0.852 8.087 1.00 74.31 372 THR A CA 1
ATOM 2872 C C . THR A 1 372 ? 5.817 1.987 8.381 1.00 74.31 372 THR A C 1
ATOM 2874 O O . THR A 1 372 ? 6.174 3.152 8.222 1.00 74.31 372 THR A O 1
ATOM 2877 N N . GLU A 1 373 ? 4.611 1.663 8.839 1.00 72.94 373 GLU A N 1
ATOM 2878 C CA . GLU A 1 373 ? 3.532 2.628 9.043 1.00 72.94 373 GLU A CA 1
ATOM 2879 C C . GLU A 1 373 ? 3.264 2.876 10.527 1.00 72.94 373 GLU A C 1
ATOM 2881 O O . GLU A 1 373 ? 3.230 1.939 11.329 1.00 72.94 373 GLU A O 1
ATOM 2886 N N . SER A 1 374 ? 3.022 4.134 10.887 1.00 80.50 374 SER A N 1
ATOM 2887 C CA . SER A 1 374 ? 2.506 4.508 12.203 1.00 80.50 374 SER A CA 1
ATOM 2888 C C . SER A 1 374 ? 1.000 4.282 12.283 1.00 80.50 374 SER A C 1
ATOM 2890 O O . SER A 1 374 ? 0.299 4.385 11.283 1.00 80.50 374 SER A O 1
ATOM 2892 N N . PHE A 1 375 ? 0.506 4.039 13.490 1.00 84.44 375 PHE A N 1
ATOM 2893 C CA . PHE A 1 375 ? -0.922 3.945 13.770 1.00 84.44 375 PHE A CA 1
ATOM 2894 C C . PHE A 1 375 ? -1.519 5.355 13.760 1.00 84.44 375 PHE A C 1
ATOM 2896 O O . PHE A 1 375 ? -0.956 6.275 14.361 1.00 84.44 375 PHE A O 1
ATOM 2903 N N . SER A 1 376 ? -2.656 5.515 13.098 1.00 85.88 376 SER A N 1
ATOM 2904 C CA . SER A 1 376 ? -3.482 6.714 13.147 1.00 85.88 376 SER A CA 1
ATOM 2905 C C . SER A 1 376 ? -4.100 6.901 14.535 1.00 85.88 376 SER A C 1
ATOM 2907 O O . SER A 1 376 ? -4.281 5.950 15.303 1.00 85.88 376 SER A O 1
ATOM 2909 N N . THR A 1 377 ? -4.496 8.138 14.845 1.00 82.56 377 THR A N 1
ATOM 2910 C CA . THR A 1 377 ? -5.259 8.461 16.060 1.00 82.56 377 THR A CA 1
ATOM 2911 C C . THR A 1 377 ? -6.488 7.552 16.184 1.00 82.56 377 THR A C 1
ATOM 2913 O O . THR A 1 377 ? -6.725 6.969 17.237 1.00 82.56 377 THR A O 1
ATOM 2916 N N . SER A 1 378 ? -7.217 7.346 15.081 1.00 82.81 378 SER A N 1
ATOM 2917 C CA . SER A 1 378 ? -8.455 6.560 15.068 1.00 82.81 378 SER A CA 1
ATOM 2918 C C . SER A 1 378 ? -8.251 5.075 15.397 1.00 82.81 378 SER A C 1
ATOM 2920 O O . SER A 1 378 ? -9.092 4.480 16.074 1.00 82.81 378 SER A O 1
ATOM 2922 N N . GLU A 1 379 ? -7.139 4.480 14.953 1.00 86.31 379 GLU A N 1
ATOM 2923 C CA . GLU A 1 379 ? -6.786 3.084 15.241 1.00 86.31 379 GLU A CA 1
ATOM 2924 C C . GLU A 1 379 ? -6.425 2.913 16.717 1.00 86.31 379 GLU A C 1
ATOM 2926 O O . GLU A 1 379 ? -6.890 1.977 17.367 1.00 86.31 379 GLU A O 1
ATOM 2931 N N . TRP A 1 380 ? -5.643 3.840 17.285 1.00 91.50 380 TRP A N 1
ATOM 2932 C CA . TRP A 1 380 ? -5.332 3.821 18.716 1.00 91.50 380 TRP A CA 1
ATOM 2933 C C . TRP A 1 380 ? -6.587 3.930 19.578 1.00 91.50 380 TRP A C 1
ATOM 2935 O O . TRP A 1 380 ? -6.747 3.188 20.549 1.00 91.50 380 TRP A O 1
ATOM 2945 N N . GLU A 1 381 ? -7.479 4.852 19.229 1.00 88.81 381 GLU A N 1
ATOM 2946 C CA . GLU A 1 381 ? -8.735 5.055 19.939 1.00 88.81 381 GLU A CA 1
ATOM 2947 C C . GLU A 1 381 ? -9.641 3.817 19.870 1.00 88.81 381 GLU A C 1
ATOM 2949 O O . GLU A 1 381 ? -10.230 3.432 20.885 1.00 88.81 381 GLU A O 1
ATOM 2954 N N . GLU A 1 382 ? -9.721 3.163 18.706 1.00 87.25 382 GLU A N 1
ATOM 2955 C CA . GLU A 1 382 ? -10.500 1.935 18.520 1.00 87.25 382 GLU A CA 1
ATOM 2956 C C . GLU A 1 382 ? -9.913 0.755 19.307 1.00 87.25 382 GLU A C 1
ATOM 2958 O O . GLU A 1 382 ? -10.641 0.081 20.034 1.00 87.25 382 GLU A O 1
ATOM 2963 N N . LEU A 1 383 ? -8.590 0.560 19.280 1.00 94.12 383 LEU A N 1
ATOM 2964 C CA . LEU A 1 383 ? -7.913 -0.473 20.074 1.00 94.12 383 LEU A CA 1
ATOM 2965 C C . LEU A 1 383 ? -8.194 -0.316 21.576 1.00 94.12 383 LEU A C 1
ATOM 2967 O O . LEU A 1 383 ? -8.492 -1.292 22.268 1.00 94.12 383 LEU A O 1
ATOM 2971 N N . ILE A 1 384 ? -8.138 0.913 22.096 1.00 94.94 384 ILE A N 1
ATOM 2972 C CA . ILE A 1 384 ? -8.410 1.196 23.514 1.00 94.94 384 ILE A CA 1
ATOM 2973 C C . ILE A 1 384 ? -9.892 0.954 23.855 1.00 94.94 384 ILE A C 1
ATOM 2975 O O . ILE A 1 384 ? -10.203 0.446 24.944 1.00 94.94 384 ILE A O 1
ATOM 2979 N N . ARG A 1 385 ? -10.811 1.278 22.936 1.00 91.81 385 ARG A N 1
ATOM 2980 C CA . ARG A 1 385 ? -12.246 0.999 23.086 1.00 91.81 385 ARG A CA 1
ATOM 2981 C C . ARG A 1 385 ? -12.508 -0.502 23.153 1.00 91.81 385 ARG A C 1
ATOM 2983 O O . ARG A 1 385 ? -13.100 -0.974 24.122 1.00 91.81 385 ARG A O 1
ATOM 2990 N N . GLU A 1 386 ? -12.009 -1.259 22.188 1.00 93.50 386 GLU A N 1
ATOM 2991 C CA . GLU A 1 386 ? -12.259 -2.695 22.099 1.00 93.50 386 GLU A CA 1
ATOM 2992 C C . GLU A 1 386 ? -11.640 -3.477 23.269 1.00 93.50 386 GLU A C 1
ATOM 2994 O O . GLU A 1 386 ? -12.276 -4.349 23.866 1.00 93.50 386 GLU A O 1
ATOM 2999 N N . VAL A 1 387 ? -10.446 -3.098 23.734 1.00 95.12 387 VAL A N 1
ATOM 3000 C CA . VAL A 1 387 ? -9.875 -3.687 24.961 1.00 95.12 387 VAL A CA 1
ATOM 3001 C C . VAL A 1 387 ? -10.762 -3.421 26.191 1.00 95.12 387 VAL A C 1
ATOM 3003 O O . VAL A 1 387 ? -10.823 -4.245 27.110 1.00 95.12 387 VAL A O 1
ATOM 3006 N N . SER A 1 388 ? -11.520 -2.321 26.215 1.00 92.19 388 SER A N 1
ATOM 3007 C CA . SER A 1 388 ? -12.491 -2.061 27.284 1.00 92.19 388 SER A CA 1
ATOM 3008 C C . SER A 1 388 ? -13.691 -3.022 27.236 1.00 92.19 388 SER A C 1
ATOM 3010 O O . SER A 1 388 ? -14.152 -3.460 28.295 1.00 92.19 388 SER A O 1
ATOM 3012 N N . HIS A 1 389 ? -14.140 -3.444 26.049 1.00 93.56 389 HIS A N 1
ATOM 3013 C CA . HIS A 1 389 ? -15.173 -4.479 25.909 1.00 93.56 389 HIS A CA 1
ATOM 3014 C C . HIS A 1 389 ? -14.706 -5.850 26.414 1.00 93.56 389 HIS A C 1
ATOM 3016 O O . HIS A 1 389 ? -15.477 -6.557 27.064 1.00 93.56 389 HIS A O 1
ATOM 3022 N N . LEU A 1 390 ? -13.425 -6.209 26.253 1.00 95.88 390 LEU A N 1
ATOM 3023 C CA . LEU A 1 390 ? -12.895 -7.430 26.882 1.00 95.88 390 LEU A CA 1
ATOM 3024 C C . LEU A 1 390 ? -13.052 -7.403 28.414 1.00 95.88 390 LEU A C 1
ATOM 3026 O O . LEU A 1 390 ? -13.374 -8.425 29.035 1.00 95.88 390 LEU A O 1
ATOM 3030 N N . SER A 1 391 ? -12.872 -6.235 29.040 1.00 93.62 391 SER A N 1
ATOM 3031 C CA . SER A 1 391 ? -13.076 -6.069 30.486 1.00 93.62 391 SER A CA 1
ATOM 3032 C C . SER A 1 391 ? -14.544 -6.266 30.865 1.00 93.62 391 SER A C 1
ATOM 3034 O O . SER A 1 391 ? -14.845 -6.994 31.814 1.00 93.62 391 SER A O 1
ATOM 3036 N N . GLU A 1 392 ? -15.457 -5.660 30.104 1.00 94.81 392 GLU A N 1
ATOM 3037 C CA . GLU A 1 392 ? -16.908 -5.803 30.255 1.00 94.81 392 GLU A CA 1
ATOM 3038 C C . GLU A 1 392 ? -17.351 -7.267 30.146 1.00 94.81 392 GLU A C 1
ATOM 3040 O O . GLU A 1 392 ? -17.984 -7.807 31.059 1.00 94.81 392 GLU A O 1
ATOM 3045 N N . TRP A 1 393 ? -16.978 -7.940 29.060 1.00 95.69 393 TRP A N 1
ATOM 3046 C CA . TRP A 1 393 ? -17.408 -9.303 28.755 1.00 95.69 393 TRP A CA 1
ATOM 3047 C C . TRP A 1 393 ? -16.884 -10.324 29.759 1.00 95.69 393 TRP A C 1
ATOM 3049 O O . TRP A 1 393 ? -17.619 -11.231 30.156 1.00 95.69 393 TRP A O 1
ATOM 3059 N N . THR A 1 394 ? -15.672 -10.118 30.282 1.00 92.69 394 THR A N 1
ATOM 3060 C CA . THR A 1 394 ? -15.145 -10.925 31.392 1.00 92.69 394 THR A CA 1
ATOM 3061 C C . THR A 1 394 ? -16.071 -10.874 32.616 1.00 92.69 394 THR A C 1
ATOM 3063 O O . THR A 1 394 ? -16.302 -11.891 33.279 1.00 92.69 394 THR A O 1
ATOM 3066 N N . GLN A 1 395 ? -16.631 -9.699 32.931 1.00 93.44 395 GLN A N 1
ATOM 3067 C CA . GLN A 1 395 ? -17.566 -9.545 34.050 1.00 93.44 395 GLN A CA 1
ATOM 3068 C C . GLN A 1 395 ? -18.963 -10.072 33.715 1.00 93.44 395 GLN A C 1
ATOM 3070 O O . GLN A 1 395 ? -19.580 -10.716 34.568 1.00 93.44 395 GLN A O 1
ATOM 3075 N N . ARG A 1 396 ? -19.431 -9.875 32.477 1.00 94.06 396 ARG A N 1
ATOM 3076 C CA . ARG A 1 396 ? -20.721 -10.386 31.992 1.00 94.06 396 ARG A CA 1
ATOM 3077 C C . ARG A 1 396 ? -20.802 -11.911 32.048 1.00 94.06 396 ARG A C 1
ATOM 3079 O O . ARG A 1 396 ? -21.787 -12.438 32.560 1.00 94.06 396 ARG A O 1
ATOM 3086 N N . ILE A 1 397 ? -19.758 -12.623 31.618 1.00 92.19 397 ILE A N 1
ATOM 3087 C CA . ILE A 1 397 ? -19.709 -14.094 31.681 1.00 92.19 397 ILE A CA 1
ATOM 3088 C C . ILE A 1 397 ? -19.892 -14.583 33.125 1.00 92.19 397 ILE A C 1
ATOM 3090 O O . ILE A 1 397 ? -20.711 -15.462 33.408 1.00 92.19 397 ILE A O 1
ATOM 3094 N N . ALA A 1 398 ? -19.168 -13.975 34.068 1.00 90.88 398 ALA A N 1
ATOM 3095 C CA . ALA A 1 398 ? -19.280 -14.312 35.483 1.00 90.88 398 ALA A CA 1
ATOM 3096 C C . ALA A 1 398 ? -20.657 -13.941 36.071 1.00 90.88 398 ALA A C 1
ATOM 3098 O O . ALA A 1 398 ? -21.204 -14.699 36.877 1.00 90.88 398 ALA A O 1
ATOM 3099 N N . LYS A 1 399 ? -21.236 -12.805 35.651 1.00 91.44 399 LYS A N 1
ATOM 3100 C CA . LYS A 1 399 ? -22.606 -12.400 36.002 1.00 91.44 399 LYS A CA 1
ATOM 3101 C C . LYS A 1 399 ? -23.599 -13.477 35.574 1.00 91.44 399 LYS A C 1
ATOM 3103 O O . LYS A 1 399 ? -24.341 -13.974 36.421 1.00 91.44 399 LYS A O 1
ATOM 3108 N N . ASP A 1 400 ? -23.602 -13.862 34.299 1.00 91.06 400 ASP A N 1
ATOM 3109 C CA . ASP A 1 400 ? -24.578 -14.807 33.748 1.00 91.06 400 ASP A CA 1
ATOM 3110 C C . ASP A 1 400 ? -24.496 -16.180 34.430 1.00 91.06 400 ASP A C 1
ATOM 3112 O O . ASP A 1 400 ? -25.528 -16.776 34.744 1.00 91.06 400 ASP A O 1
ATOM 3116 N N . LEU A 1 401 ? -23.295 -16.642 34.791 1.00 87.69 401 LEU A N 1
ATOM 3117 C CA . LEU A 1 401 ? -23.108 -17.859 35.590 1.00 87.69 401 LEU A CA 1
ATOM 3118 C C . LEU A 1 401 ? -23.743 -17.776 36.984 1.00 87.69 401 LEU A C 1
ATOM 3120 O O . LEU A 1 401 ? -24.404 -18.727 37.413 1.00 87.69 401 LEU A O 1
ATOM 3124 N N . CYS A 1 402 ? -23.613 -16.647 37.682 1.00 87.75 402 CYS A N 1
ATOM 3125 C CA . CYS A 1 402 ? -24.270 -16.452 38.977 1.00 87.75 402 CYS A CA 1
ATOM 3126 C C . CYS A 1 402 ? -25.793 -16.295 38.863 1.00 87.75 402 CYS A C 1
ATOM 3128 O O . CYS A 1 402 ? -26.532 -16.768 39.727 1.00 87.75 402 CYS A O 1
ATOM 3130 N N . LEU A 1 403 ? -26.289 -15.673 37.792 1.00 87.38 403 LEU A N 1
ATOM 3131 C CA . LEU A 1 403 ? -27.727 -15.582 37.521 1.00 87.38 403 LEU A CA 1
ATOM 3132 C C . LEU A 1 403 ? -28.324 -16.971 37.259 1.00 87.38 403 LEU A C 1
ATOM 3134 O O . LEU A 1 403 ? -29.347 -17.343 37.846 1.00 87.38 403 LEU A O 1
ATOM 3138 N N . MET A 1 404 ? -27.635 -17.778 36.450 1.00 85.69 404 MET A N 1
ATOM 3139 C CA . MET A 1 404 ? -28.015 -19.160 36.174 1.00 85.69 404 MET A CA 1
ATOM 3140 C C . MET A 1 404 ? -27.956 -20.046 37.424 1.00 85.69 404 MET A C 1
ATOM 3142 O O . MET A 1 404 ? -28.871 -20.847 37.631 1.00 85.69 404 MET A O 1
ATOM 3146 N N . SER A 1 405 ? -26.942 -19.893 38.288 1.00 81.25 405 SER A N 1
ATOM 3147 C CA . SER A 1 405 ? -26.815 -20.689 39.521 1.00 81.25 405 SER A CA 1
ATOM 3148 C C . SER A 1 405 ? -27.958 -20.435 40.515 1.00 81.25 405 SER A C 1
ATOM 3150 O O . SER A 1 405 ? -28.326 -21.331 41.280 1.00 81.25 405 SER A O 1
ATOM 3152 N N . ARG A 1 406 ? -28.583 -19.252 40.447 1.00 81.44 406 ARG A N 1
ATOM 3153 C CA . ARG A 1 406 ? -29.778 -18.867 41.221 1.00 81.44 406 ARG A CA 1
ATOM 3154 C C . ARG A 1 406 ? -31.099 -19.160 40.505 1.00 81.44 406 ARG A C 1
ATOM 3156 O O . ARG A 1 406 ? -32.165 -18.851 41.031 1.00 81.44 406 ARG A O 1
ATOM 3163 N N . GLY A 1 407 ? -31.052 -19.780 39.325 1.00 79.56 407 GLY A N 1
ATOM 3164 C CA . GLY A 1 407 ? -32.236 -20.173 38.559 1.00 79.56 407 GLY A CA 1
ATOM 3165 C C . GLY A 1 407 ? -32.977 -19.010 37.894 1.00 79.56 407 GLY A C 1
ATOM 3166 O O . GLY A 1 407 ? -34.145 -19.166 37.530 1.00 79.56 407 GLY A O 1
ATOM 3167 N N . VAL A 1 408 ? -32.330 -17.854 37.721 1.00 81.88 408 VAL A N 1
ATOM 3168 C CA . VAL A 1 408 ? -32.920 -16.689 37.051 1.00 81.88 408 VAL A CA 1
ATOM 3169 C C . VAL A 1 408 ? -32.784 -16.858 35.543 1.00 81.88 408 VAL A C 1
ATOM 3171 O O . VAL A 1 408 ? -31.674 -16.971 35.041 1.00 81.88 408 VAL A O 1
ATOM 3174 N N . ASN A 1 409 ? -33.919 -16.921 34.831 1.00 83.88 409 ASN A N 1
ATOM 3175 C CA . ASN A 1 409 ? -34.025 -16.963 33.363 1.00 83.88 409 ASN A CA 1
ATOM 3176 C C . ASN A 1 409 ? -32.918 -17.772 32.654 1.00 83.88 409 ASN A C 1
ATOM 3178 O O . ASN A 1 409 ? -32.312 -17.286 31.702 1.00 83.88 409 ASN A O 1
ATOM 3182 N N . PHE A 1 410 ? -32.677 -19.012 33.101 1.00 85.31 410 PHE A N 1
ATOM 3183 C CA . PHE A 1 410 ? -31.542 -19.841 32.667 1.00 85.31 410 PHE A CA 1
ATOM 3184 C C . PHE A 1 410 ? -31.329 -19.849 31.145 1.00 85.31 410 PHE A C 1
ATOM 3186 O O . PHE A 1 410 ? -30.218 -19.644 30.681 1.00 85.31 410 PHE A O 1
ATOM 3193 N N . THR A 1 411 ? -32.398 -20.032 30.361 1.00 85.88 411 THR A N 1
ATOM 3194 C CA . THR A 1 411 ? -32.319 -20.065 28.892 1.00 85.88 411 THR A CA 1
ATOM 3195 C C . THR A 1 411 ? -31.771 -18.770 28.286 1.00 85.88 411 THR A C 1
ATOM 3197 O O . THR A 1 411 ? -31.035 -18.834 27.310 1.00 85.88 411 THR A O 1
ATOM 3200 N N . VAL A 1 412 ? -32.129 -17.610 28.845 1.00 87.62 412 VAL A N 1
ATOM 3201 C CA . VAL A 1 412 ? -31.686 -16.297 28.346 1.00 87.62 412 VAL A CA 1
ATOM 3202 C C . VAL A 1 412 ? -30.211 -16.087 28.678 1.00 87.62 412 VAL A C 1
ATOM 3204 O O . VAL A 1 412 ? -29.419 -15.809 27.787 1.00 87.62 412 VAL A O 1
ATOM 3207 N N . HIS A 1 413 ? -29.825 -16.310 29.935 1.00 87.94 413 HIS A N 1
ATOM 3208 C CA . HIS A 1 413 ? -28.443 -16.108 30.376 1.00 87.94 413 HIS A CA 1
ATOM 3209 C C . HIS A 1 413 ? -27.471 -17.142 29.805 1.00 87.94 413 HIS A C 1
ATOM 3211 O O . HIS A 1 413 ? -26.316 -16.818 29.570 1.00 87.94 413 HIS A O 1
ATOM 3217 N N . TYR A 1 414 ? -27.928 -18.362 29.512 1.00 88.00 414 TYR A N 1
ATOM 3218 C CA . TYR A 1 414 ? -27.116 -19.329 28.778 1.00 88.00 414 TYR A CA 1
ATOM 3219 C C . TYR A 1 414 ? -26.836 -18.861 27.343 1.00 88.00 414 TYR A C 1
ATOM 3221 O O . TYR A 1 414 ? -25.714 -18.991 26.869 1.00 88.00 414 TYR A O 1
ATOM 3229 N N . ALA A 1 415 ? -27.830 -18.280 26.660 1.00 88.88 415 ALA A N 1
ATOM 3230 C CA . ALA A 1 415 ? -27.628 -17.724 25.324 1.00 88.88 415 ALA A CA 1
ATOM 3231 C C . ALA A 1 415 ? -26.668 -16.521 25.343 1.00 88.88 415 ALA A C 1
ATOM 3233 O O . ALA A 1 415 ? -25.781 -16.450 24.500 1.00 88.88 415 ALA A O 1
ATOM 3234 N N . HIS A 1 416 ? -26.806 -15.622 26.325 1.00 90.19 416 HIS A N 1
ATOM 3235 C CA . HIS A 1 416 ? -25.884 -14.493 26.509 1.00 90.19 416 HIS A CA 1
ATOM 3236 C C . HIS A 1 416 ? -24.458 -14.956 26.829 1.00 90.19 416 HIS A C 1
ATOM 3238 O O . HIS A 1 416 ? -23.507 -14.399 26.291 1.00 90.19 416 HIS A O 1
ATOM 3244 N N . LEU A 1 417 ? -24.308 -15.992 27.663 1.00 91.06 417 LEU A N 1
ATOM 3245 C CA . LEU A 1 417 ? -23.014 -16.588 27.985 1.00 91.06 417 LEU A CA 1
ATOM 3246 C C . LEU A 1 417 ? -22.294 -17.076 26.722 1.00 91.06 417 LEU A C 1
ATOM 3248 O O . LEU A 1 417 ? -21.130 -16.738 26.534 1.00 91.06 417 LEU A O 1
ATOM 3252 N N . VAL A 1 418 ? -22.981 -17.845 25.870 1.00 91.62 418 VAL A N 1
ATOM 3253 C CA . VAL A 1 418 ? -22.405 -18.373 24.621 1.00 91.62 418 VAL A CA 1
ATOM 3254 C C . VAL A 1 418 ? -22.025 -17.233 23.672 1.00 91.62 418 VAL A C 1
ATOM 3256 O O . VAL A 1 418 ? -20.875 -17.162 23.260 1.00 91.62 418 VAL A O 1
ATOM 3259 N N . ASP A 1 419 ? -22.935 -16.285 23.420 1.00 93.19 419 ASP A N 1
ATOM 3260 C CA . ASP A 1 419 ? -22.662 -15.117 22.562 1.00 93.19 419 ASP A CA 1
ATOM 3261 C C . ASP A 1 419 ? -21.482 -14.275 23.084 1.00 93.19 419 ASP A C 1
ATOM 3263 O O . ASP A 1 419 ? -20.629 -13.845 22.314 1.00 93.19 419 ASP A O 1
ATOM 3267 N N . THR A 1 420 ? -21.376 -14.084 24.402 1.00 94.62 420 THR A N 1
ATOM 3268 C CA . THR A 1 420 ? -20.272 -13.317 25.001 1.00 94.62 420 THR A CA 1
ATOM 3269 C C . THR A 1 420 ? -18.934 -14.062 24.903 1.00 94.62 420 THR A C 1
ATOM 3271 O O . THR A 1 420 ? -17.900 -13.428 24.700 1.00 94.62 420 THR A O 1
ATOM 3274 N N . ILE A 1 421 ? -18.930 -15.394 25.033 1.00 94.88 421 ILE A N 1
ATOM 3275 C CA . ILE A 1 421 ? -17.730 -16.229 24.843 1.00 94.88 421 ILE A CA 1
ATOM 3276 C C . ILE A 1 421 ? -17.242 -16.157 23.392 1.00 94.88 421 ILE A C 1
ATOM 3278 O O . ILE A 1 421 ? -16.039 -15.997 23.161 1.00 94.88 421 ILE A O 1
ATOM 3282 N N . ASP A 1 422 ? -18.162 -16.236 22.432 1.00 95.12 422 ASP A N 1
ATOM 3283 C CA . ASP A 1 422 ? -17.836 -16.173 21.009 1.00 95.12 422 ASP A CA 1
ATOM 3284 C C . ASP A 1 422 ? -17.237 -14.801 20.658 1.00 95.12 422 ASP A C 1
ATOM 3286 O O . ASP A 1 422 ? -16.128 -14.735 20.126 1.00 95.12 422 ASP A O 1
ATOM 3290 N N . ARG A 1 423 ? -17.888 -13.704 21.078 1.00 95.56 423 ARG A N 1
ATOM 3291 C CA . ARG A 1 423 ? -17.395 -12.328 20.863 1.00 95.56 423 ARG A CA 1
ATOM 3292 C C . ARG A 1 423 ? -16.039 -12.065 21.508 1.00 95.56 423 ARG A C 1
ATOM 3294 O O . ARG A 1 423 ? -15.182 -11.437 20.895 1.00 95.56 423 ARG A O 1
ATOM 3301 N N . PHE A 1 424 ? -15.822 -12.549 22.733 1.00 95.88 424 PHE A N 1
ATOM 3302 C CA . PHE A 1 424 ? -14.531 -12.392 23.405 1.00 95.88 424 PHE A CA 1
ATOM 3303 C C . PHE A 1 424 ? -13.419 -13.117 22.642 1.00 95.88 424 PHE A C 1
ATOM 3305 O O . PHE A 1 424 ? -12.336 -12.565 22.461 1.00 95.88 424 PHE A O 1
ATOM 3312 N N . SER A 1 425 ? -13.685 -14.344 22.185 1.00 96.31 425 SER A N 1
ATOM 3313 C CA . SER A 1 425 ? -12.712 -15.138 21.427 1.00 96.31 425 SER A CA 1
ATOM 3314 C C . SER A 1 425 ? -12.382 -14.483 20.086 1.00 96.31 425 SER A C 1
ATOM 3316 O O . SER A 1 425 ? -11.209 -14.385 19.724 1.00 96.31 425 SER A O 1
ATOM 3318 N N . GLU A 1 426 ? -13.403 -13.988 19.383 1.00 95.38 426 GLU A N 1
ATOM 3319 C CA . GLU A 1 426 ? -13.250 -13.259 18.126 1.00 95.38 426 GLU A CA 1
ATOM 3320 C C . GLU A 1 426 ? -12.418 -11.987 18.320 1.00 95.38 426 GLU A C 1
ATOM 3322 O O . GLU A 1 426 ? -11.417 -11.795 17.629 1.00 95.38 426 GLU A O 1
ATOM 3327 N N . LEU A 1 427 ? -12.766 -11.148 19.299 1.00 96.44 427 LEU A N 1
ATOM 3328 C CA . LEU A 1 427 ? -12.047 -9.900 19.529 1.00 96.44 427 LEU A CA 1
ATOM 3329 C C . LEU A 1 427 ? -10.602 -10.135 19.980 1.00 96.44 427 LEU A C 1
ATOM 3331 O O . LEU A 1 427 ? -9.697 -9.439 19.528 1.00 96.44 427 LEU A O 1
ATOM 3335 N N . LEU A 1 428 ? -10.349 -11.139 20.824 1.00 95.88 428 LEU A N 1
ATOM 3336 C CA . LEU A 1 428 ? -8.983 -11.485 21.218 1.00 95.88 428 LEU A CA 1
ATOM 3337 C C . LEU A 1 428 ? -8.139 -11.936 20.014 1.00 95.88 428 LEU A C 1
ATOM 3339 O O . LEU A 1 428 ? -6.947 -11.635 19.958 1.00 95.88 428 LEU A O 1
ATOM 3343 N N . SER A 1 429 ? -8.753 -12.618 19.043 1.00 94.50 429 SER A N 1
ATOM 3344 C CA . SER A 1 429 ? -8.112 -12.955 17.770 1.00 94.50 429 SER A CA 1
ATOM 3345 C C . SER A 1 429 ? -7.819 -11.703 16.937 1.00 94.50 429 SER A C 1
ATOM 3347 O O . SER A 1 429 ? -6.692 -11.531 16.476 1.00 94.50 429 SER A O 1
ATOM 3349 N N . LYS A 1 430 ? -8.784 -10.781 16.811 1.00 95.19 430 LYS A N 1
ATOM 3350 C CA . LYS A 1 430 ? -8.611 -9.511 16.081 1.00 95.19 430 LYS A CA 1
ATOM 3351 C C . LYS A 1 430 ? -7.544 -8.613 16.703 1.00 95.19 430 LYS A C 1
ATOM 3353 O O . LYS A 1 430 ? -6.731 -8.054 15.986 1.00 95.19 430 LYS A O 1
ATOM 3358 N N . LEU A 1 431 ? -7.455 -8.528 18.030 1.00 96.31 431 LEU A N 1
ATOM 3359 C CA . LEU A 1 431 ? -6.367 -7.792 18.689 1.00 96.31 431 LEU A CA 1
ATOM 3360 C C . LEU A 1 431 ? -4.995 -8.426 18.435 1.00 96.31 431 LEU A C 1
ATOM 3362 O O . LEU A 1 431 ? -3.983 -7.732 18.463 1.00 96.31 431 LEU A O 1
ATOM 3366 N N . ARG A 1 432 ? -4.945 -9.745 18.210 1.00 95.44 432 ARG A N 1
ATOM 3367 C CA . ARG A 1 432 ? -3.704 -10.480 17.947 1.00 95.44 432 ARG A CA 1
ATOM 3368 C C . ARG A 1 432 ? -3.241 -10.359 16.495 1.00 95.44 432 ARG A C 1
ATOM 3370 O O . ARG A 1 432 ? -2.037 -10.270 16.276 1.00 95.44 432 ARG A O 1
ATOM 3377 N N . PHE A 1 433 ? -4.162 -10.388 15.533 1.00 94.75 433 PHE A N 1
ATOM 3378 C CA . PHE A 1 433 ? -3.843 -10.482 14.100 1.00 94.75 433 PHE A CA 1
ATOM 3379 C C . PHE A 1 433 ? -4.276 -9.271 13.267 1.00 94.75 433 PHE A C 1
ATOM 3381 O O . PHE A 1 433 ? -3.878 -9.169 12.115 1.00 94.75 433 PHE A O 1
ATOM 3388 N N . GLY A 1 434 ? -5.038 -8.349 13.848 1.00 92.88 434 GLY A N 1
ATOM 3389 C CA . GLY A 1 434 ? -5.656 -7.226 13.151 1.00 92.88 434 GLY A CA 1
ATOM 3390 C C . GLY A 1 434 ? -7.013 -7.564 12.515 1.00 92.88 434 GLY A C 1
ATOM 3391 O O . GLY A 1 434 ? -7.422 -8.722 12.425 1.00 92.88 434 GLY A O 1
ATOM 3392 N N . SER A 1 435 ? -7.730 -6.515 12.123 1.00 83.81 435 SER A N 1
ATOM 3393 C CA . SER A 1 435 ? -8.973 -6.488 11.352 1.00 83.81 435 SER A CA 1
ATOM 3394 C C . SER A 1 435 ? -9.185 -5.072 10.813 1.00 83.81 435 SER A C 1
ATOM 3396 O O . SER A 1 435 ? -9.607 -4.175 11.547 1.00 83.81 435 SER A O 1
ATOM 3398 N N . THR A 1 436 ? -8.927 -4.859 9.525 1.00 78.62 436 THR A N 1
ATOM 3399 C CA . THR A 1 436 ? -9.076 -3.530 8.907 1.00 78.62 436 THR A CA 1
ATOM 3400 C C . THR A 1 436 ? -10.534 -3.093 8.803 1.00 78.62 436 THR A C 1
ATOM 3402 O O . THR A 1 436 ? -10.841 -1.922 9.005 1.00 78.62 436 THR A O 1
ATOM 3405 N N . VAL A 1 437 ? -11.463 -4.039 8.618 1.00 73.94 437 VAL A N 1
ATOM 3406 C CA . VAL A 1 437 ? -12.913 -3.763 8.631 1.00 73.94 437 VAL A CA 1
ATOM 3407 C C . VAL A 1 437 ? -13.369 -3.170 9.969 1.00 73.94 437 VAL A C 1
ATOM 3409 O O . VAL A 1 437 ? -14.268 -2.333 9.995 1.00 73.94 437 VAL A O 1
ATOM 3412 N N . ASP A 1 438 ? -12.738 -3.580 11.071 1.00 75.56 438 ASP A N 1
ATOM 3413 C CA . ASP A 1 438 ? -13.047 -3.089 12.417 1.00 75.56 438 ASP A CA 1
ATOM 3414 C C . ASP A 1 438 ? -12.112 -1.948 12.864 1.00 75.56 438 ASP A C 1
ATOM 3416 O O . ASP A 1 438 ? -12.183 -1.525 14.014 1.00 75.56 438 ASP A O 1
ATOM 3420 N N . ASN A 1 439 ? -11.230 -1.451 11.986 1.00 84.44 439 ASN A N 1
ATOM 3421 C CA . ASN A 1 439 ? -10.192 -0.466 12.312 1.00 84.44 439 ASN A CA 1
ATOM 3422 C C . ASN A 1 439 ? -9.272 -0.903 13.474 1.00 84.44 439 ASN A C 1
ATOM 3424 O O . ASN A 1 439 ? -8.857 -0.099 14.311 1.00 84.44 439 ASN A O 1
ATOM 3428 N N . LEU A 1 440 ? -8.975 -2.205 13.543 1.00 88.94 440 LEU A N 1
ATOM 3429 C CA . LEU A 1 440 ? -8.098 -2.810 14.540 1.00 88.94 440 LEU A CA 1
ATOM 3430 C C . LEU A 1 440 ? -6.803 -3.243 13.879 1.00 88.94 440 LEU A C 1
ATOM 3432 O O . LEU A 1 440 ? -6.774 -4.197 13.113 1.00 88.94 440 LEU A O 1
ATOM 3436 N N . ARG A 1 441 ? -5.699 -2.592 14.211 1.00 92.44 441 ARG A N 1
ATOM 3437 C CA . ARG A 1 441 ? -4.394 -3.000 13.700 1.00 92.44 441 ARG A CA 1
ATOM 3438 C C . ARG A 1 441 ? -3.725 -4.024 14.616 1.00 92.44 441 ARG A C 1
ATOM 3440 O O . ARG A 1 441 ? -3.878 -3.973 15.840 1.00 92.44 441 ARG A O 1
ATOM 3447 N N . ALA A 1 442 ? -2.997 -4.969 14.020 1.00 94.94 442 ALA A N 1
ATOM 3448 C CA . ALA A 1 442 ? -2.220 -5.976 14.734 1.00 94.94 442 ALA A CA 1
ATOM 3449 C C . ALA A 1 442 ? -1.231 -5.306 15.711 1.00 94.94 442 ALA A C 1
ATOM 3451 O O . ALA A 1 442 ? -0.887 -4.142 15.524 1.00 94.94 442 ALA A O 1
ATOM 3452 N N . PRO A 1 443 ? -0.754 -5.997 16.761 1.00 96.00 443 PRO A N 1
ATOM 3453 C CA . PRO A 1 443 ? -0.101 -5.357 17.902 1.00 96.00 443 PRO A CA 1
ATOM 3454 C C . PRO A 1 443 ? 1.026 -4.366 17.542 1.00 96.00 443 PRO A C 1
ATO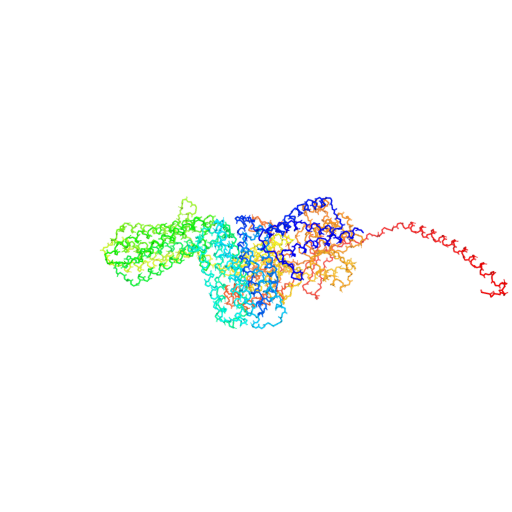M 3456 O O . PRO A 1 443 ? 1.883 -4.684 16.718 1.00 96.00 443 PRO A O 1
ATOM 3459 N N . PRO A 1 444 ? 1.087 -3.185 18.187 1.00 94.12 444 PRO A N 1
ATOM 3460 C CA . PRO A 1 444 ? 2.065 -2.137 17.876 1.00 94.12 444 PRO A CA 1
ATOM 3461 C C . PRO A 1 444 ? 3.465 -2.413 18.432 1.00 94.12 444 PRO A C 1
ATOM 3463 O O . PRO A 1 444 ? 4.424 -1.773 18.018 1.00 94.12 444 PRO A O 1
ATOM 3466 N N . THR A 1 445 ? 3.587 -3.305 19.421 1.00 94.19 445 THR A N 1
ATOM 3467 C CA . THR A 1 445 ? 4.859 -3.630 20.079 1.00 94.19 445 THR A CA 1
ATOM 3468 C C . THR A 1 445 ? 4.884 -5.085 20.540 1.00 94.19 445 THR A C 1
ATOM 3470 O O . THR A 1 445 ? 3.841 -5.678 20.841 1.00 94.19 445 THR A O 1
ATOM 3473 N N . ASP A 1 446 ? 6.087 -5.632 20.728 1.00 94.00 446 ASP A N 1
ATOM 3474 C CA . ASP A 1 446 ? 6.271 -6.958 21.332 1.00 94.00 446 ASP A CA 1
ATOM 3475 C C . ASP A 1 446 ? 5.697 -7.034 22.754 1.00 94.00 446 ASP A C 1
ATOM 3477 O O . ASP A 1 446 ? 5.250 -8.093 23.192 1.00 94.00 446 ASP A O 1
ATOM 3481 N N . ALA A 1 447 ? 5.695 -5.929 23.509 1.00 95.94 447 ALA A N 1
ATOM 3482 C CA . ALA A 1 447 ? 5.131 -5.902 24.857 1.00 95.94 447 ALA A CA 1
ATOM 3483 C C . ALA A 1 447 ? 3.615 -6.152 24.835 1.00 95.94 447 ALA A C 1
ATOM 3485 O O . ALA A 1 447 ? 3.114 -6.960 25.621 1.00 95.94 447 ALA A O 1
ATOM 3486 N N . VAL A 1 448 ? 2.903 -5.507 23.903 1.00 97.06 448 VAL A N 1
ATOM 3487 C CA . VAL A 1 448 ? 1.465 -5.719 23.687 1.00 97.06 448 VAL A CA 1
ATOM 3488 C C . VAL A 1 448 ? 1.206 -7.146 23.203 1.00 97.06 448 VAL A C 1
ATOM 3490 O O . VAL A 1 448 ? 0.397 -7.852 23.805 1.00 97.06 448 VAL A O 1
ATOM 3493 N N . LEU A 1 449 ? 1.941 -7.616 22.190 1.00 96.62 449 LEU A N 1
ATOM 3494 C CA . LEU A 1 449 ? 1.784 -8.971 21.648 1.00 96.62 449 LEU A CA 1
ATOM 3495 C C . LEU A 1 449 ? 1.998 -10.057 22.716 1.00 96.62 449 LEU A C 1
ATOM 3497 O O . LEU A 1 449 ? 1.165 -10.949 22.881 1.00 96.62 449 LEU A O 1
ATOM 3501 N N . ASN A 1 450 ? 3.069 -9.953 23.506 1.00 96.50 450 ASN A N 1
ATOM 3502 C CA . ASN A 1 450 ? 3.343 -10.889 24.597 1.00 96.50 450 ASN A CA 1
ATOM 3503 C C . ASN A 1 450 ? 2.231 -10.891 25.653 1.00 96.50 450 ASN A C 1
ATOM 3505 O O . ASN A 1 450 ? 1.895 -11.941 26.208 1.00 96.50 450 ASN A O 1
ATOM 3509 N N . LYS A 1 451 ? 1.630 -9.727 25.929 1.00 97.62 451 LYS A N 1
ATOM 3510 C CA . LYS A 1 451 ? 0.491 -9.645 26.844 1.00 97.62 451 LYS A CA 1
ATOM 3511 C C . LYS A 1 451 ? -0.752 -10.314 26.256 1.00 97.62 451 LYS A C 1
ATOM 3513 O O . LYS A 1 451 ? -1.450 -11.009 26.994 1.00 97.62 451 LYS A O 1
ATOM 3518 N N . ILE A 1 452 ? -0.992 -10.176 24.953 1.00 97.19 452 ILE A N 1
ATOM 3519 C CA . ILE A 1 452 ? -2.080 -10.870 24.251 1.00 97.19 452 ILE A CA 1
ATOM 3520 C C . ILE A 1 452 ? -1.875 -12.390 24.283 1.00 97.19 452 ILE A C 1
ATOM 3522 O O . ILE A 1 452 ? -2.825 -13.108 24.582 1.00 97.19 452 ILE A O 1
ATOM 3526 N N . PHE A 1 453 ? -0.655 -12.907 24.093 1.00 95.25 453 PHE A N 1
ATOM 3527 C CA . PHE A 1 453 ? -0.391 -14.346 24.257 1.00 95.25 453 PHE A CA 1
ATOM 3528 C C . PHE A 1 453 ? -0.739 -14.847 25.661 1.00 95.25 453 PHE A C 1
ATOM 3530 O O . PHE A 1 453 ? -1.452 -15.841 25.804 1.00 95.25 453 PHE A O 1
ATOM 3537 N N . ALA A 1 454 ? -0.318 -14.123 26.702 1.00 95.75 454 ALA A N 1
ATOM 3538 C CA . ALA A 1 454 ? -0.690 -14.461 28.074 1.00 95.75 454 ALA A CA 1
ATOM 3539 C C . ALA A 1 454 ? -2.218 -14.421 28.282 1.00 95.75 454 ALA A C 1
ATOM 3541 O O . ALA A 1 454 ? -2.771 -15.253 29.002 1.00 95.75 454 ALA A O 1
ATOM 3542 N N . MET A 1 455 ? -2.916 -13.486 27.629 1.00 95.69 455 MET A N 1
ATOM 3543 C CA . MET A 1 455 ? -4.379 -13.420 27.643 1.00 95.69 455 MET A CA 1
ATOM 3544 C C . MET A 1 455 ? -5.032 -14.620 26.952 1.00 95.69 455 MET A C 1
ATOM 3546 O O . MET A 1 455 ? -6.002 -15.151 27.488 1.00 95.69 455 MET A O 1
ATOM 3550 N N . VAL A 1 456 ? -4.494 -15.096 25.826 1.00 94.75 456 VAL A N 1
ATOM 3551 C CA . VAL A 1 456 ? -4.982 -16.300 25.126 1.00 94.75 456 VAL A CA 1
ATOM 3552 C C . VAL A 1 456 ? -4.861 -17.545 26.010 1.00 94.75 456 VAL A C 1
ATOM 3554 O O . VAL A 1 456 ? -5.796 -18.347 26.076 1.00 94.75 456 VAL A O 1
ATOM 3557 N N . GLU A 1 457 ? -3.760 -17.702 26.749 1.00 93.81 457 GLU A N 1
ATOM 3558 C CA . GLU A 1 457 ? -3.584 -18.816 27.693 1.00 93.81 457 GLU A CA 1
ATOM 3559 C C . GLU A 1 457 ? -4.564 -18.745 28.876 1.00 93.81 457 GLU A C 1
ATOM 3561 O O . GLU A 1 457 ? -5.173 -19.755 29.262 1.00 93.81 457 GLU A O 1
ATOM 3566 N N . LEU A 1 458 ? -4.747 -17.546 29.444 1.00 94.31 458 LEU A N 1
ATOM 3567 C CA . LEU A 1 458 ? -5.716 -17.303 30.516 1.00 94.31 458 LEU A CA 1
ATOM 3568 C C . LEU A 1 458 ? -7.147 -17.578 30.042 1.00 94.31 458 LEU A C 1
ATOM 3570 O O . LEU A 1 458 ? -7.913 -18.225 30.757 1.00 94.31 458 LEU A O 1
ATOM 3574 N N . TRP A 1 459 ? -7.492 -17.128 28.835 1.00 95.44 459 TRP A N 1
ATOM 3575 C CA . TRP A 1 459 ? -8.799 -17.343 28.220 1.00 95.44 459 TRP A CA 1
ATOM 3576 C C . TRP A 1 459 ? -9.067 -18.825 27.956 1.00 95.44 459 TRP A C 1
ATOM 3578 O O . TRP A 1 459 ? -10.102 -19.346 28.361 1.00 95.44 459 TRP A O 1
ATOM 3588 N N . SER A 1 460 ? -8.097 -19.542 27.386 1.00 93.56 460 SER A N 1
ATOM 3589 C CA . SER A 1 460 ? -8.206 -20.986 27.135 1.00 93.56 460 SER A CA 1
ATOM 3590 C C . SER A 1 460 ? -8.434 -21.770 28.432 1.00 93.56 460 SER A C 1
ATOM 3592 O O . SER A 1 460 ? -9.290 -22.654 28.504 1.00 93.56 460 SER A O 1
ATOM 3594 N N . SER A 1 461 ? -7.709 -21.406 29.495 1.00 91.56 461 SER A N 1
ATOM 3595 C CA . SER A 1 461 ? -7.885 -22.000 30.826 1.00 91.56 461 SER A CA 1
ATOM 3596 C C . SER A 1 461 ? -9.264 -21.692 31.417 1.00 91.56 461 SER A C 1
ATOM 3598 O O . SER A 1 461 ? -9.864 -22.544 32.073 1.00 91.56 461 SER A O 1
ATOM 3600 N N . PHE A 1 462 ? -9.779 -20.485 31.179 1.00 91.81 462 PHE A N 1
ATOM 3601 C CA . PHE A 1 462 ? -11.098 -20.057 31.628 1.00 91.81 462 PHE A CA 1
ATOM 3602 C C . PHE A 1 462 ? -12.232 -20.801 30.916 1.00 91.81 462 PHE A C 1
ATOM 3604 O O . PHE A 1 462 ? -13.137 -21.302 31.582 1.00 91.81 462 PHE A O 1
ATOM 3611 N N . ILE A 1 463 ? -12.160 -20.951 29.591 1.00 92.00 463 ILE A N 1
ATOM 3612 C CA . ILE A 1 463 ? -13.150 -21.707 28.812 1.00 92.00 463 ILE A CA 1
ATOM 3613 C C . ILE A 1 463 ? -13.172 -23.181 29.216 1.00 92.00 463 ILE A C 1
ATOM 3615 O O . ILE A 1 463 ? -14.245 -23.731 29.457 1.00 92.00 463 ILE A O 1
ATOM 3619 N N . ALA A 1 464 ? -12.008 -23.798 29.442 1.00 90.06 464 ALA A N 1
ATOM 3620 C CA . ALA A 1 464 ? -11.942 -25.173 29.937 1.00 90.06 464 ALA A CA 1
ATOM 3621 C C . ALA A 1 464 ? -12.669 -25.369 31.288 1.00 90.06 464 ALA A C 1
ATOM 3623 O O . ALA A 1 464 ? -13.251 -26.430 31.535 1.00 90.06 464 ALA A O 1
ATOM 3624 N N . LEU A 1 465 ? -12.676 -24.353 32.164 1.00 87.38 465 LEU A N 1
ATOM 3625 C CA . LEU A 1 465 ? -13.446 -24.386 33.415 1.00 87.38 465 LEU A CA 1
ATOM 3626 C C . LEU A 1 465 ? -14.958 -24.331 33.160 1.00 87.38 465 LEU A C 1
ATOM 3628 O O . LEU A 1 465 ? -15.707 -25.050 33.822 1.00 87.38 465 LEU A O 1
ATOM 3632 N N . ILE A 1 466 ? -15.405 -23.506 32.209 1.00 84.69 466 ILE A N 1
ATOM 3633 C CA . ILE A 1 466 ? -16.826 -23.354 31.857 1.00 84.69 466 ILE A CA 1
ATOM 3634 C C . ILE A 1 466 ? -17.374 -24.628 31.196 1.00 84.69 466 ILE A C 1
ATOM 3636 O O . ILE A 1 466 ? -18.479 -25.058 31.530 1.00 84.69 466 ILE A O 1
ATOM 3640 N N . ASP A 1 467 ? -16.583 -25.282 30.345 1.00 84.56 467 ASP A N 1
ATOM 3641 C CA . ASP A 1 467 ? -16.974 -26.503 29.623 1.00 84.56 467 ASP A CA 1
ATOM 3642 C C . ASP A 1 467 ? -16.971 -27.775 30.489 1.00 84.56 467 ASP A C 1
ATOM 3644 O O . ASP A 1 467 ? -17.351 -28.862 30.037 1.00 84.56 467 ASP A O 1
ATOM 3648 N N . THR A 1 468 ? -16.556 -27.677 31.754 1.00 79.25 468 THR A N 1
ATOM 3649 C CA . THR A 1 468 ? -16.475 -28.835 32.646 1.00 79.25 468 THR A CA 1
ATOM 3650 C C . THR A 1 468 ? -17.884 -29.388 32.952 1.00 79.25 468 THR A C 1
ATOM 3652 O O . THR A 1 468 ? -18.720 -28.671 33.507 1.00 79.25 468 THR A O 1
ATOM 3655 N N . PRO A 1 469 ? -18.185 -30.676 32.666 1.00 66.19 469 PRO A N 1
ATOM 3656 C CA . PRO A 1 469 ? -19.506 -31.254 32.912 1.00 66.19 469 PRO A CA 1
ATOM 3657 C C . PRO A 1 469 ? -19.867 -31.233 34.403 1.00 66.19 469 PRO A C 1
ATOM 3659 O O . PRO A 1 469 ? -19.241 -31.912 35.216 1.00 66.19 469 PRO A O 1
ATOM 3662 N N . VAL A 1 470 ? -20.907 -30.484 34.770 1.00 60.69 470 VAL A N 1
ATOM 3663 C CA . VAL A 1 470 ? -21.268 -30.262 36.177 1.00 60.69 470 VAL A CA 1
ATOM 3664 C C . VAL A 1 470 ? -22.230 -31.338 36.692 1.00 60.69 470 VAL A C 1
ATOM 3666 O O . VAL A 1 470 ? -23.348 -31.479 36.190 1.00 60.69 470 VAL A O 1
ATOM 3669 N N . THR A 1 471 ? -21.857 -32.065 37.752 1.00 57.94 471 THR A N 1
ATOM 3670 C CA . THR A 1 471 ? -22.828 -32.817 38.571 1.00 57.94 471 THR A CA 1
ATOM 3671 C C . THR A 1 471 ? -23.437 -31.907 39.647 1.00 57.94 471 THR A C 1
ATOM 3673 O O . THR A 1 471 ? -22.818 -30.940 40.086 1.00 57.94 471 THR A O 1
ATOM 3676 N N . SER A 1 472 ? -24.653 -32.191 40.130 1.00 56.03 472 SER A N 1
ATOM 3677 C CA . SER A 1 472 ? -25.395 -31.287 41.036 1.00 56.03 472 SER A CA 1
ATOM 3678 C C . SER A 1 472 ? -24.707 -30.962 42.376 1.00 56.03 472 SER A C 1
ATOM 3680 O O . SER A 1 472 ? -25.199 -30.107 43.106 1.00 56.03 472 SER A O 1
ATOM 3682 N N . ALA A 1 473 ? -23.625 -31.660 42.743 1.00 52.53 473 ALA A N 1
ATOM 3683 C CA . ALA A 1 473 ? -22.851 -31.410 43.962 1.00 52.53 473 ALA A CA 1
ATOM 3684 C C . ALA A 1 473 ? -21.593 -30.543 43.732 1.00 52.53 473 ALA A C 1
ATOM 3686 O O . ALA A 1 473 ? -21.033 -30.041 44.703 1.00 52.53 473 ALA A O 1
ATOM 3687 N N . GLU A 1 474 ? -21.162 -30.355 42.481 1.00 61.12 474 GLU A N 1
ATOM 3688 C CA . GLU A 1 474 ? -19.911 -29.669 42.104 1.00 61.12 474 GLU A CA 1
ATOM 3689 C C . GLU A 1 474 ? -20.147 -28.243 41.571 1.00 61.12 474 GLU A C 1
ATOM 3691 O O . GLU A 1 474 ? -19.202 -27.465 41.442 1.00 61.12 474 GLU A O 1
ATOM 3696 N N . SER A 1 475 ? -21.407 -27.858 41.328 1.00 66.75 475 SER A N 1
ATOM 3697 C CA . SER A 1 475 ? -21.770 -26.572 40.712 1.00 66.75 475 SER A CA 1
ATOM 3698 C C . SER A 1 475 ? -21.298 -25.345 41.495 1.00 66.75 475 SER A C 1
ATOM 3700 O O . SER A 1 475 ? -20.828 -24.386 40.893 1.00 66.75 475 SER A O 1
ATOM 3702 N N . ALA A 1 476 ? -21.368 -25.371 42.829 1.00 71.62 476 ALA A N 1
ATOM 3703 C CA . ALA A 1 476 ? -20.937 -24.242 43.656 1.00 71.62 476 ALA A CA 1
ATOM 3704 C C . ALA A 1 476 ? -19.417 -24.009 43.578 1.00 71.62 476 ALA A C 1
ATOM 3706 O O . ALA A 1 476 ? -18.973 -22.869 43.510 1.00 71.62 476 ALA A O 1
ATOM 3707 N N . THR A 1 477 ? -18.624 -25.085 43.536 1.00 79.81 477 THR A N 1
ATOM 3708 C CA . THR A 1 477 ? -17.159 -25.001 43.451 1.00 79.81 477 THR A CA 1
ATOM 3709 C C . THR A 1 477 ? -16.693 -24.491 42.089 1.00 79.81 477 THR A C 1
ATOM 3711 O O . THR A 1 477 ? -15.732 -23.730 42.029 1.00 79.81 477 THR A O 1
ATOM 3714 N N . ILE A 1 478 ? -17.384 -24.868 41.011 1.00 78.31 478 ILE A N 1
ATOM 3715 C CA . ILE A 1 478 ? -17.077 -24.387 39.657 1.00 78.31 478 ILE A CA 1
ATOM 3716 C C . ILE A 1 478 ? -17.379 -22.890 39.538 1.00 78.31 478 ILE A C 1
ATOM 3718 O O . ILE A 1 478 ? -16.537 -22.146 39.047 1.00 78.31 478 ILE A O 1
ATOM 3722 N N . VAL A 1 479 ? -18.518 -22.422 40.066 1.00 81.50 479 VAL A N 1
ATOM 3723 C CA . VAL A 1 479 ? -18.833 -20.982 40.097 1.00 81.50 479 VAL A CA 1
ATOM 3724 C C . VAL A 1 479 ? -17.750 -20.200 40.852 1.00 81.50 479 VAL A C 1
ATOM 3726 O O . VAL A 1 479 ? -17.296 -19.171 40.362 1.00 81.50 479 VAL A O 1
ATOM 3729 N N . ASP A 1 480 ? -17.256 -20.709 41.985 1.00 84.56 480 ASP A N 1
ATOM 3730 C CA . ASP A 1 480 ? -16.176 -20.052 42.739 1.00 84.56 480 ASP A CA 1
ATOM 3731 C C . ASP A 1 480 ? -14.856 -19.978 41.951 1.00 84.56 480 ASP A C 1
ATOM 3733 O O . ASP A 1 480 ? -14.149 -18.970 42.008 1.00 84.56 480 ASP A O 1
ATOM 3737 N N . GLN A 1 481 ? -14.515 -21.033 41.205 1.00 87.00 481 GLN A N 1
ATOM 3738 C CA . GLN A 1 481 ? -13.323 -21.060 40.350 1.00 87.00 481 GLN A CA 1
ATOM 3739 C C . GLN A 1 481 ? -13.444 -20.092 39.172 1.00 87.00 481 GLN A C 1
ATOM 3741 O O . GLN A 1 481 ? -12.497 -19.355 38.898 1.00 87.00 481 GLN A O 1
ATOM 3746 N N . VAL A 1 482 ? -14.612 -20.038 38.527 1.00 85.94 482 VAL A N 1
ATOM 3747 C CA . VAL A 1 482 ? -14.894 -19.082 37.450 1.00 85.94 482 VAL A CA 1
ATOM 3748 C C . VAL A 1 482 ? -14.802 -17.648 37.971 1.00 85.94 482 VAL A C 1
ATOM 3750 O O . VAL A 1 482 ? -14.155 -16.826 37.334 1.00 85.94 482 VAL A O 1
ATOM 3753 N N . LEU A 1 483 ? -15.338 -17.343 39.158 1.00 87.12 483 LEU A N 1
ATOM 3754 C CA . LEU A 1 483 ? -15.232 -16.004 39.753 1.00 87.12 483 LEU A CA 1
ATOM 3755 C C . LEU A 1 483 ? -13.785 -15.588 40.053 1.00 87.12 483 LEU A C 1
ATOM 3757 O O . LEU A 1 483 ? -13.428 -14.421 39.894 1.00 87.12 483 LEU A O 1
ATOM 3761 N N . LEU A 1 484 ? -12.938 -16.523 40.492 1.00 88.12 484 LEU A N 1
ATOM 3762 C CA . LEU A 1 484 ? -11.509 -16.253 40.672 1.00 88.12 484 LEU A CA 1
ATOM 3763 C C . LEU A 1 484 ? -10.818 -16.013 39.327 1.00 88.12 484 LEU A C 1
ATOM 3765 O O . LEU A 1 484 ? -10.081 -15.039 39.184 1.00 88.12 484 LEU A O 1
ATOM 3769 N N . SER A 1 485 ? -11.087 -16.869 38.343 1.00 90.44 485 SER A N 1
ATOM 3770 C CA . SER A 1 485 ? -10.472 -16.786 37.021 1.00 90.44 485 SER A CA 1
ATOM 3771 C C . SER A 1 485 ? -10.938 -15.558 36.231 1.00 90.44 485 SER A C 1
ATOM 3773 O O . SER A 1 485 ? -10.134 -14.967 35.516 1.00 90.44 485 SER A O 1
ATOM 3775 N N . SER A 1 486 ? -12.186 -15.105 36.404 1.00 90.75 486 SER A N 1
ATOM 3776 C CA . SER A 1 486 ? -12.687 -13.875 35.775 1.00 90.75 486 SER A CA 1
ATOM 3777 C C . SER A 1 486 ? -11.994 -12.630 36.338 1.00 90.75 486 SER A C 1
ATOM 3779 O O . SER A 1 486 ? -11.744 -11.676 35.610 1.00 90.75 486 SER A O 1
ATOM 3781 N N . ASN A 1 487 ? -11.624 -12.629 37.623 1.00 89.00 487 ASN A N 1
ATOM 3782 C CA . ASN A 1 487 ? -10.822 -11.543 38.192 1.00 89.00 487 ASN A CA 1
ATOM 3783 C C . ASN A 1 487 ? -9.383 -11.563 37.653 1.00 89.00 487 ASN A C 1
ATOM 3785 O O . ASN A 1 487 ? -8.814 -10.504 37.409 1.00 89.00 487 ASN A O 1
ATOM 3789 N N . SER A 1 488 ? -8.795 -12.748 37.452 1.00 91.50 488 SER A N 1
ATOM 3790 C CA . SER A 1 488 ? -7.476 -12.876 36.816 1.00 91.50 488 SER A CA 1
ATOM 3791 C C . SER A 1 488 ? -7.483 -12.393 35.365 1.00 91.50 488 SER A C 1
ATOM 3793 O O . SER A 1 488 ? -6.554 -11.696 34.968 1.00 91.50 488 SER A O 1
ATOM 3795 N N . LEU A 1 489 ? -8.537 -12.704 34.603 1.00 93.56 489 LEU A N 1
ATOM 3796 C CA . LEU A 1 489 ? -8.734 -12.182 33.250 1.00 93.56 489 LEU A CA 1
ATOM 3797 C C . LEU A 1 489 ? -8.877 -10.660 33.249 1.00 93.56 489 LEU A C 1
ATOM 3799 O O . LEU A 1 489 ? -8.166 -10.007 32.497 1.00 93.56 489 LEU A O 1
ATOM 3803 N N . LEU A 1 490 ? -9.708 -10.088 34.130 1.00 93.75 490 LEU A N 1
ATOM 3804 C CA . LEU A 1 490 ? -9.884 -8.633 34.216 1.00 93.75 490 LEU A CA 1
ATOM 3805 C C . LEU A 1 490 ? -8.557 -7.908 34.475 1.00 93.75 490 LEU A C 1
ATOM 3807 O O . LEU A 1 490 ? -8.262 -6.932 33.799 1.00 93.75 490 LEU A O 1
ATOM 3811 N N . LEU A 1 491 ? -7.731 -8.417 35.398 1.00 94.12 491 LEU A N 1
ATOM 3812 C CA . LEU A 1 491 ? -6.390 -7.868 35.641 1.00 94.12 491 LEU A CA 1
ATOM 3813 C C . LEU A 1 491 ? -5.493 -7.966 34.401 1.00 94.12 491 LEU A C 1
ATOM 3815 O O . LEU A 1 491 ? -4.713 -7.061 34.122 1.00 94.12 491 LEU A O 1
ATOM 3819 N N . GLY A 1 492 ? -5.599 -9.063 33.652 1.00 95.56 492 GLY A N 1
ATOM 3820 C CA . GLY A 1 492 ? -4.880 -9.234 32.397 1.00 95.56 492 GLY A CA 1
ATOM 3821 C C . GLY A 1 492 ? -5.305 -8.229 31.321 1.00 95.56 492 GLY A C 1
ATOM 3822 O O . GLY A 1 492 ? -4.433 -7.672 30.655 1.00 95.56 492 GLY A O 1
ATOM 3823 N N . VAL A 1 493 ? -6.610 -7.962 31.196 1.00 96.00 493 VAL A N 1
ATOM 3824 C CA . VAL A 1 493 ? -7.148 -6.947 30.278 1.00 96.00 493 VAL A CA 1
ATOM 3825 C C . VAL A 1 493 ? -6.742 -5.538 30.717 1.00 96.00 493 VAL A C 1
ATOM 3827 O O . VAL A 1 493 ? -6.328 -4.749 29.877 1.00 96.00 493 VAL A O 1
ATOM 3830 N N . ASP A 1 494 ? -6.788 -5.225 32.015 1.00 94.25 494 ASP A N 1
ATOM 3831 C CA . ASP A 1 494 ? -6.359 -3.924 32.547 1.00 94.25 494 ASP A CA 1
ATOM 3832 C C . ASP A 1 494 ? -4.882 -3.634 32.234 1.00 94.25 494 ASP A C 1
ATOM 3834 O O . ASP A 1 494 ? -4.543 -2.537 31.790 1.00 94.25 494 ASP A O 1
ATOM 3838 N N . ASP A 1 495 ? -4.007 -4.625 32.423 1.00 95.69 495 ASP A N 1
ATOM 3839 C CA . ASP A 1 495 ? -2.591 -4.523 32.062 1.00 95.69 495 ASP A CA 1
ATOM 3840 C C . ASP A 1 495 ? -2.403 -4.313 30.546 1.00 95.69 495 ASP A C 1
ATOM 3842 O O . ASP A 1 495 ? -1.542 -3.536 30.134 1.00 95.69 495 ASP A O 1
ATOM 3846 N N . LEU A 1 496 ? -3.194 -4.999 29.709 1.00 96.88 496 LEU A N 1
ATOM 3847 C CA . LEU A 1 496 ? -3.166 -4.832 28.250 1.00 96.88 496 LEU A CA 1
ATOM 3848 C C . LEU A 1 496 ? -3.624 -3.424 27.844 1.00 96.88 496 LEU A C 1
ATOM 3850 O O . LEU A 1 496 ? -2.966 -2.774 27.036 1.00 96.88 496 LEU A O 1
ATOM 3854 N N . ALA A 1 497 ? -4.707 -2.931 28.442 1.00 95.19 497 ALA A N 1
ATOM 3855 C CA . ALA A 1 497 ? -5.223 -1.590 28.202 1.00 95.19 497 ALA A CA 1
ATOM 3856 C C . ALA A 1 497 ? -4.190 -0.512 28.549 1.00 95.19 497 ALA A C 1
ATOM 3858 O O . ALA A 1 497 ? -4.017 0.448 27.802 1.00 95.19 497 ALA A O 1
ATOM 3859 N N . SER A 1 498 ? -3.461 -0.690 29.655 1.00 93.88 498 SER A N 1
ATOM 3860 C CA . SER A 1 498 ? -2.361 0.201 30.024 1.00 93.88 498 SER A CA 1
ATOM 3861 C C . SER A 1 498 ? -1.242 0.221 28.982 1.00 93.88 498 SER A C 1
ATOM 3863 O O . SER A 1 498 ? -0.737 1.297 28.683 1.00 93.88 498 SER A O 1
ATOM 3865 N N . LEU A 1 499 ? -0.889 -0.922 28.384 1.00 96.69 499 LEU A N 1
ATOM 3866 C CA . LEU A 1 499 ? 0.108 -0.961 27.308 1.00 96.69 499 LEU A CA 1
ATOM 3867 C C . LEU A 1 499 ? -0.364 -0.227 26.045 1.00 96.69 499 LEU A C 1
ATOM 3869 O O . LEU A 1 499 ? 0.443 0.448 25.412 1.00 96.69 499 LEU A O 1
ATOM 3873 N N . TYR A 1 500 ? -1.650 -0.316 25.691 1.00 95.94 500 TYR A N 1
ATOM 3874 C CA . TYR A 1 500 ? -2.200 0.452 24.567 1.00 95.94 500 TYR A CA 1
ATOM 3875 C C . TYR A 1 500 ? -2.227 1.957 24.844 1.00 95.94 500 TYR A C 1
ATOM 3877 O O . TYR A 1 500 ? -1.864 2.730 23.966 1.00 95.94 500 TYR A O 1
ATOM 3885 N N . VAL A 1 501 ? -2.592 2.384 26.057 1.00 94.88 501 VAL A N 1
ATOM 3886 C CA . VAL A 1 501 ? -2.524 3.804 26.450 1.00 94.88 501 VAL A CA 1
ATOM 3887 C C . VAL A 1 501 ? -1.085 4.322 26.402 1.00 94.88 501 VAL A C 1
ATOM 3889 O O . VAL A 1 501 ? -0.849 5.427 25.918 1.00 94.88 501 VAL A O 1
ATOM 3892 N N . ASP A 1 502 ? -0.124 3.527 26.876 1.00 94.06 502 ASP A N 1
ATOM 3893 C CA . ASP A 1 502 ? 1.295 3.877 26.833 1.00 94.06 502 ASP A CA 1
ATOM 3894 C C . ASP A 1 502 ? 1.804 3.996 25.389 1.00 94.06 502 ASP A C 1
ATOM 3896 O O . ASP A 1 502 ? 2.432 4.998 25.051 1.00 94.06 502 ASP A O 1
ATOM 3900 N N . GLY A 1 503 ? 1.477 3.025 24.530 1.00 93.50 503 GLY A N 1
ATOM 3901 C CA . GLY A 1 503 ? 1.846 3.044 23.112 1.00 93.50 503 GLY A CA 1
ATOM 3902 C C . GLY A 1 503 ? 1.209 4.202 22.343 1.00 93.50 503 GLY A C 1
ATOM 3903 O O . GLY A 1 503 ? 1.904 4.897 21.604 1.00 93.50 503 GLY A O 1
ATOM 3904 N N . ALA A 1 504 ? -0.081 4.464 22.576 1.00 92.94 504 ALA A N 1
ATOM 3905 C CA . ALA A 1 504 ? -0.786 5.596 21.986 1.00 92.94 504 ALA A CA 1
ATOM 3906 C C . ALA A 1 504 ? -0.127 6.917 22.384 1.00 92.94 504 ALA A C 1
ATOM 3908 O O . ALA A 1 504 ? 0.160 7.731 21.523 1.00 92.94 504 ALA A O 1
ATOM 3909 N N . TRP A 1 505 ? 0.205 7.107 23.663 1.00 92.94 505 TRP A N 1
ATOM 3910 C CA . TRP A 1 505 ? 0.873 8.326 24.117 1.00 92.94 505 TRP A CA 1
ATOM 3911 C C . TRP A 1 505 ? 2.277 8.515 23.525 1.00 92.94 505 TRP A C 1
ATOM 3913 O O . TRP A 1 505 ? 2.679 9.642 23.241 1.00 92.94 505 TRP A O 1
ATOM 3923 N N . GLU A 1 506 ? 3.047 7.436 23.375 1.00 91.88 506 GLU A N 1
ATOM 3924 C CA . GLU A 1 506 ? 4.385 7.495 22.773 1.00 91.88 506 GLU A CA 1
ATOM 3925 C C . GLU A 1 506 ? 4.335 7.805 21.271 1.00 91.88 506 GLU A C 1
ATOM 3927 O O . GLU A 1 506 ? 5.204 8.523 20.774 1.00 91.88 506 GLU A O 1
ATOM 3932 N N . SER A 1 507 ? 3.321 7.289 20.568 1.00 88.44 507 SER A N 1
ATOM 3933 C CA . SER A 1 507 ? 3.138 7.463 19.123 1.00 88.44 507 SER A CA 1
ATOM 3934 C C . SER A 1 507 ? 2.431 8.773 18.764 1.00 88.44 507 SER A C 1
ATOM 3936 O O . SER A 1 507 ? 2.886 9.499 17.884 1.00 88.44 507 SER A O 1
ATOM 3938 N N . ASP A 1 508 ? 1.316 9.068 19.428 1.00 86.81 508 ASP A N 1
ATOM 3939 C CA . ASP A 1 508 ? 0.457 10.228 19.206 1.00 86.81 508 ASP A CA 1
ATOM 3940 C C . ASP A 1 508 ? -0.143 10.731 20.540 1.00 86.81 508 ASP A C 1
ATOM 3942 O O . ASP A 1 508 ? -1.207 10.281 20.979 1.00 86.81 508 ASP A O 1
ATOM 3946 N N . PRO A 1 509 ? 0.497 11.723 21.189 1.00 87.50 509 PRO A N 1
ATOM 3947 C CA . PRO A 1 509 ? -0.001 12.318 22.428 1.00 87.50 509 PRO A CA 1
ATOM 3948 C C . PRO A 1 509 ? -1.375 13.002 22.323 1.00 87.50 509 PRO A C 1
ATOM 3950 O O . PRO A 1 509 ? -1.892 13.449 23.349 1.00 87.50 509 PRO A O 1
ATOM 3953 N N . GLN A 1 510 ? -1.946 13.160 21.120 1.00 84.19 510 GLN A N 1
ATOM 3954 C CA . GLN A 1 510 ? -3.298 13.702 20.945 1.00 84.19 510 GLN A CA 1
ATOM 3955 C C . GLN A 1 510 ? -4.385 12.676 21.276 1.00 84.19 510 GLN A C 1
ATOM 3957 O O . GLN A 1 510 ? -5.492 13.071 21.649 1.00 84.19 510 GLN A O 1
ATOM 3962 N N . VAL A 1 511 ? -4.067 11.378 21.207 1.00 85.56 511 VAL A N 1
ATOM 3963 C CA . VAL A 1 511 ? -4.992 10.311 21.592 1.00 85.56 511 VAL A CA 1
ATOM 3964 C C . VAL A 1 511 ? -5.338 10.461 23.071 1.00 85.56 511 VAL A C 1
ATOM 3966 O O . VAL A 1 511 ? -4.490 10.330 23.958 1.00 85.56 511 VAL A O 1
ATOM 3969 N N . ASN A 1 512 ? -6.621 10.665 23.370 1.00 88.94 512 ASN A N 1
ATOM 3970 C CA . ASN A 1 512 ? -7.121 10.780 24.742 1.00 88.94 512 ASN A CA 1
ATOM 3971 C C . ASN A 1 512 ? -7.264 9.400 25.417 1.00 88.94 512 ASN A C 1
ATOM 3973 O O . ASN A 1 512 ? -8.296 9.084 26.015 1.00 88.94 512 ASN A O 1
ATOM 3977 N N . GLY A 1 513 ? -6.223 8.566 25.342 1.00 92.25 513 GLY A N 1
ATOM 3978 C CA . GLY A 1 513 ? -6.287 7.140 25.664 1.00 92.25 513 GLY A CA 1
ATOM 3979 C C . GLY A 1 513 ? -6.777 6.846 27.082 1.00 92.25 513 GLY A C 1
ATOM 3980 O O . GLY A 1 513 ? -7.686 6.041 27.272 1.00 92.25 513 GLY A O 1
ATOM 3981 N N . THR A 1 514 ? -6.261 7.554 28.093 1.00 94.50 514 THR A N 1
ATOM 3982 C CA . THR A 1 514 ? -6.716 7.377 29.487 1.00 94.50 514 THR A CA 1
ATOM 3983 C C . THR A 1 514 ? -8.179 7.778 29.679 1.00 94.50 514 THR A C 1
ATOM 3985 O O . THR A 1 514 ? -8.893 7.150 30.465 1.00 94.50 514 THR A O 1
ATOM 3988 N N . ARG A 1 515 ? -8.656 8.797 28.957 1.00 94.12 515 ARG A N 1
ATOM 3989 C CA . ARG A 1 515 ? -10.052 9.248 29.022 1.00 94.12 515 ARG A CA 1
ATOM 3990 C C . ARG A 1 515 ? -10.985 8.202 28.408 1.00 94.12 515 ARG A C 1
ATOM 3992 O O . ARG A 1 515 ? -11.946 7.813 29.070 1.00 94.12 515 ARG A O 1
ATOM 3999 N N . ILE A 1 516 ? -10.656 7.693 27.218 1.00 93.94 516 ILE A N 1
ATOM 4000 C CA . ILE A 1 516 ? -11.407 6.623 26.536 1.00 93.94 516 ILE A CA 1
ATOM 4001 C C . ILE A 1 516 ? -11.431 5.362 27.403 1.00 93.94 516 ILE A C 1
ATOM 4003 O O . ILE A 1 516 ? -12.502 4.829 27.685 1.00 93.94 516 ILE A O 1
ATOM 4007 N N . LEU A 1 517 ? -10.274 4.940 27.924 1.00 95.38 517 LEU A N 1
ATOM 4008 C CA . LEU A 1 517 ? -10.176 3.777 28.806 1.00 95.38 517 LEU A CA 1
ATOM 4009 C C . LEU A 1 517 ? -10.990 3.955 30.097 1.00 95.38 517 LEU A C 1
ATOM 4011 O O . LEU A 1 517 ? -11.600 3.008 30.586 1.00 95.38 517 LEU A O 1
ATOM 4015 N N . THR A 1 518 ? -11.017 5.159 30.673 1.00 95.75 518 THR A N 1
ATOM 4016 C CA . THR A 1 518 ? -11.803 5.432 31.888 1.00 95.75 518 THR A CA 1
ATOM 4017 C C . THR A 1 518 ? -13.303 5.355 31.612 1.00 95.75 518 THR A C 1
ATOM 4019 O O . THR A 1 518 ? -14.033 4.790 32.428 1.00 95.75 518 THR A O 1
ATOM 4022 N N . ALA A 1 519 ? -13.758 5.849 30.455 1.00 95.44 519 ALA A N 1
ATOM 4023 C CA . ALA A 1 519 ? -15.134 5.669 30.001 1.00 95.44 519 ALA A CA 1
ATOM 4024 C C . ALA A 1 519 ? -15.445 4.180 29.779 1.00 95.44 519 ALA A C 1
ATOM 4026 O O . ALA A 1 519 ? -16.401 3.664 30.352 1.00 95.44 519 ALA A O 1
ATOM 4027 N N . GLY A 1 520 ? -14.596 3.456 29.047 1.00 94.62 520 GLY A N 1
ATOM 4028 C CA . GLY A 1 520 ? -14.759 2.021 28.801 1.00 94.62 520 GLY A CA 1
ATOM 4029 C C . GLY A 1 520 ? -14.792 1.181 30.084 1.00 94.62 520 GLY A C 1
ATOM 4030 O O . GLY A 1 520 ? -15.631 0.294 30.241 1.00 94.62 520 GLY A O 1
ATOM 4031 N N . ARG A 1 521 ? -13.962 1.516 31.081 1.00 94.38 521 ARG A N 1
ATOM 4032 C CA . ARG A 1 521 ? -13.967 0.871 32.407 1.00 94.38 521 ARG A CA 1
ATOM 4033 C C . ARG A 1 521 ? -15.301 0.995 33.144 1.00 94.38 521 ARG A C 1
ATOM 4035 O O . ARG A 1 521 ? -15.600 0.129 33.967 1.00 94.38 521 ARG A O 1
ATOM 4042 N N . GLN A 1 522 ? -16.115 2.019 32.872 1.00 96.88 522 GLN A N 1
ATOM 4043 C CA . GLN A 1 522 ? -17.456 2.117 33.460 1.00 96.88 522 GLN A CA 1
ATOM 4044 C C . GLN A 1 522 ? -18.335 0.931 33.039 1.00 96.88 522 GLN A C 1
ATOM 4046 O O . GLN A 1 522 ? -19.057 0.409 33.887 1.00 96.88 522 GLN A O 1
ATOM 4051 N N . LEU A 1 523 ? -18.215 0.437 31.796 1.00 96.25 523 LEU A N 1
ATOM 4052 C CA . LEU A 1 523 ? -18.949 -0.743 31.310 1.00 96.25 523 LEU A CA 1
ATOM 4053 C C . LEU A 1 523 ? -18.638 -1.981 32.161 1.00 96.25 523 LEU A C 1
ATOM 4055 O O . LEU A 1 523 ? -19.537 -2.643 32.686 1.00 96.25 523 LEU A O 1
ATOM 4059 N N . ALA A 1 524 ? -17.347 -2.238 32.388 1.00 95.44 524 ALA A N 1
ATOM 4060 C CA . ALA A 1 524 ? -16.891 -3.333 33.235 1.00 95.44 524 ALA A CA 1
ATOM 4061 C C . ALA A 1 524 ? -17.332 -3.173 34.695 1.00 95.44 524 ALA A C 1
ATOM 4063 O O . ALA A 1 524 ? -17.711 -4.158 35.326 1.00 95.44 524 ALA A O 1
ATOM 4064 N N . LEU A 1 525 ? -17.333 -1.950 35.237 1.00 97.12 525 LEU A N 1
ATOM 4065 C CA . LEU A 1 525 ? -17.800 -1.680 36.600 1.00 97.12 525 LEU A CA 1
ATOM 4066 C C . LEU A 1 525 ? -19.311 -1.906 36.753 1.00 97.12 525 LEU A C 1
ATOM 4068 O O . LEU A 1 525 ? -19.730 -2.441 37.779 1.00 97.12 525 LEU A O 1
ATOM 4072 N N . ILE A 1 526 ? -20.123 -1.556 35.749 1.00 97.44 526 ILE A N 1
ATOM 4073 C CA . ILE A 1 526 ? -21.571 -1.828 35.730 1.00 97.44 526 ILE A CA 1
ATOM 4074 C C . ILE A 1 526 ? -21.825 -3.337 35.781 1.00 97.44 526 ILE A C 1
ATOM 4076 O O . ILE A 1 526 ? -22.523 -3.825 36.676 1.00 97.44 526 ILE A O 1
ATOM 4080 N N . GLU A 1 527 ? -21.191 -4.091 34.881 1.00 95.75 527 GLU A N 1
ATOM 4081 C CA . GLU A 1 527 ? -21.289 -5.552 34.853 1.00 95.75 527 GLU A CA 1
ATOM 4082 C C . GLU A 1 527 ? -20.741 -6.185 36.143 1.00 95.75 527 GLU A C 1
ATOM 4084 O O . GLU A 1 527 ? -21.340 -7.113 36.694 1.00 95.75 527 GLU A O 1
ATOM 4089 N N . GLN A 1 528 ? -19.650 -5.644 36.694 1.00 94.31 528 GLN A N 1
ATOM 4090 C CA . GLN A 1 528 ? -19.075 -6.090 37.960 1.00 94.31 528 GLN A CA 1
ATOM 4091 C C . GLN A 1 528 ? -20.030 -5.861 39.136 1.00 94.31 528 GLN A C 1
ATOM 4093 O O . GLN A 1 528 ? -20.179 -6.767 39.952 1.00 94.31 528 GLN A O 1
ATOM 4098 N N . MET A 1 529 ? -20.702 -4.711 39.236 1.00 94.75 529 MET A N 1
ATOM 4099 C CA . MET A 1 529 ? -21.684 -4.458 40.299 1.00 94.75 529 MET A CA 1
ATOM 4100 C C . MET A 1 529 ? -22.834 -5.469 40.242 1.00 94.75 529 MET A C 1
ATOM 4102 O O . MET A 1 529 ? -23.214 -6.044 41.265 1.00 94.75 529 MET A O 1
ATOM 4106 N N . THR A 1 530 ? -23.350 -5.744 39.044 1.00 92.81 530 THR A N 1
ATOM 4107 C CA . THR A 1 530 ? -24.437 -6.713 38.851 1.00 92.81 530 THR A CA 1
ATOM 4108 C C . THR A 1 530 ? -23.976 -8.146 39.121 1.00 92.81 530 THR A C 1
ATOM 4110 O O . THR A 1 530 ? -24.687 -8.896 39.795 1.00 92.81 530 THR A O 1
ATOM 4113 N N . LYS A 1 531 ? -22.759 -8.515 38.698 1.00 92.12 531 LYS A N 1
ATOM 4114 C CA . LYS A 1 531 ? -22.098 -9.779 39.063 1.00 92.12 531 LYS A CA 1
ATOM 4115 C C . LYS A 1 531 ? -21.986 -9.918 40.579 1.00 92.12 531 LYS A C 1
ATOM 4117 O O . LYS A 1 531 ? -22.426 -10.915 41.141 1.00 92.12 531 LYS A O 1
ATOM 4122 N N . GLU A 1 532 ? -21.397 -8.937 41.256 1.00 90.81 532 GLU A N 1
ATOM 4123 C CA . GLU A 1 532 ? -21.139 -8.993 42.696 1.00 90.81 532 GLU A CA 1
ATOM 4124 C C . GLU A 1 532 ? -22.437 -9.108 43.494 1.00 90.81 532 GLU A C 1
ATOM 4126 O O . GLU A 1 532 ? -22.495 -9.901 44.433 1.00 90.81 532 GLU A O 1
ATOM 4131 N N . TRP A 1 533 ? -23.489 -8.400 43.072 1.00 89.81 533 TRP A N 1
ATOM 4132 C CA . TRP A 1 533 ? -24.837 -8.539 43.619 1.00 89.81 533 TRP A CA 1
ATOM 4133 C C . TRP A 1 533 ? -25.397 -9.952 43.388 1.00 89.81 533 TRP A C 1
ATOM 4135 O O . TRP A 1 533 ? -25.830 -10.612 44.337 1.00 89.81 533 TRP A O 1
ATOM 4145 N N . ALA A 1 534 ? -25.359 -10.452 42.145 1.00 88.38 534 ALA A N 1
ATOM 4146 C CA . ALA A 1 534 ? -25.893 -11.766 41.778 1.00 88.38 534 ALA A CA 1
ATOM 4147 C C . ALA A 1 534 ? -25.186 -12.903 42.529 1.00 88.38 534 ALA A C 1
ATOM 4149 O O . ALA A 1 534 ? -25.836 -13.838 42.997 1.00 88.38 534 ALA A O 1
ATOM 4150 N N . CYS A 1 535 ? -23.872 -12.803 42.720 1.00 87.75 535 CYS A N 1
ATOM 4151 C CA . CYS A 1 535 ? -23.063 -13.819 43.387 1.00 87.75 535 CYS A CA 1
ATOM 4152 C C . CYS A 1 535 ? -23.030 -13.685 44.926 1.00 87.75 535 CYS A C 1
ATOM 4154 O O . CYS A 1 535 ? -22.280 -14.418 45.579 1.00 87.75 535 CYS A O 1
ATOM 4156 N N . LEU A 1 536 ? -23.799 -12.775 45.546 1.00 85.94 536 LEU A N 1
ATOM 4157 C CA . LEU A 1 536 ? -23.833 -12.644 47.010 1.00 85.94 536 LEU A CA 1
ATOM 4158 C C . LEU A 1 536 ? -24.212 -13.977 47.673 1.00 85.94 536 LEU A C 1
ATOM 4160 O O . LEU A 1 536 ? -25.298 -14.513 47.442 1.00 85.94 536 LEU A O 1
ATOM 4164 N N . GLY A 1 537 ? -23.315 -14.484 48.523 1.00 77.44 537 GLY A N 1
ATOM 4165 C CA . GLY A 1 537 ? -23.427 -15.793 49.175 1.00 77.44 537 GLY A CA 1
ATOM 4166 C C . GLY A 1 537 ? -22.335 -16.788 48.769 1.00 77.44 537 GLY A C 1
ATOM 4167 O O . GLY A 1 537 ? -22.100 -17.744 49.508 1.00 77.44 537 GLY A O 1
ATOM 4168 N N . HIS A 1 538 ? -21.630 -16.539 47.661 1.00 80.00 538 HIS A N 1
ATOM 4169 C CA . HIS A 1 538 ? -20.425 -17.281 47.288 1.00 80.00 538 HIS A CA 1
ATOM 4170 C C . HIS A 1 538 ? -19.193 -16.831 48.105 1.00 80.00 538 HIS A C 1
ATOM 4172 O O . HIS A 1 538 ? -19.101 -15.660 48.499 1.00 80.00 538 HIS A O 1
ATOM 4178 N N . PRO A 1 539 ? -18.230 -17.733 48.384 1.00 73.44 539 PRO A N 1
ATOM 4179 C CA . PRO A 1 539 ? -16.935 -17.385 48.962 1.00 73.44 539 PRO A CA 1
ATOM 4180 C C . PRO A 1 539 ? -16.280 -16.191 48.253 1.00 73.44 539 PRO A C 1
ATOM 4182 O O . PRO A 1 539 ? -16.204 -16.143 47.032 1.00 73.44 539 PRO A O 1
ATOM 4185 N N . ASN A 1 540 ? -15.776 -15.233 49.036 1.00 71.38 540 ASN A N 1
ATOM 4186 C CA . ASN A 1 540 ? -15.144 -13.984 48.577 1.00 71.38 540 ASN A CA 1
ATOM 4187 C C . ASN A 1 540 ? -16.078 -12.914 47.978 1.00 71.38 540 ASN A C 1
ATOM 4189 O O . ASN A 1 540 ? -15.586 -11.837 47.648 1.00 71.38 540 ASN A O 1
ATOM 4193 N N . MET A 1 541 ? -17.399 -13.130 47.928 1.00 85.69 541 MET A N 1
ATOM 4194 C CA . MET A 1 541 ? -18.358 -12.094 47.531 1.00 85.69 541 MET A CA 1
ATOM 4195 C C . MET A 1 541 ? -19.016 -11.445 48.752 1.00 85.69 541 MET A C 1
ATOM 4197 O O . MET A 1 541 ? -19.695 -12.110 49.535 1.00 85.69 541 MET A O 1
ATOM 4201 N N . THR A 1 542 ? -18.806 -10.140 48.949 1.00 87.69 542 THR A N 1
ATOM 4202 C CA . THR A 1 542 ? -19.325 -9.412 50.121 1.00 87.69 542 THR A CA 1
ATOM 4203 C C . THR A 1 542 ? -20.030 -8.127 49.717 1.00 87.69 542 THR A C 1
ATOM 4205 O O . THR A 1 542 ? -19.623 -7.470 48.763 1.00 87.69 542 THR A O 1
ATOM 4208 N N . GLN A 1 543 ? -21.018 -7.705 50.512 1.00 87.69 543 GLN A N 1
ATOM 4209 C CA . GLN A 1 543 ? -21.658 -6.393 50.352 1.00 87.69 543 GLN A CA 1
ATOM 4210 C C . GLN A 1 543 ? -20.627 -5.250 50.357 1.00 87.69 543 GLN A C 1
ATOM 4212 O O . GLN A 1 543 ? -20.785 -4.263 49.651 1.00 87.69 543 GLN A O 1
ATOM 4217 N N . GLN A 1 544 ? -19.548 -5.385 51.137 1.00 89.25 544 GLN A N 1
ATOM 4218 C CA . GLN A 1 544 ? -18.486 -4.384 51.183 1.00 89.25 544 GLN A CA 1
ATOM 4219 C C . GLN A 1 544 ? -17.725 -4.288 49.853 1.00 89.25 544 GLN A C 1
ATOM 4221 O O . GLN A 1 544 ? -17.356 -3.184 49.470 1.00 89.25 544 GLN A O 1
ATOM 4226 N N . ALA A 1 545 ? -17.496 -5.408 49.159 1.00 88.19 545 ALA A N 1
ATOM 4227 C CA . ALA A 1 545 ? -16.877 -5.409 47.832 1.00 88.19 545 ALA A CA 1
ATOM 4228 C C . ALA A 1 545 ? -17.755 -4.674 46.812 1.00 88.19 545 ALA A C 1
ATOM 4230 O O . ALA A 1 545 ? -17.266 -3.743 46.180 1.00 88.19 545 ALA A O 1
ATOM 4231 N N . LEU A 1 546 ? -19.059 -4.972 46.796 1.00 91.75 546 LEU A N 1
ATOM 4232 C CA . LEU A 1 546 ? -20.037 -4.271 45.960 1.00 91.75 546 LEU A CA 1
ATOM 4233 C C . LEU A 1 546 ? -20.023 -2.755 46.184 1.00 91.75 546 LEU A C 1
ATOM 4235 O O . LEU A 1 546 ? -19.939 -1.981 45.235 1.00 91.75 546 LEU A O 1
ATOM 4239 N N . LEU A 1 547 ? -20.027 -2.312 47.445 1.00 93.75 547 LEU A N 1
ATOM 4240 C CA . LEU A 1 547 ? -19.966 -0.884 47.768 1.00 93.75 547 LEU A CA 1
ATOM 4241 C C . LEU A 1 547 ? -18.636 -0.226 47.359 1.00 93.75 547 LEU A C 1
ATOM 4243 O O . LEU A 1 547 ? -18.617 0.969 47.071 1.00 93.75 547 LEU A O 1
ATOM 4247 N N . MET A 1 548 ? -17.526 -0.972 47.318 1.00 94.12 548 MET A N 1
ATOM 4248 C CA . MET A 1 548 ? -16.266 -0.453 46.772 1.00 94.12 548 MET A CA 1
ATOM 4249 C C . MET A 1 548 ? -16.333 -0.300 45.250 1.00 94.12 548 MET A C 1
ATOM 4251 O O . MET A 1 548 ? -15.794 0.672 44.730 1.00 94.12 548 MET A O 1
ATOM 4255 N N . THR A 1 549 ? -16.990 -1.219 44.543 1.00 95.50 549 THR A N 1
ATOM 4256 C CA . THR A 1 549 ? -17.198 -1.129 43.089 1.00 95.50 549 THR A CA 1
ATOM 4257 C C . THR A 1 549 ? -18.094 0.060 42.733 1.00 95.50 549 THR A C 1
ATOM 4259 O O . THR A 1 549 ? -17.737 0.834 41.850 1.00 95.50 549 THR A O 1
ATOM 4262 N N . VAL A 1 550 ? -19.168 0.294 43.500 1.00 96.81 550 VAL A N 1
ATOM 4263 C CA . VAL A 1 550 ? -20.005 1.508 43.397 1.00 96.81 550 VAL A CA 1
ATOM 4264 C C . VAL A 1 550 ? -19.159 2.777 43.545 1.00 96.81 550 VAL A C 1
ATOM 4266 O O . VAL A 1 550 ? -19.234 3.672 42.710 1.00 96.81 550 VAL A O 1
ATOM 4269 N N . ALA A 1 551 ? -18.298 2.843 44.565 1.00 97.31 551 ALA A N 1
ATOM 4270 C CA . ALA A 1 551 ? -17.443 4.010 44.782 1.00 97.31 551 ALA A CA 1
ATOM 4271 C C . ALA A 1 551 ? -16.418 4.228 43.652 1.00 97.31 551 ALA A C 1
ATOM 4273 O O . ALA A 1 551 ? -16.081 5.369 43.347 1.00 97.31 551 ALA A O 1
ATOM 4274 N N . LYS A 1 552 ? -15.917 3.152 43.025 1.00 96.69 552 LYS A N 1
ATOM 4275 C CA . LYS A 1 552 ? -15.035 3.245 41.849 1.00 96.69 552 LYS A CA 1
ATOM 4276 C C . LYS A 1 552 ? -15.772 3.795 40.629 1.00 96.69 552 LYS A C 1
ATOM 4278 O O . LYS A 1 552 ? -15.205 4.629 39.933 1.00 96.69 552 LYS A O 1
ATOM 4283 N N . TYR A 1 553 ? -17.007 3.345 40.398 1.00 97.69 553 TYR A N 1
ATOM 4284 C CA . TYR A 1 553 ? -17.856 3.848 39.316 1.00 97.69 553 TYR A CA 1
ATOM 4285 C C . TYR A 1 553 ? -18.067 5.361 39.460 1.00 97.69 553 TYR A C 1
ATOM 4287 O O . TYR A 1 553 ? -17.685 6.113 38.568 1.00 97.69 553 TYR A O 1
ATOM 4295 N N . GLU A 1 554 ? -18.540 5.805 40.631 1.00 97.31 554 GLU A N 1
ATOM 4296 C CA . GLU A 1 554 ? -18.814 7.223 40.919 1.00 97.31 554 GLU A CA 1
ATOM 4297 C C . GLU A 1 554 ? -17.559 8.106 40.829 1.00 97.31 554 GLU A C 1
ATOM 4299 O O . GLU A 1 554 ? -17.633 9.251 40.384 1.00 97.31 554 GLU A O 1
ATOM 4304 N N . ALA A 1 555 ? -16.396 7.591 41.246 1.00 96.75 555 ALA A N 1
ATOM 4305 C CA . ALA A 1 555 ? -15.136 8.320 41.134 1.00 96.75 555 ALA A CA 1
ATOM 4306 C C . ALA A 1 555 ? -14.737 8.538 39.668 1.00 96.75 555 ALA A C 1
ATOM 4308 O O . ALA A 1 555 ? -14.447 9.666 39.283 1.00 96.75 555 ALA A O 1
ATOM 4309 N N . ALA A 1 556 ? -14.789 7.489 38.844 1.00 95.94 556 ALA A N 1
ATOM 4310 C CA . ALA A 1 556 ? -14.435 7.589 37.432 1.00 95.94 556 ALA A CA 1
ATOM 4311 C C . ALA A 1 556 ? -15.451 8.418 36.618 1.00 95.94 556 ALA A C 1
ATOM 4313 O O . ALA A 1 556 ? -15.037 9.183 35.752 1.00 95.94 556 ALA A O 1
ATOM 4314 N N . GLU A 1 557 ? -16.751 8.366 36.934 1.00 96.06 557 GLU A N 1
ATOM 4315 C CA . GLU A 1 557 ? -17.747 9.297 36.369 1.00 96.06 557 GLU A CA 1
ATOM 4316 C C . GLU A 1 557 ? -17.399 10.758 36.721 1.00 96.06 557 GLU A C 1
ATOM 4318 O O . GLU A 1 557 ? -17.452 11.656 35.874 1.00 96.06 557 GLU A O 1
ATOM 4323 N N . GLY A 1 558 ? -16.973 10.994 37.967 1.00 96.19 558 GLY A N 1
ATOM 4324 C CA . GLY A 1 558 ? -16.486 12.290 38.429 1.00 96.19 558 GLY A CA 1
ATOM 4325 C C . GLY A 1 558 ? -15.244 12.774 37.677 1.00 96.19 558 GLY A C 1
ATOM 4326 O O . GLY A 1 558 ? -15.206 13.946 37.291 1.00 96.19 558 GLY A O 1
ATOM 4327 N N . ASP A 1 559 ? -14.271 11.892 37.450 1.00 96.44 559 ASP A N 1
ATOM 4328 C CA . ASP A 1 559 ? -13.032 12.190 36.725 1.00 96.44 559 ASP A CA 1
ATOM 4329 C C . ASP A 1 559 ? -13.309 12.515 35.247 1.00 96.44 559 ASP A C 1
ATOM 4331 O O . ASP A 1 559 ? -12.760 13.479 34.718 1.00 96.44 559 ASP A O 1
ATOM 4335 N N . LEU A 1 560 ? -14.218 11.785 34.591 1.00 96.56 560 LEU A N 1
ATOM 4336 C CA . LEU A 1 560 ? -14.629 12.050 33.205 1.00 96.56 560 LEU A CA 1
ATOM 4337 C C . LEU A 1 560 ? -15.293 13.426 33.049 1.00 96.56 560 LEU A C 1
ATOM 4339 O O . LEU A 1 560 ? -14.989 14.174 32.117 1.00 96.56 560 LEU A O 1
ATOM 4343 N N . LEU A 1 561 ? -16.198 13.786 33.961 1.00 96.19 561 LEU A N 1
ATOM 4344 C CA . LEU A 1 561 ? -16.938 15.047 33.879 1.00 96.19 561 LEU A CA 1
ATOM 4345 C C . LEU A 1 561 ? -16.093 16.256 34.291 1.00 96.19 561 LEU A C 1
ATOM 4347 O O . LEU A 1 561 ? -16.143 17.294 33.635 1.00 96.19 561 LEU A O 1
ATOM 4351 N N . ASN A 1 562 ? -15.323 16.141 35.374 1.00 95.56 562 ASN A N 1
ATOM 4352 C CA . ASN A 1 562 ? -14.631 17.282 35.985 1.00 95.56 562 ASN A CA 1
ATOM 4353 C C . ASN A 1 562 ? -13.139 17.358 35.637 1.00 95.56 562 ASN A C 1
ATOM 4355 O O . ASN A 1 562 ? -12.497 18.364 35.949 1.00 95.56 562 ASN A O 1
ATOM 4359 N N . GLY A 1 563 ? -12.603 16.324 34.993 1.00 94.38 563 GLY A N 1
ATOM 4360 C CA . GLY A 1 563 ? -11.181 16.140 34.758 1.00 94.38 563 GLY A CA 1
ATOM 4361 C C . GLY A 1 563 ? -10.444 15.625 35.995 1.00 94.38 563 GLY A C 1
ATOM 4362 O O . GLY A 1 563 ? -10.863 15.831 37.137 1.00 94.38 563 GLY A O 1
ATOM 4363 N N . ALA A 1 564 ? -9.304 14.986 35.761 1.00 94.56 564 ALA A N 1
ATOM 4364 C CA . ALA A 1 564 ? -8.417 14.474 36.797 1.00 94.56 564 ALA A CA 1
ATOM 4365 C C . ALA A 1 564 ? -6.957 14.615 36.361 1.00 94.56 564 ALA A C 1
ATOM 4367 O O . ALA A 1 564 ? -6.641 14.502 35.180 1.00 94.56 564 ALA A O 1
ATOM 4368 N N . SER A 1 565 ? -6.061 14.860 37.317 1.00 89.81 565 SER A N 1
ATOM 4369 C CA . SER A 1 565 ? -4.618 14.836 37.060 1.00 89.81 565 SER A CA 1
ATOM 4370 C C . SER A 1 565 ? -4.048 13.479 37.451 1.00 89.81 565 SER A C 1
ATOM 4372 O O . SER A 1 565 ? -4.221 13.037 38.591 1.00 89.81 565 SER A O 1
ATOM 4374 N N . GLY A 1 566 ? -3.363 12.840 36.513 1.00 83.25 566 GLY A N 1
ATOM 4375 C CA . GLY A 1 566 ? -2.671 11.580 36.704 1.00 83.25 566 GLY A CA 1
ATOM 4376 C C . GLY A 1 566 ? -1.283 11.754 37.319 1.00 83.25 566 GLY A C 1
ATOM 4377 O O . GLY A 1 566 ? -0.857 12.845 37.706 1.00 83.25 566 GLY A O 1
ATOM 4378 N N . SER A 1 567 ? -0.544 10.648 37.433 1.00 80.75 567 SER A N 1
ATOM 4379 C CA . SER A 1 567 ? 0.860 10.690 37.870 1.00 80.75 567 SER A CA 1
ATOM 4380 C C . SER A 1 567 ? 1.792 11.308 36.823 1.00 80.75 567 SER A C 1
ATOM 4382 O O . SER A 1 567 ? 2.858 11.808 37.176 1.00 80.75 567 SER A O 1
ATOM 4384 N N . GLU A 1 568 ? 1.390 11.256 35.553 1.00 82.50 568 GLU A N 1
ATOM 4385 C CA . GLU A 1 568 ? 2.086 11.761 34.369 1.00 82.50 568 GLU A CA 1
ATOM 4386 C C . GLU A 1 568 ? 1.042 12.270 33.367 1.00 82.50 568 GLU A C 1
ATOM 4388 O O . GLU A 1 568 ? -0.116 11.863 33.450 1.00 82.50 568 GLU A O 1
ATOM 4393 N N . GLY A 1 569 ? 1.455 13.097 32.397 1.00 81.56 569 GLY A N 1
ATOM 4394 C CA . GLY A 1 569 ? 0.540 13.711 31.422 1.00 81.56 569 GLY A CA 1
ATOM 4395 C C . GLY A 1 569 ? -0.318 12.705 30.645 1.00 81.56 569 GLY A C 1
ATOM 4396 O O . GLY A 1 569 ? -1.491 12.964 30.411 1.00 81.56 569 GLY A O 1
ATOM 4397 N N . LYS A 1 570 ? 0.217 11.512 30.351 1.00 85.44 570 LYS A N 1
ATOM 4398 C CA . LYS A 1 570 ? -0.523 10.426 29.683 1.00 85.44 570 LYS A CA 1
ATOM 4399 C C . LYS A 1 570 ? -1.726 9.899 30.466 1.00 85.44 570 LYS A C 1
ATOM 4401 O O . LYS A 1 570 ? -2.630 9.308 29.885 1.00 85.44 570 LYS A O 1
ATOM 4406 N N . TYR A 1 571 ? -1.733 10.108 31.782 1.00 87.69 571 TYR A N 1
ATOM 4407 C CA . TYR A 1 571 ? -2.801 9.695 32.690 1.00 87.69 571 TYR A CA 1
ATOM 4408 C C . TYR A 1 571 ? -3.726 10.848 33.090 1.00 87.69 571 TYR A C 1
ATOM 4410 O O . TYR A 1 571 ? -4.596 10.659 33.942 1.00 87.69 571 TYR A O 1
ATOM 4418 N N . ASP A 1 572 ? -3.534 12.040 32.525 1.00 90.31 572 ASP A N 1
ATOM 4419 C CA . ASP A 1 572 ? -4.450 13.149 32.742 1.00 90.31 572 ASP A CA 1
ATOM 4420 C C . ASP A 1 572 ? -5.768 12.890 31.999 1.00 90.31 572 ASP A C 1
ATOM 4422 O O . ASP A 1 572 ? -5.800 12.406 30.868 1.00 90.31 572 ASP A O 1
ATOM 4426 N N . ILE A 1 573 ? -6.879 13.231 32.648 1.00 93.38 573 ILE A N 1
ATOM 4427 C CA . ILE A 1 573 ? -8.216 13.198 32.059 1.00 93.38 573 ILE A CA 1
ATOM 4428 C C . ILE A 1 573 ? -8.666 14.643 31.894 1.00 93.38 573 ILE A C 1
ATOM 4430 O O . ILE A 1 573 ? -8.856 15.367 32.877 1.00 93.38 573 ILE A O 1
ATOM 4434 N N . LYS A 1 574 ? -8.845 15.072 30.642 1.00 90.75 574 LYS A N 1
ATOM 4435 C CA . LYS A 1 574 ? -9.430 16.378 30.329 1.00 90.75 574 LYS A CA 1
ATOM 4436 C C . LYS A 1 574 ? -10.885 16.408 30.808 1.00 90.75 574 LYS A C 1
ATOM 4438 O O . LYS A 1 574 ? -11.640 15.465 30.580 1.00 90.75 574 LYS A O 1
ATOM 4443 N N . ALA A 1 575 ? -11.272 17.510 31.449 1.00 92.44 575 ALA A N 1
ATOM 4444 C CA . ALA A 1 575 ? -12.668 17.764 31.782 1.00 92.44 575 ALA A CA 1
ATOM 4445 C C . ALA A 1 575 ? -13.524 17.793 30.509 1.00 92.44 575 ALA A C 1
ATOM 4447 O O . ALA A 1 575 ? -13.116 18.378 29.505 1.00 92.44 575 ALA A O 1
ATOM 4448 N N . THR A 1 576 ? -14.707 17.185 30.571 1.00 92.19 576 THR A N 1
ATOM 4449 C CA . THR A 1 576 ? -15.616 17.127 29.423 1.00 92.19 576 THR A CA 1
ATOM 4450 C C . THR A 1 576 ? -16.253 18.492 29.175 1.00 92.19 576 THR A C 1
ATOM 4452 O O . THR A 1 576 ? -16.952 19.024 30.040 1.00 92.19 576 THR A O 1
ATOM 4455 N N . ASP A 1 577 ? -16.021 19.049 27.988 1.00 88.31 577 ASP A N 1
ATOM 4456 C CA . ASP A 1 577 ? -16.599 20.309 27.509 1.00 88.31 577 ASP A CA 1
ATOM 4457 C C . ASP A 1 577 ? -17.347 20.165 26.170 1.00 88.31 577 ASP A C 1
ATOM 4459 O O . ASP A 1 577 ? -18.071 21.082 25.775 1.00 88.31 577 ASP A O 1
ATOM 4463 N N . GLU A 1 578 ? -17.240 19.001 25.529 1.00 86.31 578 GLU A N 1
ATOM 4464 C CA . GLU A 1 578 ? -17.908 18.631 24.284 1.00 86.31 578 GLU A CA 1
ATOM 4465 C C . GLU A 1 578 ? -19.417 18.441 24.517 1.00 86.31 578 GLU A C 1
ATOM 4467 O O . GLU A 1 578 ? -19.852 17.727 25.430 1.00 86.31 578 GLU A O 1
ATOM 4472 N N . VAL A 1 579 ? -20.248 19.093 23.698 1.00 79.19 579 VAL A N 1
ATOM 4473 C CA . VAL A 1 579 ? -21.694 19.200 23.965 1.00 79.19 579 VAL A CA 1
ATOM 4474 C C . VAL A 1 579 ? -22.373 17.842 23.834 1.00 79.19 579 VAL A C 1
ATOM 4476 O O . VAL A 1 579 ? -23.228 17.493 24.653 1.00 79.19 579 VAL A O 1
ATOM 4479 N N . SER A 1 580 ? -21.979 17.071 22.824 1.00 77.62 580 SER A N 1
ATOM 4480 C CA . SER A 1 580 ? -22.496 15.726 22.568 1.00 77.62 580 SER A CA 1
ATOM 4481 C C . SER A 1 580 ? -22.238 14.773 23.738 1.00 77.62 580 SER A C 1
ATOM 4483 O O . SER A 1 580 ? -23.169 14.115 24.209 1.00 77.62 580 SER A O 1
ATOM 4485 N N . ILE A 1 581 ? -21.020 14.778 24.286 1.00 86.38 581 ILE A N 1
ATOM 4486 C CA . ILE A 1 581 ? -20.646 13.954 25.440 1.00 86.38 581 ILE A CA 1
ATOM 4487 C C . ILE A 1 581 ? -21.428 14.380 26.690 1.00 86.38 581 ILE A C 1
ATOM 4489 O O . ILE A 1 581 ? -21.978 13.533 27.391 1.00 86.38 581 ILE A O 1
ATOM 4493 N N . LEU A 1 582 ? -21.542 15.685 26.968 1.00 88.88 582 LEU A N 1
ATOM 4494 C CA . LEU A 1 582 ? -22.285 16.185 28.135 1.00 88.88 582 LEU A CA 1
ATOM 4495 C C . LEU A 1 582 ? -23.766 15.781 28.113 1.00 88.88 582 LEU A C 1
ATOM 4497 O O . LEU A 1 582 ? -24.337 15.461 29.160 1.00 88.88 582 LEU A O 1
ATOM 4501 N N . VAL A 1 583 ? -24.397 15.794 26.934 1.00 79.75 583 VAL A N 1
ATOM 4502 C CA . VAL A 1 583 ? -25.786 15.343 26.763 1.00 79.75 583 VAL A CA 1
ATOM 4503 C C . VAL A 1 583 ? -25.907 13.853 27.065 1.00 79.75 583 VAL A C 1
ATOM 4505 O O . VAL A 1 583 ? -26.790 13.466 27.834 1.00 79.75 583 VAL A O 1
ATOM 4508 N N . GLN A 1 584 ? -25.010 13.030 26.520 1.00 91.94 584 GLN A N 1
ATOM 4509 C CA . GLN A 1 584 ? -25.056 11.588 26.745 1.00 91.94 584 GLN A CA 1
ATOM 4510 C C . GLN A 1 584 ? -24.755 11.227 28.206 1.00 91.94 584 GLN A C 1
ATOM 4512 O O . GLN A 1 584 ? -25.471 10.429 28.807 1.00 91.94 584 GLN A O 1
ATOM 4517 N N . MET A 1 585 ? -23.789 11.890 28.843 1.00 94.88 585 MET A N 1
ATOM 4518 C CA . MET A 1 585 ? -23.491 11.678 30.263 1.00 94.88 585 MET A CA 1
ATOM 4519 C C . MET A 1 585 ? -24.649 12.085 31.190 1.00 94.88 585 MET A C 1
ATOM 4521 O O . MET A 1 585 ? -24.794 11.532 32.278 1.00 94.88 585 MET A O 1
ATOM 4525 N N . ALA A 1 586 ? -25.538 12.993 30.772 1.00 88.88 586 ALA A N 1
ATOM 4526 C CA . ALA A 1 586 ? -26.770 13.269 31.515 1.00 88.88 586 ALA A CA 1
ATOM 4527 C C . ALA A 1 586 ? -27.788 12.110 31.434 1.00 88.88 586 ALA A C 1
ATOM 4529 O O . ALA A 1 586 ? -28.536 11.875 32.394 1.00 88.88 586 ALA A O 1
ATOM 4530 N N . ALA A 1 587 ? -27.818 11.378 30.314 1.00 86.88 587 ALA A N 1
ATOM 4531 C CA . ALA A 1 587 ? -28.601 10.151 30.177 1.00 86.88 587 ALA A CA 1
ATOM 4532 C C . ALA A 1 587 ? -28.012 9.028 31.048 1.00 86.88 587 ALA A C 1
ATOM 4534 O O . ALA A 1 587 ? -28.752 8.428 31.832 1.00 86.88 587 ALA A O 1
ATOM 4535 N N . VAL A 1 588 ? -26.683 8.853 31.026 1.00 94.19 588 VAL A N 1
ATOM 4536 C CA . VAL A 1 588 ? -25.947 7.937 31.921 1.00 94.19 588 VAL A CA 1
ATOM 4537 C C . VAL A 1 588 ? -26.264 8.232 33.388 1.00 94.19 588 VAL A C 1
ATOM 4539 O O . VAL A 1 588 ? -26.717 7.345 34.110 1.00 94.19 588 VAL A O 1
ATOM 4542 N N . ALA A 1 589 ? -26.153 9.490 33.821 1.00 94.31 589 ALA A N 1
ATOM 4543 C CA . ALA A 1 589 ? -26.463 9.887 35.194 1.00 94.31 589 ALA A CA 1
ATOM 4544 C C . ALA A 1 589 ? -27.928 9.596 35.578 1.00 94.31 589 ALA A C 1
ATOM 4546 O O . ALA A 1 589 ? -28.228 9.204 36.709 1.00 94.31 589 ALA A O 1
ATOM 4547 N N . SER A 1 590 ? -28.865 9.758 34.637 1.00 89.38 590 SER A N 1
ATOM 4548 C CA . SER A 1 590 ? -30.281 9.440 34.858 1.00 89.38 590 SER A CA 1
ATOM 4549 C C . SER A 1 590 ? -30.508 7.935 35.031 1.00 89.38 590 SER A C 1
ATOM 4551 O O . SER A 1 590 ? -31.262 7.528 35.921 1.00 89.38 590 SER A O 1
ATOM 4553 N N . ALA A 1 591 ? -29.838 7.110 34.224 1.00 94.38 591 ALA A N 1
ATOM 4554 C CA . ALA A 1 591 ? -29.859 5.659 34.362 1.00 94.38 591 ALA A CA 1
ATOM 4555 C C . ALA A 1 591 ? -29.173 5.201 35.665 1.00 94.38 591 ALA A C 1
ATOM 4557 O O . ALA A 1 591 ? -29.697 4.331 36.365 1.00 94.38 591 ALA A O 1
ATOM 4558 N N . TRP A 1 592 ? -28.076 5.851 36.068 1.00 97.56 592 TRP A N 1
ATOM 4559 C CA . TRP A 1 592 ? -27.376 5.574 37.325 1.00 97.56 592 TRP A CA 1
ATOM 4560 C C . TRP A 1 592 ? -28.268 5.832 38.541 1.00 97.56 592 TRP A C 1
ATOM 4562 O O . TRP A 1 592 ? -28.360 4.981 39.422 1.00 97.56 592 TRP A O 1
ATOM 4572 N N . ILE A 1 593 ? -29.017 6.942 38.569 1.00 95.69 593 ILE A N 1
ATOM 4573 C CA . ILE A 1 593 ? -29.984 7.241 39.644 1.00 95.69 593 ILE A CA 1
ATOM 4574 C C . ILE A 1 593 ? -31.042 6.133 39.789 1.00 95.69 593 ILE A C 1
ATOM 4576 O O . ILE A 1 593 ? -31.511 5.870 40.901 1.00 95.69 593 ILE A O 1
ATOM 4580 N N . ALA A 1 594 ? -31.429 5.483 38.688 1.00 93.81 594 ALA A N 1
ATOM 4581 C CA . ALA A 1 594 ? -32.357 4.358 38.717 1.00 93.81 594 ALA A CA 1
ATOM 4582 C C . ALA A 1 594 ? -31.690 3.062 39.213 1.00 93.81 594 ALA A C 1
ATOM 4584 O O . ALA A 1 594 ? -32.318 2.305 39.950 1.00 93.81 594 ALA A O 1
ATOM 4585 N N . PHE A 1 595 ? -30.427 2.820 38.853 1.00 95.81 595 PHE A N 1
ATOM 4586 C CA . PHE A 1 595 ? -29.687 1.601 39.192 1.00 95.81 595 PHE A CA 1
ATOM 4587 C C . PHE A 1 595 ? -29.081 1.604 40.610 1.00 95.81 595 PHE A C 1
ATOM 4589 O O . PHE A 1 595 ? -29.220 0.627 41.349 1.00 95.81 595 PHE A O 1
ATOM 4596 N N . GLN A 1 596 ? -28.471 2.712 41.042 1.00 95.69 596 GLN A N 1
ATOM 4597 C CA . GLN A 1 596 ? -27.726 2.857 42.302 1.00 95.69 596 GLN A CA 1
ATOM 4598 C C . GLN A 1 596 ? -28.474 2.342 43.558 1.00 95.69 596 GLN A C 1
ATOM 4600 O O . GLN A 1 596 ? -27.851 1.670 44.393 1.00 95.69 596 GLN A O 1
ATOM 4605 N N . PRO A 1 597 ? -29.794 2.572 43.747 1.00 92.88 597 PRO A N 1
ATOM 4606 C CA . PRO A 1 597 ? -30.510 2.077 44.926 1.00 92.88 597 PRO A CA 1
ATOM 4607 C C . PRO A 1 597 ? -30.553 0.546 45.030 1.00 92.88 597 PRO A C 1
ATOM 4609 O O . PRO A 1 597 ? -30.667 0.012 46.136 1.00 92.88 597 PRO A O 1
ATOM 4612 N N . HIS A 1 598 ? -30.462 -0.164 43.900 1.00 90.31 598 HIS A N 1
ATOM 4613 C CA . HIS A 1 598 ? -30.486 -1.625 43.862 1.00 90.31 598 HIS A CA 1
ATOM 4614 C C . HIS A 1 598 ? -29.193 -2.242 44.402 1.00 90.31 598 HIS A C 1
ATOM 4616 O O . HIS A 1 598 ? -29.241 -3.255 45.102 1.00 90.31 598 HIS A O 1
ATOM 4622 N N . VAL A 1 599 ? -28.052 -1.606 44.126 1.00 90.00 599 VAL A N 1
ATOM 4623 C CA . VAL A 1 599 ? -26.716 -2.110 44.486 1.00 90.00 599 VAL A CA 1
ATOM 4624 C C . VAL A 1 599 ? -26.180 -1.565 45.815 1.00 90.00 599 VAL A C 1
ATOM 4626 O O . VAL A 1 599 ? -25.239 -2.117 46.378 1.00 90.00 599 VAL A O 1
ATOM 4629 N N . THR A 1 600 ? -26.803 -0.525 46.376 1.00 90.12 600 THR A N 1
ATOM 4630 C CA . THR A 1 600 ? -26.388 0.074 47.662 1.00 90.12 600 THR A CA 1
ATOM 4631 C C . THR A 1 600 ? -27.187 -0.420 48.871 1.00 90.12 600 THR A C 1
ATOM 4633 O O . THR A 1 600 ? -26.700 -0.360 50.004 1.00 90.12 600 THR A O 1
ATOM 4636 N N . LYS A 1 601 ? -28.407 -0.929 48.668 1.00 84.69 601 LYS A N 1
ATOM 4637 C CA . LYS A 1 601 ? -29.249 -1.469 49.744 1.00 84.69 601 LYS A CA 1
ATOM 4638 C C . LYS A 1 601 ? -28.704 -2.811 50.252 1.00 84.69 601 LYS A C 1
ATOM 4640 O O . LYS A 1 601 ? -28.221 -3.629 49.477 1.00 84.69 601 LYS A O 1
ATOM 4645 N N . GLU A 1 602 ? -28.831 -3.059 51.559 1.00 78.50 602 GLU A N 1
ATOM 4646 C CA . GLU A 1 602 ? -28.487 -4.355 52.160 1.00 78.50 602 GLU A CA 1
ATOM 4647 C C . GLU A 1 602 ? -29.349 -5.472 51.547 1.00 78.50 602 GLU A C 1
ATOM 4649 O O . GLU A 1 602 ? -30.583 -5.458 51.646 1.00 78.50 602 GLU A O 1
ATOM 4654 N N . VAL A 1 603 ? -28.692 -6.422 50.880 1.00 71.38 603 VAL A N 1
ATOM 4655 C CA . VAL A 1 603 ? -29.354 -7.518 50.168 1.00 71.38 603 VAL A CA 1
ATOM 4656 C C . VAL A 1 603 ? -29.802 -8.575 51.175 1.00 71.38 603 VAL A C 1
ATOM 4658 O O . VAL A 1 603 ? -28.995 -9.147 51.904 1.00 71.38 603 VAL A O 1
ATOM 4661 N N . THR A 1 604 ? -31.112 -8.827 51.235 1.00 66.00 604 THR A N 1
ATOM 4662 C CA . THR A 1 604 ? -31.732 -9.730 52.228 1.00 66.00 604 THR A CA 1
ATOM 4663 C C . THR A 1 604 ? -32.359 -10.994 51.617 1.00 66.00 604 THR A C 1
ATOM 4665 O O . THR A 1 604 ? -32.886 -11.818 52.364 1.00 66.00 604 THR A O 1
ATOM 4668 N N . GLY A 1 605 ? -32.272 -11.190 50.291 1.00 65.44 605 GLY A N 1
ATOM 4669 C CA . GLY A 1 605 ? -32.806 -12.357 49.567 1.00 65.44 605 GLY A CA 1
ATOM 4670 C C . GLY A 1 605 ? -32.756 -12.212 48.035 1.00 65.44 605 GLY A C 1
ATOM 4671 O O . GLY A 1 605 ? -32.131 -11.283 47.537 1.00 65.44 605 GLY A O 1
ATOM 4672 N N . ASP A 1 606 ? -33.423 -13.122 47.307 1.00 65.94 606 ASP A N 1
ATOM 4673 C CA . ASP A 1 606 ? -33.533 -13.142 45.826 1.00 65.94 606 ASP A CA 1
ATOM 4674 C C . ASP A 1 606 ? -34.561 -12.145 45.246 1.00 65.94 606 ASP A C 1
ATOM 4676 O O . ASP A 1 606 ? -34.717 -12.039 44.027 1.00 65.94 606 ASP A O 1
ATOM 4680 N N . GLU A 1 607 ? -35.318 -11.449 46.101 1.00 61.47 607 GLU A N 1
ATOM 4681 C CA . GLU A 1 607 ? -36.333 -10.484 45.664 1.00 61.47 607 GLU A CA 1
ATOM 4682 C C . GLU A 1 607 ? -35.652 -9.317 44.916 1.00 61.47 607 GLU A C 1
ATOM 4684 O O . GLU A 1 607 ? -34.724 -8.710 45.441 1.00 61.47 607 GLU A O 1
ATOM 4689 N N . ASP A 1 608 ? -36.126 -9.028 43.695 1.00 73.62 608 ASP A N 1
ATOM 4690 C CA . ASP A 1 608 ? -35.658 -7.997 42.740 1.00 73.62 608 ASP A CA 1
ATOM 4691 C C . ASP A 1 608 ? -34.477 -8.323 41.800 1.00 73.62 608 ASP A C 1
ATOM 4693 O O . ASP A 1 608 ? -34.062 -7.444 41.047 1.00 73.62 608 ASP A O 1
ATOM 4697 N N . LEU A 1 609 ? -34.003 -9.574 41.701 1.00 79.19 609 LEU A N 1
ATOM 4698 C CA . LEU A 1 609 ? -32.876 -9.937 40.811 1.00 79.19 609 LEU A CA 1
ATOM 4699 C C . LEU A 1 609 ? -33.052 -9.491 39.347 1.00 79.19 609 LEU A C 1
ATOM 4701 O O . LEU A 1 609 ? -32.146 -8.936 38.732 1.00 79.19 609 LEU A O 1
ATOM 4705 N N . GLN A 1 610 ? -34.255 -9.675 38.803 1.00 83.19 610 GLN A N 1
ATOM 4706 C CA . GLN A 1 610 ? -34.584 -9.267 37.437 1.00 83.19 610 GLN A CA 1
ATOM 4707 C C . GLN A 1 610 ? -34.654 -7.740 37.271 1.00 83.19 610 GLN A C 1
ATOM 4709 O O . GLN A 1 610 ? -34.334 -7.235 36.199 1.00 83.19 610 GLN A O 1
ATOM 4714 N N . ALA A 1 611 ? -35.055 -7.006 38.313 1.00 87.38 611 ALA A N 1
ATOM 4715 C CA . ALA A 1 611 ? -35.108 -5.547 38.278 1.00 87.38 611 ALA A CA 1
ATOM 4716 C C . ALA A 1 611 ? -33.699 -4.938 38.304 1.00 87.38 611 ALA A C 1
ATOM 4718 O O . ALA A 1 611 ? -33.448 -3.973 37.587 1.00 87.38 611 ALA A O 1
ATOM 4719 N N . VAL A 1 612 ? -32.772 -5.537 39.066 1.00 90.31 612 VAL A N 1
ATOM 4720 C CA . VAL A 1 612 ? -31.355 -5.132 39.065 1.00 90.31 612 VAL A CA 1
ATOM 4721 C C . VAL A 1 612 ? -30.742 -5.320 37.680 1.00 90.31 612 VAL A C 1
ATOM 4723 O O . VAL A 1 612 ? -30.129 -4.391 37.168 1.00 90.31 612 VAL A O 1
ATOM 4726 N N . VAL A 1 613 ? -30.965 -6.481 37.049 1.00 89.94 613 VAL A N 1
ATOM 4727 C CA . VAL A 1 613 ? -30.479 -6.758 35.685 1.00 89.94 613 VAL A CA 1
ATOM 4728 C C . VAL A 1 613 ? -31.052 -5.751 34.686 1.00 89.94 613 VAL A C 1
ATOM 4730 O O . VAL A 1 613 ? -30.291 -5.118 33.970 1.00 89.94 613 VAL A O 1
ATOM 4733 N N . GLN A 1 614 ? -32.366 -5.504 34.702 1.00 90.31 614 GLN A N 1
ATOM 4734 C CA . GLN A 1 614 ? -32.988 -4.531 33.793 1.00 90.31 614 GLN A CA 1
ATOM 4735 C C . GLN A 1 614 ? -32.446 -3.107 33.968 1.00 90.31 614 GLN A C 1
ATOM 4737 O O . GLN A 1 614 ? -32.222 -2.413 32.980 1.00 90.31 614 GLN A O 1
ATOM 4742 N N . ALA A 1 615 ? -32.245 -2.655 35.208 1.00 93.94 615 ALA A N 1
ATOM 4743 C CA . ALA A 1 615 ? -31.681 -1.333 35.469 1.00 93.94 615 ALA A CA 1
ATOM 4744 C C . ALA A 1 615 ? -30.198 -1.250 35.059 1.00 93.94 615 ALA A C 1
ATOM 4746 O O . ALA A 1 615 ? -29.772 -0.222 34.536 1.00 93.94 615 ALA A O 1
ATOM 4747 N N . SER A 1 616 ? -29.441 -2.336 35.246 1.00 95.19 616 SER A N 1
ATOM 4748 C CA . SER A 1 616 ? -28.057 -2.465 34.780 1.00 95.19 616 SER A CA 1
ATOM 4749 C C . SER A 1 616 ? -27.963 -2.404 33.258 1.00 95.19 616 SER A C 1
ATOM 4751 O O . SER A 1 616 ? -27.100 -1.701 32.751 1.00 95.19 616 SER A O 1
ATOM 4753 N N . ASP A 1 617 ? -28.836 -3.108 32.534 1.00 91.31 617 ASP A N 1
ATOM 4754 C CA . ASP A 1 617 ? -28.820 -3.154 31.066 1.00 91.31 617 ASP A CA 1
ATOM 4755 C C . ASP A 1 617 ? -29.102 -1.767 30.459 1.00 91.31 617 ASP A C 1
ATOM 4757 O O . ASP A 1 617 ? -28.453 -1.366 29.495 1.00 91.31 617 ASP A O 1
ATOM 4761 N N . VAL A 1 618 ? -30.030 -0.999 31.053 1.00 90.75 618 VAL A N 1
ATOM 4762 C CA . VAL A 1 618 ? -30.300 0.391 30.638 1.00 90.75 618 VAL A CA 1
ATOM 4763 C C . VAL A 1 618 ? -29.073 1.270 30.862 1.00 90.75 618 VAL A C 1
ATOM 4765 O O . VAL A 1 618 ? -28.677 2.004 29.963 1.00 90.75 618 VAL A O 1
ATOM 4768 N N . LEU A 1 619 ? -28.453 1.187 32.041 1.00 97.19 619 LEU A N 1
ATOM 4769 C CA . LEU A 1 619 ? -27.253 1.962 32.343 1.00 97.19 619 LEU A CA 1
ATOM 4770 C C . LEU A 1 619 ? -26.086 1.604 31.417 1.00 97.19 619 LEU A C 1
ATOM 4772 O O . LEU A 1 619 ? -25.395 2.496 30.934 1.00 97.19 619 LEU A O 1
ATOM 4776 N N . LEU A 1 620 ? -25.893 0.312 31.152 1.00 91.94 620 LEU A N 1
ATOM 4777 C CA . LEU A 1 620 ? -24.845 -0.173 30.268 1.00 91.94 620 LEU A CA 1
ATOM 4778 C C . LEU A 1 620 ? -25.038 0.344 28.840 1.00 91.94 620 LEU A C 1
ATOM 4780 O O . LEU A 1 620 ? -24.086 0.837 28.252 1.00 91.94 620 LEU A O 1
ATOM 4784 N N . SER A 1 621 ? -26.273 0.316 28.327 1.00 88.44 621 SER A N 1
ATOM 4785 C CA . SER A 1 621 ? -26.599 0.846 26.999 1.00 88.44 621 SER A CA 1
ATOM 4786 C C . SER A 1 621 ? -26.314 2.344 26.872 1.00 88.44 621 SER A C 1
ATOM 4788 O O . SER A 1 621 ? -25.797 2.772 25.847 1.00 88.44 621 SER A O 1
ATOM 4790 N N . GLU A 1 622 ? -26.654 3.153 27.879 1.00 90.50 622 GLU A N 1
ATOM 4791 C CA . GLU A 1 622 ? -26.378 4.596 27.835 1.00 90.50 622 GLU A CA 1
ATOM 4792 C C . GLU A 1 622 ? -24.877 4.889 27.954 1.00 90.50 622 GLU A C 1
ATOM 4794 O O . GLU A 1 622 ? -24.371 5.819 27.319 1.00 90.50 622 GLU A O 1
ATOM 4799 N N . MET A 1 623 ? -24.161 4.103 28.764 1.00 95.19 623 MET A N 1
ATOM 4800 C CA . MET A 1 623 ? -22.721 4.263 28.946 1.00 95.19 623 MET A CA 1
ATOM 4801 C C . MET A 1 623 ? -21.943 3.829 27.701 1.00 95.19 623 MET A C 1
ATOM 4803 O O . MET A 1 623 ? -20.973 4.486 27.350 1.00 95.19 623 MET A O 1
ATOM 4807 N N . ASP A 1 624 ? -22.381 2.791 26.993 1.00 88.62 624 ASP A N 1
ATOM 4808 C CA . ASP A 1 624 ? -21.746 2.318 25.756 1.00 88.62 624 ASP A CA 1
ATOM 4809 C C . ASP A 1 624 ? -21.791 3.376 24.637 1.00 88.62 624 ASP A C 1
ATOM 4811 O O . ASP A 1 624 ? -20.788 3.678 23.981 1.00 88.62 624 ASP A O 1
ATOM 4815 N N . ILE A 1 625 ? -22.932 4.066 24.511 1.00 84.12 625 ILE A N 1
ATOM 4816 C CA . ILE A 1 625 ? -23.057 5.241 23.635 1.00 84.12 625 ILE A CA 1
ATOM 4817 C C . ILE A 1 625 ? -22.073 6.336 24.078 1.00 84.12 625 ILE A C 1
ATOM 4819 O O . ILE A 1 625 ? -21.410 6.943 23.239 1.00 84.12 625 ILE A O 1
ATOM 4823 N N . ALA A 1 626 ? -21.934 6.578 25.387 1.00 89.38 626 ALA A N 1
ATOM 4824 C CA . ALA A 1 626 ? -20.986 7.567 25.901 1.00 89.38 626 ALA A CA 1
ATOM 4825 C C . ALA A 1 626 ? -19.531 7.204 25.567 1.00 89.38 626 ALA A C 1
ATOM 4827 O O . ALA A 1 626 ? -18.781 8.085 25.157 1.00 89.38 626 ALA A O 1
ATOM 4828 N N . VAL A 1 627 ? -19.131 5.932 25.693 1.00 89.12 627 VAL A N 1
ATOM 4829 C CA . VAL A 1 627 ? -17.784 5.455 25.322 1.00 89.12 627 VAL A CA 1
ATOM 4830 C C . VAL A 1 627 ? -17.479 5.775 23.860 1.00 89.12 627 VAL A C 1
ATOM 4832 O O . VAL A 1 627 ? -16.410 6.307 23.565 1.00 89.12 627 VAL A O 1
ATOM 4835 N N . SER A 1 628 ? -18.439 5.538 22.963 1.00 81.69 628 SER A N 1
ATOM 4836 C CA . SER A 1 628 ? -18.293 5.860 21.537 1.00 81.69 628 SER A CA 1
ATOM 4837 C C . SER A 1 628 ? -18.107 7.366 21.290 1.00 81.69 628 SER A C 1
ATOM 4839 O O . SER A 1 628 ? -17.310 7.757 20.443 1.00 81.69 628 SER A O 1
ATOM 4841 N N . LEU A 1 629 ? -18.770 8.224 22.071 1.00 81.62 629 LEU A N 1
ATOM 4842 C CA . LEU A 1 629 ? -18.600 9.682 21.993 1.00 81.62 629 LEU A CA 1
ATOM 4843 C C . LEU A 1 629 ? -17.291 10.179 22.626 1.00 81.62 629 LEU A C 1
ATOM 4845 O O . LEU A 1 629 ? -16.748 11.189 22.192 1.00 81.62 629 LEU A O 1
ATOM 4849 N N . TYR A 1 630 ? -16.783 9.495 23.657 1.00 87.19 630 TYR A N 1
ATOM 4850 C CA . TYR A 1 630 ? -15.471 9.787 24.246 1.00 87.19 630 TYR A CA 1
ATOM 4851 C C . TYR A 1 630 ? -14.317 9.401 23.322 1.00 87.19 630 TYR A C 1
ATOM 4853 O O . TYR A 1 630 ? -13.260 10.022 23.416 1.00 87.19 630 TYR A O 1
ATOM 4861 N N . LYS A 1 631 ? -14.525 8.396 22.461 1.00 81.25 631 LYS A N 1
ATOM 4862 C CA . LYS A 1 631 ? -13.634 8.066 21.346 1.00 81.25 631 LYS A CA 1
ATOM 4863 C C . LYS A 1 631 ? -13.613 9.218 20.338 1.00 81.25 631 LYS A C 1
ATOM 4865 O O . LYS A 1 631 ? -12.558 9.773 20.087 1.00 81.25 631 LYS A O 1
ATOM 4870 N N . HIS A 1 632 ? -14.780 9.613 19.823 1.00 71.31 632 HIS A N 1
ATOM 4871 C CA . HIS A 1 632 ? -14.892 10.658 18.804 1.00 71.31 632 HIS A CA 1
ATOM 4872 C C . HIS A 1 632 ? -16.100 11.580 19.077 1.00 71.31 632 HIS A C 1
ATOM 4874 O O . HIS A 1 632 ? -17.248 11.158 18.885 1.00 71.31 632 HIS A O 1
ATOM 4880 N N . PRO A 1 633 ? -15.888 12.825 19.552 1.00 63.28 633 PRO A N 1
ATOM 4881 C CA . PRO A 1 633 ? -16.982 13.739 19.859 1.00 63.28 633 PRO A CA 1
ATOM 4882 C C . PRO A 1 633 ? -17.725 14.170 18.594 1.00 63.28 633 PRO A C 1
ATOM 4884 O O . PRO A 1 633 ? -17.113 14.511 17.590 1.00 63.28 633 PRO A O 1
ATOM 4887 N N . LEU A 1 634 ? -19.053 14.305 18.665 1.00 50.78 634 LEU A N 1
ATOM 4888 C CA . LEU A 1 634 ? -19.834 14.769 17.510 1.00 50.78 634 LEU A CA 1
ATOM 4889 C C . LEU A 1 634 ? -19.555 16.232 17.110 1.00 50.78 634 LEU A C 1
ATOM 4891 O O . LEU A 1 634 ? -20.023 16.701 16.086 1.00 50.78 634 LEU A O 1
ATOM 4895 N N . ASP A 1 635 ? -18.792 16.984 17.902 1.00 51.16 635 ASP A N 1
ATOM 4896 C CA . ASP A 1 635 ? -18.394 18.343 17.525 1.00 51.16 635 ASP A CA 1
ATOM 4897 C C . ASP A 1 635 ? -17.268 18.336 16.446 1.00 51.16 635 ASP A C 1
ATOM 4899 O O . ASP A 1 635 ? -17.060 19.359 15.788 1.00 51.16 635 ASP A O 1
ATOM 4903 N N . ASP A 1 636 ? -16.637 17.170 16.199 1.00 53.41 636 ASP A N 1
ATOM 4904 C CA . ASP A 1 636 ? -15.734 16.835 15.076 1.00 53.41 636 ASP A CA 1
ATOM 4905 C C . ASP A 1 636 ? -16.476 16.242 13.845 1.00 53.41 636 ASP A C 1
ATOM 4907 O O . ASP A 1 636 ? -15.845 15.847 12.869 1.00 53.41 636 ASP A O 1
ATOM 4911 N N . GLU A 1 637 ? -17.821 16.246 13.818 1.00 51.47 637 GLU A N 1
ATOM 4912 C CA . GLU A 1 637 ? -18.700 15.676 12.761 1.00 51.47 637 GLU A CA 1
ATOM 4913 C C . GLU A 1 637 ? -18.572 16.276 11.342 1.00 51.47 637 GLU A C 1
ATOM 4915 O O . GLU A 1 637 ? -19.440 16.054 10.491 1.00 51.47 637 GLU A O 1
ATOM 4920 N N . ARG A 1 638 ? -17.533 17.057 11.025 1.00 68.69 638 ARG A N 1
ATOM 4921 C CA . ARG A 1 638 ? -17.322 17.458 9.629 1.00 68.69 638 ARG A CA 1
ATOM 4922 C C . ARG A 1 638 ? -16.700 16.297 8.879 1.00 68.69 638 ARG A C 1
ATOM 4924 O O . ARG A 1 638 ? -15.546 15.958 9.101 1.00 68.69 638 ARG A O 1
ATOM 4931 N N . VAL A 1 639 ? -17.463 15.721 7.961 1.00 76.88 639 VAL A N 1
ATOM 4932 C CA . VAL A 1 639 ? -17.008 14.574 7.176 1.00 76.88 639 VAL A CA 1
ATOM 4933 C C . VAL A 1 639 ? -15.828 15.009 6.287 1.00 76.88 639 VAL A C 1
ATOM 4935 O O . VAL A 1 639 ? -15.971 15.992 5.543 1.00 76.88 639 VAL A O 1
ATOM 4938 N N . PRO A 1 640 ? -14.667 14.331 6.358 1.00 84.81 640 PRO A N 1
ATOM 4939 C CA . PRO A 1 640 ? -13.506 14.690 5.557 1.00 84.81 640 PRO A CA 1
ATOM 4940 C C . PRO A 1 640 ? -13.760 14.416 4.076 1.00 84.81 640 PRO A C 1
ATOM 4942 O O . PRO A 1 640 ? -14.404 13.434 3.709 1.00 84.81 640 PRO A O 1
ATOM 4945 N N . VAL A 1 641 ? -13.257 15.315 3.236 1.00 92.12 641 VAL A N 1
ATOM 4946 C CA . VAL A 1 641 ? -13.232 15.252 1.774 1.00 92.12 641 VAL A CA 1
ATOM 4947 C C . VAL A 1 641 ? -11.760 15.255 1.366 1.00 92.12 641 VAL A C 1
ATOM 4949 O O . VAL A 1 641 ? -11.131 16.315 1.307 1.00 92.12 641 VAL A O 1
ATOM 4952 N N . ASN A 1 642 ? -11.215 14.061 1.149 1.00 93.06 642 ASN A N 1
ATOM 4953 C CA . ASN A 1 642 ? -9.781 13.822 0.994 1.00 93.06 642 ASN A CA 1
ATOM 4954 C C . ASN A 1 642 ? -9.315 14.007 -0.453 1.00 93.06 642 ASN A C 1
ATOM 4956 O O . ASN A 1 642 ? -9.850 13.381 -1.369 1.00 93.06 642 ASN A O 1
ATOM 4960 N N . ILE A 1 643 ? -8.291 14.832 -0.660 1.00 95.25 643 ILE A N 1
ATOM 4961 C CA . ILE A 1 643 ? -7.668 15.108 -1.959 1.00 95.25 643 ILE A CA 1
ATOM 4962 C C . ILE A 1 643 ? -6.243 14.553 -1.956 1.00 95.25 643 ILE A C 1
ATOM 4964 O O . ILE A 1 643 ? -5.424 14.949 -1.125 1.00 95.25 643 ILE A O 1
ATOM 4968 N N . LEU A 1 644 ? -5.923 13.688 -2.917 1.00 94.94 644 LEU A N 1
ATOM 4969 C CA . LEU A 1 644 ? -4.563 13.189 -3.083 1.00 94.94 644 LEU A CA 1
ATOM 4970 C C . LEU A 1 644 ? -3.757 14.166 -3.941 1.00 94.94 644 LEU A C 1
ATOM 4972 O O . LEU A 1 644 ? -4.145 14.442 -5.077 1.00 94.94 644 LEU A O 1
ATOM 4976 N N . SER A 1 645 ? -2.642 14.682 -3.423 1.00 95.44 645 SER A N 1
ATOM 4977 C CA . SER A 1 645 ? -1.907 15.793 -4.036 1.00 95.44 645 SER A CA 1
ATOM 4978 C C . SER A 1 645 ? -0.407 15.536 -4.213 1.00 95.44 645 SER A C 1
ATOM 4980 O O . SER A 1 645 ? 0.406 16.188 -3.556 1.00 95.44 645 SER A O 1
ATOM 4982 N N . PRO A 1 646 ? 0.006 14.643 -5.132 1.00 94.25 646 PRO A N 1
ATOM 4983 C CA . PRO A 1 646 ? 1.407 14.565 -5.555 1.00 94.25 646 PRO A CA 1
ATOM 4984 C C . PRO A 1 646 ? 1.861 15.912 -6.128 1.00 94.25 646 PRO A C 1
ATOM 4986 O O . PRO A 1 646 ? 1.182 16.485 -6.984 1.00 94.25 646 PRO A O 1
ATOM 4989 N N . MET A 1 647 ? 2.994 16.430 -5.662 1.00 93.81 647 MET A N 1
ATOM 4990 C CA . MET A 1 647 ? 3.577 17.667 -6.178 1.00 93.81 647 MET A CA 1
ATOM 4991 C C . MET A 1 647 ? 5.110 17.583 -6.196 1.00 93.81 647 MET A C 1
ATOM 4993 O O . MET A 1 647 ? 5.689 17.073 -5.244 1.00 93.81 647 MET A O 1
ATOM 4997 N N . PRO A 1 648 ? 5.802 18.154 -7.196 1.00 92.94 648 PRO A N 1
ATOM 4998 C CA . PRO A 1 648 ? 7.262 18.109 -7.253 1.00 92.94 648 PRO A CA 1
ATOM 4999 C C . PRO A 1 648 ? 7.869 19.122 -6.281 1.00 92.94 648 PRO A C 1
ATOM 5001 O O . PRO A 1 648 ? 7.865 20.328 -6.546 1.00 92.94 648 PRO A O 1
ATOM 5004 N N . PHE A 1 649 ? 8.400 18.666 -5.150 1.00 91.50 649 PHE A N 1
ATOM 5005 C CA . PHE A 1 649 ? 9.226 19.486 -4.253 1.00 91.50 649 PHE A CA 1
ATOM 5006 C C . PHE A 1 649 ? 10.711 19.358 -4.588 1.00 91.50 649 PHE A C 1
ATOM 5008 O O . PHE A 1 649 ? 11.475 20.303 -4.387 1.00 91.50 649 PHE A O 1
ATOM 5015 N N . THR A 1 650 ? 11.123 18.222 -5.143 1.00 85.81 650 THR A N 1
ATOM 5016 C CA . THR A 1 650 ? 12.476 18.002 -5.660 1.00 85.81 650 THR A CA 1
ATOM 5017 C C . THR A 1 650 ? 12.434 17.642 -7.151 1.00 85.81 650 THR A C 1
ATOM 5019 O O . THR A 1 650 ? 11.385 17.720 -7.792 1.00 85.81 650 THR A O 1
ATOM 5022 N N . GLY A 1 651 ? 13.594 17.338 -7.739 1.00 79.62 651 GLY A N 1
ATOM 5023 C CA . GLY A 1 651 ? 13.721 17.030 -9.165 1.00 79.62 651 GLY A CA 1
ATOM 5024 C C . GLY A 1 651 ? 13.962 18.251 -10.056 1.00 79.62 651 GLY A C 1
ATOM 5025 O O . GLY A 1 651 ? 14.446 19.293 -9.605 1.00 79.62 651 GLY A O 1
ATOM 5026 N N . THR A 1 652 ? 13.656 18.098 -11.346 1.00 71.44 652 THR A N 1
ATOM 5027 C CA . THR A 1 652 ? 13.955 19.083 -12.403 1.00 71.44 652 THR A CA 1
ATOM 5028 C C . THR A 1 652 ? 13.161 20.378 -12.243 1.00 71.44 652 THR A C 1
ATOM 5030 O O . THR A 1 652 ? 13.698 21.469 -12.444 1.00 71.44 652 THR A O 1
ATOM 5033 N N . THR A 1 653 ? 11.896 20.277 -11.816 1.00 81.00 653 THR A N 1
ATOM 5034 C CA . THR A 1 653 ? 10.984 21.426 -11.742 1.00 81.00 653 THR A CA 1
ATOM 5035 C C . THR A 1 653 ? 10.170 21.450 -10.439 1.00 81.00 653 THR A C 1
ATOM 5037 O O . THR A 1 653 ? 9.061 20.921 -10.393 1.00 81.00 653 THR A O 1
ATOM 5040 N N . PRO A 1 654 ? 10.671 22.093 -9.364 1.00 87.88 654 PRO A N 1
ATOM 5041 C CA . PRO A 1 654 ? 10.063 22.021 -8.032 1.00 87.88 654 PRO A CA 1
ATOM 5042 C C . PRO A 1 654 ? 8.842 22.955 -7.856 1.00 87.88 654 PRO A C 1
ATOM 5044 O O . PRO A 1 654 ? 8.872 23.900 -7.061 1.00 87.88 654 PRO A O 1
ATOM 5047 N N . PHE A 1 655 ? 7.770 22.748 -8.630 1.00 90.56 655 PHE A N 1
ATOM 5048 C CA . PHE A 1 655 ? 6.532 23.546 -8.572 1.00 90.56 655 PHE A CA 1
ATOM 5049 C C . PHE A 1 655 ? 5.785 23.440 -7.231 1.00 90.56 655 PHE A C 1
ATOM 5051 O O . PHE A 1 655 ? 5.087 24.381 -6.828 1.00 90.56 655 PHE A O 1
ATOM 5058 N N . GLY A 1 656 ? 5.941 22.315 -6.531 1.00 92.69 656 GLY A N 1
ATOM 5059 C CA . GLY A 1 656 ? 5.139 21.918 -5.379 1.00 92.69 656 GLY A CA 1
ATOM 5060 C C . GLY A 1 656 ? 5.176 22.902 -4.222 1.00 92.69 656 GLY A C 1
ATOM 5061 O O . GLY A 1 656 ? 4.139 23.169 -3.624 1.00 92.69 656 GLY A O 1
ATOM 5062 N N . PHE A 1 657 ? 6.313 23.556 -3.966 1.00 92.12 657 PHE A N 1
ATOM 5063 C CA . PHE A 1 657 ? 6.396 24.573 -2.911 1.00 92.12 657 PHE A CA 1
ATOM 5064 C C . PHE A 1 657 ? 5.407 25.726 -3.125 1.00 92.12 657 PHE A C 1
ATOM 5066 O O . PHE A 1 657 ? 4.767 26.184 -2.182 1.00 92.12 657 PHE A O 1
ATOM 5073 N N . THR A 1 658 ? 5.254 26.195 -4.368 1.00 94.62 658 THR A N 1
ATOM 5074 C CA . THR A 1 658 ? 4.344 27.312 -4.668 1.00 94.62 658 THR A CA 1
ATOM 5075 C C . THR A 1 658 ? 2.885 26.857 -4.654 1.00 94.62 658 THR A C 1
ATOM 5077 O O . THR A 1 658 ? 2.023 27.525 -4.078 1.00 94.62 658 THR A O 1
ATOM 5080 N N . LEU A 1 659 ? 2.606 25.710 -5.276 1.00 95.81 659 LEU A N 1
ATOM 5081 C CA . LEU A 1 659 ? 1.251 25.183 -5.422 1.00 95.81 659 LEU A CA 1
ATOM 5082 C C . LEU A 1 659 ? 0.665 24.683 -4.095 1.00 95.81 659 LEU A C 1
ATOM 5084 O O . LEU A 1 659 ? -0.513 24.921 -3.836 1.00 95.81 659 LEU A O 1
ATOM 5088 N N . SER A 1 660 ? 1.483 24.084 -3.226 1.00 94.81 660 SER A N 1
ATOM 5089 C CA . SER A 1 660 ? 1.059 23.596 -1.910 1.00 94.81 660 SER A CA 1
ATOM 5090 C C . SER A 1 660 ? 0.611 24.741 -0.995 1.00 94.81 660 SER A C 1
ATOM 5092 O O . SER A 1 660 ? -0.469 24.674 -0.413 1.00 94.81 660 SER A O 1
ATOM 5094 N N . ILE A 1 661 ? 1.358 25.852 -0.934 1.00 94.25 661 ILE A N 1
ATOM 5095 C CA . ILE A 1 661 ? 0.943 27.036 -0.157 1.00 94.25 661 ILE A CA 1
ATOM 5096 C C . ILE A 1 661 ? -0.378 27.606 -0.694 1.00 94.25 661 ILE A C 1
ATOM 5098 O O . ILE A 1 661 ? -1.287 27.897 0.081 1.00 94.25 661 ILE A O 1
ATOM 5102 N N . SER A 1 662 ? -0.516 27.717 -2.019 1.00 96.25 662 SER A N 1
ATOM 5103 C CA . SER A 1 662 ? -1.756 28.172 -2.665 1.00 96.25 662 SER A CA 1
ATOM 5104 C C . SER A 1 662 ? -2.958 27.282 -2.320 1.00 96.25 662 SER A C 1
ATOM 5106 O O . SER A 1 662 ? -4.023 27.782 -1.949 1.00 96.25 662 SER A O 1
ATOM 5108 N N . GLN A 1 663 ? -2.764 25.961 -2.371 1.00 96.94 663 GLN A N 1
ATOM 5109 C CA . GLN A 1 663 ? -3.756 24.957 -1.996 1.00 96.94 663 GLN A CA 1
ATOM 5110 C C . GLN A 1 663 ? -4.174 25.090 -0.523 1.00 96.94 663 GLN A C 1
ATOM 5112 O O . GLN A 1 663 ? -5.366 25.140 -0.218 1.00 96.94 663 GLN A O 1
ATOM 5117 N N . MET A 1 664 ? -3.209 25.184 0.395 1.00 94.25 664 MET A N 1
ATOM 5118 C CA . MET A 1 664 ? -3.476 25.260 1.834 1.00 94.25 664 MET A CA 1
ATOM 5119 C C . MET A 1 664 ? -4.236 26.532 2.229 1.00 94.25 664 MET A C 1
ATOM 5121 O O . MET A 1 664 ? -5.204 26.446 2.986 1.00 94.25 664 MET A O 1
ATOM 5125 N N . VAL A 1 665 ? -3.871 27.689 1.663 1.00 93.69 665 VAL A N 1
ATOM 5126 C CA . VAL A 1 665 ? -4.597 28.954 1.887 1.00 93.69 665 VAL A CA 1
ATOM 5127 C C . VAL A 1 665 ? -6.057 28.831 1.434 1.00 93.69 665 VAL A C 1
ATOM 5129 O O . VAL A 1 665 ? -6.970 29.263 2.138 1.00 93.69 665 VAL A O 1
ATOM 5132 N N . ALA A 1 666 ? -6.309 28.211 0.278 1.00 96.44 666 ALA A N 1
ATOM 5133 C CA . ALA A 1 666 ? -7.667 28.005 -0.219 1.00 96.44 666 ALA A CA 1
ATOM 5134 C C . ALA A 1 666 ? -8.488 27.052 0.662 1.00 96.44 666 ALA A C 1
ATOM 5136 O O . ALA A 1 666 ? -9.647 27.352 0.972 1.00 96.44 666 ALA A O 1
ATOM 5137 N N . MET A 1 667 ? -7.895 25.932 1.089 1.00 95.12 667 MET A N 1
ATOM 5138 C CA . MET A 1 667 ? -8.553 24.976 1.984 1.00 95.12 667 MET A CA 1
ATOM 5139 C C . MET A 1 667 ? -8.897 25.615 3.331 1.00 95.12 667 MET A C 1
ATOM 5141 O O . MET A 1 667 ? -10.018 25.437 3.797 1.00 95.12 667 MET A O 1
ATOM 5145 N N . GLU A 1 668 ? -8.005 26.416 3.928 1.00 87.75 668 GLU A N 1
ATOM 5146 C CA . GLU A 1 668 ? -8.291 27.115 5.188 1.00 87.75 668 GLU A CA 1
ATOM 5147 C C . GLU A 1 668 ? -9.520 28.029 5.062 1.00 87.75 668 GLU A C 1
ATOM 5149 O O . GLU A 1 668 ? -10.427 27.969 5.898 1.00 87.75 668 GLU A O 1
ATOM 5154 N N . ILE A 1 669 ? -9.590 28.843 4.001 1.00 88.25 669 ILE A N 1
ATOM 5155 C CA . ILE A 1 669 ? -10.720 29.758 3.777 1.00 88.25 669 ILE A CA 1
ATOM 5156 C C . ILE A 1 669 ? -12.033 28.972 3.633 1.00 88.25 669 ILE A C 1
ATOM 5158 O O . ILE A 1 669 ? -13.044 29.341 4.239 1.00 88.25 669 ILE A O 1
ATOM 5162 N N . ILE A 1 670 ? -12.033 27.878 2.864 1.00 88.38 670 ILE A N 1
ATOM 5163 C CA . ILE A 1 670 ? -13.229 27.050 2.642 1.00 88.38 670 ILE A CA 1
ATOM 5164 C C . ILE A 1 670 ? -13.653 26.336 3.933 1.00 88.38 670 ILE A C 1
ATOM 5166 O O . ILE A 1 670 ? -14.826 26.405 4.320 1.00 88.38 670 ILE A O 1
ATOM 5170 N N . ASN A 1 671 ? -12.703 25.702 4.622 1.00 86.38 671 ASN A N 1
ATOM 5171 C CA . ASN A 1 671 ? -12.942 24.907 5.824 1.00 86.38 671 ASN A CA 1
ATOM 5172 C C . ASN A 1 671 ? -13.437 25.763 6.990 1.00 86.38 671 ASN A C 1
ATOM 5174 O O . ASN A 1 671 ? -14.369 25.357 7.689 1.00 86.38 671 ASN A O 1
ATOM 5178 N N . ASN A 1 672 ? -12.875 26.960 7.172 1.00 79.44 672 ASN A N 1
ATOM 5179 C CA . ASN A 1 672 ? -13.320 27.902 8.197 1.00 79.44 672 ASN A CA 1
ATOM 5180 C C . ASN A 1 672 ? -14.644 28.574 7.824 1.00 79.44 672 ASN A C 1
ATOM 5182 O O . ASN A 1 672 ? -15.488 28.800 8.691 1.00 79.44 672 ASN A O 1
ATOM 5186 N N . GLY A 1 673 ? -14.839 28.883 6.539 1.00 70.94 673 GLY A N 1
ATOM 5187 C CA . GLY A 1 673 ? -16.031 29.568 6.058 1.00 70.94 673 GLY A CA 1
ATOM 5188 C C . GLY A 1 673 ? -17.302 28.725 6.161 1.00 70.94 673 GLY A C 1
ATOM 5189 O O . GLY A 1 673 ? -18.356 29.274 6.468 1.00 70.94 673 GLY A O 1
ATOM 5190 N N . GLN A 1 674 ? -17.230 27.412 5.891 1.00 78.31 674 GLN A N 1
ATOM 5191 C CA . GLN A 1 674 ? -18.390 26.494 5.862 1.00 78.31 674 GLN A CA 1
ATOM 5192 C C . GLN A 1 674 ? -19.564 26.995 4.990 1.00 78.31 674 GLN A C 1
ATOM 5194 O O . GLN A 1 674 ? -20.715 26.610 5.177 1.00 78.31 674 GLN A O 1
ATOM 5199 N N . ILE A 1 675 ? -19.278 27.868 4.017 1.00 74.69 675 ILE A N 1
ATOM 5200 C CA . ILE A 1 675 ? -20.258 28.391 3.053 1.00 74.69 675 ILE A CA 1
ATOM 5201 C C . ILE A 1 675 ? -20.357 27.449 1.852 1.00 74.69 675 ILE A C 1
ATOM 5203 O O . ILE A 1 675 ? -21.448 27.206 1.338 1.00 74.69 675 ILE A O 1
ATOM 5207 N N . LEU A 1 676 ? -19.210 26.943 1.391 1.00 82.31 676 LEU A N 1
ATOM 5208 C CA . LEU A 1 676 ? -19.120 26.141 0.176 1.00 82.31 676 LEU A CA 1
ATOM 5209 C C . LEU A 1 676 ? -19.488 24.673 0.422 1.00 82.31 676 LEU A C 1
ATOM 5211 O O . LEU A 1 676 ? -20.238 24.105 -0.369 1.00 82.31 676 LEU A O 1
ATOM 5215 N N . LEU A 1 677 ? -19.002 24.101 1.527 1.00 83.44 677 LEU A N 1
ATOM 5216 C CA . LEU A 1 677 ? -19.230 22.714 1.936 1.00 83.44 677 LEU A CA 1
ATOM 5217 C C . LEU A 1 677 ? -19.643 22.644 3.422 1.00 83.44 677 LEU A C 1
ATOM 5219 O O . LEU A 1 677 ? -18.817 22.325 4.276 1.00 83.44 677 LEU A O 1
ATOM 5223 N N . PRO A 1 678 ? -20.896 22.993 3.770 1.00 76.94 678 PRO A N 1
ATOM 5224 C CA . PRO A 1 678 ? -21.357 22.945 5.156 1.00 76.94 678 PRO A CA 1
ATOM 5225 C C . PRO A 1 678 ? -21.379 21.505 5.687 1.00 76.94 678 PRO A C 1
ATOM 5227 O O . PRO A 1 678 ? -22.009 20.646 5.074 1.00 76.94 678 PRO A O 1
ATOM 5230 N N . GLY A 1 679 ? -20.746 21.257 6.836 1.00 72.94 679 GLY A N 1
ATOM 5231 C CA . GLY A 1 679 ? -20.692 19.925 7.455 1.00 72.94 679 GLY A CA 1
ATOM 5232 C C . GLY A 1 679 ? -19.615 19.002 6.879 1.00 72.94 679 GLY A C 1
ATOM 5233 O O . GLY A 1 679 ? -19.582 17.829 7.231 1.00 72.94 679 GLY A O 1
ATOM 5234 N N . TYR A 1 680 ? -18.727 19.523 6.027 1.00 83.12 680 TYR A N 1
ATOM 5235 C CA . TYR A 1 680 ? -17.583 18.794 5.479 1.00 83.12 680 TYR A CA 1
ATOM 5236 C C . TYR A 1 680 ? -16.292 19.594 5.677 1.00 83.12 680 TYR A C 1
ATOM 5238 O O . TYR A 1 680 ? -16.321 20.818 5.863 1.00 83.12 680 TYR A O 1
ATOM 5246 N N . VAL A 1 681 ? -15.151 18.910 5.626 1.00 88.69 681 VAL A N 1
ATOM 5247 C CA . VAL A 1 681 ? -13.819 19.523 5.709 1.00 88.69 681 VAL A CA 1
ATOM 5248 C C . VAL A 1 681 ? -12.931 18.992 4.587 1.00 88.69 681 VAL A C 1
ATOM 5250 O O . VAL A 1 681 ? -12.826 17.789 4.398 1.00 88.69 681 VAL A O 1
ATOM 5253 N N . LEU A 1 682 ? -12.315 19.882 3.810 1.00 92.31 682 LEU A N 1
ATOM 5254 C CA . LEU A 1 682 ? -11.327 19.501 2.803 1.00 92.31 682 LEU A CA 1
ATOM 5255 C C . LEU A 1 682 ? -10.014 19.148 3.501 1.00 92.31 682 LEU A C 1
ATOM 5257 O O . LEU A 1 682 ? -9.486 19.966 4.260 1.00 92.31 682 LEU A O 1
ATOM 5261 N N . ALA A 1 683 ? -9.479 17.974 3.202 1.00 91.19 683 ALA A N 1
ATOM 5262 C CA . ALA A 1 683 ? -8.148 17.553 3.608 1.00 91.19 683 ALA A CA 1
ATOM 5263 C C . ALA A 1 683 ? -7.341 17.203 2.358 1.00 91.19 683 ALA A C 1
ATOM 5265 O O . ALA A 1 683 ? -7.899 16.755 1.357 1.00 91.19 683 ALA A O 1
ATOM 5266 N N . SER A 1 684 ? -6.032 17.432 2.395 1.00 91.25 684 SER A N 1
ATOM 5267 C CA . SER A 1 684 ? -5.150 17.039 1.302 1.00 91.25 684 SER A CA 1
ATOM 5268 C C . SER A 1 684 ? -3.885 16.407 1.842 1.00 91.25 684 SER A C 1
ATOM 5270 O O . SER A 1 684 ? -3.235 16.975 2.722 1.00 91.25 684 SER A O 1
ATOM 5272 N N . GLU A 1 685 ? -3.524 15.265 1.267 1.00 92.81 685 GLU A N 1
ATOM 5273 C CA . GLU A 1 685 ? -2.225 14.649 1.482 1.00 92.81 685 GLU A CA 1
ATOM 5274 C C . GLU A 1 685 ? -1.285 15.054 0.349 1.00 92.81 685 GLU A C 1
ATOM 5276 O O . GLU A 1 685 ? -1.523 14.757 -0.822 1.00 92.81 685 GLU A O 1
ATOM 5281 N N . THR A 1 686 ? -0.220 15.773 0.703 1.00 91.19 686 THR A N 1
ATOM 5282 C CA . THR A 1 686 ? 0.775 16.272 -0.250 1.00 91.19 686 THR A CA 1
ATOM 5283 C C . THR A 1 686 ? 2.106 15.563 -0.036 1.00 91.19 686 THR A C 1
ATOM 5285 O O . THR A 1 686 ? 2.601 15.505 1.088 1.00 91.19 686 THR A O 1
ATOM 5288 N N . PHE A 1 687 ? 2.711 15.065 -1.111 1.00 91.19 687 PHE A N 1
ATOM 5289 C CA . PHE A 1 687 ? 4.013 14.397 -1.078 1.00 91.19 687 PHE A CA 1
ATOM 5290 C C . PHE A 1 687 ? 4.820 14.718 -2.335 1.00 91.19 687 PHE A C 1
ATOM 5292 O O . PHE A 1 687 ? 4.270 15.181 -3.336 1.00 91.19 687 PHE A O 1
ATOM 5299 N N . ASP A 1 688 ? 6.131 14.498 -2.252 1.00 93.94 688 ASP A N 1
ATOM 5300 C CA . ASP A 1 688 ? 7.056 14.773 -3.346 1.00 93.94 688 ASP A CA 1
ATOM 5301 C C . ASP A 1 688 ? 6.936 13.714 -4.439 1.00 93.94 688 ASP A C 1
ATOM 5303 O O . ASP A 1 688 ? 7.171 12.542 -4.169 1.00 93.94 688 ASP A O 1
ATOM 5307 N N . ASP A 1 689 ? 6.590 14.111 -5.662 1.00 91.00 689 ASP A N 1
ATOM 5308 C CA . ASP A 1 689 ? 6.626 13.220 -6.833 1.00 91.00 689 ASP A CA 1
ATOM 5309 C C . ASP A 1 689 ? 7.980 13.261 -7.569 1.00 91.00 689 ASP A C 1
ATOM 5311 O O . ASP A 1 689 ? 8.194 12.511 -8.521 1.00 91.00 689 ASP A O 1
ATOM 5315 N N . GLN A 1 690 ? 8.901 14.126 -7.120 1.00 91.12 690 GLN A N 1
ATOM 5316 C CA . GLN A 1 690 ? 10.245 14.344 -7.666 1.00 91.12 690 GLN A CA 1
ATOM 5317 C C . GLN A 1 690 ? 10.276 14.703 -9.159 1.00 91.12 690 GLN A C 1
ATOM 5319 O O . GLN A 1 690 ? 11.338 14.665 -9.782 1.00 91.12 690 GLN A O 1
ATOM 5324 N N . CYS A 1 691 ? 9.128 15.059 -9.748 1.00 87.56 691 CYS A N 1
ATOM 5325 C CA . CYS A 1 691 ? 8.973 15.214 -11.190 1.00 87.56 691 CYS A CA 1
ATOM 5326 C C . CYS A 1 691 ? 9.396 13.955 -11.988 1.00 87.56 691 CYS A C 1
ATOM 5328 O O . CYS A 1 691 ? 9.795 14.068 -13.147 1.00 87.56 691 CYS A O 1
ATOM 5330 N N . ASP A 1 692 ? 9.314 12.765 -11.379 1.00 87.44 692 ASP A N 1
ATOM 5331 C CA . ASP A 1 692 ? 9.734 11.485 -11.958 1.00 87.44 692 ASP A CA 1
ATOM 5332 C C . ASP A 1 692 ? 8.524 10.565 -12.168 1.00 87.44 692 ASP A C 1
ATOM 5334 O O . ASP A 1 692 ? 7.729 10.335 -11.255 1.00 87.44 692 ASP A O 1
ATOM 5338 N N . ALA A 1 693 ? 8.355 10.063 -13.393 1.00 84.31 693 ALA A N 1
ATOM 5339 C CA . ALA A 1 693 ? 7.147 9.341 -13.784 1.00 84.31 693 ALA A CA 1
ATOM 5340 C C . ALA A 1 693 ? 6.957 8.028 -13.012 1.00 84.31 693 ALA A C 1
ATOM 5342 O O . ALA A 1 693 ? 5.834 7.748 -12.587 1.00 84.31 693 ALA A O 1
ATOM 5343 N N . ASP A 1 694 ? 8.034 7.263 -12.812 1.00 82.12 694 ASP A N 1
ATOM 5344 C CA . ASP A 1 694 ? 8.006 5.956 -12.150 1.00 82.12 694 ASP A CA 1
ATOM 5345 C C . ASP A 1 694 ? 7.833 6.117 -10.639 1.00 82.12 694 ASP A C 1
ATOM 5347 O O . ASP A 1 694 ? 7.025 5.424 -10.014 1.00 82.12 694 ASP A O 1
ATOM 5351 N N . TYR A 1 695 ? 8.590 7.035 -10.038 1.00 85.62 695 TYR A N 1
ATOM 5352 C CA . TYR A 1 695 ? 8.519 7.324 -8.614 1.00 85.62 695 TYR A CA 1
ATOM 5353 C C . TYR A 1 695 ? 7.164 7.928 -8.248 1.00 85.62 695 TYR A C 1
ATOM 5355 O O . TYR A 1 695 ? 6.476 7.390 -7.379 1.00 85.62 695 TYR A O 1
ATOM 5363 N N . GLY A 1 696 ? 6.739 8.981 -8.954 1.00 82.88 696 GLY A N 1
ATOM 5364 C CA . GLY A 1 696 ? 5.453 9.637 -8.737 1.00 82.88 696 GLY A CA 1
ATOM 5365 C C . GLY A 1 696 ? 4.282 8.667 -8.889 1.00 82.88 696 GLY A C 1
ATOM 5366 O O . GLY A 1 696 ? 3.395 8.637 -8.038 1.00 82.88 696 GLY A O 1
ATOM 5367 N N . GLN A 1 697 ? 4.319 7.796 -9.903 1.00 85.31 697 GLN A N 1
ATOM 5368 C CA . GLN A 1 697 ? 3.322 6.742 -10.088 1.00 85.31 697 GLN A CA 1
ATOM 5369 C C . GLN A 1 697 ? 3.261 5.771 -8.902 1.00 85.31 697 GLN A C 1
ATOM 5371 O O . GLN A 1 697 ? 2.173 5.470 -8.413 1.00 85.31 697 GLN A O 1
ATOM 5376 N N . ARG A 1 698 ? 4.411 5.276 -8.429 1.00 83.88 698 ARG A N 1
ATOM 5377 C CA . ARG A 1 698 ? 4.459 4.348 -7.288 1.00 83.88 698 ARG A CA 1
ATOM 5378 C C . ARG A 1 698 ? 3.943 4.992 -6.010 1.00 83.88 698 ARG A C 1
ATOM 5380 O O . ARG A 1 698 ? 3.201 4.344 -5.287 1.00 83.88 698 ARG A O 1
ATOM 5387 N N . GLN A 1 699 ? 4.314 6.244 -5.749 1.00 85.19 699 GLN A N 1
ATOM 5388 C CA . GLN A 1 699 ? 3.836 6.971 -4.572 1.00 85.19 699 GLN A CA 1
ATOM 5389 C C . GLN A 1 699 ? 2.326 7.223 -4.638 1.00 85.19 699 GLN A C 1
ATOM 5391 O O . GLN A 1 699 ? 1.636 7.046 -3.642 1.00 85.19 699 GLN A O 1
ATOM 5396 N N . VAL A 1 700 ? 1.787 7.571 -5.813 1.00 85.06 700 VAL A N 1
ATOM 5397 C CA . VAL A 1 700 ? 0.332 7.689 -5.992 1.00 85.06 700 VAL A CA 1
ATOM 5398 C C . VAL A 1 700 ? -0.354 6.355 -5.706 1.00 85.06 700 VAL A C 1
ATOM 5400 O O . VAL A 1 700 ? -1.297 6.337 -4.930 1.00 85.06 700 VAL A O 1
ATOM 5403 N N . LEU A 1 701 ? 0.128 5.239 -6.262 1.00 82.75 701 LEU A N 1
ATOM 5404 C CA . LEU A 1 701 ? -0.457 3.915 -6.010 1.00 82.75 701 LEU A CA 1
ATOM 5405 C C . LEU A 1 701 ? -0.392 3.501 -4.532 1.00 82.75 701 LEU A C 1
ATOM 5407 O O . LEU A 1 701 ? -1.373 2.979 -4.011 1.00 82.75 701 LEU A O 1
ATOM 5411 N N . ASP A 1 702 ? 0.734 3.761 -3.867 1.00 81.62 702 ASP A N 1
ATOM 5412 C CA . ASP A 1 702 ? 0.938 3.501 -2.437 1.00 81.62 702 ASP A CA 1
ATOM 5413 C C . ASP A 1 702 ? -0.091 4.254 -1.580 1.00 81.62 702 ASP A C 1
ATOM 5415 O O . ASP A 1 702 ? -0.813 3.661 -0.783 1.00 81.62 702 ASP A O 1
ATOM 5419 N N . LYS A 1 703 ? -0.256 5.557 -1.833 1.00 79.38 703 LYS A N 1
ATOM 5420 C CA . LYS A 1 703 ? -1.221 6.402 -1.116 1.00 79.38 703 LYS A CA 1
ATOM 5421 C C . LYS A 1 703 ? -2.671 6.127 -1.489 1.00 79.38 703 LYS A C 1
ATOM 5423 O O . LYS A 1 703 ? -3.567 6.272 -0.664 1.00 79.38 703 LYS A O 1
ATOM 5428 N N . MET A 1 704 ? -2.937 5.686 -2.714 1.00 76.56 704 MET A N 1
ATOM 5429 C CA . MET A 1 704 ? -4.287 5.288 -3.115 1.00 76.56 704 MET A CA 1
ATOM 5430 C C . MET A 1 704 ? -4.811 4.082 -2.328 1.00 76.56 704 MET A C 1
ATOM 5432 O O . MET A 1 704 ? -6.024 3.933 -2.229 1.00 76.56 704 MET A O 1
ATOM 5436 N N . ALA A 1 705 ? -3.931 3.265 -1.742 1.00 68.00 705 ALA A N 1
ATOM 5437 C CA . ALA A 1 705 ? -4.321 2.132 -0.911 1.00 68.00 705 ALA A CA 1
ATOM 5438 C C . ALA A 1 705 ? -4.631 2.503 0.553 1.00 68.00 705 ALA A C 1
ATOM 5440 O O . ALA A 1 705 ? -5.249 1.701 1.248 1.00 68.00 705 ALA A O 1
ATOM 5441 N N . SER A 1 706 ? -4.220 3.686 1.033 1.00 62.38 706 SER A N 1
ATOM 5442 C CA . SER A 1 706 ? -4.289 4.032 2.462 1.00 62.38 706 SER A CA 1
ATOM 5443 C C . SER A 1 706 ? -5.595 4.703 2.893 1.00 62.38 706 SER A C 1
ATOM 5445 O O . SER A 1 706 ? -6.006 4.555 4.039 1.00 62.38 706 SER A O 1
ATOM 5447 N N . GLU A 1 707 ? -6.256 5.447 2.002 1.00 71.50 707 GLU A N 1
ATOM 5448 C CA . GLU A 1 707 ? -7.500 6.169 2.297 1.00 71.50 707 GLU A CA 1
ATOM 5449 C C . GLU A 1 707 ? -8.436 6.232 1.078 1.00 71.50 707 GLU A C 1
ATOM 5451 O O . GLU A 1 707 ? -8.066 5.915 -0.050 1.00 71.50 707 GLU A O 1
ATOM 5456 N N . SER A 1 708 ? -9.678 6.672 1.298 1.00 81.62 708 SER A N 1
ATOM 5457 C CA . SER A 1 708 ? -10.617 6.997 0.221 1.00 81.62 708 SER A CA 1
ATOM 5458 C C . SER A 1 708 ? -10.375 8.414 -0.304 1.00 81.62 708 SER A C 1
ATOM 5460 O O . SER A 1 708 ? -10.395 9.368 0.472 1.00 81.62 708 SER A O 1
ATOM 5462 N N . TRP A 1 709 ? -10.200 8.562 -1.620 1.00 91.88 709 TRP A N 1
ATOM 5463 C CA . TRP A 1 709 ? -9.831 9.827 -2.270 1.00 91.88 709 TRP A CA 1
ATOM 5464 C C . TRP A 1 709 ? -10.941 10.346 -3.181 1.00 91.88 709 TRP A C 1
ATOM 5466 O O . TRP A 1 709 ? -11.506 9.596 -3.971 1.00 91.88 709 TRP A O 1
ATOM 5476 N N . ILE A 1 710 ? -11.253 11.642 -3.100 1.00 94.56 710 ILE A N 1
ATOM 5477 C CA . ILE A 1 710 ? -12.303 12.265 -3.921 1.00 94.56 710 ILE A CA 1
ATOM 5478 C C . ILE A 1 710 ? -11.795 12.670 -5.309 1.00 94.56 710 ILE A C 1
ATOM 5480 O O . ILE A 1 710 ? -12.565 12.774 -6.263 1.00 94.56 710 ILE A O 1
ATOM 5484 N N . ALA A 1 711 ? -10.498 12.971 -5.399 1.00 94.06 711 ALA A N 1
ATOM 5485 C CA . ALA A 1 711 ? -9.805 13.378 -6.610 1.00 94.06 711 ALA A CA 1
ATOM 5486 C C . ALA A 1 711 ? -8.286 13.244 -6.428 1.00 94.06 711 ALA A C 1
ATOM 5488 O O . ALA A 1 711 ? -7.772 13.392 -5.314 1.00 94.06 711 ALA A O 1
ATOM 5489 N N . LEU A 1 712 ? -7.577 13.051 -7.542 1.00 94.38 712 LEU A N 1
ATOM 5490 C CA . LEU A 1 712 ? -6.141 13.303 -7.643 1.00 94.38 712 LEU A CA 1
ATOM 5491 C C . LEU A 1 712 ? -5.958 14.757 -8.094 1.00 94.38 712 LEU A C 1
ATOM 5493 O O . LEU A 1 712 ? -6.250 15.091 -9.241 1.00 94.38 712 LEU A O 1
ATOM 5497 N N . GLY A 1 713 ? -5.512 15.633 -7.199 1.00 90.94 713 GLY A N 1
ATOM 5498 C CA . GLY A 1 713 ? -5.350 17.062 -7.461 1.00 90.94 713 GLY A CA 1
ATOM 5499 C C . GLY A 1 713 ? -3.964 17.545 -7.068 1.00 90.94 713 GLY A C 1
ATOM 5500 O O . GLY A 1 713 ? -3.653 17.528 -5.890 1.00 90.94 713 GLY A O 1
ATOM 5501 N N . GLY A 1 714 ? -3.135 18.007 -8.005 1.00 86.44 714 GLY A N 1
ATOM 5502 C CA . GLY A 1 714 ? -1.807 18.554 -7.666 1.00 86.44 714 GLY A CA 1
ATOM 5503 C C . GLY A 1 714 ? -0.669 18.164 -8.599 1.00 86.44 714 GLY A C 1
ATOM 5504 O O . GLY A 1 714 ? 0.315 18.904 -8.685 1.00 86.44 714 GLY A O 1
ATOM 5505 N N . VAL A 1 715 ? -0.825 17.072 -9.359 1.00 90.81 715 VAL A N 1
ATOM 5506 C CA . VAL A 1 715 ? 0.203 16.604 -10.304 1.00 90.81 715 VAL A CA 1
ATOM 5507 C C . VAL A 1 715 ? 0.558 17.743 -11.257 1.00 90.81 715 VAL A C 1
ATOM 5509 O O . VAL A 1 715 ? -0.334 18.369 -11.838 1.00 90.81 715 VAL A O 1
ATOM 5512 N N . SER A 1 716 ? 1.847 18.040 -11.403 1.00 91.00 716 SER A N 1
ATOM 5513 C CA . SER A 1 716 ? 2.290 19.262 -12.095 1.00 91.00 716 SER A CA 1
ATOM 5514 C C . SER A 1 716 ? 3.337 19.031 -13.184 1.00 91.00 716 SER A C 1
ATOM 5516 O O . SER A 1 716 ? 3.405 19.823 -14.126 1.00 91.00 716 SER A O 1
ATOM 5518 N N . CYS A 1 717 ? 4.106 17.943 -13.110 1.00 88.75 717 CYS A N 1
ATOM 5519 C CA . CYS A 1 717 ? 5.046 17.553 -14.158 1.00 88.75 717 CYS A CA 1
ATOM 5520 C C . CYS A 1 717 ? 4.369 16.708 -15.239 1.00 88.75 717 CYS A C 1
ATOM 5522 O O . CYS A 1 717 ? 3.631 15.774 -14.934 1.00 88.75 717 CYS A O 1
ATOM 5524 N N . ALA A 1 718 ? 4.631 17.020 -16.512 1.00 86.69 718 ALA A N 1
ATOM 5525 C CA . ALA A 1 718 ? 3.924 16.407 -17.636 1.00 86.69 718 ALA A CA 1
ATOM 5526 C C . ALA A 1 718 ? 4.066 14.878 -17.695 1.00 86.69 718 ALA A C 1
ATOM 5528 O O . ALA A 1 718 ? 3.075 14.200 -17.954 1.00 86.69 718 ALA A O 1
ATOM 5529 N N . GLU A 1 719 ? 5.252 14.334 -17.420 1.00 84.25 719 GLU A N 1
ATOM 5530 C CA . GLU A 1 719 ? 5.481 12.883 -17.445 1.00 84.25 719 GLU A CA 1
ATOM 5531 C C . GLU A 1 719 ? 4.765 12.158 -16.294 1.00 84.25 719 GLU A C 1
ATOM 5533 O O . GLU A 1 719 ? 4.146 11.119 -16.516 1.00 84.25 719 GLU A O 1
ATOM 5538 N N . VAL A 1 720 ? 4.717 12.761 -15.100 1.00 89.81 720 VAL A N 1
ATOM 5539 C CA . VAL A 1 720 ? 3.921 12.247 -13.969 1.00 89.81 720 VAL A CA 1
ATOM 5540 C C . VAL A 1 720 ? 2.422 12.336 -14.272 1.00 89.81 720 VAL A C 1
ATOM 5542 O O . VAL A 1 720 ? 1.659 11.425 -13.959 1.00 89.81 720 VAL A O 1
ATOM 5545 N N . CYS A 1 721 ? 1.971 13.406 -14.935 1.00 91.12 721 CYS A N 1
ATOM 5546 C CA . CYS A 1 721 ? 0.586 13.523 -15.394 1.00 91.12 721 CYS A CA 1
ATOM 5547 C C . CYS A 1 721 ? 0.208 12.406 -16.370 1.00 91.12 721 CYS A C 1
ATOM 5549 O O . CYS A 1 721 ? -0.867 11.830 -16.231 1.00 91.12 721 CYS A O 1
ATOM 5551 N N . LYS A 1 722 ? 1.079 12.073 -17.330 1.00 88.38 722 LYS A N 1
ATOM 5552 C CA . LYS A 1 722 ? 0.838 10.969 -18.270 1.00 88.38 722 LYS A CA 1
ATOM 5553 C C . LYS A 1 722 ? 0.762 9.625 -17.542 1.00 88.38 722 LYS A C 1
ATOM 5555 O O . LYS A 1 722 ? -0.184 8.875 -17.773 1.00 88.38 722 LYS A O 1
ATOM 5560 N N . SER A 1 723 ? 1.713 9.335 -16.647 1.00 87.69 723 SER A N 1
ATOM 5561 C CA . SER A 1 723 ? 1.769 8.044 -15.946 1.00 87.69 723 SER A CA 1
ATOM 5562 C C . SER A 1 723 ? 0.607 7.846 -14.965 1.00 87.69 723 SER A C 1
ATOM 5564 O O . SER A 1 723 ? 0.045 6.756 -14.875 1.00 87.69 723 SER A O 1
ATOM 5566 N N . THR A 1 724 ? 0.173 8.905 -14.277 1.00 88.81 724 THR A N 1
ATOM 5567 C CA . THR A 1 724 ? -0.927 8.839 -13.295 1.00 88.81 724 THR A CA 1
ATOM 5568 C C . THR A 1 724 ? -2.323 8.941 -13.918 1.00 88.81 724 THR A C 1
ATOM 5570 O O . THR A 1 724 ? -3.289 8.424 -13.350 1.00 88.81 724 THR A O 1
ATOM 5573 N N . ALA A 1 725 ? -2.466 9.550 -15.101 1.00 87.25 725 ALA A N 1
ATOM 5574 C CA . ALA A 1 725 ? -3.757 9.673 -15.782 1.00 87.25 725 ALA A CA 1
ATOM 5575 C C . ALA A 1 725 ? -4.376 8.312 -16.151 1.00 87.25 725 ALA A C 1
ATOM 5577 O O . ALA A 1 725 ? -5.586 8.144 -16.019 1.00 87.25 725 ALA A O 1
ATOM 5578 N N . GLY A 1 726 ? -3.565 7.327 -16.557 1.00 78.38 726 GLY A N 1
ATOM 5579 C CA . GLY A 1 726 ? -4.060 5.976 -16.856 1.00 78.38 726 GLY A CA 1
ATOM 5580 C C . GLY A 1 726 ? -4.565 5.235 -15.613 1.00 78.38 726 GLY A C 1
ATOM 5581 O O . GLY A 1 726 ? -5.620 4.608 -15.639 1.00 78.38 726 GLY A O 1
ATOM 5582 N N . ILE A 1 727 ? -3.845 5.362 -14.496 1.00 79.62 727 ILE A N 1
ATOM 5583 C CA . ILE A 1 727 ? -4.217 4.739 -13.216 1.00 79.62 727 ILE A CA 1
ATOM 5584 C C . ILE A 1 727 ? -5.504 5.336 -12.661 1.00 79.62 727 ILE A C 1
ATOM 5586 O O . ILE A 1 727 ? -6.391 4.613 -12.216 1.00 79.62 727 ILE A O 1
ATOM 5590 N N . THR A 1 728 ? -5.606 6.663 -12.678 1.00 83.56 728 THR A N 1
ATOM 5591 C CA . THR A 1 728 ? -6.782 7.353 -12.140 1.00 83.56 728 THR A CA 1
ATOM 5592 C C . THR A 1 728 ? -8.047 7.032 -12.926 1.00 83.56 728 THR A C 1
ATOM 5594 O O . THR A 1 728 ? -9.100 6.890 -12.313 1.00 83.56 728 THR A O 1
ATOM 5597 N N . ASP A 1 729 ? -7.957 6.816 -14.241 1.00 83.81 729 ASP A N 1
ATOM 5598 C CA . ASP A 1 729 ? -9.090 6.329 -15.035 1.00 83.81 729 ASP A CA 1
ATOM 5599 C C . ASP A 1 729 ? -9.495 4.895 -14.653 1.00 83.81 729 ASP A C 1
ATOM 5601 O O . ASP A 1 729 ? -10.674 4.630 -14.404 1.00 83.81 729 ASP A O 1
ATOM 5605 N N . ALA A 1 730 ? -8.521 3.986 -14.509 1.00 81.38 730 ALA A N 1
ATOM 5606 C CA . ALA A 1 730 ? -8.773 2.605 -14.083 1.00 81.38 730 ALA A CA 1
ATOM 5607 C C . ALA A 1 730 ? -9.465 2.542 -12.708 1.00 81.38 730 ALA A C 1
ATOM 5609 O O . ALA A 1 730 ? -10.425 1.795 -12.515 1.00 81.38 730 ALA A O 1
ATOM 5610 N N . LEU A 1 731 ? -9.034 3.403 -11.783 1.00 81.31 731 LEU A N 1
ATOM 5611 C CA . LEU A 1 731 ? -9.564 3.507 -10.422 1.00 81.31 731 LEU A CA 1
ATOM 5612 C C . LEU A 1 731 ? -10.778 4.441 -10.309 1.00 81.31 731 LEU A C 1
ATOM 5614 O O . LEU A 1 731 ? -11.301 4.641 -9.216 1.00 81.31 731 LEU A O 1
ATOM 5618 N N . ARG A 1 732 ? -11.253 5.002 -11.431 1.00 89.81 732 ARG A N 1
ATOM 5619 C CA . ARG A 1 732 ? -12.387 5.941 -11.497 1.00 89.81 732 ARG A CA 1
ATOM 5620 C C . ARG A 1 732 ? -12.236 7.134 -10.550 1.00 89.81 732 ARG A C 1
ATOM 5622 O O . ARG A 1 732 ? -13.212 7.645 -10.002 1.00 89.81 732 ARG A O 1
ATOM 5629 N N . LEU A 1 733 ? -11.007 7.610 -10.398 1.00 90.50 733 LEU A N 1
ATOM 5630 C CA . LEU A 1 733 ? -10.667 8.804 -9.643 1.00 90.50 733 LEU A CA 1
ATOM 5631 C C . LEU A 1 733 ? -10.558 9.996 -10.609 1.00 90.50 733 LEU A C 1
ATOM 5633 O O . LEU A 1 733 ? -9.827 9.916 -11.598 1.00 90.50 733 LEU A O 1
ATOM 5637 N N . PRO A 1 734 ? -11.282 11.109 -10.397 1.00 92.06 734 PRO A N 1
ATOM 5638 C CA . PRO A 1 734 ? -11.106 12.301 -11.221 1.00 92.06 734 PRO A CA 1
ATOM 5639 C C . PRO A 1 734 ? -9.697 12.879 -11.054 1.00 92.06 734 PRO A C 1
ATOM 5641 O O . PRO A 1 734 ? -9.256 13.112 -9.928 1.00 92.06 734 PRO A O 1
ATOM 5644 N N . SER A 1 735 ? -9.003 13.135 -12.167 1.00 92.75 735 SER A N 1
ATOM 5645 C CA . SER A 1 735 ? -7.640 13.675 -12.161 1.00 92.75 735 SER A CA 1
ATOM 5646 C C . SER A 1 735 ? -7.622 15.131 -12.626 1.00 92.75 735 SER A C 1
ATOM 5648 O O . SER A 1 735 ? -8.046 15.452 -13.740 1.00 92.75 735 SER A O 1
ATOM 5650 N N . LEU A 1 736 ? -7.139 16.019 -11.755 1.00 95.38 736 LEU A N 1
ATOM 5651 C CA . LEU A 1 736 ? -7.016 17.454 -11.989 1.00 95.38 736 LEU A CA 1
ATOM 5652 C C . LEU A 1 736 ? -5.577 17.919 -11.738 1.00 95.38 736 LEU A C 1
ATOM 5654 O O . LEU A 1 736 ? -5.161 18.198 -10.613 1.00 95.38 736 LEU A O 1
ATOM 5658 N N . SER A 1 737 ? -4.816 18.065 -12.814 1.00 95.19 737 SER A N 1
ATOM 5659 C CA . SER A 1 737 ? -3.486 18.658 -12.762 1.00 95.19 737 SER A CA 1
ATOM 5660 C C . SER A 1 737 ? -3.544 20.161 -12.494 1.00 95.19 737 SER A C 1
ATOM 5662 O O . SER A 1 737 ? -4.370 20.882 -13.063 1.00 95.19 737 SER A O 1
ATOM 5664 N N . TYR A 1 738 ? -2.615 20.651 -11.673 1.00 94.38 738 TYR A N 1
ATOM 5665 C CA . TYR A 1 738 ? -2.473 22.084 -11.414 1.00 94.38 738 TYR A CA 1
ATOM 5666 C C . TYR A 1 738 ? -1.573 22.793 -12.434 1.00 94.38 738 TYR A C 1
ATOM 5668 O O . TYR A 1 738 ? -1.651 24.010 -12.528 1.00 94.38 738 TYR A O 1
ATOM 5676 N N . GLU A 1 739 ? -0.773 22.070 -13.225 1.00 91.44 739 GLU A N 1
ATOM 5677 C CA . GLU A 1 739 ? 0.073 22.657 -14.275 1.00 91.44 739 GLU A CA 1
ATOM 5678 C C . GLU A 1 739 ? 0.102 21.760 -15.529 1.00 91.44 739 GLU A C 1
ATOM 5680 O O . GLU A 1 739 ? -0.766 21.890 -16.390 1.00 91.44 739 GLU A O 1
ATOM 5685 N N . CYS A 1 740 ? 1.081 20.856 -15.668 1.00 90.25 740 CYS A N 1
ATOM 5686 C CA . CYS A 1 740 ? 1.251 19.934 -16.806 1.00 90.25 740 CYS A CA 1
ATOM 5687 C C . CYS A 1 740 ? 1.069 20.568 -18.196 1.00 90.25 740 CYS A C 1
ATOM 5689 O O . CYS A 1 740 ? 0.610 19.917 -19.135 1.00 90.25 740 CYS A O 1
ATOM 5691 N N . ALA A 1 741 ? 1.445 21.840 -18.339 1.00 87.75 741 ALA A N 1
ATOM 5692 C CA . ALA A 1 741 ? 1.235 22.646 -19.539 1.00 87.75 741 ALA A CA 1
ATOM 5693 C C . ALA A 1 741 ? 2.165 22.289 -20.716 1.00 87.75 741 ALA A C 1
ATOM 5695 O O . ALA A 1 741 ? 1.883 22.662 -21.854 1.00 87.75 741 ALA A O 1
ATOM 5696 N N . SER A 1 742 ? 3.272 21.583 -20.457 1.00 79.12 742 SER A N 1
ATOM 5697 C CA . SER A 1 742 ? 4.342 21.337 -21.435 1.00 79.12 742 SER A CA 1
ATOM 5698 C C . SER A 1 742 ? 4.093 20.174 -22.403 1.00 79.12 742 SER A C 1
ATOM 5700 O O . SER A 1 742 ? 4.839 20.043 -23.369 1.00 79.12 742 SER A O 1
ATOM 5702 N N . SER A 1 743 ? 3.066 19.347 -22.179 1.00 82.31 743 SER A N 1
ATOM 5703 C CA . SER A 1 743 ? 2.737 18.202 -23.042 1.00 82.31 743 SER A CA 1
ATOM 5704 C C . SER A 1 743 ? 1.442 18.433 -23.815 1.00 82.31 743 SER A C 1
ATOM 5706 O O . SER A 1 743 ? 0.390 18.667 -23.221 1.00 82.31 743 SER A O 1
ATOM 5708 N N . GLU A 1 744 ? 1.498 18.322 -25.138 1.00 82.06 744 GLU A N 1
ATOM 5709 C CA . GLU A 1 744 ? 0.313 18.425 -25.999 1.00 82.06 744 GLU A CA 1
ATOM 5710 C C . GLU A 1 744 ? -0.522 17.137 -26.002 1.00 82.06 744 GLU A C 1
ATOM 5712 O O . GLU A 1 744 ? -1.740 17.209 -26.138 1.00 82.06 744 GLU A O 1
ATOM 5717 N N . ASP A 1 745 ? 0.093 15.977 -25.753 1.00 83.88 745 ASP A N 1
ATOM 5718 C CA . ASP A 1 745 ? -0.600 14.679 -25.739 1.00 83.88 745 ASP A CA 1
ATOM 5719 C C . ASP A 1 745 ? -1.716 14.630 -24.686 1.00 83.88 745 ASP A C 1
ATOM 5721 O O . ASP A 1 745 ? -2.751 14.003 -24.887 1.00 83.88 745 ASP A O 1
ATOM 5725 N N . LEU A 1 746 ? -1.531 15.338 -23.567 1.00 88.62 746 LEU A N 1
ATOM 5726 C CA . LEU A 1 746 ? -2.496 15.397 -22.465 1.00 88.62 746 LEU A CA 1
ATOM 5727 C C . LEU A 1 746 ? -3.811 16.106 -22.840 1.00 88.62 746 LEU A C 1
ATOM 5729 O O . LEU A 1 746 ? -4.794 16.004 -22.102 1.00 88.62 746 LEU A O 1
ATOM 5733 N N . ALA A 1 747 ? -3.852 16.816 -23.972 1.00 89.00 747 ALA A N 1
ATOM 5734 C CA . ALA A 1 747 ? -5.078 17.406 -24.502 1.00 89.00 747 ALA A CA 1
ATOM 5735 C C . ALA A 1 747 ? -6.014 16.362 -25.146 1.00 89.00 747 ALA A C 1
ATOM 5737 O O . ALA A 1 747 ? -7.203 16.643 -25.317 1.00 89.00 747 ALA A O 1
ATOM 5738 N N . ASP A 1 748 ? -5.498 15.179 -25.500 1.00 89.12 748 ASP A N 1
ATOM 5739 C CA . ASP A 1 748 ? -6.259 14.122 -26.164 1.00 89.12 748 ASP A CA 1
ATOM 5740 C C . ASP A 1 748 ? -7.200 13.409 -25.179 1.00 89.12 748 ASP A C 1
ATOM 5742 O O . ASP A 1 748 ? -6.780 12.702 -24.258 1.00 89.12 748 ASP A O 1
ATOM 5746 N N . THR A 1 749 ? -8.503 13.599 -25.384 1.00 88.94 749 THR A N 1
ATOM 5747 C CA . THR A 1 749 ? -9.560 13.009 -24.555 1.00 88.94 749 THR A CA 1
ATOM 5748 C C . THR A 1 749 ? -9.776 11.520 -24.812 1.00 88.94 749 THR A C 1
ATOM 5750 O O . THR A 1 749 ? -10.410 10.871 -23.985 1.00 88.94 749 THR A O 1
ATOM 5753 N N . ASP A 1 750 ? -9.308 10.985 -25.941 1.00 85.44 750 ASP A N 1
ATOM 5754 C CA . ASP A 1 750 ? -9.421 9.557 -26.254 1.00 85.44 750 ASP A CA 1
ATOM 5755 C C . ASP A 1 750 ? -8.312 8.761 -25.548 1.00 85.44 750 ASP A C 1
ATOM 5757 O O . ASP A 1 750 ? -8.546 7.633 -25.119 1.00 85.44 750 ASP A O 1
ATOM 5761 N N . ILE A 1 751 ? -7.126 9.363 -25.389 1.00 83.81 751 ILE A N 1
ATOM 5762 C CA . ILE A 1 751 ? -5.990 8.766 -24.666 1.00 83.81 751 ILE A CA 1
ATOM 5763 C C . ILE A 1 751 ? -6.120 8.991 -23.155 1.00 83.81 751 ILE A C 1
ATOM 5765 O O . ILE A 1 751 ? -5.860 8.080 -22.373 1.00 83.81 751 ILE A O 1
ATOM 5769 N N . TYR A 1 752 ? -6.554 10.185 -22.736 1.00 89.25 752 TYR A N 1
ATOM 5770 C CA . TYR A 1 752 ? -6.684 10.555 -21.325 1.00 89.25 752 TYR A CA 1
ATOM 5771 C C . TYR A 1 752 ? -8.129 10.973 -20.991 1.00 89.25 752 TYR A C 1
ATOM 5773 O O . TYR A 1 752 ? -8.420 12.159 -20.777 1.00 89.25 752 TYR A O 1
ATOM 5781 N N . PRO A 1 753 ? -9.069 10.011 -20.934 1.00 82.50 753 PRO A N 1
ATOM 5782 C CA . PRO A 1 753 ? -10.504 10.276 -20.830 1.00 82.50 753 PRO A CA 1
ATOM 5783 C C . PRO A 1 753 ? -10.946 10.859 -19.490 1.00 82.50 753 PRO A C 1
ATOM 5785 O O . PRO A 1 753 ? -12.029 11.436 -19.437 1.00 82.50 753 PRO A O 1
ATOM 5788 N N . ALA A 1 754 ? -10.110 10.814 -18.455 1.00 76.50 754 ALA A N 1
ATOM 5789 C CA . ALA A 1 754 ? -10.403 11.347 -17.124 1.00 76.50 754 ALA A CA 1
ATOM 5790 C C . ALA A 1 754 ? -9.488 12.491 -16.661 1.00 76.50 754 ALA A C 1
ATOM 5792 O O . ALA A 1 754 ? -9.693 13.067 -15.592 1.00 76.50 754 ALA A O 1
ATOM 5793 N N . PHE A 1 755 ? -8.479 12.827 -17.462 1.00 92.12 755 PHE A N 1
ATOM 5794 C CA . PHE A 1 755 ? -7.508 13.858 -17.130 1.00 92.12 755 PHE A CA 1
ATOM 5795 C C . PHE A 1 755 ? -8.052 15.257 -17.423 1.00 92.12 755 PHE A C 1
ATOM 5797 O O . PHE A 1 755 ? -8.714 15.487 -18.434 1.00 92.12 755 PHE A O 1
ATOM 5804 N N . SER A 1 756 ? -7.762 16.218 -16.557 1.00 93.94 756 SER A N 1
ATOM 5805 C CA . SER A 1 756 ? -7.973 17.642 -16.816 1.00 93.94 756 SER A CA 1
ATOM 5806 C C . SER A 1 756 ? -6.813 18.443 -16.234 1.00 93.94 756 SER A C 1
ATOM 5808 O O . SER A 1 756 ? -6.224 18.032 -15.237 1.00 93.94 756 SER A O 1
ATOM 5810 N N . ARG A 1 757 ? -6.491 19.601 -16.814 1.00 94.00 757 ARG A N 1
ATOM 5811 C CA . ARG A 1 757 ? -5.431 20.483 -16.299 1.00 94.00 757 ARG A CA 1
ATOM 5812 C C . ARG A 1 757 ? -5.850 21.943 -16.203 1.00 94.00 757 ARG A C 1
ATOM 5814 O O . ARG A 1 757 ? -6.593 22.443 -17.048 1.00 94.00 757 ARG A O 1
ATOM 5821 N N . LEU A 1 758 ? -5.306 22.625 -15.197 1.00 94.94 758 LEU A N 1
ATOM 5822 C CA . LEU A 1 758 ? -5.406 24.078 -15.031 1.00 94.94 758 LEU A CA 1
ATOM 5823 C C . LEU A 1 758 ? -4.261 24.834 -15.713 1.00 94.94 758 LEU A C 1
ATOM 5825 O O . LEU A 1 758 ? -4.457 25.970 -16.144 1.00 94.94 758 LEU A O 1
ATOM 5829 N N . GLY A 1 759 ? -3.087 24.212 -15.857 1.00 92.44 759 GLY A N 1
ATOM 5830 C CA . GLY A 1 759 ? -1.976 24.832 -16.570 1.00 92.44 759 GLY A CA 1
ATOM 5831 C C . GLY A 1 759 ? -2.333 25.100 -18.029 1.00 92.44 759 GLY A C 1
ATOM 5832 O O . GLY A 1 759 ? -2.893 24.259 -18.738 1.00 92.44 759 GLY A O 1
ATOM 5833 N N . THR A 1 760 ? -2.016 26.310 -18.482 1.00 90.44 760 THR A N 1
ATOM 5834 C CA . THR A 1 760 ? -2.341 26.763 -19.838 1.00 90.44 760 THR A CA 1
ATOM 5835 C C . THR A 1 760 ? -1.353 26.175 -20.843 1.00 90.44 760 THR A C 1
ATOM 5837 O O . THR A 1 760 ? -0.167 26.487 -20.772 1.00 90.44 760 THR A O 1
ATOM 5840 N N . SER A 1 761 ? -1.843 25.382 -21.804 1.00 88.06 761 SER A N 1
ATOM 5841 C CA . SER A 1 761 ? -1.028 24.807 -22.888 1.00 88.06 761 SER A CA 1
ATOM 5842 C C . SER A 1 761 ? -0.191 25.863 -23.616 1.00 88.06 761 SER A C 1
ATOM 5844 O O . SER A 1 761 ? -0.661 26.956 -23.952 1.00 88.06 761 SER A O 1
ATOM 5846 N N . PHE A 1 762 ? 1.050 25.495 -23.935 1.00 87.06 762 PHE A N 1
ATOM 5847 C CA . PHE A 1 762 ? 1.966 26.341 -24.693 1.00 87.06 762 PHE A CA 1
ATOM 5848 C C . PHE A 1 762 ? 1.781 26.243 -26.218 1.00 87.06 762 PHE A C 1
ATOM 5850 O O . PHE A 1 762 ? 2.492 26.923 -26.957 1.00 87.06 762 PHE A O 1
ATOM 5857 N N . ARG A 1 763 ? 0.788 25.494 -26.722 1.00 86.25 763 ARG A N 1
ATOM 5858 C CA . ARG A 1 763 ? 0.511 25.296 -28.160 1.00 86.25 763 ARG A CA 1
ATOM 5859 C C . ARG A 1 763 ? 0.509 26.579 -28.988 1.00 86.25 763 ARG A C 1
ATOM 5861 O O . ARG A 1 763 ? 0.982 26.593 -30.123 1.00 86.25 763 ARG A O 1
ATOM 5868 N N . LEU A 1 764 ? -0.048 27.660 -28.438 1.00 89.88 764 LEU A N 1
ATOM 5869 C CA . LEU A 1 764 ? -0.166 28.953 -29.121 1.00 89.88 764 LEU A CA 1
ATOM 5870 C C . LEU A 1 764 ? 1.052 29.868 -28.919 1.00 89.88 764 LEU A C 1
ATOM 5872 O O . LEU A 1 764 ? 1.112 30.937 -29.528 1.00 89.88 764 LEU A O 1
ATOM 5876 N N . ALA A 1 765 ? 2.051 29.468 -28.131 1.00 91.44 765 ALA A N 1
ATOM 5877 C CA . ALA A 1 765 ? 3.246 30.265 -27.859 1.00 91.44 765 ALA A CA 1
ATOM 5878 C C . ALA A 1 765 ? 4.022 30.696 -29.124 1.00 91.44 765 ALA A C 1
ATOM 5880 O O . ALA A 1 765 ? 4.459 31.851 -29.169 1.00 91.44 765 ALA A O 1
ATOM 5881 N N . PRO A 1 766 ? 4.144 29.882 -30.200 1.00 93.44 766 PRO A N 1
ATOM 5882 C CA . PRO A 1 766 ? 4.789 30.326 -31.439 1.00 93.44 766 PRO A CA 1
ATOM 5883 C C . PRO A 1 766 ? 4.143 31.564 -32.081 1.00 93.44 766 PRO A C 1
ATOM 5885 O O . PRO A 1 766 ? 4.824 32.308 -32.786 1.00 93.44 766 PRO A O 1
ATOM 5888 N N . SER A 1 767 ? 2.858 31.834 -31.820 1.00 93.44 767 SER A N 1
ATOM 5889 C CA . SER A 1 767 ? 2.170 33.009 -32.375 1.00 93.44 767 SER A CA 1
ATOM 5890 C C . SER A 1 767 ? 2.731 34.333 -31.839 1.00 93.44 767 SER A C 1
ATOM 5892 O O . SER A 1 767 ? 2.825 35.297 -32.595 1.00 93.44 767 SER A O 1
ATOM 5894 N N . ALA A 1 768 ? 3.217 34.367 -30.592 1.00 94.38 768 ALA A N 1
ATOM 5895 C CA . ALA A 1 768 ? 3.912 35.532 -30.039 1.00 94.38 768 ALA A CA 1
ATOM 5896 C C . ALA A 1 768 ? 5.201 35.850 -30.804 1.00 94.38 768 ALA A C 1
ATOM 5898 O O . ALA A 1 768 ? 5.510 37.008 -31.075 1.00 94.38 768 ALA A O 1
ATOM 5899 N N . VAL A 1 769 ? 5.947 34.814 -31.190 1.00 94.38 769 VAL A N 1
ATOM 5900 C CA . VAL A 1 769 ? 7.182 34.970 -31.965 1.00 94.38 769 VAL A CA 1
ATOM 5901 C C . VAL A 1 769 ? 6.876 35.482 -33.372 1.00 94.38 769 VAL A C 1
ATOM 5903 O O . VAL A 1 769 ? 7.588 36.348 -33.872 1.00 94.38 769 VAL A O 1
ATOM 5906 N N . LEU A 1 770 ? 5.802 34.988 -33.992 1.00 93.62 770 LEU A N 1
ATOM 5907 C CA . LEU A 1 770 ? 5.354 35.435 -35.313 1.00 93.62 770 LEU A CA 1
ATOM 5908 C C . LEU A 1 770 ? 4.834 36.879 -35.319 1.00 93.62 770 LEU A C 1
ATOM 5910 O O . LEU A 1 770 ? 5.026 37.568 -36.317 1.00 93.62 770 LEU A O 1
ATOM 5914 N N . GLU A 1 771 ? 4.235 37.349 -34.224 1.00 93.88 771 GLU A N 1
ATOM 5915 C CA . GLU A 1 771 ? 3.836 38.755 -34.060 1.00 93.88 771 GLU A CA 1
ATOM 5916 C C . GLU A 1 771 ? 5.057 39.673 -33.877 1.00 93.88 771 GLU A C 1
ATOM 5918 O O . GLU A 1 771 ? 5.155 40.730 -34.498 1.00 93.88 771 GLU A O 1
ATOM 5923 N N . LEU A 1 772 ? 6.041 39.249 -33.076 1.00 91.56 772 LEU A N 1
ATOM 5924 C CA . LEU A 1 772 ? 7.249 40.038 -32.811 1.00 91.56 772 LEU A CA 1
ATOM 5925 C C . LEU A 1 772 ? 8.225 40.071 -33.997 1.00 91.56 772 LEU A C 1
ATOM 5927 O O . LEU A 1 772 ? 8.919 41.072 -34.197 1.00 91.56 772 LEU A O 1
ATOM 5931 N N . ALA A 1 773 ? 8.295 38.998 -34.787 1.00 91.38 773 ALA A N 1
ATOM 5932 C CA . ALA A 1 773 ? 9.315 38.827 -35.817 1.00 91.38 773 ALA A CA 1
ATOM 5933 C C . ALA A 1 773 ? 9.339 39.933 -36.895 1.00 91.38 773 ALA A C 1
ATOM 5935 O O . ALA A 1 773 ? 10.431 40.428 -37.185 1.00 91.38 773 ALA A O 1
ATOM 5936 N N . PRO A 1 774 ? 8.207 40.388 -37.473 1.00 89.56 774 PRO A N 1
ATOM 5937 C CA . PRO A 1 774 ? 8.207 41.482 -38.444 1.00 89.56 774 PRO A CA 1
ATOM 5938 C C . PRO A 1 774 ? 8.686 42.813 -37.857 1.00 89.56 774 PRO A C 1
ATOM 5940 O O . PRO A 1 774 ? 9.385 43.561 -38.538 1.00 89.56 774 PRO A O 1
ATOM 5943 N N . TRP A 1 775 ? 8.324 43.111 -36.604 1.00 87.44 775 TRP A N 1
ATOM 5944 C CA . TRP A 1 775 ? 8.740 44.337 -35.916 1.00 87.44 775 TRP A CA 1
ATOM 5945 C C . TRP A 1 775 ? 10.234 44.325 -35.580 1.00 87.44 775 TRP A C 1
ATOM 5947 O O . TRP A 1 775 ? 10.912 45.343 -35.707 1.00 87.44 775 TRP A O 1
ATOM 5957 N N . ALA A 1 776 ? 10.746 43.160 -35.188 1.00 87.00 776 ALA A N 1
ATOM 5958 C CA . ALA A 1 776 ? 12.133 42.954 -34.797 1.00 87.00 776 ALA A CA 1
ATOM 5959 C C . ALA A 1 776 ? 13.067 42.568 -35.963 1.00 87.00 776 ALA A C 1
ATOM 5961 O O . ALA A 1 776 ? 14.250 42.310 -35.744 1.00 87.00 776 ALA A O 1
ATOM 5962 N N . GLU A 1 777 ? 12.540 42.521 -37.193 1.00 86.88 777 GLU A N 1
ATOM 5963 C CA . GLU A 1 777 ? 13.241 42.119 -38.421 1.00 86.88 777 GLU A CA 1
ATOM 5964 C C . GLU A 1 777 ? 13.869 40.707 -38.351 1.00 86.88 777 GLU A C 1
ATOM 5966 O O . GLU A 1 777 ? 14.928 40.438 -38.928 1.00 86.88 777 GLU A O 1
ATOM 5971 N N . TRP A 1 778 ? 13.214 39.772 -37.657 1.00 89.44 778 TRP A N 1
ATOM 5972 C CA . TRP A 1 778 ? 13.648 38.376 -37.578 1.00 89.44 778 TRP A CA 1
ATOM 5973 C C . TRP A 1 778 ? 13.225 37.602 -38.829 1.00 89.44 778 TRP A C 1
ATOM 5975 O O . TRP A 1 778 ? 12.063 37.614 -39.225 1.00 89.44 778 TRP A O 1
ATOM 5985 N N . TRP A 1 779 ? 14.175 36.897 -39.443 1.00 87.88 779 TRP A N 1
ATOM 5986 C CA . TRP A 1 779 ? 13.946 36.061 -40.631 1.00 87.88 779 TRP A CA 1
ATOM 5987 C C . TRP A 1 779 ? 14.386 34.603 -40.434 1.00 87.88 779 TRP A C 1
ATOM 5989 O O . TRP A 1 779 ? 14.020 33.736 -41.226 1.00 87.88 779 TRP A O 1
ATOM 5999 N N . GLU A 1 780 ? 15.149 34.323 -39.374 1.00 90.50 780 GLU A N 1
ATOM 6000 C CA . GLU A 1 780 ? 15.591 32.983 -38.991 1.00 90.50 780 GLU A CA 1
ATOM 6001 C C . GLU A 1 780 ? 15.642 32.839 -37.464 1.00 90.50 780 GLU A C 1
ATOM 6003 O O . GLU A 1 780 ? 16.100 33.749 -36.769 1.00 90.50 780 GLU A O 1
ATOM 6008 N N . ILE A 1 781 ? 15.220 31.677 -36.957 1.00 92.88 781 ILE A N 1
ATOM 6009 C CA . ILE A 1 781 ? 15.285 31.300 -35.541 1.00 92.88 781 ILE A CA 1
ATOM 6010 C C . ILE A 1 781 ? 16.062 29.991 -35.386 1.00 92.88 781 ILE A C 1
ATOM 6012 O O . ILE A 1 781 ? 15.817 29.004 -36.084 1.00 92.88 781 ILE A O 1
ATOM 6016 N N . LEU A 1 782 ? 17.011 29.973 -34.452 1.00 94.00 782 LEU A N 1
ATOM 6017 C CA . LEU A 1 782 ? 17.648 28.745 -33.995 1.00 94.00 782 LEU A CA 1
ATOM 6018 C C . LEU A 1 782 ? 16.869 28.193 -32.801 1.00 94.00 782 LEU A C 1
ATOM 6020 O O . LEU A 1 782 ? 16.693 28.898 -31.816 1.00 94.00 782 LEU A O 1
ATOM 6024 N N . VAL A 1 783 ? 16.465 26.931 -32.863 1.00 93.81 783 VAL A N 1
ATOM 6025 C CA . VAL A 1 783 ? 15.893 26.204 -31.730 1.00 93.81 783 VAL A CA 1
ATOM 6026 C C . VAL A 1 783 ? 17.002 25.416 -31.040 1.00 93.81 783 VAL A C 1
ATOM 6028 O O . VAL A 1 783 ? 17.717 24.656 -31.690 1.00 93.81 783 VAL A O 1
ATOM 6031 N N . VAL A 1 784 ? 17.166 25.602 -29.737 1.00 92.81 784 VAL A N 1
ATOM 6032 C CA . VAL A 1 784 ? 18.027 24.764 -28.899 1.00 92.81 784 VAL A CA 1
ATOM 6033 C C . VAL A 1 784 ? 17.150 24.007 -27.920 1.00 92.81 784 VAL A C 1
ATOM 6035 O O . VAL A 1 784 ? 16.279 24.605 -27.287 1.00 92.81 784 VAL A O 1
ATOM 6038 N N . SER A 1 785 ? 17.352 22.700 -27.824 1.00 89.81 785 SER A N 1
ATOM 6039 C CA . SER A 1 785 ? 16.563 21.853 -26.936 1.00 89.81 785 SER A CA 1
ATOM 6040 C C . SER A 1 785 ? 17.419 20.807 -26.247 1.00 89.81 785 SER A C 1
ATOM 6042 O O . SER A 1 785 ? 18.466 20.402 -26.758 1.00 89.81 785 SER A O 1
ATOM 6044 N N . GLU A 1 786 ? 16.945 20.328 -25.109 1.00 80.88 786 GLU A N 1
ATOM 6045 C CA . GLU A 1 786 ? 17.447 19.085 -24.542 1.00 80.88 786 GLU A CA 1
ATOM 6046 C C . GLU A 1 786 ? 17.005 17.895 -25.419 1.00 80.88 786 GLU A C 1
ATOM 6048 O O . GLU A 1 786 ? 15.896 17.920 -25.964 1.00 80.88 786 GLU A O 1
ATOM 6053 N N . PRO A 1 787 ? 17.843 16.864 -25.635 1.00 75.62 787 PRO A N 1
ATOM 6054 C CA . PRO A 1 787 ? 17.487 15.706 -26.458 1.00 75.62 787 PRO A CA 1
ATOM 6055 C C . PRO A 1 787 ? 16.624 14.664 -25.711 1.00 75.62 787 PRO A C 1
ATOM 6057 O O . PRO A 1 787 ? 16.772 13.464 -25.939 1.00 75.62 787 PRO A O 1
ATOM 6060 N N . ALA A 1 788 ? 15.703 15.116 -24.856 1.00 69.44 788 ALA A N 1
ATOM 6061 C CA . ALA A 1 788 ? 14.624 14.299 -24.298 1.00 69.44 788 ALA A CA 1
ATOM 6062 C C . ALA A 1 788 ? 13.484 14.129 -25.325 1.00 69.44 788 ALA A C 1
ATOM 6064 O O . ALA A 1 788 ? 13.260 15.004 -26.167 1.00 69.44 788 ALA A O 1
ATOM 6065 N N . THR A 1 789 ? 12.783 12.991 -25.300 1.00 64.00 789 THR A N 1
ATOM 6066 C CA . THR A 1 789 ? 11.799 12.613 -26.336 1.00 64.00 789 THR A CA 1
ATOM 6067 C C . THR A 1 789 ? 10.684 13.653 -26.506 1.00 64.00 789 THR A C 1
ATOM 6069 O O . THR A 1 789 ? 10.384 14.059 -27.629 1.00 64.00 789 THR A O 1
ATOM 6072 N N . ASP A 1 790 ? 10.127 14.141 -25.400 1.00 67.50 790 ASP A N 1
ATOM 6073 C CA . ASP A 1 790 ? 9.080 15.165 -25.339 1.00 67.50 790 ASP A CA 1
ATOM 6074 C C . ASP A 1 790 ? 9.562 16.527 -25.875 1.00 67.50 790 ASP A C 1
ATOM 6076 O O . ASP A 1 790 ? 8.894 17.158 -26.698 1.00 67.50 790 ASP A O 1
ATOM 6080 N N . MET A 1 791 ? 10.771 16.948 -25.497 1.00 74.81 791 MET A N 1
ATOM 6081 C CA . MET A 1 791 ? 11.378 18.203 -25.952 1.00 74.81 791 MET A CA 1
ATOM 6082 C C . MET A 1 791 ? 11.726 18.175 -27.442 1.00 74.81 791 MET A C 1
ATOM 6084 O O . MET A 1 791 ? 11.600 19.190 -28.135 1.00 74.81 791 MET A O 1
ATOM 6088 N N . VAL A 1 792 ? 12.117 17.014 -27.972 1.00 73.94 792 VAL A N 1
ATOM 6089 C CA . VAL A 1 792 ? 12.373 16.822 -29.405 1.00 73.94 792 VAL A CA 1
ATOM 6090 C C . VAL A 1 792 ? 11.083 16.950 -30.219 1.00 73.94 792 VAL A C 1
ATOM 6092 O O . VAL A 1 792 ? 11.088 17.582 -31.282 1.00 73.94 792 VAL A O 1
ATOM 6095 N N . ASP A 1 793 ? 9.976 16.385 -29.745 1.00 73.50 793 ASP A N 1
ATOM 6096 C CA . ASP A 1 793 ? 8.686 16.476 -30.433 1.00 73.50 793 ASP A CA 1
ATOM 6097 C C . ASP A 1 793 ? 8.063 17.873 -30.318 1.00 73.50 793 ASP A C 1
ATOM 6099 O O . ASP A 1 793 ? 7.543 18.410 -31.308 1.00 73.50 793 ASP A O 1
ATOM 6103 N N . LEU A 1 794 ? 8.240 18.540 -29.175 1.00 78.94 794 LEU A N 1
ATOM 6104 C CA . LEU A 1 794 ? 7.882 19.945 -29.004 1.00 78.94 794 LEU A CA 1
ATOM 6105 C C . LEU A 1 794 ? 8.691 20.849 -29.949 1.00 78.94 794 LEU A C 1
ATOM 6107 O O . LEU A 1 794 ? 8.125 21.698 -30.646 1.00 78.94 794 LEU A O 1
ATOM 6111 N N . ALA A 1 795 ? 10.004 20.617 -30.064 1.00 84.75 795 ALA A N 1
ATOM 6112 C CA . ALA A 1 795 ? 10.869 21.346 -30.987 1.00 84.75 795 ALA A CA 1
ATOM 6113 C C . ALA A 1 795 ? 10.418 21.188 -32.446 1.00 84.75 795 ALA A C 1
ATOM 6115 O O . ALA A 1 795 ? 10.388 22.173 -33.188 1.00 84.75 795 ALA A O 1
ATOM 6116 N N . LYS A 1 796 ? 10.026 19.981 -32.876 1.00 84.88 796 LYS A N 1
ATOM 6117 C CA . LYS A 1 796 ? 9.469 19.757 -34.225 1.00 84.88 796 LYS A CA 1
ATOM 6118 C C . LYS A 1 796 ? 8.179 20.548 -34.435 1.00 84.88 796 LYS A C 1
ATOM 6120 O O . LYS A 1 796 ? 8.034 21.213 -35.464 1.00 84.88 796 LYS A O 1
ATOM 6125 N N . THR A 1 797 ? 7.273 20.505 -33.460 1.00 85.56 797 THR A N 1
ATOM 6126 C CA . THR A 1 797 ? 5.968 21.176 -33.519 1.00 85.56 797 THR A CA 1
ATOM 6127 C C . THR A 1 797 ? 6.126 22.688 -33.649 1.00 85.56 797 THR A C 1
ATOM 6129 O O . THR A 1 797 ? 5.578 23.301 -34.569 1.00 85.56 797 THR A O 1
ATOM 6132 N N . TYR A 1 798 ? 6.951 23.299 -32.799 1.00 90.69 798 TYR A N 1
ATOM 6133 C CA . TYR A 1 798 ? 7.187 24.741 -32.840 1.00 90.69 798 TYR A CA 1
ATOM 6134 C C . TYR A 1 798 ? 7.906 25.181 -34.104 1.00 90.69 798 TYR A C 1
ATOM 6136 O O . TYR A 1 798 ? 7.538 26.196 -34.693 1.00 90.69 798 TYR A O 1
ATOM 6144 N N . ARG A 1 799 ? 8.881 24.405 -34.584 1.00 91.81 799 ARG A N 1
ATOM 6145 C CA . ARG A 1 799 ? 9.530 24.693 -35.866 1.00 91.81 799 ARG A CA 1
ATOM 6146 C C . ARG A 1 799 ? 8.530 24.695 -37.011 1.00 91.81 799 ARG A C 1
ATOM 6148 O O . ARG A 1 799 ? 8.507 25.652 -37.777 1.00 91.81 799 ARG A O 1
ATOM 6155 N N . SER A 1 800 ? 7.664 23.685 -37.081 1.00 91.19 800 SER A N 1
ATOM 6156 C CA . SER A 1 800 ? 6.620 23.624 -38.105 1.00 91.19 800 SER A CA 1
ATOM 6157 C C . SER A 1 800 ? 5.688 24.841 -38.048 1.00 91.19 800 SER A C 1
ATOM 6159 O O . SER A 1 800 ? 5.329 25.383 -39.094 1.00 91.19 800 SER A O 1
ATOM 6161 N N . ALA A 1 801 ? 5.306 25.293 -36.849 1.00 90.88 801 ALA A N 1
ATOM 6162 C CA . ALA A 1 801 ? 4.464 26.477 -36.677 1.00 90.88 801 ALA A CA 1
ATOM 6163 C C . ALA A 1 801 ? 5.169 27.768 -37.138 1.00 90.88 801 ALA A C 1
ATOM 6165 O O . ALA A 1 801 ? 4.591 28.564 -37.880 1.00 90.88 801 ALA A O 1
ATOM 6166 N N . LEU A 1 802 ? 6.435 27.955 -36.752 1.00 94.56 802 LEU A N 1
ATOM 6167 C CA . LEU A 1 802 ? 7.239 29.124 -37.128 1.00 94.56 802 LEU A CA 1
ATOM 6168 C C . LEU A 1 802 ? 7.526 29.167 -38.640 1.00 94.56 802 LEU A C 1
ATOM 6170 O O . LEU A 1 802 ? 7.409 30.223 -39.264 1.00 94.56 802 LEU A O 1
ATOM 6174 N N . GLU A 1 803 ? 7.843 28.021 -39.247 1.00 94.38 803 GLU A N 1
ATOM 6175 C CA . GLU A 1 803 ? 8.057 27.891 -40.695 1.00 94.38 803 GLU A CA 1
ATOM 6176 C C . GLU A 1 803 ? 6.779 28.163 -41.488 1.00 94.38 803 GLU A C 1
ATOM 6178 O O . GLU A 1 803 ? 6.814 28.870 -42.498 1.00 94.38 803 GLU A O 1
ATOM 6183 N N . GLY A 1 804 ? 5.634 27.676 -40.999 1.00 91.25 804 GLY A N 1
ATOM 6184 C CA . GLY A 1 804 ? 4.321 27.992 -41.563 1.00 91.25 804 GLY A CA 1
ATOM 6185 C C . GLY A 1 804 ? 4.006 29.493 -41.549 1.00 91.25 804 GLY A C 1
ATOM 6186 O O . GLY A 1 804 ? 3.354 29.989 -42.468 1.00 91.25 804 GLY A O 1
ATOM 6187 N N . GLY A 1 805 ? 4.520 30.223 -40.554 1.00 89.00 805 GLY A N 1
ATOM 6188 C CA . GLY A 1 805 ? 4.436 31.681 -40.447 1.00 89.00 805 GLY A CA 1
ATOM 6189 C C . GLY A 1 805 ? 5.492 32.460 -41.246 1.00 89.00 805 GLY A C 1
ATOM 6190 O O . GLY A 1 805 ? 5.484 33.689 -41.220 1.00 89.00 805 GLY A O 1
ATOM 6191 N N . GLY A 1 806 ? 6.376 31.779 -41.986 1.00 89.56 806 GLY A N 1
ATOM 6192 C CA . GLY A 1 806 ? 7.350 32.400 -42.891 1.00 89.56 806 GLY A CA 1
ATOM 6193 C C . GLY A 1 806 ? 8.758 32.615 -42.322 1.00 89.56 806 GLY A C 1
ATOM 6194 O O . GLY A 1 806 ? 9.559 33.287 -42.973 1.00 89.56 806 GLY A O 1
ATOM 6195 N N . LEU A 1 807 ? 9.084 32.050 -41.155 1.00 93.12 807 LEU A N 1
ATOM 6196 C CA . LEU A 1 807 ? 10.430 32.098 -40.570 1.00 93.12 807 LEU A CA 1
ATOM 6197 C C . LEU A 1 807 ? 11.270 30.882 -40.973 1.00 93.12 807 LEU A C 1
ATOM 6199 O O . LEU A 1 807 ? 10.781 29.759 -40.985 1.00 93.12 807 LEU A O 1
ATOM 6203 N N . ALA A 1 808 ? 12.559 31.072 -41.257 1.00 93.00 808 ALA A N 1
ATOM 6204 C CA . ALA A 1 808 ? 13.477 29.940 -41.394 1.00 93.00 808 ALA A CA 1
ATOM 6205 C C . ALA A 1 808 ? 13.827 29.368 -40.010 1.00 93.00 808 ALA A C 1
ATOM 6207 O O . ALA A 1 808 ? 14.053 30.136 -39.073 1.00 93.00 808 ALA A O 1
ATOM 6208 N N . THR A 1 809 ? 13.921 28.040 -39.868 1.00 93.44 809 THR A N 1
ATOM 6209 C CA . THR A 1 809 ? 14.339 27.422 -38.599 1.00 93.44 809 THR A CA 1
ATOM 6210 C C . THR A 1 809 ? 15.511 26.457 -38.752 1.00 93.44 809 THR A C 1
ATOM 6212 O O . THR A 1 809 ? 15.684 25.788 -39.771 1.00 93.44 809 THR A O 1
ATOM 6215 N N . SER A 1 810 ? 16.332 26.374 -37.707 1.00 91.12 810 SER A N 1
ATOM 6216 C CA . SER A 1 810 ? 17.387 25.365 -37.540 1.00 91.12 810 SER A CA 1
ATOM 6217 C C . SER A 1 810 ? 17.370 24.848 -36.103 1.00 91.12 810 SER A C 1
ATOM 6219 O O . SER A 1 810 ? 16.774 25.499 -35.248 1.00 91.12 810 SER A O 1
ATOM 6221 N N . SER A 1 811 ? 17.981 23.694 -35.821 1.00 89.88 811 SER A N 1
ATOM 6222 C CA . SER A 1 811 ? 18.005 23.129 -34.466 1.00 89.88 811 SER A CA 1
ATOM 6223 C C . SER A 1 811 ? 19.377 22.627 -34.043 1.00 89.88 811 SER A C 1
ATOM 6225 O O . SER A 1 811 ? 20.120 22.094 -34.868 1.00 89.88 811 SER A O 1
ATOM 6227 N N . LEU A 1 812 ? 19.672 22.750 -32.753 1.00 89.75 812 LEU A N 1
ATOM 6228 C CA . LEU A 1 812 ? 20.785 22.099 -32.067 1.00 89.75 812 LEU A CA 1
ATOM 6229 C C . LEU A 1 812 ? 20.283 21.503 -30.745 1.00 89.75 812 LEU A C 1
ATOM 6231 O O . LEU A 1 812 ? 19.264 21.946 -30.221 1.00 89.75 812 LEU A O 1
ATOM 6235 N N . SER A 1 813 ? 21.001 20.521 -30.212 1.00 88.50 813 SER A N 1
ATOM 6236 C CA . SER A 1 813 ? 20.663 19.897 -28.935 1.00 88.50 813 SER A CA 1
ATOM 6237 C C . SER A 1 813 ? 21.913 19.468 -28.177 1.00 88.50 813 SER A C 1
ATOM 6239 O O . SER A 1 813 ? 22.898 19.063 -28.797 1.00 88.50 813 SER A O 1
ATOM 6241 N N . ALA A 1 814 ? 21.848 19.528 -26.852 1.00 88.25 814 ALA A N 1
ATOM 6242 C CA . ALA A 1 814 ? 22.860 19.034 -25.919 1.00 88.25 814 ALA A CA 1
ATOM 6243 C C . ALA A 1 814 ? 22.168 18.672 -24.597 1.00 88.25 814 ALA A C 1
ATOM 6245 O O . ALA A 1 814 ? 21.118 19.235 -24.309 1.00 88.25 814 ALA A O 1
ATOM 6246 N N . PHE A 1 815 ? 22.715 17.746 -23.813 1.00 82.00 815 PHE A N 1
ATOM 6247 C CA . PHE A 1 815 ? 22.194 17.461 -22.472 1.00 82.00 815 PHE A CA 1
ATOM 6248 C C . PHE A 1 815 ? 22.709 18.493 -21.458 1.00 82.00 815 PHE A C 1
ATOM 6250 O O . PHE A 1 815 ? 23.795 19.051 -21.639 1.00 82.00 815 PHE A O 1
ATOM 6257 N N . ALA A 1 816 ? 21.934 18.773 -20.404 1.00 82.56 816 ALA A N 1
ATOM 6258 C CA . ALA A 1 816 ? 22.320 19.749 -19.381 1.00 82.56 816 ALA A CA 1
ATOM 6259 C C . ALA A 1 816 ? 23.505 19.290 -18.507 1.00 82.56 816 ALA A C 1
ATOM 6261 O O . ALA A 1 816 ? 24.236 20.133 -17.984 1.00 82.56 816 ALA A O 1
ATOM 6262 N N . ASP A 1 817 ? 23.706 17.980 -18.357 1.00 84.88 817 ASP A N 1
ATOM 6263 C CA . ASP A 1 817 ? 24.793 17.369 -17.583 1.00 84.88 817 ASP A CA 1
ATOM 6264 C C . ASP A 1 817 ? 26.117 17.254 -18.369 1.00 84.88 817 ASP A C 1
ATOM 6266 O O . ASP A 1 817 ? 27.195 17.204 -17.769 1.00 84.88 817 ASP A O 1
ATOM 6270 N N . ASP A 1 818 ? 26.072 17.314 -19.704 1.00 89.44 818 ASP A N 1
ATOM 6271 C CA . ASP A 1 818 ? 27.250 17.380 -20.573 1.00 89.44 818 ASP A CA 1
ATOM 6272 C C . ASP A 1 818 ? 27.636 18.833 -20.895 1.00 89.44 818 ASP A C 1
ATOM 6274 O O . ASP A 1 818 ? 27.327 19.409 -21.947 1.00 89.44 818 ASP A O 1
ATOM 6278 N N . PHE A 1 819 ? 28.381 19.441 -19.970 1.00 91.75 819 PHE A N 1
ATOM 6279 C CA . PHE A 1 819 ? 28.837 20.821 -20.125 1.00 91.75 819 PHE A CA 1
ATOM 6280 C C . PHE A 1 819 ? 29.727 21.036 -21.358 1.00 91.75 819 PHE A C 1
ATOM 6282 O O . PHE A 1 819 ? 29.701 22.116 -21.953 1.00 91.75 819 PHE A O 1
ATOM 6289 N N . GLN A 1 820 ? 30.507 20.030 -21.768 1.00 91.75 820 GLN A N 1
ATOM 6290 C CA . GLN A 1 820 ? 31.376 20.150 -22.939 1.00 91.75 820 GLN A CA 1
ATOM 6291 C C . GLN A 1 820 ? 30.546 20.155 -24.228 1.00 91.75 820 GLN A C 1
ATOM 6293 O O . GLN A 1 820 ? 30.771 21.009 -25.089 1.00 91.75 820 GLN A O 1
ATOM 6298 N N . ALA A 1 821 ? 29.540 19.283 -24.342 1.00 90.06 821 ALA A N 1
ATOM 6299 C CA . ALA A 1 821 ? 28.599 19.318 -25.460 1.00 90.06 821 ALA A CA 1
ATOM 6300 C C . ALA A 1 821 ? 27.811 20.639 -25.509 1.00 90.06 821 ALA A C 1
ATOM 6302 O O . ALA A 1 821 ? 27.608 21.200 -26.589 1.00 90.06 821 ALA A O 1
ATOM 6303 N N . MET A 1 822 ? 27.431 21.192 -24.353 1.00 93.00 822 MET A N 1
ATOM 6304 C CA . MET A 1 822 ? 26.816 22.523 -24.259 1.00 93.00 822 MET A CA 1
ATOM 6305 C C . MET A 1 822 ? 27.737 23.633 -24.782 1.00 93.00 822 MET A C 1
ATOM 6307 O O . MET A 1 822 ? 27.299 24.502 -25.541 1.00 93.00 822 MET A O 1
ATOM 6311 N N . GLN A 1 823 ? 29.027 23.601 -24.436 1.00 93.94 823 GLN A N 1
ATOM 6312 C CA . GLN A 1 823 ? 30.018 24.538 -24.973 1.00 93.94 823 GLN A CA 1
ATOM 6313 C C . GLN A 1 823 ? 30.176 24.398 -26.487 1.00 93.94 823 GLN A C 1
ATOM 6315 O O . GLN A 1 823 ? 30.208 25.410 -27.187 1.00 93.94 823 GLN A O 1
ATOM 6320 N N . ASP A 1 824 ? 30.224 23.173 -27.007 1.00 92.94 824 ASP A N 1
ATOM 6321 C CA . ASP A 1 824 ? 30.341 22.913 -28.443 1.00 92.94 824 ASP A CA 1
ATOM 6322 C C . ASP A 1 824 ? 29.098 23.396 -29.206 1.00 92.94 824 ASP A C 1
ATOM 6324 O O . ASP A 1 824 ? 29.212 24.029 -30.264 1.00 92.94 824 ASP A O 1
ATOM 6328 N N . MET A 1 825 ? 27.905 23.188 -28.638 1.00 94.00 825 MET A N 1
ATOM 6329 C CA . MET A 1 825 ? 26.650 23.715 -29.168 1.00 94.00 825 MET A CA 1
ATOM 6330 C C . MET A 1 825 ? 26.677 25.247 -29.220 1.00 94.00 825 MET A C 1
ATOM 6332 O O . MET A 1 825 ? 26.429 25.837 -30.273 1.00 94.00 825 MET A O 1
ATOM 6336 N N . VAL A 1 826 ? 27.032 25.913 -28.120 1.00 93.75 826 VAL A N 1
ATOM 6337 C CA . VAL A 1 826 ? 27.166 27.378 -28.056 1.00 93.75 826 VAL A CA 1
ATOM 6338 C C . VAL A 1 826 ? 28.252 27.885 -29.013 1.00 93.75 826 VAL A C 1
ATOM 6340 O O . VAL A 1 826 ? 28.094 28.926 -29.660 1.00 93.75 826 VAL A O 1
ATOM 6343 N N . GLN A 1 827 ? 29.349 27.150 -29.174 1.00 92.62 827 GLN A N 1
ATOM 6344 C CA . GLN A 1 827 ? 30.387 27.471 -30.146 1.00 92.62 827 GLN A CA 1
ATOM 6345 C C . GLN A 1 827 ? 29.841 27.385 -31.577 1.00 92.62 827 GLN A C 1
ATOM 6347 O O . GLN A 1 827 ? 30.177 28.232 -32.409 1.00 92.62 827 GLN A O 1
ATOM 6352 N N . ALA A 1 828 ? 28.948 26.437 -31.869 1.00 89.25 828 ALA A N 1
ATOM 6353 C CA . ALA A 1 828 ? 28.231 26.380 -33.138 1.00 89.25 828 ALA A CA 1
ATOM 6354 C C . ALA A 1 828 ? 27.265 27.566 -33.314 1.00 89.25 828 ALA A C 1
ATOM 6356 O O . ALA A 1 828 ? 27.209 28.120 -34.415 1.00 89.25 828 ALA A O 1
ATOM 6357 N N . VAL A 1 829 ? 26.571 28.020 -32.259 1.00 90.31 829 VAL A N 1
ATOM 6358 C CA . VAL A 1 829 ? 25.765 29.265 -32.278 1.00 90.31 829 VAL A CA 1
ATOM 6359 C C . VAL A 1 829 ? 26.640 30.450 -32.696 1.00 90.31 829 VAL A C 1
ATOM 6361 O O . VAL A 1 829 ? 26.306 31.175 -33.640 1.00 90.31 829 VAL A O 1
ATOM 6364 N N . LYS A 1 830 ? 27.805 30.600 -32.048 1.00 88.19 830 LYS A N 1
ATOM 6365 C CA . LYS A 1 830 ? 28.787 31.661 -32.317 1.00 88.19 830 LYS A CA 1
ATOM 6366 C C . LYS A 1 830 ? 29.335 31.592 -33.745 1.00 88.19 830 LYS A C 1
ATOM 6368 O O . LYS A 1 830 ? 29.323 32.595 -34.457 1.00 88.19 830 LYS A O 1
ATOM 6373 N N . ASN A 1 831 ? 29.774 30.412 -34.185 1.00 86.25 831 ASN A N 1
ATOM 6374 C CA . ASN A 1 831 ? 30.390 30.196 -35.499 1.00 86.25 831 ASN A CA 1
ATOM 6375 C C . ASN A 1 831 ? 29.404 30.412 -36.652 1.00 86.25 831 ASN A C 1
ATOM 6377 O O . ASN A 1 831 ? 29.760 31.003 -37.670 1.00 86.25 831 ASN A O 1
ATOM 6381 N N . ASN A 1 832 ? 28.155 29.974 -36.478 1.00 83.88 832 ASN A N 1
ATOM 6382 C CA . ASN A 1 832 ? 27.096 30.136 -37.473 1.00 83.88 832 ASN A CA 1
ATOM 6383 C C . ASN A 1 832 ? 26.390 31.498 -37.383 1.00 83.88 832 ASN A C 1
ATOM 6385 O O . ASN A 1 832 ? 25.408 31.718 -38.090 1.00 83.88 832 ASN A O 1
ATOM 6389 N N . LYS A 1 833 ? 26.879 32.406 -36.523 1.00 83.62 833 LYS A N 1
ATOM 6390 C CA . LYS A 1 833 ? 26.348 33.762 -36.316 1.00 83.62 833 LYS A CA 1
ATOM 6391 C C . LYS A 1 833 ? 24.839 33.777 -36.033 1.00 83.62 833 LYS A C 1
ATOM 6393 O O . LYS A 1 833 ? 24.140 34.690 -36.471 1.00 83.62 833 LYS A O 1
ATOM 6398 N N . LYS A 1 834 ? 24.333 32.774 -35.309 1.00 86.75 834 LYS A N 1
ATOM 6399 C CA . LYS A 1 834 ? 22.921 32.706 -34.910 1.00 86.75 834 LYS A CA 1
ATOM 6400 C C . LYS A 1 834 ? 22.663 33.735 -33.808 1.00 86.75 834 LYS A C 1
ATOM 6402 O O . LYS A 1 834 ? 23.497 33.913 -32.924 1.00 86.75 834 LYS A O 1
ATOM 6407 N N . ARG A 1 835 ? 21.547 34.465 -33.912 1.00 84.25 835 ARG A N 1
ATOM 6408 C CA . ARG A 1 835 ? 21.245 35.639 -33.066 1.00 84.25 835 ARG A CA 1
ATOM 6409 C C . ARG A 1 835 ? 19.934 35.536 -32.303 1.00 84.25 835 ARG A C 1
ATOM 6411 O O . ARG A 1 835 ? 19.846 36.086 -31.214 1.00 84.25 835 ARG A O 1
ATOM 6418 N N . ILE A 1 836 ? 18.951 34.836 -32.861 1.00 91.12 836 ILE A N 1
ATOM 6419 C CA . ILE A 1 836 ? 17.647 34.614 -32.239 1.00 91.12 836 ILE A CA 1
ATOM 6420 C C . ILE A 1 836 ? 17.580 33.142 -31.860 1.00 91.12 836 ILE A C 1
ATOM 6422 O O . ILE A 1 836 ? 17.648 32.280 -32.742 1.00 91.12 836 ILE A O 1
ATOM 6426 N N . VAL A 1 837 ? 17.529 32.870 -30.559 1.00 93.50 837 VAL A N 1
ATOM 6427 C CA . VAL A 1 837 ? 17.622 31.518 -30.008 1.00 93.50 837 VAL A CA 1
ATOM 6428 C C . VAL A 1 837 ? 16.371 31.225 -29.192 1.00 93.50 837 VAL A C 1
ATOM 6430 O O . VAL A 1 837 ? 16.153 31.841 -28.153 1.00 93.50 837 VAL A O 1
ATOM 6433 N N . LEU A 1 838 ? 15.558 30.289 -29.676 1.00 95.12 838 LEU A N 1
ATOM 6434 C CA . LEU A 1 838 ? 14.441 29.711 -28.943 1.00 95.12 838 LEU A CA 1
ATOM 6435 C C . LEU A 1 838 ? 14.950 28.535 -28.107 1.00 95.12 838 LEU A C 1
ATOM 6437 O O . LEU A 1 838 ? 15.456 27.564 -28.662 1.00 95.12 838 LEU A O 1
ATOM 6441 N N . VAL A 1 839 ? 14.812 28.635 -26.793 1.00 93.81 839 VAL A N 1
ATOM 6442 C CA . VAL A 1 839 ? 15.255 27.661 -25.798 1.00 93.81 839 VAL A CA 1
ATOM 6443 C C . VAL A 1 839 ? 14.061 26.819 -25.359 1.00 93.81 839 VAL A C 1
ATOM 6445 O O . VAL A 1 839 ? 13.068 27.364 -24.870 1.00 93.81 839 VAL A O 1
ATOM 6448 N N . LEU A 1 840 ? 14.169 25.502 -25.533 1.00 90.00 840 LEU A N 1
ATOM 6449 C CA . LEU A 1 840 ? 13.203 24.506 -25.070 1.00 90.00 840 LEU A CA 1
ATOM 6450 C C . LEU A 1 840 ? 13.884 23.594 -24.046 1.00 90.00 840 LEU A C 1
ATOM 6452 O O . LEU A 1 840 ? 14.602 22.664 -24.408 1.00 90.00 840 LEU A O 1
ATOM 6456 N N . GLY A 1 841 ? 13.699 23.921 -22.774 1.00 86.56 841 GLY A N 1
ATOM 6457 C CA . GLY A 1 841 ? 14.279 23.215 -21.640 1.00 86.56 841 GLY A CA 1
ATOM 6458 C C . GLY A 1 841 ? 13.880 23.889 -20.331 1.00 86.56 841 GLY A C 1
ATOM 6459 O O . GLY A 1 841 ? 13.336 25.000 -20.335 1.00 86.56 841 GLY A O 1
ATOM 6460 N N . ASP A 1 842 ? 14.140 23.198 -19.229 1.00 85.31 842 ASP A N 1
ATOM 6461 C CA . ASP A 1 842 ? 13.839 23.649 -17.875 1.00 85.31 842 ASP A CA 1
ATOM 6462 C C . ASP A 1 842 ? 14.842 24.706 -17.359 1.00 85.31 842 ASP A C 1
ATOM 6464 O O . ASP A 1 842 ? 15.710 25.217 -18.081 1.00 85.31 842 ASP A O 1
ATOM 6468 N N . GLU A 1 843 ? 14.689 25.113 -16.096 1.00 88.50 843 GLU A N 1
ATOM 6469 C CA . GLU A 1 843 ? 15.550 26.130 -15.487 1.00 88.50 843 GLU A CA 1
ATOM 6470 C C . GLU A 1 843 ? 17.028 25.684 -15.380 1.00 88.50 843 GLU A C 1
ATOM 6472 O O . GLU A 1 843 ? 17.894 26.474 -15.778 1.00 88.50 843 GLU A O 1
ATOM 6477 N N . PRO A 1 844 ? 17.357 24.457 -14.910 1.00 88.19 844 PRO A N 1
ATOM 6478 C CA . PRO A 1 844 ? 18.721 23.922 -14.960 1.00 88.19 844 PRO A CA 1
ATOM 6479 C C . PRO A 1 844 ? 19.355 23.964 -16.355 1.00 88.19 844 PRO A C 1
ATOM 6481 O O . PRO A 1 844 ? 20.456 24.504 -16.506 1.00 88.19 844 PRO A O 1
ATOM 6484 N N . PHE A 1 845 ? 18.658 23.477 -17.387 1.00 90.69 845 PHE A N 1
ATOM 6485 C CA . PHE A 1 845 ? 19.144 23.497 -18.766 1.00 90.69 845 PHE A CA 1
ATOM 6486 C C . PHE A 1 845 ? 19.489 24.921 -19.219 1.00 90.69 845 PHE A C 1
ATOM 6488 O O . PHE A 1 845 ? 20.567 25.178 -19.768 1.00 90.69 845 PHE A O 1
ATOM 6495 N N . TYR A 1 846 ? 18.600 25.880 -18.943 1.00 92.94 846 TYR A N 1
ATOM 6496 C CA . TYR A 1 846 ? 18.793 27.270 -19.346 1.00 92.94 846 TYR A CA 1
ATOM 6497 C C . TYR A 1 846 ? 19.950 27.937 -18.584 1.00 92.94 846 TYR A C 1
ATOM 6499 O O . TYR A 1 846 ? 20.754 28.661 -19.181 1.00 92.94 846 TYR A O 1
ATOM 6507 N N . GLN A 1 847 ? 20.105 27.663 -17.286 1.00 92.38 847 GLN A N 1
ATOM 6508 C CA . GLN A 1 847 ? 21.247 28.151 -16.511 1.00 92.38 847 GLN A CA 1
ATOM 6509 C C . GLN A 1 847 ? 22.581 27.626 -17.070 1.00 92.38 847 GLN A C 1
ATOM 6511 O O . GLN A 1 847 ? 23.520 28.411 -17.257 1.00 92.38 847 GLN A O 1
ATOM 6516 N N . THR A 1 848 ? 22.659 26.333 -17.395 1.00 93.19 848 THR A N 1
ATOM 6517 C CA . THR A 1 848 ? 23.853 25.715 -17.991 1.00 93.19 848 THR A CA 1
ATOM 6518 C C . THR A 1 848 ? 24.158 26.296 -19.371 1.00 93.19 848 THR A C 1
ATOM 6520 O O . THR A 1 848 ? 25.309 26.636 -19.655 1.00 93.19 848 THR A O 1
ATOM 6523 N N . LEU A 1 849 ? 23.137 26.505 -20.206 1.00 94.06 849 LEU A N 1
ATOM 6524 C CA . LEU A 1 849 ? 23.271 27.134 -21.521 1.00 94.06 849 LEU A CA 1
ATOM 6525 C C . LEU A 1 849 ? 23.852 28.553 -21.428 1.00 94.06 849 LEU A C 1
ATOM 6527 O O . LEU A 1 849 ? 24.775 28.901 -22.170 1.00 94.06 849 LEU A O 1
ATOM 6531 N N . LEU A 1 850 ? 23.353 29.376 -20.501 1.00 93.50 850 LEU A N 1
ATOM 6532 C CA . LEU A 1 850 ? 23.872 30.731 -20.275 1.00 93.50 850 LEU A CA 1
ATOM 6533 C C . LEU A 1 850 ? 25.300 30.707 -19.719 1.00 93.50 850 LEU A C 1
ATOM 6535 O O . LEU A 1 850 ? 26.131 31.532 -20.106 1.00 93.50 850 LEU A O 1
ATOM 6539 N N . CYS A 1 851 ? 25.612 29.746 -18.849 1.00 94.50 851 CYS A N 1
ATOM 6540 C CA . CYS A 1 851 ? 26.968 29.531 -18.355 1.00 94.50 851 CYS A CA 1
ATOM 6541 C C . CYS A 1 851 ? 27.929 29.167 -19.501 1.00 94.50 851 CYS A C 1
ATOM 6543 O O . CYS A 1 851 ? 28.971 29.806 -19.666 1.00 94.50 851 CYS A O 1
ATOM 6545 N N . ALA A 1 852 ? 27.555 28.229 -20.373 1.00 94.38 852 ALA A N 1
ATOM 6546 C CA . ALA A 1 852 ? 28.334 27.884 -21.560 1.00 94.38 852 ALA A CA 1
ATOM 6547 C C . ALA A 1 852 ? 28.490 29.088 -22.512 1.00 94.38 852 ALA A C 1
ATOM 6549 O O . ALA A 1 852 ? 29.597 29.359 -22.983 1.00 94.38 852 ALA A O 1
ATOM 6550 N N . ALA A 1 853 ? 27.427 29.876 -22.726 1.00 93.12 853 ALA A N 1
ATOM 6551 C CA . ALA A 1 853 ? 27.468 31.137 -23.477 1.00 93.12 853 ALA A CA 1
ATOM 6552 C C . ALA A 1 853 ? 28.472 32.138 -22.898 1.00 93.12 853 ALA A C 1
ATOM 6554 O O . ALA A 1 853 ? 29.210 32.779 -23.656 1.00 93.12 853 ALA A O 1
ATOM 6555 N N . LYS A 1 854 ? 28.556 32.233 -21.567 1.00 92.56 854 LYS A N 1
ATOM 6556 C CA . LYS A 1 854 ? 29.555 33.060 -20.892 1.00 92.56 854 LYS A CA 1
ATOM 6557 C C . LYS A 1 854 ? 30.973 32.547 -21.131 1.00 92.56 854 LYS A C 1
ATOM 6559 O O . LYS A 1 854 ? 31.845 33.345 -21.468 1.00 92.56 854 LYS A O 1
ATOM 6564 N N . VAL A 1 855 ? 31.207 31.243 -20.977 1.00 93.69 855 VAL A N 1
ATOM 6565 C CA . VAL A 1 855 ? 32.546 30.639 -21.104 1.00 93.69 855 VAL A CA 1
ATOM 6566 C C . VAL A 1 855 ? 33.075 30.702 -22.540 1.00 93.69 855 VAL A C 1
ATOM 6568 O O . VAL A 1 855 ? 34.248 31.000 -22.754 1.00 93.69 855 VAL A O 1
ATOM 6571 N N . VAL A 1 856 ? 32.210 30.500 -23.535 1.00 92.56 856 VAL A N 1
ATOM 6572 C CA . VAL A 1 856 ? 32.547 30.603 -24.968 1.00 92.56 856 VAL A CA 1
ATOM 6573 C C . VAL A 1 856 ? 32.714 32.065 -25.427 1.00 92.56 856 VAL A C 1
ATOM 6575 O O . VAL A 1 856 ? 33.104 32.331 -26.571 1.00 92.56 856 VAL A O 1
ATOM 6578 N N . ASP A 1 857 ? 32.461 33.035 -24.540 1.00 88.62 857 ASP A N 1
ATOM 6579 C CA . ASP A 1 857 ? 32.477 34.472 -24.828 1.00 88.62 857 ASP A CA 1
ATOM 6580 C C . ASP A 1 857 ? 31.541 34.803 -26.004 1.00 88.62 857 ASP A C 1
ATOM 6582 O O . ASP A 1 857 ? 31.939 35.364 -27.035 1.00 88.62 857 ASP A O 1
ATOM 6586 N N . LEU A 1 858 ? 30.293 34.331 -25.919 1.00 85.50 858 LEU A N 1
ATOM 6587 C CA . LEU A 1 858 ? 29.277 34.588 -26.934 1.00 85.50 858 LEU A CA 1
ATOM 6588 C C . LEU A 1 858 ? 29.010 36.100 -27.014 1.00 85.50 858 LEU A C 1
ATOM 6590 O O . LEU A 1 858 ? 28.751 36.759 -26.009 1.00 85.50 858 LEU A O 1
ATOM 6594 N N . SER A 1 859 ? 29.126 36.670 -28.218 1.00 67.44 859 SER A N 1
ATOM 6595 C CA . SER A 1 859 ? 29.086 38.125 -28.405 1.00 67.44 859 SER A CA 1
ATOM 6596 C C . SER A 1 859 ? 27.745 38.741 -27.970 1.00 67.44 859 SER A C 1
ATOM 6598 O O . SER A 1 859 ? 26.705 38.131 -28.218 1.00 67.44 859 SER A O 1
ATOM 6600 N N . PRO A 1 860 ? 27.734 39.984 -27.443 1.00 61.78 860 PRO A N 1
ATOM 6601 C CA . PRO A 1 860 ? 26.502 40.708 -27.126 1.00 61.78 860 PRO A CA 1
ATOM 6602 C C . PRO A 1 860 ? 25.537 40.805 -28.322 1.00 61.78 860 PRO A C 1
ATOM 6604 O O . PRO A 1 860 ? 25.974 40.861 -29.481 1.00 61.78 860 PRO A O 1
ATOM 6607 N N . GLY A 1 861 ? 24.230 40.852 -28.039 1.00 68.69 861 GLY A N 1
ATOM 6608 C CA . GLY A 1 861 ? 23.160 40.936 -29.043 1.00 68.69 861 GLY A CA 1
ATOM 6609 C C . GLY A 1 861 ? 22.575 39.583 -29.461 1.00 68.69 861 GLY A C 1
ATOM 6610 O O . GLY A 1 861 ? 22.296 39.391 -30.642 1.00 68.69 861 GLY A O 1
ATOM 6611 N N . ILE A 1 862 ? 22.475 38.629 -28.530 1.00 83.94 862 ILE A N 1
ATOM 6612 C CA . ILE A 1 862 ? 21.653 37.420 -28.677 1.00 83.94 862 ILE A CA 1
ATOM 6613 C C . ILE A 1 862 ? 20.293 37.708 -28.048 1.00 83.94 862 ILE A C 1
ATOM 6615 O O . ILE A 1 862 ? 20.235 38.189 -26.917 1.00 83.94 862 ILE A O 1
ATOM 6619 N N . THR A 1 863 ? 19.217 37.401 -28.764 1.00 88.62 863 THR A N 1
ATOM 6620 C CA . THR A 1 863 ? 17.865 37.402 -28.206 1.00 88.62 863 THR A CA 1
ATOM 6621 C C . THR A 1 863 ? 17.510 35.980 -27.816 1.00 88.62 863 THR A C 1
ATOM 6623 O O . THR A 1 863 ? 17.381 35.111 -28.682 1.00 88.62 863 THR A O 1
ATOM 6626 N N . TRP A 1 864 ? 17.344 35.758 -26.516 1.00 93.12 864 TRP A N 1
ATOM 6627 C CA . TRP A 1 864 ? 16.834 34.501 -25.993 1.00 93.12 864 TRP A CA 1
ATOM 6628 C C . TRP A 1 864 ? 15.313 34.551 -25.902 1.00 93.12 864 TRP A C 1
ATOM 6630 O O . TRP A 1 864 ? 14.750 35.514 -25.375 1.00 93.12 864 TRP A O 1
ATOM 6640 N N . ILE A 1 865 ? 14.661 33.520 -26.421 1.00 95.38 865 ILE A N 1
ATOM 6641 C CA . ILE A 1 865 ? 13.223 33.300 -26.314 1.00 95.38 865 ILE A CA 1
ATOM 6642 C C . ILE A 1 865 ? 13.047 31.970 -25.587 1.00 95.38 865 ILE A C 1
ATOM 6644 O O . ILE A 1 865 ? 13.693 31.000 -25.959 1.00 95.38 865 ILE A O 1
ATOM 6648 N N . SER A 1 866 ? 12.193 31.899 -24.577 1.00 93.88 866 SER A N 1
ATOM 6649 C CA . SER A 1 866 ? 11.875 30.660 -23.860 1.00 93.88 866 SER A CA 1
ATOM 6650 C C . SER A 1 866 ? 10.369 30.467 -23.741 1.00 93.88 866 SER A C 1
ATOM 6652 O O . SER A 1 866 ? 9.598 31.428 -23.796 1.00 93.88 866 SER A O 1
ATOM 6654 N N . MET A 1 867 ? 9.952 29.210 -23.609 1.00 90.56 867 MET A N 1
ATOM 6655 C CA . MET A 1 867 ? 8.544 28.825 -23.509 1.00 90.56 867 MET A CA 1
ATOM 6656 C C . MET A 1 867 ? 8.365 27.847 -22.346 1.00 90.56 867 MET A C 1
ATOM 6658 O O . MET A 1 867 ? 8.260 26.641 -22.558 1.00 90.56 867 MET A O 1
ATOM 6662 N N . HIS A 1 868 ? 8.437 28.363 -21.115 1.00 87.94 868 HIS A N 1
ATOM 6663 C CA . HIS A 1 868 ? 8.319 27.555 -19.901 1.00 87.94 868 HIS A CA 1
ATOM 6664 C C . HIS A 1 868 ? 7.936 28.399 -18.670 1.00 87.94 868 HIS A C 1
ATOM 6666 O O . HIS A 1 868 ? 8.138 29.619 -18.645 1.00 87.94 868 HIS A O 1
ATOM 6672 N N . SER A 1 869 ? 7.411 27.747 -17.630 1.00 89.94 869 SER A N 1
ATOM 6673 C CA . SER A 1 869 ? 7.147 28.357 -16.320 1.00 89.94 869 SER A CA 1
ATOM 6674 C C . SER A 1 869 ? 8.440 28.371 -15.490 1.00 89.94 869 SER A C 1
ATOM 6676 O O . SER A 1 869 ? 8.994 27.320 -15.191 1.00 89.94 869 SER A O 1
ATOM 6678 N N . PHE A 1 870 ? 8.934 29.553 -15.108 1.00 90.88 870 PHE A N 1
ATOM 6679 C CA . PHE A 1 870 ? 10.180 29.706 -14.340 1.00 90.88 870 PHE A CA 1
ATOM 6680 C C . PHE A 1 870 ? 9.945 30.363 -12.981 1.00 90.88 870 PHE A C 1
ATOM 6682 O O . PHE A 1 870 ? 9.018 31.162 -12.819 1.00 90.88 870 PHE A O 1
ATOM 6689 N N . ARG A 1 871 ? 10.842 30.102 -12.021 1.00 91.94 871 ARG A N 1
ATOM 6690 C CA . ARG A 1 871 ? 10.818 30.800 -10.730 1.00 91.94 871 ARG A CA 1
ATOM 6691 C C . ARG A 1 871 ? 11.063 32.289 -10.917 1.00 91.94 871 ARG A C 1
ATOM 6693 O O . ARG A 1 871 ? 11.854 32.713 -11.765 1.00 91.94 871 ARG A O 1
ATOM 6700 N N . ARG A 1 872 ? 10.429 33.111 -10.082 1.00 90.56 872 ARG A N 1
ATOM 6701 C CA . ARG A 1 872 ? 10.646 34.560 -10.095 1.00 90.56 872 ARG A CA 1
ATOM 6702 C C . ARG A 1 872 ? 12.135 34.863 -9.946 1.00 90.56 872 ARG A C 1
ATOM 6704 O O . ARG A 1 872 ? 12.759 34.440 -8.980 1.00 90.56 872 ARG A O 1
ATOM 6711 N N . SER A 1 873 ? 12.688 35.640 -10.877 1.00 91.75 873 SER A N 1
ATOM 6712 C CA . SER A 1 873 ? 14.062 36.158 -10.794 1.00 91.75 873 SER A CA 1
ATOM 6713 C C . SER A 1 873 ? 15.138 35.074 -10.607 1.00 91.75 873 SER A C 1
ATOM 6715 O O . SER A 1 873 ? 16.168 35.333 -9.977 1.00 91.75 873 SER A O 1
ATOM 6717 N N . TRP A 1 874 ? 14.930 33.873 -11.159 1.00 91.12 874 TRP A N 1
ATOM 6718 C CA . TRP A 1 874 ? 15.802 32.707 -10.963 1.00 91.12 874 TRP A CA 1
ATOM 6719 C C . TRP A 1 874 ? 17.290 32.952 -11.265 1.00 91.12 874 TRP A C 1
ATOM 6721 O O . TRP A 1 874 ? 18.166 32.426 -10.585 1.00 91.12 874 TRP A O 1
ATOM 6731 N N . TRP A 1 875 ? 17.597 33.821 -12.229 1.00 91.06 875 TRP A N 1
ATOM 6732 C CA . TRP A 1 875 ? 18.962 34.142 -12.665 1.00 91.06 875 TRP A CA 1
ATOM 6733 C C . TRP A 1 875 ? 19.731 35.075 -11.712 1.00 91.06 875 TRP A C 1
ATOM 6735 O O . TRP A 1 875 ? 20.919 35.332 -11.911 1.00 91.06 875 TRP A O 1
ATOM 6745 N N . THR A 1 876 ? 19.075 35.629 -10.688 1.00 90.88 876 THR A N 1
ATOM 6746 C CA . THR A 1 876 ? 19.667 36.656 -9.810 1.00 90.88 876 THR A CA 1
ATOM 6747 C C . THR A 1 876 ? 20.524 36.082 -8.680 1.00 90.88 876 THR A C 1
ATOM 6749 O O . THR A 1 876 ? 21.242 36.826 -8.004 1.00 90.88 876 THR A O 1
ATOM 6752 N N . ARG A 1 877 ? 20.516 34.757 -8.495 1.00 87.75 877 ARG A N 1
ATOM 6753 C CA . ARG A 1 877 ? 21.282 34.060 -7.457 1.00 87.75 877 ARG A CA 1
ATOM 6754 C C . ARG A 1 877 ? 22.353 33.166 -8.054 1.00 87.75 877 ARG A C 1
ATOM 6756 O O . ARG A 1 877 ? 22.209 32.648 -9.154 1.00 87.75 877 ARG A O 1
ATOM 6763 N N . ASN A 1 878 ? 23.453 33.013 -7.322 1.00 89.12 878 ASN A N 1
ATOM 6764 C CA . ASN A 1 878 ? 24.503 32.092 -7.732 1.00 89.12 878 ASN A CA 1
ATOM 6765 C C . ASN A 1 878 ? 24.018 30.656 -7.535 1.00 89.12 878 ASN A C 1
ATOM 6767 O O . ASN A 1 878 ? 23.632 30.288 -6.427 1.00 89.12 878 ASN A O 1
ATOM 6771 N N . ASN A 1 879 ? 24.117 29.855 -8.590 1.00 88.56 879 ASN A N 1
ATOM 6772 C CA . ASN A 1 879 ? 24.043 28.406 -8.498 1.00 88.56 879 ASN A CA 1
ATOM 6773 C C . ASN A 1 879 ? 25.443 27.881 -8.122 1.00 88.56 879 ASN A C 1
ATOM 6775 O O . ASN A 1 879 ? 26.417 28.143 -8.831 1.00 88.56 879 ASN A O 1
ATOM 6779 N N . ALA A 1 880 ? 25.555 27.202 -6.977 1.00 89.25 880 ALA A N 1
ATOM 6780 C CA . ALA A 1 880 ? 26.837 26.728 -6.458 1.00 89.25 880 ALA A CA 1
ATOM 6781 C C . ALA A 1 880 ? 27.501 25.705 -7.392 1.00 89.25 880 ALA A C 1
ATOM 6783 O O . ALA A 1 880 ? 28.715 25.775 -7.586 1.00 89.25 880 ALA A O 1
ATOM 6784 N N . ASP A 1 881 ? 26.709 24.831 -8.012 1.00 87.94 881 ASP A N 1
ATOM 6785 C CA . ASP A 1 881 ? 27.194 23.778 -8.904 1.00 87.94 881 ASP A CA 1
ATOM 6786 C C . ASP A 1 881 ? 27.733 24.375 -10.206 1.00 87.94 881 ASP A C 1
ATOM 6788 O O . ASP A 1 881 ? 28.830 24.032 -10.644 1.00 87.94 881 ASP A O 1
ATOM 6792 N N . LEU A 1 882 ? 27.044 25.373 -10.768 1.00 87.62 882 LEU A N 1
ATOM 6793 C CA . LEU A 1 882 ? 27.521 26.077 -11.963 1.00 87.62 882 LEU A CA 1
ATOM 6794 C C . LEU A 1 882 ? 28.766 26.925 -11.701 1.00 87.62 882 LEU A C 1
ATOM 6796 O O . LEU A 1 882 ? 29.661 26.976 -12.542 1.00 87.62 882 LEU A O 1
ATOM 6800 N N . VAL A 1 883 ? 28.860 27.571 -10.536 1.00 91.88 883 VAL A N 1
ATOM 6801 C CA . VAL A 1 883 ? 30.066 28.323 -10.150 1.00 91.88 883 VAL A CA 1
ATOM 6802 C C . VAL A 1 883 ? 31.246 27.378 -9.893 1.00 91.88 883 VAL A C 1
ATOM 6804 O O . VAL A 1 883 ? 32.388 27.735 -10.190 1.00 91.88 883 VAL A O 1
ATOM 6807 N N . ALA A 1 884 ? 30.993 26.177 -9.364 1.00 90.56 884 ALA A N 1
ATOM 6808 C CA . ALA A 1 884 ? 32.011 25.142 -9.204 1.00 90.56 884 ALA A CA 1
ATOM 6809 C C . ALA A 1 884 ? 32.483 24.586 -10.558 1.00 90.56 884 ALA A C 1
ATOM 6811 O O . ALA A 1 884 ? 33.681 24.364 -10.740 1.00 90.56 884 ALA A O 1
ATOM 6812 N N . LEU A 1 885 ? 31.559 24.417 -11.508 1.00 88.12 885 LEU A N 1
ATOM 6813 C CA . LEU A 1 885 ? 31.828 23.967 -12.873 1.00 88.12 885 LEU A CA 1
ATOM 6814 C C . LEU A 1 885 ? 32.643 24.998 -13.670 1.00 88.12 885 LEU A C 1
ATOM 6816 O O . LEU A 1 885 ? 33.628 24.653 -14.322 1.00 88.12 885 LEU A O 1
ATOM 6820 N N . ALA A 1 886 ? 32.266 26.275 -13.584 1.00 90.38 886 ALA A N 1
ATOM 6821 C CA . ALA A 1 886 ? 32.981 27.388 -14.194 1.00 90.38 886 ALA A CA 1
ATOM 6822 C C . ALA A 1 886 ? 32.866 28.658 -13.319 1.00 90.38 886 ALA A C 1
ATOM 6824 O O . ALA A 1 886 ? 31.792 29.260 -13.244 1.00 90.38 886 ALA A O 1
ATOM 6825 N N . PRO A 1 887 ? 33.973 29.156 -12.724 1.00 93.06 887 PRO A N 1
ATOM 6826 C CA . PRO A 1 887 ? 33.947 30.314 -11.814 1.00 93.06 887 PRO A CA 1
ATOM 6827 C C . PRO A 1 887 ? 33.389 31.612 -12.419 1.00 93.06 887 PRO A C 1
ATOM 6829 O O . PRO A 1 887 ? 32.978 32.517 -11.694 1.00 93.06 887 PRO A O 1
ATOM 6832 N N . GLU A 1 888 ? 33.388 31.713 -13.750 1.00 90.00 888 GLU A N 1
ATOM 6833 C CA . GLU A 1 888 ? 32.868 32.847 -14.519 1.00 90.00 888 GLU A CA 1
ATOM 6834 C C . GLU A 1 888 ? 31.322 32.922 -14.489 1.00 90.00 888 GLU A C 1
ATOM 6836 O O . GLU A 1 888 ? 30.744 33.986 -14.741 1.00 90.00 888 GLU A O 1
ATOM 6841 N N . CYS A 1 889 ? 30.641 31.809 -14.182 1.00 91.94 889 CYS A N 1
ATOM 6842 C CA . CYS A 1 889 ? 29.185 31.637 -14.249 1.00 91.94 889 CYS A CA 1
ATOM 6843 C C . CYS A 1 889 ? 28.463 32.172 -13.007 1.00 91.94 889 CYS A C 1
ATOM 6845 O O . CYS A 1 889 ? 27.737 31.473 -12.308 1.00 91.94 889 CYS A O 1
ATOM 6847 N N . THR A 1 890 ? 28.684 33.454 -12.730 1.00 94.19 890 THR A N 1
ATOM 6848 C CA . THR A 1 890 ? 28.031 34.179 -11.632 1.00 94.19 890 THR A CA 1
ATOM 6849 C C . THR A 1 890 ? 26.645 34.687 -12.029 1.00 94.19 890 THR A C 1
ATOM 6851 O O . THR A 1 890 ? 26.378 34.924 -13.209 1.00 94.19 890 THR A O 1
ATOM 6854 N N . SER A 1 891 ? 25.782 34.965 -11.049 1.00 90.50 891 SER A N 1
ATOM 6855 C CA . SER A 1 891 ? 24.459 35.551 -11.296 1.00 90.50 891 SER A CA 1
ATOM 6856 C C . SER A 1 891 ? 24.523 36.878 -12.046 1.00 90.50 891 SER A C 1
ATOM 6858 O O . SER A 1 891 ? 23.666 37.153 -12.878 1.00 90.50 891 SER A O 1
ATOM 6860 N N . ASN A 1 892 ? 25.569 37.681 -11.833 1.00 91.31 892 ASN A N 1
ATOM 6861 C CA . ASN A 1 892 ? 25.799 38.901 -12.607 1.00 91.31 892 ASN A CA 1
ATOM 6862 C C . ASN A 1 892 ? 26.054 38.593 -14.089 1.00 91.31 892 ASN A C 1
ATOM 6864 O O . ASN A 1 892 ? 25.494 39.261 -14.953 1.00 91.31 892 ASN A O 1
ATOM 6868 N N . ALA A 1 893 ? 26.861 37.570 -14.387 1.00 89.94 893 ALA A N 1
ATOM 6869 C CA . ALA A 1 893 ? 27.152 37.170 -15.761 1.00 89.94 893 ALA A CA 1
ATOM 6870 C C . ALA A 1 893 ? 25.904 36.625 -16.476 1.00 89.94 893 ALA A C 1
ATOM 6872 O O . ALA A 1 893 ? 25.649 36.996 -17.619 1.00 89.94 893 ALA A O 1
ATOM 6873 N N . LEU A 1 894 ? 25.105 35.798 -15.793 1.00 90.56 894 LEU A N 1
ATOM 6874 C CA . LEU A 1 894 ? 23.825 35.311 -16.316 1.00 90.56 894 LEU A CA 1
ATOM 6875 C C . LEU A 1 894 ? 22.835 36.469 -16.508 1.00 90.56 894 LEU A C 1
ATOM 6877 O O . LEU A 1 894 ? 22.228 36.587 -17.568 1.00 90.56 894 LEU A O 1
ATOM 6881 N N . SER A 1 895 ? 22.735 37.372 -15.525 1.00 91.31 895 SER A N 1
ATOM 6882 C CA . SER A 1 895 ? 21.871 38.558 -15.593 1.00 91.31 895 SER A CA 1
ATOM 6883 C C . SER A 1 895 ? 22.197 39.443 -16.791 1.00 91.31 895 SER A C 1
ATOM 6885 O O . SER A 1 895 ? 21.274 39.932 -17.434 1.00 91.31 895 SER A O 1
ATOM 6887 N N . GLU A 1 896 ? 23.481 39.651 -17.101 1.00 88.38 896 GLU A N 1
ATOM 6888 C CA . GLU A 1 896 ? 23.919 40.418 -18.274 1.00 88.38 896 GLU A CA 1
ATOM 6889 C C . GLU A 1 896 ? 23.496 39.753 -19.591 1.00 88.38 896 GLU A C 1
ATOM 6891 O O . GLU A 1 896 ? 23.033 40.444 -20.499 1.00 88.38 896 GLU A O 1
ATOM 6896 N N . LEU A 1 897 ? 23.624 38.426 -19.691 1.00 88.94 897 LEU A N 1
ATOM 6897 C CA . LEU A 1 897 ? 23.263 37.666 -20.893 1.00 88.94 897 LEU A CA 1
ATOM 6898 C C . LEU A 1 897 ? 21.750 37.582 -21.119 1.00 88.94 897 LEU A C 1
ATOM 6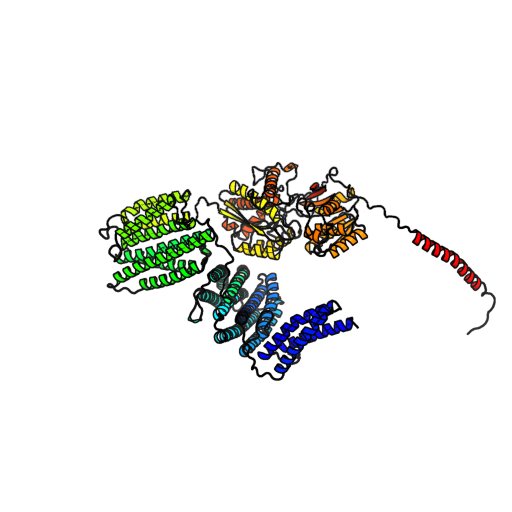900 O O . LEU A 1 897 ? 21.320 37.476 -22.266 1.00 88.94 897 LEU A O 1
ATOM 6904 N N . LEU A 1 898 ? 20.957 37.632 -20.046 1.00 90.88 898 LEU A N 1
ATOM 6905 C CA . LEU A 1 898 ? 19.505 37.467 -20.096 1.00 90.88 898 LEU A CA 1
ATOM 6906 C C . LEU A 1 898 ? 18.741 38.785 -20.322 1.00 90.88 898 LEU A C 1
ATOM 6908 O O . LEU A 1 898 ? 17.523 38.764 -20.488 1.00 90.88 898 LEU A O 1
ATOM 6912 N N . GLN A 1 899 ? 19.408 39.947 -20.335 1.00 90.38 899 GLN A N 1
ATOM 6913 C CA . GLN A 1 899 ? 18.709 41.229 -20.497 1.00 90.38 899 GLN A CA 1
ATOM 6914 C C . GLN A 1 899 ? 17.939 41.317 -21.824 1.00 90.38 899 GLN A C 1
ATOM 6916 O O . GLN A 1 899 ? 18.497 41.192 -22.917 1.00 90.38 899 GLN A O 1
ATOM 6921 N N . GLY A 1 900 ? 16.640 41.608 -21.729 1.00 90.44 900 GLY A N 1
ATOM 6922 C CA . GLY A 1 900 ? 15.726 41.672 -22.867 1.00 90.44 900 GLY A CA 1
ATOM 6923 C C . GLY A 1 900 ? 15.355 40.316 -23.476 1.00 90.44 900 GLY A C 1
ATOM 6924 O O . GLY A 1 900 ? 14.776 40.305 -24.567 1.00 90.44 900 GLY A O 1
ATOM 6925 N N . ALA A 1 901 ? 15.663 39.205 -22.794 1.00 93.81 901 ALA A N 1
ATOM 6926 C CA . ALA A 1 901 ? 15.121 37.887 -23.109 1.00 93.81 901 ALA A CA 1
ATOM 6927 C C . ALA A 1 901 ? 13.594 37.883 -22.974 1.00 93.81 901 ALA A C 1
ATOM 6929 O O . ALA A 1 901 ? 13.040 38.592 -22.128 1.00 93.81 901 ALA A O 1
ATOM 6930 N N . ILE A 1 902 ? 12.934 37.083 -23.808 1.00 95.50 902 ILE A N 1
ATOM 6931 C CA . ILE A 1 902 ? 11.481 36.934 -23.844 1.00 95.50 902 ILE A CA 1
ATOM 6932 C C . ILE A 1 902 ? 11.105 35.561 -23.301 1.00 95.50 902 ILE A C 1
ATOM 6934 O O . ILE A 1 902 ? 11.646 34.560 -23.756 1.00 95.50 902 ILE A O 1
ATOM 6938 N N . ASN A 1 903 ? 10.154 35.508 -22.373 1.00 95.44 903 ASN A N 1
ATOM 6939 C CA . ASN A 1 903 ? 9.542 34.259 -21.933 1.00 95.44 903 ASN A CA 1
ATOM 6940 C C . ASN A 1 903 ? 8.040 34.269 -22.222 1.00 95.44 903 ASN A C 1
ATOM 6942 O O . ASN A 1 903 ? 7.370 35.265 -21.939 1.00 95.44 903 ASN A O 1
ATOM 6946 N N . ILE A 1 904 ? 7.525 33.160 -22.751 1.00 94.94 904 ILE A N 1
ATOM 6947 C CA . ILE A 1 904 ? 6.104 32.961 -23.043 1.00 94.94 904 ILE A CA 1
ATOM 6948 C C . ILE A 1 904 ? 5.607 31.789 -22.199 1.00 94.94 904 ILE A C 1
ATOM 6950 O O . ILE A 1 904 ? 6.054 30.662 -22.381 1.00 94.94 904 ILE A O 1
ATOM 6954 N N . ALA A 1 905 ? 4.694 32.050 -21.271 1.00 93.12 905 ALA A N 1
ATOM 6955 C CA . ALA A 1 905 ? 4.161 31.041 -20.354 1.00 93.12 905 ALA A CA 1
ATOM 6956 C C . ALA A 1 905 ? 2.712 31.369 -19.986 1.00 93.12 905 ALA A C 1
ATOM 6958 O O . ALA A 1 905 ? 2.223 32.447 -20.328 1.00 93.12 905 ALA A O 1
ATOM 6959 N N . GLY A 1 906 ? 2.024 30.468 -19.280 1.00 92.06 906 GLY A N 1
ATOM 6960 C CA . GLY A 1 906 ? 0.685 30.744 -18.747 1.00 92.06 906 GLY A CA 1
ATOM 6961 C C . GLY A 1 906 ? 0.674 32.019 -17.902 1.00 92.06 906 GLY A C 1
ATOM 6962 O O . GLY A 1 906 ? 1.655 32.311 -17.222 1.00 92.06 906 GLY A O 1
ATOM 6963 N N . LEU A 1 907 ? -0.405 32.804 -17.969 1.00 91.69 907 LEU A N 1
ATOM 6964 C CA . LEU A 1 907 ? -0.523 34.054 -17.211 1.00 91.69 907 LEU A CA 1
ATOM 6965 C C . LEU A 1 907 ? -0.666 33.812 -15.695 1.00 91.69 907 LEU A C 1
ATOM 6967 O O . LEU A 1 907 ? -0.138 34.594 -14.906 1.00 91.69 907 LEU A O 1
ATOM 6971 N N . GLY A 1 908 ? -1.379 32.758 -15.283 1.00 86.81 908 GLY A N 1
ATOM 6972 C CA . GLY A 1 908 ? -1.536 32.361 -13.873 1.00 86.81 908 GLY A CA 1
ATOM 6973 C C . GLY A 1 908 ? -2.420 33.251 -13.000 1.00 86.81 908 GLY A C 1
ATOM 6974 O O . GLY A 1 908 ? -2.661 32.929 -11.837 1.00 86.81 908 GLY A O 1
ATOM 6975 N N . VAL A 1 909 ? -2.898 34.374 -13.536 1.00 88.75 909 VAL A N 1
ATOM 6976 C CA . VAL A 1 909 ? -3.754 35.368 -12.876 1.00 88.75 909 VAL A CA 1
ATOM 6977 C C . VAL A 1 909 ? -4.801 35.884 -13.862 1.00 88.75 909 VAL A C 1
ATOM 6979 O O . VAL A 1 909 ? -4.623 35.794 -15.076 1.00 88.75 909 VAL A O 1
ATOM 6982 N N . SER A 1 910 ? -5.877 36.487 -13.351 1.00 89.31 910 SER A N 1
ATOM 6983 C CA . SER A 1 910 ? -6.829 37.209 -14.206 1.00 89.31 910 SER A CA 1
ATOM 6984 C C . SER A 1 910 ? -6.159 38.389 -14.926 1.00 89.31 910 SER A C 1
ATOM 6986 O O . SER A 1 910 ? -5.248 39.019 -14.379 1.00 89.31 910 SER A O 1
ATOM 6988 N N . LEU A 1 911 ? -6.657 38.744 -16.116 1.00 87.81 911 LEU A N 1
ATOM 6989 C CA . LEU A 1 911 ? -6.269 39.982 -16.804 1.00 87.81 911 LEU A CA 1
ATOM 6990 C C . LEU A 1 911 ? -6.493 41.192 -15.892 1.00 87.81 911 LEU A C 1
ATOM 6992 O O . LEU A 1 911 ? -7.485 41.240 -15.170 1.00 87.81 911 LEU A O 1
ATOM 6996 N N . ASP A 1 912 ? -5.616 42.198 -15.962 1.00 86.19 912 ASP A N 1
ATOM 6997 C CA . ASP A 1 912 ? -5.611 43.344 -15.035 1.00 86.19 912 ASP A CA 1
ATOM 6998 C C . ASP A 1 912 ? -6.968 44.046 -14.881 1.00 86.19 912 ASP A C 1
ATOM 7000 O O . ASP A 1 912 ? -7.326 44.472 -13.784 1.00 86.19 912 ASP A O 1
ATOM 7004 N N . GLN A 1 913 ? -7.744 44.131 -15.961 1.00 85.88 913 GLN A N 1
ATOM 7005 C CA . GLN A 1 913 ? -9.084 44.728 -15.969 1.00 85.88 913 GLN A CA 1
ATOM 7006 C C . GLN A 1 913 ? -10.129 43.937 -15.158 1.00 85.88 913 GLN A C 1
ATOM 7008 O O . GLN A 1 913 ? -11.119 44.519 -14.721 1.00 85.88 913 GLN A O 1
ATOM 7013 N N . ASP A 1 914 ? -9.886 42.645 -14.931 1.00 87.50 914 ASP A N 1
ATOM 7014 C CA . ASP A 1 914 ? -10.799 41.696 -14.294 1.00 87.50 914 ASP A CA 1
ATOM 7015 C C . ASP A 1 914 ? -10.329 41.288 -12.882 1.00 87.50 914 ASP A C 1
ATOM 7017 O O . ASP A 1 914 ? -11.063 40.616 -12.158 1.00 87.50 914 ASP A O 1
ATOM 7021 N N . ARG A 1 915 ? -9.143 41.735 -12.429 1.00 88.62 915 ARG A N 1
ATOM 7022 C CA . ARG A 1 915 ? -8.542 41.326 -11.136 1.00 88.62 915 ARG A CA 1
ATOM 7023 C C . ARG A 1 915 ? -9.306 41.776 -9.889 1.00 88.62 915 ARG A C 1
ATOM 7025 O O . ARG A 1 915 ? -9.067 41.241 -8.805 1.00 88.62 915 ARG A O 1
ATOM 7032 N N . ASP A 1 916 ? -10.206 42.746 -10.027 1.00 90.94 916 ASP A N 1
ATOM 7033 C CA . ASP A 1 916 ? -11.083 43.223 -8.949 1.00 90.94 916 ASP A CA 1
ATOM 7034 C C . ASP A 1 916 ? -12.452 42.503 -8.933 1.00 90.94 916 ASP A C 1
ATOM 7036 O O . ASP A 1 916 ? -13.325 42.842 -8.131 1.00 90.94 916 ASP A O 1
ATOM 7040 N N . THR A 1 917 ? -12.649 41.494 -9.790 1.00 85.88 917 THR A N 1
ATOM 7041 C CA . THR A 1 917 ? -13.858 40.658 -9.798 1.00 85.88 917 THR A CA 1
ATOM 7042 C C . THR A 1 917 ? -13.891 39.751 -8.558 1.00 85.88 917 THR A C 1
ATOM 7044 O O . THR A 1 917 ? -12.878 39.112 -8.254 1.00 85.88 917 THR A O 1
ATOM 7047 N N . PRO A 1 918 ? -15.019 39.682 -7.820 1.00 90.88 918 PRO A N 1
ATOM 7048 C CA . PRO A 1 918 ? -15.174 38.764 -6.690 1.00 90.88 918 PRO A CA 1
ATOM 7049 C C . PRO A 1 918 ? -15.051 37.294 -7.102 1.00 90.88 918 PRO A C 1
ATOM 7051 O O . PRO A 1 918 ? -15.598 36.891 -8.130 1.00 90.88 918 PRO A O 1
ATOM 7054 N N . LEU A 1 919 ? -14.379 36.491 -6.276 1.00 94.62 919 LEU A N 1
ATOM 7055 C CA . LEU A 1 919 ? -14.154 35.069 -6.539 1.00 94.62 919 LEU A CA 1
ATOM 7056 C C . LEU A 1 919 ? -15.337 34.205 -6.094 1.00 94.62 919 LEU A C 1
ATOM 7058 O O . LEU A 1 919 ? -16.042 34.517 -5.135 1.00 94.62 919 LEU A O 1
ATOM 7062 N N . THR A 1 920 ? -15.541 33.077 -6.780 1.00 93.38 920 THR A N 1
ATOM 7063 C CA . THR A 1 920 ? -16.724 32.224 -6.554 1.00 93.38 920 THR A CA 1
ATOM 7064 C C . THR A 1 920 ? -16.641 31.419 -5.254 1.00 93.38 920 THR A C 1
ATOM 7066 O O . THR A 1 920 ? -17.608 31.394 -4.495 1.00 93.38 920 THR A O 1
ATOM 7069 N N . CYS A 1 921 ? -15.503 30.774 -4.977 1.00 93.00 921 CYS A N 1
ATOM 7070 C CA . CYS A 1 921 ? -15.297 30.017 -3.733 1.00 93.00 921 CYS A CA 1
ATOM 7071 C C . CYS A 1 921 ? -14.861 30.892 -2.551 1.00 93.00 921 CYS A C 1
ATOM 7073 O O . CYS A 1 921 ? -14.966 30.467 -1.403 1.00 93.00 921 CYS A O 1
ATOM 7075 N N . PHE A 1 922 ? -14.392 32.112 -2.825 1.00 93.06 922 PHE A N 1
ATOM 7076 C CA . PHE A 1 922 ? -13.770 33.000 -1.843 1.00 93.06 922 PHE A CA 1
ATOM 7077 C C . PHE A 1 922 ? -14.471 34.369 -1.878 1.00 93.06 922 PHE A C 1
ATOM 7079 O O . PHE A 1 922 ? -13.918 35.332 -2.408 1.00 93.06 922 PHE A O 1
ATOM 7086 N N . PRO A 1 923 ? -15.710 34.476 -1.363 1.00 79.88 923 PRO A N 1
ATOM 7087 C CA . PRO A 1 923 ? -16.580 35.635 -1.596 1.00 79.88 923 PRO A CA 1
ATOM 7088 C C . PRO A 1 923 ? -16.044 36.960 -1.027 1.00 79.88 923 PRO A C 1
ATOM 7090 O O . PRO A 1 923 ? -16.426 38.026 -1.508 1.00 79.88 923 PRO A O 1
ATOM 7093 N N . ASP A 1 924 ? -15.146 36.902 -0.039 1.00 85.25 924 ASP A N 1
ATOM 7094 C CA . ASP A 1 924 ? -14.484 38.073 0.555 1.00 85.25 924 ASP A CA 1
ATOM 7095 C C . ASP A 1 924 ? -13.198 38.486 -0.188 1.00 85.25 924 ASP A C 1
ATOM 7097 O O . ASP A 1 924 ? -12.521 39.444 0.199 1.00 85.25 924 ASP A O 1
ATOM 7101 N N . HIS A 1 925 ? -12.863 37.788 -1.275 1.00 91.94 925 HIS A N 1
ATOM 7102 C CA . HIS A 1 925 ? -11.654 38.010 -2.051 1.00 91.94 925 HIS A CA 1
ATOM 7103 C C . HIS A 1 925 ? -11.935 38.282 -3.533 1.00 91.94 925 HIS A C 1
ATOM 7105 O O . HIS A 1 925 ? -12.939 37.866 -4.110 1.00 91.94 925 HIS A O 1
ATOM 7111 N N . THR A 1 926 ? -10.994 38.983 -4.158 1.00 95.00 926 THR A N 1
ATOM 7112 C CA . THR A 1 926 ? -10.852 39.113 -5.609 1.00 95.00 926 THR A CA 1
ATOM 7113 C C . THR A 1 926 ? -9.584 38.379 -6.043 1.00 95.00 926 THR A C 1
ATOM 7115 O O . THR A 1 926 ? -8.754 38.039 -5.193 1.00 95.00 926 THR A O 1
ATOM 7118 N N . SER A 1 927 ? -9.382 38.172 -7.350 1.00 92.69 927 SER A N 1
ATOM 7119 C CA . SER A 1 927 ? -8.115 37.616 -7.866 1.00 92.69 927 SER A CA 1
ATOM 7120 C C . SER A 1 927 ? -6.914 38.387 -7.299 1.00 92.69 927 SER A C 1
ATOM 7122 O O . SER A 1 927 ? -5.977 37.790 -6.776 1.00 92.69 927 SER A O 1
ATOM 7124 N N . LYS A 1 928 ? -6.987 39.725 -7.262 1.00 93.50 928 LYS A N 1
ATOM 7125 C CA . LYS A 1 928 ? -5.942 40.572 -6.676 1.00 93.50 928 LYS A CA 1
ATOM 7126 C C . LYS A 1 928 ? -5.710 40.306 -5.189 1.00 93.50 928 LYS A C 1
ATOM 7128 O O . LYS A 1 928 ? -4.564 40.117 -4.789 1.00 93.50 928 LYS A O 1
ATOM 7133 N N . THR A 1 929 ? -6.757 40.339 -4.362 1.00 95.31 929 THR A N 1
ATOM 7134 C CA . THR A 1 929 ? -6.572 40.244 -2.905 1.00 95.31 929 THR A CA 1
ATOM 7135 C C . THR A 1 929 ? -6.163 38.843 -2.464 1.00 95.31 929 THR A C 1
ATOM 7137 O O . THR A 1 929 ? -5.355 38.737 -1.544 1.00 95.31 929 THR A O 1
ATOM 7140 N N . LEU A 1 930 ? -6.651 37.784 -3.123 1.00 95.06 930 LEU A N 1
ATOM 7141 C CA . LEU A 1 930 ? -6.230 36.414 -2.819 1.00 95.06 930 LEU A CA 1
ATOM 7142 C C . LEU A 1 930 ? -4.820 36.117 -3.341 1.00 95.06 930 LEU A C 1
ATOM 7144 O O . LEU A 1 930 ? -4.030 35.549 -2.596 1.00 95.06 930 LEU A O 1
ATOM 7148 N N . SER A 1 931 ? -4.444 36.574 -4.545 1.00 93.94 931 SER A N 1
ATOM 7149 C CA . SER A 1 931 ? -3.048 36.466 -5.002 1.00 93.94 931 SER A CA 1
ATOM 7150 C C . SER A 1 931 ? -2.082 37.165 -4.041 1.00 93.94 931 SER A C 1
ATOM 7152 O O . SER A 1 931 ? -1.058 36.592 -3.698 1.00 93.94 931 SER A O 1
ATOM 7154 N N . THR A 1 932 ? -2.414 38.365 -3.545 1.00 94.50 932 THR A N 1
ATOM 7155 C CA . THR A 1 932 ? -1.577 39.061 -2.548 1.00 94.50 932 THR A CA 1
ATOM 7156 C C . THR A 1 932 ? -1.478 38.295 -1.225 1.00 94.50 932 THR A C 1
ATOM 7158 O O . THR A 1 932 ? -0.420 38.295 -0.594 1.00 94.50 932 THR A O 1
ATOM 7161 N N . LEU A 1 933 ? -2.559 37.640 -0.791 1.00 92.81 933 LEU A N 1
ATOM 7162 C CA . LEU A 1 933 ? -2.539 36.807 0.411 1.00 92.81 933 LEU A CA 1
ATOM 7163 C C . LEU A 1 933 ? -1.631 35.582 0.222 1.00 92.81 933 LEU A C 1
ATOM 7165 O O . LEU A 1 933 ? -0.778 35.323 1.066 1.00 92.81 933 LEU A O 1
ATOM 7169 N N . ILE A 1 934 ? -1.754 34.889 -0.913 1.00 95.06 934 ILE A N 1
ATOM 7170 C CA . ILE A 1 934 ? -0.889 33.759 -1.278 1.00 95.06 934 ILE A CA 1
ATOM 7171 C C . ILE A 1 934 ? 0.576 34.209 -1.343 1.00 95.06 934 ILE A C 1
ATOM 7173 O O . ILE A 1 934 ? 1.428 33.578 -0.733 1.00 95.06 934 ILE A O 1
ATOM 7177 N N . GLU A 1 935 ? 0.881 35.334 -1.997 1.00 93.69 935 GLU A N 1
ATOM 7178 C CA . GLU A 1 935 ? 2.239 35.903 -2.057 1.00 93.69 935 GLU A CA 1
ATOM 7179 C C . GLU A 1 935 ? 2.813 36.224 -0.671 1.00 93.69 935 GLU A C 1
ATOM 7181 O O . GLU A 1 935 ? 4.007 36.041 -0.437 1.00 93.69 935 GLU A O 1
ATOM 7186 N N . THR A 1 936 ? 1.967 36.679 0.257 1.00 92.31 936 THR A N 1
ATOM 7187 C CA . THR A 1 936 ? 2.376 36.929 1.645 1.00 92.31 936 THR A CA 1
ATOM 7188 C C . THR A 1 936 ? 2.791 35.624 2.319 1.00 92.31 936 THR A C 1
ATOM 7190 O O . THR A 1 936 ? 3.888 35.548 2.865 1.00 92.31 936 THR A O 1
ATOM 7193 N N . HIS A 1 937 ? 1.971 34.578 2.202 1.00 91.69 937 HIS A N 1
ATOM 7194 C CA . HIS A 1 937 ? 2.255 33.260 2.773 1.00 91.69 937 HIS A CA 1
ATOM 7195 C C . HIS A 1 937 ? 3.399 32.516 2.085 1.00 91.69 937 HIS A C 1
ATOM 7197 O O . HIS A 1 937 ? 4.141 31.795 2.743 1.00 91.69 937 HIS A O 1
ATOM 7203 N N . LEU A 1 938 ? 3.620 32.743 0.791 1.00 93.38 938 LEU A N 1
ATOM 7204 C CA . LEU A 1 938 ? 4.830 32.279 0.119 1.00 93.38 938 LEU A CA 1
ATOM 7205 C C . LEU A 1 938 ? 6.072 32.924 0.747 1.00 93.38 938 LEU A C 1
ATOM 7207 O O . LEU A 1 938 ? 7.074 32.248 0.925 1.00 93.38 938 LEU A O 1
ATOM 7211 N N . ALA A 1 939 ? 6.020 34.198 1.143 1.00 91.81 939 ALA A N 1
ATOM 7212 C CA . ALA A 1 939 ? 7.167 34.880 1.741 1.00 91.81 939 ALA A CA 1
ATOM 7213 C C . ALA A 1 939 ? 7.410 34.538 3.226 1.00 91.81 939 ALA A C 1
ATOM 7215 O O . ALA A 1 939 ? 8.557 34.578 3.669 1.00 91.81 939 ALA A O 1
ATOM 7216 N N . GLU A 1 940 ? 6.362 34.246 4.004 1.00 90.19 940 GLU A N 1
ATOM 7217 C CA . GLU A 1 940 ? 6.457 34.057 5.466 1.00 90.19 940 GLU A CA 1
ATOM 7218 C C . GLU A 1 940 ? 6.161 32.633 5.971 1.00 90.19 940 GLU A C 1
ATOM 7220 O O . GLU A 1 940 ? 6.269 32.384 7.175 1.00 90.19 940 GLU A O 1
ATOM 7225 N N . GLY A 1 941 ? 5.786 31.718 5.075 1.00 84.19 941 GLY A N 1
ATOM 7226 C CA . GLY A 1 941 ? 5.303 30.378 5.401 1.00 84.19 941 GLY A CA 1
ATOM 7227 C C . GLY A 1 941 ? 3.796 30.323 5.691 1.00 84.19 941 GLY A C 1
ATOM 7228 O O . GLY A 1 941 ? 3.137 31.342 5.932 1.00 84.19 941 GLY A O 1
ATOM 7229 N N . PHE A 1 942 ? 3.240 29.109 5.669 1.00 82.44 942 PHE A N 1
ATOM 7230 C CA . PHE A 1 942 ? 1.837 28.830 5.983 1.00 82.44 942 PHE A CA 1
ATOM 7231 C C . PHE A 1 942 ? 1.685 27.573 6.862 1.00 82.44 942 PHE A C 1
ATOM 7233 O O . PHE A 1 942 ? 2.141 26.505 6.446 1.00 82.44 942 PHE A O 1
ATOM 7240 N N . PRO A 1 943 ? 1.022 27.659 8.034 1.00 79.94 943 PRO A N 1
ATOM 7241 C CA . PRO A 1 943 ? 0.527 28.884 8.676 1.00 79.94 943 PRO A CA 1
ATOM 7242 C C . PRO A 1 943 ? 1.670 29.874 8.973 1.00 79.94 943 PRO A C 1
ATOM 7244 O O . PRO A 1 943 ? 2.832 29.477 9.031 1.00 79.94 943 PRO A O 1
ATOM 7247 N N . SER A 1 944 ? 1.362 31.168 9.119 1.00 74.56 944 SER A N 1
ATOM 7248 C CA . SER A 1 944 ? 2.378 32.232 9.224 1.00 74.56 944 SER A CA 1
ATOM 7249 C C . SER A 1 944 ? 3.479 31.906 10.245 1.00 74.56 944 SER A C 1
ATOM 7251 O O . SER A 1 944 ? 3.196 31.685 11.425 1.00 74.56 944 SER A O 1
ATOM 7253 N N . GLY A 1 945 ? 4.742 31.923 9.805 1.00 68.94 945 GLY A N 1
ATOM 7254 C CA . GLY A 1 945 ? 5.908 31.599 10.635 1.00 68.94 945 GLY A CA 1
ATOM 7255 C C . GLY A 1 945 ? 6.331 30.125 10.629 1.00 68.94 945 GLY A C 1
ATOM 7256 O O . GLY A 1 945 ? 7.274 29.781 11.343 1.00 68.94 945 GLY A O 1
ATOM 7257 N N . ALA A 1 946 ? 5.666 29.268 9.849 1.00 74.44 946 ALA A N 1
ATOM 7258 C CA . ALA A 1 946 ? 6.124 27.911 9.564 1.00 74.44 946 ALA A CA 1
ATOM 7259 C C . ALA A 1 946 ? 7.400 27.905 8.697 1.00 74.44 946 ALA A C 1
ATOM 7261 O O . ALA A 1 946 ? 7.656 28.826 7.921 1.00 74.44 946 ALA A O 1
ATOM 7262 N N . ASP A 1 947 ? 8.200 26.842 8.814 1.00 84.50 947 ASP A N 1
ATOM 7263 C CA . ASP A 1 947 ? 9.466 26.665 8.082 1.00 84.50 947 ASP A CA 1
ATOM 7264 C C . ASP A 1 947 ? 9.243 26.137 6.650 1.00 84.50 947 ASP A C 1
ATOM 7266 O O . ASP A 1 947 ? 9.839 25.156 6.217 1.00 84.50 947 ASP A O 1
ATOM 7270 N N . ASN A 1 948 ? 8.307 26.750 5.924 1.00 84.00 948 ASN A N 1
ATOM 7271 C CA . ASN A 1 948 ? 7.939 26.396 4.548 1.00 84.00 948 ASN A CA 1
ATOM 7272 C C . ASN A 1 948 ? 7.813 27.630 3.636 1.00 84.00 948 ASN A C 1
ATOM 7274 O O . ASN A 1 948 ? 7.121 27.596 2.619 1.00 84.00 948 ASN A O 1
ATOM 7278 N N . ALA A 1 949 ? 8.479 28.728 4.001 1.00 89.31 949 ALA A N 1
ATOM 7279 C CA . ALA A 1 949 ? 8.575 29.911 3.157 1.00 89.31 949 ALA A CA 1
ATOM 7280 C C . ALA A 1 949 ? 9.294 29.592 1.831 1.00 89.31 949 ALA A C 1
ATOM 7282 O O . ALA A 1 949 ? 10.316 28.904 1.789 1.00 89.31 949 ALA A O 1
ATOM 7283 N N . VAL A 1 950 ? 8.769 30.137 0.740 1.00 89.94 950 VAL A N 1
ATOM 7284 C CA . VAL A 1 950 ? 9.213 29.915 -0.635 1.00 89.94 950 VAL A CA 1
ATOM 7285 C C . VAL A 1 950 ? 9.977 31.136 -1.126 1.00 89.94 950 VAL A C 1
ATOM 7287 O O . VAL A 1 950 ? 9.414 32.181 -1.444 1.00 89.94 950 VAL A O 1
ATOM 7290 N N . ASP A 1 951 ? 11.292 30.985 -1.218 1.00 83.06 951 ASP A N 1
ATOM 7291 C CA . ASP A 1 951 ? 12.197 32.103 -1.478 1.00 83.06 951 ASP A CA 1
ATOM 7292 C C . ASP A 1 951 ? 12.128 32.628 -2.932 1.00 83.06 951 ASP A C 1
ATOM 7294 O O . ASP A 1 951 ? 12.213 33.831 -3.178 1.00 83.06 951 ASP A O 1
ATOM 7298 N N . LEU A 1 952 ? 11.939 31.732 -3.911 1.00 87.94 952 LEU A N 1
ATOM 7299 C CA . LEU A 1 952 ? 11.754 32.066 -5.333 1.00 87.94 952 LEU A CA 1
ATOM 7300 C C . LEU A 1 952 ? 10.510 31.343 -5.890 1.00 87.94 952 LEU A C 1
ATOM 7302 O O . LEU A 1 952 ? 10.646 30.262 -6.467 1.00 87.94 952 LEU A O 1
ATOM 7306 N N . PRO A 1 953 ? 9.297 31.897 -5.707 1.00 92.44 953 PRO A N 1
ATOM 7307 C CA . PRO A 1 953 ? 8.062 31.235 -6.118 1.00 92.44 953 PRO A CA 1
ATOM 7308 C C . PRO A 1 953 ? 7.829 31.298 -7.634 1.00 92.44 953 PRO A C 1
ATOM 7310 O O . PRO A 1 953 ? 8.337 32.186 -8.328 1.00 92.44 953 PRO A O 1
ATOM 7313 N N . TYR A 1 954 ? 6.995 30.389 -8.141 1.00 93.00 954 TYR A N 1
ATOM 7314 C CA . TYR A 1 954 ? 6.493 30.406 -9.519 1.00 93.00 954 TYR A CA 1
ATOM 7315 C C . TYR A 1 954 ? 5.233 31.278 -9.616 1.00 93.00 954 TYR A C 1
ATOM 7317 O O . TYR A 1 954 ? 4.101 30.824 -9.453 1.00 93.00 954 TYR A O 1
ATOM 7325 N N . THR A 1 955 ? 5.410 32.571 -9.876 1.00 88.75 955 THR A N 1
ATOM 7326 C CA . THR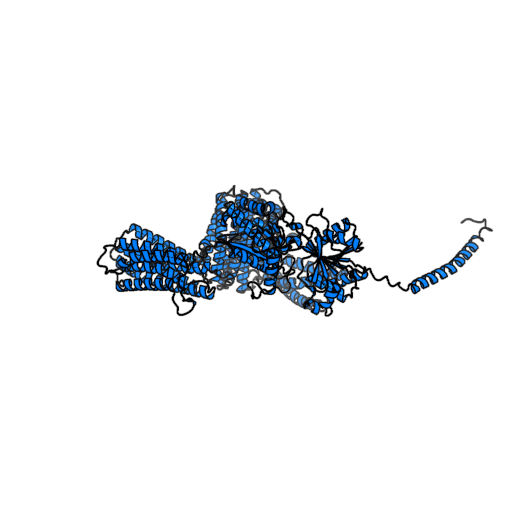 A 1 955 ? 4.305 33.548 -9.823 1.00 88.75 955 THR A CA 1
ATOM 7327 C C . THR A 1 955 ? 3.211 33.308 -10.863 1.00 88.75 955 THR A C 1
ATOM 7329 O O . THR A 1 955 ? 2.078 33.731 -10.668 1.00 88.75 955 THR A O 1
ATOM 7332 N N . ASN A 1 956 ? 3.535 32.640 -11.969 1.00 89.12 956 ASN A N 1
ATOM 7333 C CA . ASN A 1 956 ? 2.623 32.403 -13.086 1.00 89.12 956 ASN A CA 1
ATOM 7334 C C . ASN A 1 956 ? 1.801 31.106 -12.957 1.00 89.12 956 ASN A C 1
ATOM 7336 O O . ASN A 1 956 ? 1.041 30.778 -13.862 1.00 89.12 956 ASN A O 1
ATOM 7340 N N . ILE A 1 957 ? 1.945 30.390 -11.837 1.00 92.25 957 ILE A N 1
ATOM 7341 C CA . ILE A 1 957 ? 1.137 29.206 -11.499 1.00 92.25 957 ILE A CA 1
ATOM 7342 C C . ILE A 1 957 ? 0.531 29.304 -10.091 1.00 92.25 957 ILE A C 1
ATOM 7344 O O . ILE A 1 957 ? -0.255 28.455 -9.685 1.00 92.25 957 ILE A O 1
ATOM 7348 N N . GLN A 1 958 ? 0.867 30.352 -9.326 1.00 92.12 958 GLN A N 1
ATOM 7349 C CA . GLN A 1 958 ? 0.491 30.483 -7.913 1.00 92.12 958 GLN A CA 1
ATOM 7350 C C . GLN A 1 958 ? -1.025 30.491 -7.663 1.00 92.12 958 GLN A C 1
ATOM 7352 O O . GLN A 1 958 ? -1.452 30.250 -6.541 1.00 92.12 958 GLN A O 1
ATOM 7357 N N . GLY A 1 959 ? -1.847 30.783 -8.676 1.00 93.50 959 GLY A N 1
ATOM 7358 C CA . GLY A 1 959 ? -3.307 30.720 -8.576 1.00 93.50 959 GLY A CA 1
ATOM 7359 C C . GLY A 1 959 ? -3.889 29.310 -8.718 1.00 93.50 959 GLY A C 1
ATOM 7360 O O . GLY A 1 959 ? -4.970 29.055 -8.192 1.00 93.50 959 GLY A O 1
ATOM 7361 N N . TYR A 1 960 ? -3.183 28.384 -9.376 1.00 95.81 960 TYR A N 1
ATOM 7362 C CA . TYR A 1 960 ? -3.759 27.097 -9.774 1.00 95.81 960 TYR A CA 1
ATOM 7363 C C . TYR A 1 960 ? -4.027 26.154 -8.599 1.00 95.81 960 TYR A C 1
ATOM 7365 O O . TYR A 1 960 ? -5.009 25.423 -8.642 1.00 95.81 960 TYR A O 1
ATOM 7373 N N . GLY A 1 961 ? -3.242 26.223 -7.517 1.00 95.38 961 GLY A N 1
ATOM 7374 C CA . GLY A 1 961 ? -3.534 25.464 -6.293 1.00 95.38 961 GLY A CA 1
ATOM 7375 C C . GLY A 1 961 ? -4.888 25.848 -5.685 1.00 95.38 961 GLY A C 1
ATOM 7376 O O . GLY A 1 961 ? -5.730 24.990 -5.427 1.00 95.38 961 GLY A O 1
ATOM 7377 N N . ALA A 1 962 ? -5.143 27.149 -5.529 1.00 96.88 962 ALA A N 1
ATOM 7378 C CA . ALA A 1 962 ? -6.416 27.657 -5.025 1.00 96.88 962 ALA A CA 1
ATOM 7379 C C . ALA A 1 962 ? -7.600 27.356 -5.961 1.00 96.88 962 ALA A C 1
ATOM 7381 O O . ALA A 1 962 ? -8.689 27.000 -5.498 1.00 96.88 962 ALA A O 1
ATOM 7382 N N . ASP A 1 963 ? -7.390 27.473 -7.272 1.00 97.31 963 ASP A N 1
ATOM 7383 C CA . ASP A 1 963 ? -8.423 27.188 -8.269 1.00 97.31 963 ASP A CA 1
ATOM 7384 C C . ASP A 1 963 ? -8.747 25.694 -8.358 1.00 97.31 963 ASP A C 1
ATOM 7386 O O . ASP A 1 963 ? -9.919 25.339 -8.486 1.00 97.31 963 ASP A O 1
ATOM 7390 N N . GLY A 1 964 ? -7.750 24.819 -8.207 1.00 96.69 964 GLY A N 1
ATOM 7391 C CA . GLY A 1 964 ? -7.928 23.368 -8.162 1.00 96.69 964 GLY A CA 1
ATOM 7392 C C . GLY A 1 964 ? -8.773 22.919 -6.978 1.00 96.69 964 GLY A C 1
ATOM 7393 O O . GLY A 1 964 ? -9.767 22.216 -7.161 1.00 96.69 964 GLY A O 1
ATOM 7394 N N . VAL A 1 965 ? -8.466 23.424 -5.779 1.00 97.44 965 VAL A N 1
ATOM 7395 C CA . VAL A 1 965 ? -9.281 23.182 -4.575 1.00 97.44 965 VAL A CA 1
ATOM 7396 C C . VAL A 1 965 ? -10.712 23.671 -4.770 1.00 97.44 965 VAL A C 1
ATOM 7398 O O . VAL A 1 965 ? -11.664 22.963 -4.444 1.00 97.44 965 VAL A O 1
ATOM 7401 N N . CYS A 1 966 ? -10.885 24.873 -5.323 1.00 97.50 966 CYS A N 1
ATOM 7402 C CA . CYS A 1 966 ? -12.207 25.426 -5.600 1.00 97.50 966 CYS A CA 1
ATOM 7403 C C . CYS A 1 966 ? -12.987 24.555 -6.597 1.00 97.50 966 CYS A C 1
ATOM 7405 O O . CYS A 1 966 ? -14.169 24.283 -6.380 1.00 97.50 966 CYS A O 1
ATOM 7407 N N . MET A 1 967 ? -12.334 24.067 -7.654 1.00 97.31 967 MET A N 1
ATOM 7408 C CA . MET A 1 967 ? -12.948 23.197 -8.654 1.00 97.31 967 MET A CA 1
ATOM 7409 C C . MET A 1 967 ? -13.420 21.870 -8.042 1.00 97.31 967 MET A C 1
ATOM 7411 O O . MET A 1 967 ? -14.570 21.482 -8.254 1.00 97.31 967 MET A O 1
ATOM 7415 N N . ILE A 1 968 ? -12.576 21.220 -7.233 1.00 97.38 968 ILE A N 1
ATOM 7416 C CA . ILE A 1 968 ? -12.917 19.976 -6.523 1.00 97.38 968 ILE A CA 1
ATOM 7417 C C . ILE A 1 968 ? -14.067 20.220 -5.536 1.00 97.38 968 ILE A C 1
ATOM 7419 O O . ILE A 1 968 ? -15.051 19.482 -5.531 1.00 97.38 968 ILE A O 1
ATOM 7423 N N . ALA A 1 969 ? -14.017 21.301 -4.756 1.00 97.38 969 ALA A N 1
ATOM 7424 C CA . ALA A 1 969 ? -15.067 21.629 -3.796 1.00 97.38 969 ALA A CA 1
ATOM 7425 C C . ALA A 1 969 ? -16.419 21.929 -4.470 1.00 97.38 969 ALA A C 1
ATOM 7427 O O . ALA A 1 969 ? -17.473 21.531 -3.969 1.00 97.38 969 ALA A O 1
ATOM 7428 N N . LEU A 1 970 ? -16.411 22.609 -5.622 1.00 97.62 970 LEU A N 1
ATOM 7429 C CA . LEU A 1 970 ? -17.614 22.857 -6.420 1.00 97.62 970 LEU A CA 1
ATOM 7430 C C . LEU A 1 970 ? -18.175 21.570 -7.033 1.00 97.62 970 LEU A C 1
ATOM 7432 O O . LEU A 1 970 ? -19.397 21.423 -7.072 1.00 97.62 970 LEU A O 1
ATOM 7436 N N . MET A 1 971 ? -17.306 20.653 -7.468 1.00 96.94 971 MET A N 1
ATOM 7437 C CA . MET A 1 971 ? -17.686 19.320 -7.940 1.00 96.94 971 MET A CA 1
ATOM 7438 C C . MET A 1 971 ? -18.390 18.523 -6.843 1.00 96.94 971 MET A C 1
ATOM 7440 O O . MET A 1 971 ? -19.532 18.110 -7.042 1.00 96.94 971 MET A O 1
ATOM 7444 N N . VAL A 1 972 ? -17.791 18.420 -5.656 1.00 96.56 972 VAL A N 1
ATOM 7445 C CA . VAL A 1 972 ? -18.401 17.721 -4.514 1.00 96.56 972 VAL A CA 1
ATOM 7446 C C . VAL A 1 972 ? -19.740 18.353 -4.142 1.00 96.56 972 VAL A C 1
ATOM 7448 O O . VAL A 1 972 ? -20.747 17.657 -4.033 1.00 96.56 972 VAL A O 1
ATOM 7451 N N . ARG A 1 973 ? -19.794 19.685 -4.019 1.00 95.62 973 ARG A N 1
ATOM 7452 C CA . ARG A 1 973 ? -21.032 20.405 -3.690 1.00 95.62 973 ARG A CA 1
ATOM 7453 C C . ARG A 1 973 ? -22.152 20.118 -4.690 1.00 95.62 973 ARG A C 1
ATOM 7455 O O . ARG A 1 973 ? -23.296 19.921 -4.282 1.00 95.62 973 ARG A O 1
ATOM 7462 N N . GLU A 1 974 ? -21.841 20.131 -5.985 1.00 96.50 974 GLU A N 1
ATOM 7463 C CA . GLU A 1 974 ? -22.824 19.837 -7.027 1.00 96.50 974 GLU A CA 1
ATOM 7464 C C . GLU A 1 974 ? -23.318 18.394 -6.919 1.00 96.50 974 GLU A C 1
ATOM 7466 O O . GLU A 1 974 ? -24.529 18.176 -6.896 1.00 96.50 974 GLU A O 1
ATOM 7471 N N . MET A 1 975 ? -22.416 17.418 -6.803 1.00 96.56 975 MET A N 1
ATOM 7472 C CA . MET A 1 975 ? -22.795 16.006 -6.719 1.00 96.56 975 MET A CA 1
ATOM 7473 C C . MET A 1 975 ? -23.665 15.724 -5.485 1.00 96.56 975 MET A C 1
ATOM 7475 O O . MET A 1 975 ? -24.723 15.104 -5.603 1.00 96.56 975 MET A O 1
ATOM 7479 N N . LEU A 1 976 ? -23.315 16.286 -4.324 1.00 90.88 976 LEU A N 1
ATOM 7480 C CA . LEU A 1 976 ? -24.159 16.217 -3.126 1.00 90.88 976 LEU A CA 1
ATOM 7481 C C . LEU A 1 976 ? -25.549 16.833 -3.374 1.00 90.88 976 LEU A C 1
ATOM 7483 O O . LEU A 1 976 ? -26.566 16.289 -2.946 1.00 90.88 976 LEU A O 1
ATOM 7487 N N . SER A 1 977 ? -25.628 17.942 -4.120 1.00 88.19 977 SER A N 1
ATOM 7488 C CA . SER A 1 977 ? -26.907 18.581 -4.468 1.00 88.19 977 SER A CA 1
ATOM 7489 C C . SER A 1 977 ? -27.770 17.753 -5.431 1.00 88.19 977 SER A C 1
ATOM 7491 O O . SER A 1 977 ? -29.000 17.840 -5.384 1.00 88.19 977 SER A O 1
ATOM 7493 N N . ARG A 1 978 ? -27.137 16.915 -6.267 1.00 90.81 978 ARG A N 1
ATOM 7494 C CA . ARG A 1 978 ? -27.797 15.945 -7.158 1.00 90.81 978 ARG A CA 1
ATOM 7495 C C . ARG A 1 978 ? -28.261 14.683 -6.423 1.00 90.81 978 ARG A C 1
ATOM 7497 O O . ARG A 1 978 ? -29.003 13.891 -6.998 1.00 90.81 978 ARG A O 1
ATOM 7504 N N . GLY A 1 979 ? -27.911 14.542 -5.143 1.00 87.25 979 GLY A N 1
ATOM 7505 C CA . GLY A 1 979 ? -28.349 13.452 -4.273 1.00 87.25 979 GLY A CA 1
ATOM 7506 C C . GLY A 1 979 ? -27.352 12.302 -4.141 1.00 87.25 979 GLY A C 1
ATOM 7507 O O . GLY A 1 979 ? -27.725 11.277 -3.573 1.00 87.25 979 GLY A O 1
ATOM 7508 N N . TYR A 1 980 ? -26.121 12.460 -4.637 1.00 88.44 980 TYR A N 1
ATOM 7509 C CA . TYR A 1 980 ? -25.035 11.515 -4.374 1.00 88.44 980 TYR A CA 1
ATOM 7510 C C . TYR A 1 980 ? -24.563 11.624 -2.920 1.00 88.44 980 TYR A C 1
ATOM 7512 O O . TYR A 1 980 ? -24.574 12.711 -2.338 1.00 88.44 980 TYR A O 1
ATOM 7520 N N . THR A 1 981 ? -24.143 10.508 -2.327 1.00 87.25 981 THR A N 1
ATOM 7521 C CA . THR A 1 981 ? -23.443 10.496 -1.034 1.00 87.25 981 THR A CA 1
ATOM 7522 C C . THR A 1 981 ? -21.935 10.616 -1.241 1.00 87.25 981 THR A C 1
ATOM 7524 O O . THR A 1 981 ? -21.431 10.335 -2.324 1.00 87.25 981 THR A O 1
ATOM 7527 N N . LEU A 1 982 ? -21.190 11.007 -0.204 1.00 84.50 982 LEU A N 1
ATOM 7528 C CA . LEU A 1 982 ? -19.732 11.097 -0.309 1.00 84.50 982 LEU A CA 1
ATOM 7529 C C . LEU A 1 982 ? -19.081 9.722 -0.544 1.00 84.50 982 LEU A C 1
ATOM 7531 O O . LEU A 1 982 ? -18.166 9.611 -1.346 1.00 84.50 982 LEU A O 1
ATOM 7535 N N . GLU A 1 983 ? -19.621 8.666 0.066 1.00 84.38 983 GLU A N 1
ATOM 7536 C CA . GLU A 1 983 ? -19.204 7.273 -0.157 1.00 84.38 983 GLU A CA 1
ATOM 7537 C C . GLU A 1 983 ? -19.331 6.859 -1.635 1.00 84.38 983 GLU A C 1
ATOM 7539 O O . GLU A 1 983 ? -18.415 6.274 -2.205 1.00 84.38 983 GLU A O 1
ATOM 7544 N N . GLN A 1 984 ? -20.420 7.260 -2.305 1.00 85.81 984 GLN A N 1
ATOM 7545 C CA . GLN A 1 984 ? -20.595 7.027 -3.745 1.00 85.81 984 GLN A CA 1
ATOM 7546 C C . GLN A 1 984 ? -19.601 7.805 -4.611 1.00 85.81 984 GLN A C 1
ATOM 7548 O O . GLN A 1 984 ? -19.376 7.426 -5.756 1.00 85.81 984 GLN A O 1
ATOM 7553 N N . LEU A 1 985 ? -19.042 8.902 -4.103 1.00 89.31 985 LEU A N 1
ATOM 7554 C CA . LEU A 1 985 ? -18.045 9.699 -4.816 1.00 89.31 985 LEU A CA 1
ATOM 7555 C C . LEU A 1 985 ? -16.616 9.225 -4.537 1.00 89.31 985 LEU A C 1
ATOM 7557 O O . LEU A 1 985 ? -15.754 9.431 -5.382 1.00 89.31 985 LEU A O 1
ATOM 7561 N N . TYR A 1 986 ? -16.380 8.568 -3.400 1.00 88.12 986 TYR A N 1
ATOM 7562 C CA . TYR A 1 986 ? -15.113 7.910 -3.078 1.00 88.12 986 TYR A CA 1
ATOM 7563 C C . TYR A 1 986 ? -14.905 6.594 -3.825 1.00 88.12 986 TYR A C 1
ATOM 7565 O O . TYR A 1 986 ? -13.774 6.206 -4.101 1.00 88.12 986 TYR A O 1
ATOM 7573 N N . SER A 1 987 ? -15.985 5.897 -4.172 1.00 85.69 987 SER A N 1
ATOM 7574 C CA . SER A 1 987 ? -15.922 4.666 -4.965 1.00 85.69 987 SER A CA 1
ATOM 7575 C C . SER A 1 987 ? -16.997 4.674 -6.052 1.00 85.69 987 SER A C 1
ATOM 7577 O O . SER A 1 987 ? -17.967 3.911 -5.988 1.00 85.69 987 SER A O 1
ATOM 7579 N N . PRO A 1 988 ? -16.876 5.568 -7.050 1.00 86.38 988 PRO A N 1
ATOM 7580 C CA . PRO A 1 988 ? -17.923 5.760 -8.034 1.00 86.38 988 PRO A CA 1
ATOM 7581 C C . PRO A 1 988 ? -18.047 4.556 -8.969 1.00 86.38 988 PRO A C 1
ATOM 7583 O O . PRO A 1 988 ? -17.076 3.997 -9.493 1.00 86.38 988 PRO A O 1
ATOM 7586 N N . ASP A 1 989 ? -19.290 4.175 -9.259 1.00 86.56 989 ASP A N 1
ATOM 7587 C CA . ASP A 1 989 ? -19.550 3.313 -10.402 1.00 86.56 989 ASP A CA 1
ATOM 7588 C C . ASP A 1 989 ? -19.244 4.056 -11.717 1.00 86.56 989 ASP A C 1
ATOM 7590 O O . ASP A 1 989 ? -19.074 5.277 -11.762 1.00 86.56 989 ASP A O 1
ATOM 7594 N N . LYS A 1 990 ? -19.175 3.321 -12.830 1.00 87.88 990 LYS A N 1
ATOM 7595 C CA . LYS A 1 990 ? -18.838 3.910 -14.135 1.00 87.88 990 LYS A CA 1
ATOM 7596 C C . LYS A 1 990 ? -19.780 5.055 -14.538 1.00 87.88 990 LYS A C 1
ATOM 7598 O O . LYS A 1 990 ? -19.348 5.991 -15.210 1.00 87.88 990 LYS A O 1
ATOM 7603 N N . ALA A 1 991 ? -21.059 4.976 -14.166 1.00 90.06 991 ALA A N 1
ATOM 7604 C CA . ALA A 1 991 ? -22.053 5.984 -14.523 1.00 90.06 991 ALA A CA 1
ATOM 7605 C C . ALA A 1 991 ? -21.850 7.277 -13.722 1.00 90.06 991 ALA A C 1
ATOM 7607 O O . ALA A 1 991 ? -21.790 8.353 -14.312 1.00 90.06 991 ALA A O 1
ATOM 7608 N N . THR A 1 992 ? -21.675 7.149 -12.408 1.00 91.56 992 THR A N 1
ATOM 7609 C CA . THR A 1 992 ? -21.383 8.246 -11.479 1.00 91.56 992 THR A CA 1
ATOM 7610 C C . THR A 1 992 ? -20.082 8.931 -11.865 1.00 91.56 992 THR A C 1
ATOM 7612 O O . THR A 1 992 ? -20.049 10.146 -12.029 1.00 91.56 992 THR A O 1
ATOM 7615 N N . TYR A 1 993 ? -19.035 8.148 -12.127 1.00 92.56 993 TYR A N 1
ATOM 7616 C CA . TYR A 1 993 ? -17.751 8.666 -12.580 1.00 92.56 993 TYR A CA 1
ATOM 7617 C C . TYR A 1 993 ? -17.868 9.469 -13.881 1.00 92.56 993 TYR A C 1
ATOM 7619 O O . TYR A 1 993 ? -17.397 10.602 -13.970 1.00 92.56 993 TYR A O 1
ATOM 7627 N N . SER A 1 994 ? -18.570 8.918 -14.877 1.00 91.38 994 SER A N 1
ATOM 7628 C CA . SER A 1 994 ? -18.793 9.602 -16.156 1.00 91.38 994 SER A CA 1
ATOM 7629 C C . SER A 1 994 ? -19.552 10.921 -15.978 1.00 91.38 994 SER A C 1
ATOM 7631 O O . SER A 1 994 ? -19.270 11.891 -16.681 1.00 91.38 994 SER A O 1
ATOM 7633 N N . GLU A 1 995 ? -20.504 10.980 -15.041 1.00 94.06 995 GLU A N 1
ATOM 7634 C CA . GLU A 1 995 ? -21.231 12.209 -14.719 1.00 94.06 995 GLU A CA 1
ATOM 7635 C C . GLU A 1 995 ? -20.333 13.247 -14.034 1.00 94.06 995 GLU A C 1
ATOM 7637 O O . GLU A 1 995 ? -20.364 14.413 -14.428 1.00 94.06 995 GLU A O 1
ATOM 7642 N N . VAL A 1 996 ? -19.486 12.833 -13.084 1.00 94.94 996 VAL A N 1
ATOM 7643 C CA . VAL A 1 996 ? -18.506 13.713 -12.424 1.00 94.94 996 VAL A CA 1
ATOM 7644 C C . VAL A 1 996 ? -17.564 14.346 -13.451 1.00 94.94 996 VAL A C 1
ATOM 7646 O O . VAL A 1 996 ? -17.444 15.573 -13.506 1.00 94.94 996 VAL A O 1
ATOM 7649 N N . ILE A 1 997 ? -16.952 13.532 -14.319 1.00 93.19 997 ILE A N 1
ATOM 7650 C CA . ILE A 1 997 ? -16.048 14.016 -15.374 1.00 93.19 997 ILE A CA 1
ATOM 7651 C C . ILE A 1 997 ? -16.792 14.929 -16.358 1.00 93.19 997 ILE A C 1
ATOM 7653 O O . ILE A 1 997 ? -16.295 15.998 -16.722 1.00 93.19 997 ILE A O 1
ATOM 7657 N N . SER A 1 998 ? -18.012 14.555 -16.761 1.00 92.12 998 SER A N 1
ATOM 7658 C CA . SER A 1 998 ? -18.846 15.380 -17.643 1.00 92.12 998 SER A CA 1
ATOM 7659 C C . SER A 1 998 ? -19.162 16.739 -17.018 1.00 92.12 998 SER A C 1
ATOM 7661 O O . SER A 1 998 ? -19.044 17.764 -17.696 1.00 92.12 998 SER A O 1
ATOM 7663 N N . PHE A 1 999 ? -19.527 16.778 -15.734 1.00 94.62 999 PHE A N 1
ATOM 7664 C CA . PHE A 1 999 ? -19.805 18.018 -15.013 1.00 94.62 999 PHE A CA 1
ATOM 7665 C C . PHE A 1 999 ? -18.571 18.924 -14.979 1.00 94.62 999 PHE A C 1
ATOM 7667 O O . PHE A 1 999 ? -18.654 20.086 -15.389 1.00 94.62 999 PHE A O 1
ATOM 7674 N N . MET A 1 1000 ? -17.423 18.382 -14.557 1.00 94.06 1000 MET A N 1
ATOM 7675 C CA . MET A 1 1000 ? -16.163 19.124 -14.470 1.00 94.06 1000 MET A CA 1
ATOM 7676 C C . MET A 1 1000 ? -15.755 19.739 -15.814 1.00 94.06 1000 MET A C 1
ATOM 7678 O O . MET A 1 1000 ? -15.278 20.872 -15.843 1.00 94.06 1000 MET A O 1
ATOM 7682 N N . ARG A 1 1001 ? -15.971 19.024 -16.927 1.00 89.69 1001 ARG A N 1
ATOM 7683 C CA . ARG A 1 1001 ? -15.545 19.468 -18.263 1.00 89.69 1001 ARG A CA 1
ATOM 7684 C C . ARG A 1 1001 ? -16.534 20.363 -18.995 1.00 89.69 1001 ARG A C 1
ATOM 7686 O O . ARG A 1 1001 ? -16.114 21.176 -19.811 1.00 89.69 1001 ARG A O 1
ATOM 7693 N N . THR A 1 1002 ? -17.836 20.176 -18.789 1.00 87.50 1002 THR A N 1
ATOM 7694 C CA . THR A 1 1002 ? -18.852 20.774 -19.677 1.00 87.50 1002 THR A CA 1
ATOM 7695 C C . THR A 1 1002 ? -19.786 21.759 -18.987 1.00 87.50 1002 THR A C 1
ATOM 7697 O O . THR A 1 1002 ? -20.300 22.667 -19.644 1.00 87.50 1002 THR A O 1
ATOM 7700 N N . GLU A 1 1003 ? -19.997 21.617 -17.678 1.00 93.38 1003 GLU A N 1
ATOM 7701 C CA . GLU A 1 1003 ? -20.973 22.411 -16.925 1.00 93.38 1003 GLU A CA 1
ATOM 7702 C C . GLU A 1 1003 ? -20.306 23.391 -15.954 1.00 93.38 1003 GLU A C 1
ATOM 7704 O O . GLU A 1 1003 ? -20.787 24.515 -15.777 1.00 93.38 1003 GLU A O 1
ATOM 7709 N N . LEU A 1 1004 ? -19.202 22.983 -15.325 1.00 96.25 1004 LEU A N 1
ATOM 7710 C CA . LEU A 1 1004 ? -18.536 23.765 -14.294 1.00 96.25 1004 LEU A CA 1
ATOM 7711 C C . LEU A 1 1004 ? -17.826 24.988 -14.890 1.00 96.25 1004 LEU A C 1
ATOM 7713 O O . LEU A 1 1004 ? -16.908 24.871 -15.700 1.00 96.25 1004 LEU A O 1
ATOM 7717 N N . ALA A 1 1005 ? -18.235 26.180 -14.448 1.00 96.38 1005 ALA A N 1
ATOM 7718 C CA . ALA A 1 1005 ? -17.553 27.420 -14.786 1.00 96.38 1005 ALA A CA 1
ATOM 7719 C C . ALA A 1 1005 ? -17.632 28.450 -13.649 1.00 96.38 1005 ALA A C 1
ATOM 7721 O O . ALA A 1 1005 ? -18.728 28.769 -13.176 1.00 96.38 1005 ALA A O 1
ATOM 7722 N N . PHE A 1 1006 ? -16.498 29.021 -13.239 1.00 95.88 1006 PHE A N 1
ATOM 7723 C CA . PHE A 1 1006 ? -16.425 29.938 -12.095 1.00 95.88 1006 PHE A CA 1
ATOM 7724 C C . PHE A 1 1006 ? -15.319 30.996 -12.231 1.00 95.88 1006 PHE A C 1
ATOM 7726 O O . PHE A 1 1006 ? -14.428 30.871 -13.063 1.00 95.88 1006 PHE A O 1
ATOM 7733 N N . GLU A 1 1007 ? -15.398 32.058 -11.424 1.00 95.31 1007 GLU A N 1
ATOM 7734 C CA . GLU A 1 1007 ? -14.319 33.054 -11.298 1.00 95.31 1007 GLU A CA 1
ATOM 7735 C C . GLU A 1 1007 ? -13.304 32.590 -10.248 1.00 95.31 1007 GLU A C 1
ATOM 7737 O O . GLU A 1 1007 ? -13.649 32.501 -9.059 1.00 95.31 1007 GLU A O 1
ATOM 7742 N N . GLY A 1 1008 ? -12.088 32.281 -10.702 1.00 94.88 1008 GLY A N 1
ATOM 7743 C CA . GLY A 1 1008 ? -10.944 31.851 -9.901 1.00 94.88 1008 GLY A CA 1
ATOM 7744 C C . GLY A 1 1008 ? -9.829 32.900 -9.832 1.00 94.88 1008 GLY A C 1
ATOM 7745 O O . GLY A 1 1008 ? -9.910 33.984 -10.414 1.00 94.88 1008 GLY A O 1
ATOM 7746 N N . VAL A 1 1009 ? -8.762 32.585 -9.102 1.00 94.69 1009 VAL A N 1
ATOM 7747 C CA . VAL A 1 1009 ? -7.571 33.428 -8.947 1.00 94.69 1009 VAL A CA 1
ATOM 7748 C C . VAL A 1 1009 ? -6.876 33.632 -10.293 1.00 94.69 1009 VAL A C 1
ATOM 7750 O O . VAL A 1 1009 ? -6.506 34.764 -10.627 1.00 94.69 1009 VAL A O 1
ATOM 7753 N N . SER A 1 1010 ? -6.751 32.563 -11.082 1.00 92.44 1010 SER A N 1
ATOM 7754 C CA . SER A 1 1010 ? -6.117 32.568 -12.404 1.00 92.44 1010 SER A CA 1
ATOM 7755 C C . SER A 1 1010 ? -7.003 33.105 -13.534 1.00 92.44 1010 SER A C 1
ATOM 7757 O O . SER A 1 1010 ? -6.523 33.292 -14.648 1.00 92.44 1010 SER A O 1
ATOM 7759 N N . GLY A 1 1011 ? -8.263 33.453 -13.251 1.00 91.69 1011 GLY A N 1
ATOM 7760 C CA . GLY A 1 1011 ? -9.221 33.939 -14.244 1.00 91.69 1011 GLY A CA 1
ATOM 7761 C C . GLY A 1 1011 ? -10.516 33.142 -14.255 1.00 91.69 1011 GLY A C 1
ATOM 7762 O O . GLY A 1 1011 ? -10.852 32.432 -13.306 1.00 91.69 1011 GLY A O 1
ATOM 7763 N N . ARG A 1 1012 ? -11.257 33.270 -15.357 1.00 92.94 1012 ARG A N 1
ATOM 7764 C CA . ARG A 1 1012 ? -12.449 32.460 -15.598 1.00 92.94 1012 ARG A CA 1
ATOM 7765 C C . ARG A 1 1012 ? -12.031 31.006 -15.812 1.00 92.94 1012 ARG A C 1
ATOM 7767 O O . ARG A 1 1012 ? -11.421 30.690 -16.828 1.00 92.94 1012 ARG A O 1
ATOM 7774 N N . ILE A 1 1013 ? -12.422 30.126 -14.898 1.00 95.06 1013 ILE A N 1
ATOM 7775 C CA . ILE A 1 1013 ? -12.191 28.687 -15.007 1.00 95.06 1013 ILE A CA 1
ATOM 7776 C C . ILE A 1 1013 ? -13.362 28.068 -15.755 1.00 95.06 1013 ILE A C 1
ATOM 7778 O O . ILE A 1 1013 ? -14.497 28.128 -15.283 1.00 95.06 1013 ILE A O 1
ATOM 7782 N N . GLN A 1 1014 ? -13.094 27.511 -16.933 1.00 95.00 1014 GLN A N 1
ATOM 7783 C CA . GLN A 1 1014 ? -14.037 26.713 -17.711 1.00 95.00 1014 GLN A CA 1
ATOM 7784 C C . GLN A 1 1014 ? -13.242 25.811 -18.652 1.00 95.00 1014 GLN A C 1
ATOM 7786 O O . GLN A 1 1014 ? -12.561 26.308 -19.548 1.00 95.00 1014 GLN A O 1
ATOM 7791 N N . LEU A 1 1015 ? -13.324 24.499 -18.447 1.00 93.19 1015 LEU A N 1
ATOM 7792 C CA . LEU A 1 1015 ? -12.583 23.547 -19.266 1.00 93.19 1015 LEU A CA 1
ATOM 7793 C C . LEU A 1 1015 ? -13.190 23.397 -20.667 1.00 93.19 1015 LEU A C 1
ATOM 7795 O O . LEU A 1 1015 ? -14.379 23.624 -20.900 1.00 93.19 1015 LEU A O 1
ATOM 7799 N N . SER A 1 1016 ? -12.341 22.995 -21.605 1.00 89.69 1016 SER A N 1
ATOM 7800 C CA . SER A 1 1016 ? -12.695 22.575 -22.954 1.00 89.69 1016 SER A CA 1
ATOM 7801 C C . SER A 1 1016 ? -11.885 21.324 -23.287 1.00 89.69 1016 SER A C 1
ATOM 7803 O O . SER A 1 1016 ? -10.681 21.407 -23.521 1.00 89.69 1016 SER A O 1
ATOM 7805 N N . GLY A 1 1017 ? -12.536 20.157 -23.301 1.00 89.62 1017 GLY A N 1
ATOM 7806 C CA . GLY A 1 1017 ? -11.820 18.877 -23.337 1.00 89.62 1017 GLY A CA 1
ATOM 7807 C C . GLY A 1 1017 ? -11.041 18.670 -22.036 1.00 89.62 1017 GLY A C 1
ATOM 7808 O O . GLY A 1 1017 ? -11.618 18.814 -20.959 1.00 89.62 1017 GLY A O 1
ATOM 7809 N N . ASN A 1 1018 ? -9.743 18.384 -22.141 1.00 92.38 1018 ASN A N 1
ATOM 7810 C CA . ASN A 1 1018 ? -8.842 18.242 -20.989 1.00 92.38 1018 ASN A CA 1
ATOM 7811 C C . ASN A 1 1018 ? -8.204 19.569 -20.543 1.00 92.38 1018 ASN A C 1
ATOM 7813 O O . ASN A 1 1018 ? -7.468 19.599 -19.558 1.00 92.38 1018 ASN A O 1
ATOM 7817 N N . GLU A 1 1019 ? -8.443 20.667 -21.262 1.00 91.81 1019 GLU A N 1
ATOM 7818 C CA . GLU A 1 1019 ? -7.659 21.896 -21.122 1.00 91.81 1019 GLU A CA 1
ATOM 7819 C C . GLU A 1 1019 ? -8.462 23.049 -20.526 1.00 91.81 1019 GLU A C 1
ATOM 7821 O O . GLU A 1 1019 ? -9.651 23.202 -20.811 1.00 91.81 1019 GLU A O 1
ATOM 7826 N N . LEU A 1 1020 ? -7.785 23.919 -19.774 1.00 92.38 1020 LEU A N 1
ATOM 7827 C CA . LEU A 1 1020 ? -8.266 25.260 -19.460 1.00 92.38 1020 LEU A CA 1
ATOM 7828 C C . LEU A 1 1020 ? -7.790 26.247 -20.544 1.00 92.38 1020 LEU A C 1
ATOM 7830 O O . LEU A 1 1020 ? -6.588 26.520 -20.632 1.00 92.38 1020 LEU A O 1
ATOM 7834 N N . PRO A 1 1021 ? -8.689 26.831 -21.362 1.00 89.94 1021 PRO A N 1
ATOM 7835 C CA . PRO A 1 1021 ? -8.313 27.883 -22.300 1.00 89.94 1021 PRO A CA 1
ATOM 7836 C C . PRO A 1 1021 ? -7.892 29.151 -21.540 1.00 89.94 1021 PRO A C 1
ATOM 7838 O O . PRO A 1 1021 ? -8.731 29.898 -21.040 1.00 89.94 1021 PRO A O 1
ATOM 7841 N N . GLY A 1 1022 ? -6.584 29.401 -21.463 1.00 88.94 1022 GLY A N 1
ATOM 7842 C CA . GLY A 1 1022 ? -5.988 30.532 -20.746 1.00 88.94 1022 GLY A CA 1
ATOM 7843 C C . GLY A 1 1022 ? -5.171 31.470 -21.639 1.00 88.94 1022 GLY A C 1
ATOM 7844 O O . GLY A 1 1022 ? -4.805 31.138 -22.766 1.00 88.94 1022 GLY A O 1
ATOM 7845 N N . TYR A 1 1023 ? -4.875 32.665 -21.128 1.00 92.25 1023 TYR A N 1
ATOM 7846 C CA . TYR A 1 1023 ? -3.939 33.586 -21.777 1.00 92.25 1023 TYR A CA 1
ATOM 7847 C C . TYR A 1 1023 ? -2.494 33.167 -21.496 1.00 92.25 1023 TYR A C 1
ATOM 7849 O O . TYR A 1 1023 ? -2.151 32.849 -20.354 1.00 92.25 1023 TYR A O 1
ATOM 7857 N N . LEU A 1 1024 ? -1.627 33.260 -22.507 1.00 94.19 1024 LEU A N 1
ATOM 7858 C CA . LEU A 1 1024 ? -0.179 33.237 -22.284 1.00 94.19 1024 LEU A CA 1
ATOM 7859 C C . LEU A 1 1024 ? 0.329 34.670 -22.122 1.00 94.19 1024 LEU A C 1
ATOM 7861 O O . LEU A 1 1024 ? -0.032 35.556 -22.899 1.00 94.19 1024 LEU A O 1
ATOM 7865 N N . ALA A 1 1025 ? 1.185 34.897 -21.134 1.00 94.50 1025 ALA A N 1
ATOM 7866 C CA . ALA A 1 1025 ? 1.893 36.152 -20.947 1.00 94.50 1025 ALA A CA 1
ATOM 7867 C C . ALA A 1 1025 ? 3.168 36.167 -21.794 1.00 94.50 1025 ALA A C 1
ATOM 7869 O O . ALA A 1 1025 ? 3.968 35.235 -21.741 1.00 94.50 1025 ALA A O 1
ATOM 7870 N N . ILE A 1 1026 ? 3.390 37.258 -22.524 1.00 95.69 1026 ILE A N 1
ATOM 7871 C CA . ILE A 1 1026 ? 4.683 37.574 -23.130 1.00 95.69 1026 ILE A CA 1
ATOM 7872 C C . ILE A 1 1026 ? 5.411 38.455 -22.123 1.00 95.69 1026 ILE A C 1
ATOM 7874 O O . ILE A 1 1026 ? 4.981 39.578 -21.860 1.00 95.69 1026 ILE A O 1
ATOM 7878 N N . THR A 1 1027 ? 6.495 37.958 -21.537 1.00 95.12 1027 THR A N 1
ATOM 7879 C CA . THR A 1 1027 ? 7.288 38.711 -20.557 1.00 95.12 1027 THR A CA 1
ATOM 7880 C C . THR A 1 1027 ? 8.681 39.010 -21.084 1.00 95.12 1027 THR A C 1
ATOM 7882 O O . THR A 1 1027 ? 9.261 38.198 -21.800 1.00 95.12 1027 THR A O 1
ATOM 7885 N N . GLN A 1 1028 ? 9.225 40.173 -20.724 1.00 94.38 1028 GLN A N 1
ATOM 7886 C CA . GLN A 1 1028 ? 10.592 40.571 -21.037 1.00 94.38 1028 GLN A CA 1
ATOM 7887 C C . GLN A 1 1028 ? 11.407 40.780 -19.759 1.00 94.38 1028 GLN A C 1
ATOM 7889 O O . GLN A 1 1028 ? 10.944 41.425 -18.817 1.00 94.38 1028 GLN A O 1
ATOM 7894 N N . VAL A 1 1029 ? 12.638 40.268 -19.734 1.00 93.62 1029 VAL A N 1
ATOM 7895 C CA . VAL A 1 1029 ? 13.583 40.498 -18.631 1.00 93.62 1029 VAL A CA 1
ATOM 7896 C C . VAL A 1 1029 ? 14.092 41.941 -18.660 1.00 93.62 1029 VAL A C 1
ATOM 7898 O O . VAL A 1 1029 ? 14.736 42.361 -19.625 1.00 93.62 1029 VAL A O 1
ATOM 7901 N N . VAL A 1 1030 ? 13.840 42.685 -17.580 1.00 90.88 1030 VAL A N 1
ATOM 7902 C CA . VAL A 1 1030 ? 14.290 44.068 -17.372 1.00 90.88 1030 VAL A CA 1
ATOM 7903 C C . VAL A 1 1030 ? 14.930 44.181 -15.988 1.00 90.88 1030 VAL A C 1
ATOM 7905 O O . VAL A 1 1030 ? 14.260 44.162 -14.955 1.00 90.88 1030 VAL A O 1
ATOM 7908 N N . GLY A 1 1031 ? 16.258 44.308 -15.951 1.00 88.75 1031 GLY A N 1
ATOM 7909 C CA . GLY A 1 1031 ? 17.011 44.313 -14.700 1.00 88.75 1031 GLY A CA 1
ATOM 7910 C C . GLY A 1 1031 ? 16.932 42.955 -14.000 1.00 88.75 1031 GLY A C 1
ATOM 7911 O O . GLY A 1 1031 ? 17.418 41.955 -14.528 1.00 88.75 1031 GLY A O 1
ATOM 7912 N N . SER A 1 1032 ? 16.349 42.932 -12.802 1.00 89.12 1032 SER A N 1
ATOM 7913 C CA . SER A 1 1032 ? 16.189 41.730 -11.971 1.00 89.12 1032 SER A CA 1
ATOM 7914 C C . SER A 1 1032 ? 14.781 41.128 -12.019 1.00 89.12 1032 SER A C 1
ATOM 7916 O O . SER A 1 1032 ? 14.499 40.211 -11.251 1.00 89.12 1032 SER A O 1
ATOM 7918 N N . GLU A 1 1033 ? 13.887 41.642 -12.865 1.00 91.31 1033 GLU A N 1
ATOM 7919 C CA . GLU A 1 1033 ? 12.488 41.209 -12.942 1.00 91.31 1033 GLU A CA 1
ATOM 7920 C C . GLU A 1 1033 ? 12.079 40.866 -14.380 1.00 91.31 1033 GLU A C 1
ATOM 7922 O O . GLU A 1 1033 ? 12.695 41.326 -15.343 1.00 91.31 1033 GLU A O 1
ATOM 7927 N N . SER A 1 1034 ? 11.019 40.070 -14.514 1.00 92.00 1034 SER A N 1
ATOM 7928 C CA . SER A 1 1034 ? 10.312 39.846 -15.777 1.00 92.00 1034 SER A CA 1
ATOM 7929 C C . SER A 1 1034 ? 9.042 40.689 -15.785 1.00 92.00 1034 SER A C 1
ATOM 7931 O O . SER A 1 1034 ? 8.226 40.586 -14.872 1.00 92.00 1034 SER A O 1
ATOM 7933 N N . VAL A 1 1035 ? 8.871 41.521 -16.810 1.00 92.81 1035 VAL A N 1
ATOM 7934 C CA . VAL A 1 1035 ? 7.721 42.425 -16.955 1.00 92.81 1035 VAL A CA 1
ATOM 7935 C C . VAL A 1 1035 ? 6.829 41.921 -18.083 1.00 92.81 1035 VAL A C 1
ATOM 7937 O O . VAL A 1 1035 ? 7.335 41.569 -19.146 1.00 92.81 1035 VAL A O 1
ATOM 7940 N N . VAL A 1 1036 ? 5.512 41.886 -17.872 1.00 93.00 1036 VAL A N 1
ATOM 7941 C CA . VAL A 1 1036 ? 4.543 41.544 -18.926 1.00 93.00 1036 VAL A CA 1
ATOM 7942 C C . VAL A 1 1036 ? 4.514 42.661 -19.970 1.00 93.00 1036 VAL A C 1
ATOM 7944 O O . VAL A 1 1036 ? 4.296 43.820 -19.633 1.00 93.00 1036 VAL A O 1
ATOM 7947 N N . VAL A 1 1037 ? 4.732 42.301 -21.234 1.00 94.31 1037 VAL A N 1
ATOM 7948 C CA . VAL A 1 1037 ? 4.763 43.208 -22.397 1.00 94.31 1037 VAL A CA 1
ATOM 7949 C C . VAL A 1 1037 ? 3.746 42.815 -23.471 1.00 94.31 1037 VAL A C 1
ATOM 7951 O O . VAL A 1 1037 ? 3.686 43.432 -24.530 1.00 94.31 1037 VAL A O 1
ATOM 7954 N N . GLY A 1 1038 ? 2.948 41.777 -23.235 1.00 94.25 1038 GLY A N 1
ATOM 7955 C CA . GLY A 1 1038 ? 1.941 41.327 -24.184 1.00 94.25 1038 GLY A CA 1
ATOM 7956 C C . GLY A 1 1038 ? 1.220 40.065 -23.736 1.00 94.25 1038 GLY A C 1
ATOM 7957 O O . GLY A 1 1038 ? 1.563 39.459 -22.719 1.00 94.25 1038 GLY A O 1
ATOM 7958 N N . TYR A 1 1039 ? 0.234 39.667 -24.532 1.00 94.31 1039 TYR A N 1
ATOM 7959 C CA . TYR A 1 1039 ? -0.616 38.512 -24.279 1.00 94.31 1039 TYR A CA 1
ATOM 7960 C C . TYR A 1 1039 ? -0.919 37.757 -25.570 1.00 94.31 1039 TYR A C 1
ATOM 7962 O O . TYR A 1 1039 ? -1.228 38.371 -26.597 1.00 94.31 1039 TYR A O 1
ATOM 7970 N N . VAL A 1 1040 ? -0.909 36.429 -25.482 1.00 94.88 1040 VAL A N 1
ATOM 7971 C CA . VAL A 1 1040 ? -1.472 35.534 -26.496 1.00 94.88 1040 VAL A CA 1
ATOM 7972 C C . VAL A 1 1040 ? -2.850 35.080 -26.010 1.00 94.88 1040 VAL A C 1
ATOM 7974 O O . VAL A 1 1040 ? -2.939 34.496 -24.925 1.00 94.88 1040 VAL A O 1
ATOM 7977 N N . PRO A 1 1041 ? -3.931 35.356 -26.759 1.00 92.25 1041 PRO A N 1
ATOM 7978 C CA . PRO A 1 1041 ? -5.265 34.902 -26.390 1.00 92.25 1041 PRO A CA 1
ATOM 7979 C C . PRO A 1 1041 ? -5.421 33.377 -26.555 1.00 92.25 1041 PRO A C 1
ATOM 7981 O O . PRO A 1 1041 ? -4.763 32.787 -27.410 1.00 92.25 1041 PRO A O 1
ATOM 7984 N N . PRO A 1 1042 ? -6.349 32.735 -25.818 1.00 87.19 1042 PRO A N 1
ATOM 7985 C CA . PRO A 1 1042 ? -6.595 31.284 -25.888 1.00 87.19 1042 PRO A CA 1
ATOM 7986 C C . PRO A 1 1042 ? -7.187 30.792 -27.223 1.00 87.19 1042 PRO A C 1
ATOM 7988 O O . PRO A 1 1042 ? -7.390 29.595 -27.416 1.00 87.19 1042 PRO A O 1
ATOM 7991 N N . ASN A 1 1043 ? -7.519 31.707 -28.134 1.00 81.12 1043 ASN A N 1
ATOM 7992 C CA . ASN A 1 1043 ? -8.180 31.429 -29.403 1.00 81.12 1043 ASN A CA 1
ATOM 7993 C C . ASN A 1 1043 ? -7.252 31.818 -30.561 1.00 81.12 1043 ASN A C 1
ATOM 7995 O O . ASN A 1 1043 ? -6.824 32.967 -30.643 1.00 81.12 1043 ASN A O 1
ATOM 7999 N N . ASP A 1 1044 ? -7.008 30.881 -31.479 1.00 71.75 1044 ASP A N 1
ATOM 8000 C CA . ASP A 1 1044 ? -6.142 31.037 -32.656 1.00 71.75 1044 ASP A CA 1
ATOM 8001 C C . ASP A 1 1044 ? -6.640 32.087 -33.670 1.00 71.75 1044 ASP A C 1
ATOM 8003 O O . ASP A 1 1044 ? -5.883 32.542 -34.526 1.00 71.75 1044 ASP A O 1
ATOM 8007 N N . THR A 1 1045 ? -7.905 32.499 -33.565 1.00 70.00 1045 THR A N 1
ATOM 8008 C CA . THR A 1 1045 ? -8.508 33.562 -34.386 1.00 70.00 1045 THR A CA 1
ATOM 8009 C C . THR A 1 1045 ? -8.409 34.962 -33.779 1.00 70.00 1045 THR A C 1
ATOM 8011 O O . THR A 1 1045 ? -8.724 35.938 -34.464 1.00 70.00 1045 THR A O 1
ATOM 8014 N N . ALA A 1 1046 ? -8.011 35.084 -32.510 1.00 78.50 1046 ALA A N 1
ATOM 8015 C CA . ALA A 1 1046 ? -7.853 36.368 -31.834 1.00 78.50 1046 ALA A CA 1
ATOM 8016 C C . ALA A 1 1046 ? -6.419 36.903 -31.996 1.00 78.50 1046 ALA A C 1
ATOM 8018 O O . ALA A 1 1046 ? -5.456 36.142 -32.012 1.00 78.50 1046 ALA A O 1
ATOM 8019 N N . GLU A 1 1047 ? -6.276 38.224 -32.131 1.00 84.81 1047 GLU A N 1
ATOM 8020 C CA . GLU A 1 1047 ? -4.972 38.855 -32.366 1.00 84.81 1047 GLU A CA 1
ATOM 8021 C C . GLU A 1 1047 ? -4.093 38.819 -31.105 1.00 84.81 1047 GLU A C 1
ATOM 8023 O O . GLU A 1 1047 ? -4.544 39.152 -30.005 1.00 84.81 1047 GLU A O 1
ATOM 8028 N N . VAL A 1 1048 ? -2.823 38.440 -31.281 1.00 91.88 1048 VAL A N 1
ATOM 8029 C CA . VAL A 1 1048 ? -1.783 38.582 -30.256 1.00 91.88 1048 VAL A CA 1
ATOM 8030 C C . VAL A 1 1048 ? -1.590 40.067 -29.966 1.00 91.88 1048 VAL A C 1
ATOM 8032 O O . VAL A 1 1048 ? -1.490 40.883 -30.879 1.00 91.88 1048 VAL A O 1
ATOM 8035 N N . THR A 1 1049 ? -1.523 40.426 -28.687 1.00 91.88 1049 THR A N 1
ATOM 8036 C CA . THR A 1 1049 ? -1.319 41.818 -28.269 1.00 91.88 1049 THR A CA 1
ATOM 8037 C C . THR A 1 1049 ? 0.088 42.007 -27.728 1.00 91.88 1049 THR A C 1
ATOM 8039 O O . THR A 1 1049 ? 0.516 41.257 -26.853 1.00 91.88 1049 THR A O 1
ATOM 8042 N N . VAL A 1 1050 ? 0.795 43.022 -28.220 1.00 91.88 1050 VAL A N 1
ATOM 8043 C CA . VAL A 1 1050 ? 2.110 43.435 -27.720 1.00 91.88 1050 VAL A CA 1
ATOM 8044 C C . VAL A 1 1050 ? 2.071 44.930 -27.433 1.00 91.88 1050 VAL A C 1
ATOM 8046 O O . VAL A 1 1050 ? 1.642 45.730 -28.266 1.00 91.88 1050 VAL A O 1
ATOM 8049 N N . ASP A 1 1051 ? 2.528 45.311 -26.248 1.00 90.94 1051 ASP A N 1
ATOM 8050 C CA . ASP A 1 1051 ? 2.732 46.700 -25.873 1.00 90.94 1051 ASP A CA 1
ATOM 8051 C C . ASP A 1 1051 ? 4.096 47.183 -26.386 1.00 90.94 1051 ASP A C 1
ATOM 8053 O O . ASP A 1 1051 ? 5.138 47.079 -25.733 1.00 90.94 1051 ASP A O 1
ATOM 8057 N N . TYR A 1 1052 ? 4.072 47.727 -27.604 1.00 87.50 1052 TYR A N 1
ATOM 8058 C CA . TYR A 1 1052 ? 5.250 48.272 -28.275 1.00 87.50 1052 TYR A CA 1
ATOM 8059 C C . TYR A 1 1052 ? 5.835 49.529 -27.597 1.00 87.50 1052 TYR A C 1
ATOM 8061 O O . TYR A 1 1052 ? 6.910 49.980 -27.996 1.00 87.50 1052 TYR A O 1
ATOM 8069 N N . GLU A 1 1053 ? 5.158 50.115 -26.599 1.00 83.88 1053 GLU A N 1
ATOM 8070 C CA . GLU A 1 1053 ? 5.706 51.226 -25.810 1.00 83.88 1053 GLU A CA 1
ATOM 8071 C C . GLU A 1 1053 ? 6.584 50.736 -24.650 1.00 83.88 1053 GLU A C 1
ATOM 8073 O O . GLU A 1 1053 ? 7.526 51.435 -24.263 1.00 83.88 1053 GLU A O 1
ATOM 8078 N N . THR A 1 1054 ? 6.298 49.550 -24.102 1.00 82.50 1054 THR A N 1
ATOM 8079 C CA . THR A 1 1054 ? 7.016 48.982 -22.949 1.00 82.50 1054 THR A CA 1
ATOM 8080 C C . THR A 1 1054 ? 8.065 47.945 -23.340 1.00 82.50 1054 THR A C 1
ATOM 8082 O O . THR A 1 1054 ? 9.101 47.864 -22.674 1.00 82.50 1054 THR A O 1
ATOM 8085 N N . ILE A 1 1055 ? 7.866 47.203 -24.435 1.00 88.19 1055 ILE A N 1
ATOM 8086 C CA . ILE A 1 1055 ? 8.868 46.256 -24.938 1.00 88.19 1055 ILE A CA 1
ATOM 8087 C C . ILE A 1 1055 ? 10.107 46.983 -25.485 1.00 88.19 1055 ILE A C 1
ATOM 8089 O O . ILE A 1 1055 ? 10.033 47.900 -26.304 1.00 88.19 1055 ILE A O 1
ATOM 8093 N N . SER A 1 1056 ? 11.291 46.555 -25.052 1.00 84.00 1056 SER A N 1
ATOM 8094 C CA . SER A 1 1056 ? 12.567 47.125 -25.484 1.00 84.00 1056 SER A CA 1
ATOM 8095 C C . SER A 1 1056 ? 13.293 46.184 -26.444 1.00 84.00 1056 SER A C 1
ATOM 8097 O O . SER A 1 1056 ? 13.732 45.108 -26.051 1.00 84.00 1056 SER A O 1
ATOM 8099 N N . SER A 1 1057 ? 13.551 46.638 -27.672 1.00 80.12 1057 SER A N 1
ATOM 8100 C CA . SER A 1 1057 ? 14.444 45.960 -28.628 1.00 80.12 1057 SER A CA 1
ATOM 8101 C C . SER A 1 1057 ? 15.907 46.406 -28.516 1.00 80.12 1057 SER A C 1
ATOM 8103 O O . SER A 1 1057 ? 16.740 46.033 -29.335 1.00 80.12 1057 SER A O 1
ATOM 8105 N N . SER A 1 1058 ? 16.265 47.205 -27.502 1.00 74.88 1058 SER A N 1
ATOM 8106 C CA . SER A 1 1058 ? 17.614 47.784 -27.385 1.00 74.88 1058 SER A CA 1
ATOM 8107 C C . SER A 1 1058 ? 18.734 46.751 -27.188 1.00 74.88 1058 SER A C 1
ATOM 8109 O O . SER A 1 1058 ? 19.874 47.022 -27.569 1.00 74.88 1058 SER A O 1
ATOM 8111 N N . SER A 1 1059 ? 18.422 45.567 -26.648 1.00 68.75 1059 SER A N 1
ATOM 8112 C CA . SER A 1 1059 ? 19.348 44.429 -26.567 1.00 68.75 1059 SER A CA 1
ATOM 8113 C C . SER A 1 1059 ? 19.323 43.538 -27.817 1.00 68.75 1059 SER A C 1
ATOM 8115 O O . SER A 1 1059 ? 20.235 42.735 -28.012 1.00 68.75 1059 SER A O 1
ATOM 8117 N N . TRP A 1 1060 ? 18.340 43.717 -28.708 1.00 76.75 1060 TRP A N 1
ATOM 8118 C CA . TRP A 1 1060 ? 18.188 43.000 -29.978 1.00 76.75 1060 TRP A CA 1
ATOM 8119 C C . TRP A 1 1060 ? 18.968 43.739 -31.075 1.00 76.75 1060 TRP A C 1
ATOM 8121 O O . TRP A 1 1060 ? 18.413 44.308 -32.012 1.00 76.75 1060 TRP A O 1
ATOM 8131 N N . ALA A 1 1061 ? 20.285 43.839 -30.911 1.00 59.44 1061 ALA A N 1
ATOM 8132 C CA . ALA A 1 1061 ? 21.121 44.580 -31.849 1.00 59.44 1061 ALA A CA 1
ATOM 8133 C C . ALA A 1 1061 ? 21.319 43.817 -33.172 1.00 59.44 1061 ALA A C 1
ATOM 8135 O O . ALA A 1 1061 ? 21.525 42.602 -33.182 1.00 59.44 1061 ALA A O 1
ATOM 8136 N N . ALA A 1 1062 ? 21.374 44.547 -34.291 1.00 56.97 1062 ALA A N 1
ATOM 8137 C CA . ALA A 1 1062 ? 21.902 44.006 -35.540 1.00 56.97 1062 ALA A CA 1
ATOM 8138 C C . ALA A 1 1062 ? 23.375 43.597 -35.352 1.00 56.97 1062 ALA A C 1
ATOM 8140 O O . ALA A 1 1062 ? 24.131 44.273 -34.645 1.00 56.97 1062 ALA A O 1
ATOM 8141 N N . ALA A 1 1063 ? 23.790 42.495 -35.984 1.00 54.59 1063 ALA A N 1
ATOM 8142 C CA . ALA A 1 1063 ? 25.168 42.018 -35.904 1.00 54.59 1063 ALA A CA 1
ATOM 8143 C C . ALA A 1 1063 ? 26.164 43.150 -36.250 1.00 54.59 1063 ALA A C 1
ATOM 8145 O O . ALA A 1 1063 ? 25.893 43.930 -37.170 1.00 54.59 1063 ALA A O 1
ATOM 8146 N N . PRO A 1 1064 ? 27.323 43.252 -35.565 1.00 55.56 1064 PRO A N 1
ATOM 8147 C CA . PRO A 1 1064 ? 28.392 44.133 -36.018 1.00 55.56 1064 PRO A CA 1
ATOM 8148 C C . PRO A 1 1064 ? 28.688 43.837 -37.495 1.00 55.56 1064 PRO A C 1
ATOM 8150 O O . PRO A 1 1064 ? 28.718 42.656 -37.856 1.00 55.56 1064 PRO A O 1
ATOM 8153 N N . PRO A 1 1065 ? 28.891 44.854 -38.355 1.00 55.56 1065 PRO A N 1
ATOM 8154 C CA . PRO A 1 1065 ? 29.298 44.600 -39.729 1.00 55.56 1065 PRO A CA 1
ATOM 8155 C C . PRO A 1 1065 ? 30.562 43.746 -39.699 1.00 55.56 1065 PRO A C 1
ATOM 8157 O O . PRO A 1 1065 ? 31.469 44.027 -38.908 1.00 55.56 1065 PRO A O 1
ATOM 8160 N N . ASP A 1 1066 ? 30.592 42.696 -40.522 1.00 52.94 1066 ASP A N 1
ATOM 8161 C CA . ASP A 1 1066 ? 31.760 41.832 -40.640 1.00 52.94 1066 ASP A CA 1
ATOM 8162 C C . ASP A 1 1066 ? 33.001 42.714 -40.795 1.00 52.94 1066 ASP A C 1
ATOM 8164 O O . ASP A 1 1066 ? 33.039 43.609 -41.646 1.00 52.94 1066 ASP A O 1
ATOM 8168 N N . VAL A 1 1067 ? 34.002 42.502 -39.937 1.00 56.03 1067 VAL A N 1
ATOM 8169 C CA . VAL A 1 1067 ? 35.318 43.094 -40.166 1.00 56.03 1067 VAL A CA 1
ATOM 8170 C C . VAL A 1 1067 ? 35.741 42.556 -41.524 1.00 56.03 1067 VAL A C 1
ATOM 8172 O O . VAL A 1 1067 ? 35.888 41.342 -41.656 1.00 56.03 1067 VAL A O 1
ATOM 8175 N N . GLU A 1 1068 ? 35.858 43.423 -42.537 1.00 44.06 1068 GLU A N 1
ATOM 8176 C CA . GLU A 1 1068 ? 36.421 43.028 -43.828 1.00 44.06 1068 GLU A CA 1
ATOM 8177 C C . GLU A 1 1068 ? 37.743 42.321 -43.526 1.00 44.06 1068 GLU A C 1
ATOM 8179 O O . GLU A 1 1068 ? 38.704 42.954 -43.080 1.00 44.06 1068 GLU A O 1
ATOM 8184 N N . GLU A 1 1069 ? 37.779 40.997 -43.704 1.00 44.19 1069 GLU A N 1
ATOM 8185 C CA . GLU A 1 1069 ? 39.037 40.269 -43.696 1.00 44.19 1069 GLU A CA 1
ATOM 8186 C C . GLU A 1 1069 ? 39.938 40.982 -44.696 1.00 44.19 1069 GLU A C 1
ATOM 8188 O O . GLU A 1 1069 ? 39.524 41.236 -45.834 1.00 44.19 1069 GLU A O 1
ATOM 8193 N N . ASP A 1 1070 ? 41.145 41.356 -44.262 1.00 49.25 1070 ASP A N 1
ATOM 8194 C CA . ASP A 1 1070 ? 42.136 41.959 -45.139 1.00 49.25 1070 ASP A CA 1
ATOM 8195 C C . ASP A 1 1070 ? 42.501 40.939 -46.222 1.00 49.25 1070 ASP A C 1
ATOM 8197 O O . ASP A 1 1070 ? 43.443 40.151 -46.126 1.00 49.25 1070 ASP A O 1
ATOM 8201 N N . ASN A 1 1071 ? 41.717 40.973 -47.294 1.00 47.31 1071 ASN A N 1
ATOM 8202 C CA . ASN A 1 1071 ? 41.869 40.172 -48.487 1.00 47.31 1071 ASN A CA 1
ATOM 8203 C C . ASN A 1 1071 ? 43.130 40.573 -49.263 1.00 47.31 1071 ASN A C 1
ATOM 8205 O O . ASN A 1 1071 ? 43.324 40.089 -50.378 1.00 47.31 1071 ASN A O 1
ATOM 8209 N N . SER A 1 1072 ? 44.020 41.416 -48.714 1.00 54.94 1072 SER A N 1
ATOM 8210 C CA . SER A 1 1072 ? 45.308 41.751 -49.318 1.00 54.94 1072 SER A CA 1
ATOM 8211 C C . SER A 1 1072 ? 46.093 40.502 -49.714 1.00 54.94 1072 SER A C 1
ATOM 8213 O O . SER A 1 1072 ? 46.682 40.488 -50.795 1.00 54.94 1072 SER A O 1
ATOM 8215 N N . LEU A 1 1073 ? 46.038 39.411 -48.942 1.00 52.28 1073 LEU A N 1
ATOM 8216 C CA . LEU A 1 1073 ? 46.734 38.170 -49.295 1.00 52.28 1073 LEU A CA 1
ATOM 8217 C C . LEU A 1 1073 ? 46.060 37.424 -50.460 1.00 52.28 1073 LEU A C 1
ATOM 8219 O O . LEU A 1 1073 ? 46.753 37.007 -51.388 1.00 52.28 1073 LEU A O 1
ATOM 8223 N N . MET A 1 1074 ? 44.724 37.322 -50.480 1.00 50.50 1074 MET A N 1
ATOM 8224 C CA . MET A 1 1074 ? 43.994 36.666 -51.576 1.00 50.50 1074 MET A CA 1
ATOM 8225 C C . MET A 1 1074 ? 44.034 37.492 -52.871 1.00 50.50 1074 MET A C 1
ATOM 8227 O O . MET A 1 1074 ? 44.263 36.942 -53.947 1.00 50.50 1074 MET A O 1
ATOM 8231 N N . ILE A 1 1075 ? 43.925 38.819 -52.778 1.00 58.47 1075 ILE A N 1
ATOM 8232 C CA . ILE A 1 1075 ? 44.056 39.750 -53.907 1.00 58.47 1075 ILE A CA 1
ATOM 8233 C C . ILE A 1 1075 ? 45.491 39.741 -54.446 1.00 58.47 1075 ILE A C 1
ATOM 8235 O O . ILE A 1 1075 ? 45.674 39.752 -55.662 1.00 58.47 1075 ILE A O 1
ATOM 8239 N N . THR A 1 1076 ? 46.519 39.643 -53.593 1.00 59.97 1076 THR A N 1
ATOM 8240 C CA . THR A 1 1076 ? 47.917 39.535 -54.051 1.00 59.97 1076 THR A CA 1
ATOM 8241 C C . THR A 1 1076 ? 48.184 38.187 -54.720 1.00 59.97 1076 THR A C 1
ATOM 8243 O O . THR A 1 1076 ? 48.825 38.146 -55.768 1.00 59.97 1076 THR A O 1
ATOM 8246 N N . VAL A 1 1077 ? 47.649 37.082 -54.192 1.00 62.03 1077 VAL A N 1
ATOM 8247 C CA . VAL A 1 1077 ? 47.781 35.751 -54.808 1.00 62.03 1077 VAL A CA 1
ATOM 8248 C C . VAL A 1 1077 ? 47.034 35.680 -56.145 1.00 62.03 1077 VAL A C 1
ATOM 8250 O O . VAL A 1 1077 ? 47.605 35.206 -57.127 1.00 62.03 1077 VAL A O 1
ATOM 8253 N N . ILE A 1 1078 ? 45.819 36.229 -56.239 1.00 64.38 1078 ILE A N 1
ATOM 8254 C CA . ILE A 1 1078 ? 45.050 36.309 -57.492 1.00 64.38 1078 ILE A CA 1
ATOM 8255 C C . ILE A 1 1078 ? 45.716 37.267 -58.492 1.00 64.38 1078 ILE A C 1
ATOM 8257 O O . ILE A 1 1078 ? 45.759 36.965 -59.683 1.00 64.38 1078 ILE A O 1
ATOM 8261 N N . ALA A 1 1079 ? 46.312 38.378 -58.046 1.00 62.97 1079 ALA A N 1
ATOM 8262 C CA . ALA A 1 1079 ? 47.060 39.291 -58.913 1.00 62.97 1079 ALA A CA 1
ATOM 8263 C C . ALA A 1 1079 ? 48.371 38.671 -59.428 1.00 62.97 1079 ALA A C 1
ATOM 8265 O O . ALA A 1 1079 ? 48.714 38.853 -60.596 1.00 62.97 1079 ALA A O 1
ATOM 8266 N N . VAL A 1 1080 ? 49.086 37.896 -58.605 1.00 66.00 1080 VAL A N 1
ATOM 8267 C CA . VAL A 1 1080 ? 50.317 37.184 -58.999 1.00 66.00 1080 VAL A CA 1
ATOM 8268 C C . VAL A 1 1080 ? 50.002 36.000 -59.922 1.00 66.00 1080 VAL A C 1
ATOM 8270 O O . VAL A 1 1080 ? 50.680 35.822 -60.939 1.00 66.00 1080 VAL A O 1
ATOM 8273 N N . LEU A 1 1081 ? 48.948 35.226 -59.644 1.00 60.12 1081 LEU A N 1
ATOM 8274 C CA . LEU A 1 1081 ? 48.477 34.139 -60.516 1.00 60.12 1081 LEU A CA 1
ATOM 8275 C C . LEU A 1 1081 ? 47.881 34.673 -61.830 1.00 60.12 1081 LEU A C 1
ATOM 8277 O O . LEU A 1 1081 ? 48.155 34.140 -62.905 1.00 60.12 1081 LEU A O 1
ATOM 8281 N N . GLY A 1 1082 ? 47.143 35.783 -61.773 1.00 64.06 1082 GLY A N 1
ATOM 8282 C CA . GLY A 1 1082 ? 46.604 36.475 -62.943 1.00 64.06 1082 GLY A CA 1
ATOM 8283 C C . GLY A 1 1082 ? 47.698 37.077 -63.827 1.00 64.06 1082 GLY A C 1
ATOM 8284 O O . GLY A 1 1082 ? 47.669 36.910 -65.047 1.00 64.06 1082 GLY A O 1
ATOM 8285 N N . ALA A 1 1083 ? 48.719 37.707 -63.234 1.00 63.25 1083 ALA A N 1
ATOM 8286 C CA . ALA A 1 1083 ? 49.863 38.251 -63.967 1.00 63.25 1083 ALA A CA 1
ATOM 8287 C C . ALA A 1 1083 ? 50.743 37.150 -64.584 1.00 63.25 1083 ALA A C 1
ATOM 8289 O O . ALA A 1 1083 ? 51.209 37.297 -65.714 1.00 63.25 1083 ALA A O 1
ATOM 8290 N N . THR A 1 1084 ? 50.938 36.019 -63.896 1.00 61.22 1084 THR A N 1
ATOM 8291 C CA . THR A 1 1084 ? 51.689 34.878 -64.449 1.00 61.22 1084 THR A CA 1
ATOM 8292 C C . THR A 1 1084 ? 50.927 34.170 -65.573 1.00 61.22 1084 THR A C 1
ATOM 8294 O O . THR A 1 1084 ? 51.545 33.834 -66.585 1.00 61.22 1084 THR A O 1
ATOM 8297 N N . MET A 1 1085 ? 49.595 34.045 -65.496 1.00 58.09 1085 MET A N 1
ATOM 8298 C CA . MET A 1 1085 ? 48.781 33.552 -66.618 1.00 58.09 1085 MET A CA 1
ATOM 8299 C C . MET A 1 1085 ? 48.766 34.511 -67.820 1.00 58.09 1085 MET A C 1
ATOM 8301 O O . MET A 1 1085 ? 48.860 34.052 -68.961 1.00 58.09 1085 MET A O 1
ATOM 8305 N N . LEU A 1 1086 ? 48.717 35.830 -67.594 1.00 60.03 1086 LEU A N 1
ATOM 8306 C CA . LEU A 1 1086 ? 48.750 36.846 -68.659 1.00 60.03 1086 LEU A CA 1
ATOM 8307 C C . LEU A 1 1086 ? 50.116 36.956 -69.358 1.00 60.03 1086 LEU A C 1
ATOM 8309 O O . LEU A 1 1086 ? 50.164 37.336 -70.527 1.00 60.03 1086 LEU A O 1
ATOM 8313 N N . ILE A 1 1087 ? 51.216 36.589 -68.690 1.00 62.41 1087 ILE A N 1
ATOM 8314 C CA . ILE A 1 1087 ? 52.564 36.544 -69.287 1.00 62.41 1087 ILE A CA 1
ATOM 8315 C C . ILE A 1 1087 ? 52.841 35.185 -69.960 1.00 62.41 1087 ILE A C 1
ATOM 8317 O O . ILE A 1 1087 ? 53.513 35.140 -70.993 1.00 62.41 1087 ILE A O 1
ATOM 8321 N N . ALA A 1 1088 ? 52.300 34.077 -69.438 1.00 57.97 1088 ALA A N 1
ATOM 8322 C CA . ALA A 1 1088 ? 52.518 32.736 -69.993 1.00 57.97 1088 ALA A CA 1
ATOM 8323 C C . ALA A 1 1088 ? 51.614 32.404 -71.202 1.00 57.97 1088 ALA A C 1
ATOM 8325 O O . ALA A 1 1088 ? 52.058 31.724 -72.133 1.00 57.97 1088 ALA A O 1
ATOM 8326 N N . CYS A 1 1089 ? 50.378 32.918 -71.251 1.00 56.62 1089 CYS A N 1
ATOM 8327 C CA . CYS A 1 1089 ? 49.443 32.644 -72.353 1.00 56.62 1089 CYS A CA 1
ATOM 8328 C C . CYS A 1 1089 ? 49.889 33.176 -73.735 1.00 56.62 1089 CYS A C 1
ATOM 8330 O O . CYS A 1 1089 ? 49.757 32.435 -74.713 1.00 56.62 1089 CYS A O 1
ATOM 8332 N N . PRO A 1 1090 ? 50.472 34.386 -73.881 1.00 57.19 1090 PRO A N 1
ATOM 8333 C CA . PRO A 1 1090 ? 50.929 34.877 -75.185 1.00 57.19 1090 PRO A CA 1
ATOM 8334 C C . PRO A 1 1090 ? 52.132 34.096 -75.737 1.00 57.19 1090 PRO A C 1
ATOM 8336 O O . PRO A 1 1090 ? 52.278 33.966 -76.953 1.00 57.19 1090 PRO A O 1
ATOM 8339 N N . VAL A 1 1091 ? 52.983 33.542 -74.862 1.00 58.22 1091 VAL A N 1
ATOM 8340 C CA . VAL A 1 1091 ? 54.163 32.753 -75.258 1.00 58.22 1091 VAL A CA 1
ATOM 8341 C C . VAL A 1 1091 ? 53.752 31.355 -75.735 1.00 58.22 1091 VAL A C 1
ATOM 8343 O O . VAL A 1 1091 ? 54.272 30.882 -76.746 1.00 58.22 1091 VAL A O 1
ATOM 8346 N N . GLY A 1 1092 ? 52.758 30.731 -75.091 1.00 55.88 1092 GLY A N 1
ATOM 8347 C CA . GLY A 1 1092 ? 52.175 29.463 -75.547 1.00 55.88 1092 GLY A CA 1
ATOM 8348 C C . GLY A 1 1092 ? 51.449 29.586 -76.893 1.00 55.88 1092 GLY A C 1
ATOM 8349 O O . GLY A 1 1092 ? 51.669 28.778 -77.798 1.00 55.88 1092 GLY A O 1
ATOM 8350 N N . PHE A 1 1093 ? 50.656 30.649 -77.080 1.00 53.75 1093 PHE A N 1
ATOM 8351 C CA . PHE A 1 1093 ? 49.919 30.880 -78.330 1.00 53.75 1093 PHE A CA 1
ATOM 8352 C C . PHE A 1 1093 ? 50.845 31.238 -79.511 1.00 53.75 1093 PHE A C 1
ATOM 8354 O O . PHE A 1 1093 ? 50.615 30.794 -80.638 1.00 53.75 1093 PHE A O 1
ATOM 8361 N N . ALA A 1 1094 ? 51.945 31.963 -79.268 1.00 54.22 1094 ALA A N 1
ATOM 8362 C CA . ALA A 1 1094 ? 52.928 32.296 -80.305 1.00 54.22 1094 ALA A CA 1
ATOM 8363 C C . ALA A 1 1094 ? 53.757 31.086 -80.784 1.00 54.22 1094 ALA A C 1
ATOM 8365 O O . ALA A 1 1094 ? 54.182 31.063 -81.941 1.00 54.22 1094 ALA A O 1
ATOM 8366 N N . ILE A 1 1095 ? 53.972 30.068 -79.940 1.00 56.72 1095 ILE A N 1
ATOM 8367 C CA . ILE A 1 1095 ? 54.680 28.832 -80.324 1.00 56.72 1095 ILE A CA 1
ATOM 8368 C C . ILE A 1 1095 ? 53.763 27.908 -81.146 1.00 56.72 1095 ILE A C 1
ATOM 8370 O O . ILE A 1 1095 ? 54.204 27.343 -82.149 1.00 56.72 1095 ILE A O 1
ATOM 8374 N N . ILE A 1 1096 ? 52.474 27.825 -80.804 1.00 55.38 1096 ILE A N 1
ATOM 8375 C CA . ILE A 1 1096 ? 51.501 26.971 -81.509 1.00 55.38 1096 ILE A CA 1
ATOM 8376 C C . ILE A 1 1096 ? 51.172 27.525 -82.908 1.00 55.38 1096 ILE A C 1
ATOM 8378 O O . ILE A 1 1096 ? 51.177 26.773 -83.884 1.00 55.38 1096 ILE A O 1
ATOM 8382 N N . VAL A 1 1097 ? 51.015 28.847 -83.062 1.00 54.50 1097 VAL A N 1
ATOM 8383 C CA . VAL A 1 1097 ? 50.770 29.474 -84.381 1.00 54.50 1097 VAL A CA 1
ATOM 8384 C C . VAL A 1 1097 ? 51.998 29.376 -85.307 1.00 54.50 1097 VAL A C 1
ATOM 8386 O O . VAL A 1 1097 ? 51.853 29.243 -86.523 1.00 54.50 1097 VAL A O 1
ATOM 8389 N N . LYS A 1 1098 ? 53.225 29.352 -84.761 1.00 50.22 1098 LYS A N 1
ATOM 8390 C CA . LYS A 1 1098 ? 54.461 29.205 -85.557 1.00 50.22 1098 LYS A CA 1
ATOM 8391 C C . LYS A 1 1098 ? 54.749 27.755 -85.976 1.00 50.22 1098 LYS A C 1
ATOM 8393 O O . LYS A 1 1098 ? 55.410 27.556 -86.996 1.00 50.22 1098 LYS A O 1
ATOM 8398 N N . CYS A 1 1099 ? 54.230 26.763 -85.245 1.00 48.81 1099 CYS A N 1
ATOM 8399 C CA . CYS A 1 1099 ? 54.288 25.348 -85.629 1.00 48.81 1099 CYS A CA 1
ATOM 8400 C C . CYS A 1 1099 ? 53.191 24.957 -86.637 1.00 48.81 1099 CYS A C 1
ATOM 8402 O O . CYS A 1 1099 ? 53.482 24.199 -87.562 1.00 48.81 1099 CYS A O 1
ATOM 8404 N N . CYS A 1 1100 ? 51.977 25.515 -86.538 1.00 47.22 1100 CYS A N 1
ATOM 8405 C CA . CYS A 1 1100 ? 50.892 25.211 -87.485 1.00 47.22 1100 CYS A CA 1
ATOM 8406 C C . CYS A 1 1100 ? 51.066 25.875 -88.867 1.00 47.22 1100 CYS A C 1
ATOM 8408 O O . CYS A 1 1100 ? 50.672 25.290 -89.869 1.00 47.22 1100 CYS A O 1
ATOM 8410 N N . CYS A 1 1101 ? 51.742 27.027 -88.975 1.00 47.00 1101 CYS A N 1
ATOM 8411 C CA . CYS A 1 1101 ? 51.954 27.711 -90.265 1.00 47.00 1101 CYS A CA 1
ATOM 8412 C C . CYS A 1 1101 ? 53.194 27.255 -91.066 1.00 47.00 1101 CYS A C 1
ATOM 8414 O O . CYS A 1 1101 ? 53.501 27.854 -92.098 1.00 47.00 1101 CYS A O 1
ATOM 8416 N N . ARG A 1 1102 ? 53.935 26.223 -90.630 1.00 43.50 1102 ARG A N 1
ATOM 8417 C CA . ARG A 1 1102 ? 55.138 25.740 -91.347 1.00 43.50 1102 ARG A CA 1
ATOM 8418 C C . ARG A 1 1102 ? 55.037 24.311 -91.886 1.00 43.50 1102 ARG A C 1
ATOM 8420 O O . ARG A 1 1102 ? 56.046 23.777 -92.332 1.00 43.50 1102 ARG A O 1
ATOM 8427 N N . ARG A 1 1103 ? 53.845 23.704 -91.885 1.00 42.22 1103 ARG A N 1
ATOM 8428 C CA . ARG A 1 1103 ? 53.641 22.320 -92.348 1.00 42.22 1103 ARG A CA 1
ATOM 8429 C C . ARG A 1 1103 ? 52.564 22.159 -93.428 1.00 42.22 1103 ARG A C 1
ATOM 8431 O O . ARG A 1 1103 ? 51.949 21.109 -93.520 1.00 42.22 1103 ARG A O 1
ATOM 8438 N N . GLU A 1 1104 ? 52.380 23.188 -94.258 1.00 42.19 1104 GLU A N 1
ATOM 8439 C CA . GLU A 1 1104 ? 51.509 23.142 -95.449 1.00 42.19 1104 GLU A CA 1
ATOM 8440 C C . GLU A 1 1104 ? 52.231 23.542 -96.752 1.00 42.19 1104 GLU A C 1
ATOM 8442 O O . GLU A 1 1104 ? 51.619 23.825 -97.780 1.00 42.19 1104 GLU A O 1
ATOM 8447 N N . LYS A 1 1105 ? 53.568 23.536 -96.734 1.00 46.53 1105 LYS A N 1
ATOM 8448 C CA . LYS A 1 1105 ? 54.376 23.443 -97.950 1.00 46.53 1105 LYS A CA 1
ATOM 8449 C C . LYS A 1 1105 ? 55.429 22.372 -97.739 1.00 46.53 1105 LYS A C 1
ATOM 8451 O O . LYS A 1 1105 ? 56.239 22.482 -96.826 1.00 46.53 1105 LYS A O 1
ATOM 8456 N N . ASP A 1 1106 ? 55.368 21.392 -98.623 1.00 42.47 1106 ASP A N 1
ATOM 8457 C CA . ASP A 1 1106 ? 56.252 20.249 -98.795 1.00 42.47 1106 ASP A CA 1
ATOM 8458 C C . ASP A 1 1106 ? 55.828 18.958 -98.080 1.00 42.47 1106 ASP A C 1
ATOM 8460 O O . ASP A 1 1106 ? 55.937 18.791 -96.867 1.00 42.47 1106 ASP A O 1
ATOM 8464 N N . VAL A 1 1107 ? 55.460 18.026 -98.966 1.00 38.56 1107 VAL A N 1
ATOM 8465 C CA . VAL A 1 1107 ? 55.497 16.560 -98.897 1.00 38.56 1107 VAL A CA 1
ATOM 8466 C C . VAL A 1 1107 ? 54.122 15.884 -98.995 1.00 38.56 1107 VAL A C 1
ATOM 8468 O O . VAL A 1 1107 ? 53.607 15.284 -98.059 1.00 38.56 1107 VAL A O 1
ATOM 8471 N N . ASP A 1 1108 ? 53.595 15.905 -100.227 1.00 43.59 1108 ASP A N 1
ATOM 8472 C CA . ASP A 1 1108 ? 53.272 14.659 -100.935 1.00 43.59 1108 ASP A CA 1
ATOM 8473 C C . ASP A 1 1108 ? 54.490 13.715 -100.863 1.00 43.59 1108 ASP A C 1
ATOM 8475 O O . ASP A 1 1108 ? 55.508 13.992 -101.499 1.00 43.59 1108 ASP A O 1
ATOM 8479 N N . ALA A 1 1109 ? 54.405 12.640 -100.075 1.00 39.06 1109 ALA A N 1
ATOM 8480 C CA . ALA A 1 1109 ? 55.037 11.335 -100.326 1.00 39.06 1109 ALA A CA 1
ATOM 8481 C C . ALA A 1 1109 ? 54.840 10.374 -99.135 1.00 39.06 1109 ALA A C 1
ATOM 8483 O O . ALA A 1 1109 ? 55.194 10.699 -98.005 1.00 39.06 1109 ALA A O 1
ATOM 8484 N N . SER A 1 1110 ? 54.406 9.148 -99.463 1.00 34.53 1110 SER A N 1
ATOM 8485 C CA . SER A 1 1110 ? 54.502 7.874 -98.708 1.00 34.53 1110 SER A CA 1
ATOM 8486 C C . SER A 1 1110 ? 53.748 7.779 -97.368 1.00 34.53 1110 SER A C 1
ATOM 8488 O O . SER A 1 1110 ? 54.101 8.450 -96.411 1.00 34.53 1110 SER A O 1
ATOM 8490 N N . ASN A 1 1111 ? 52.642 7.027 -97.261 1.00 37.47 1111 ASN A N 1
ATOM 8491 C CA . ASN A 1 1111 ? 52.548 5.553 -97.141 1.00 37.47 1111 ASN A CA 1
ATOM 8492 C C . ASN A 1 1111 ? 53.573 4.917 -96.184 1.00 37.47 1111 ASN A C 1
ATOM 8494 O O . ASN A 1 1111 ? 54.707 4.689 -96.603 1.00 37.47 1111 ASN A O 1
ATOM 8498 N N . ALA A 1 1112 ? 53.121 4.544 -94.979 1.00 35.44 1112 ALA A N 1
ATOM 8499 C CA . ALA A 1 1112 ? 53.248 3.214 -94.353 1.00 35.44 1112 ALA A CA 1
ATOM 8500 C C . ALA A 1 1112 ? 52.593 3.231 -92.965 1.00 35.44 1112 ALA A C 1
ATOM 8502 O O . ALA A 1 1112 ? 52.989 4.097 -92.153 1.00 35.44 1112 ALA A O 1
#

Foldseek 3Di:
DLLVVLVVLLVVLVVVVVVLCCAQPPDVVVPGDHDQALVLLQLSQVLVQLSVVQSVLSVVCSVVSHDDPVSVVVNVVSVVVSVVSVVVSVVCVVDPPSPDQDAADLVQLLLLLLLLLVLLQLLLQLLLLLLCCQLVAPNVVSVVVNVVSLVVNLVSLCCQQNNHVVSSHGHDRDSVLSVLSVQLNVLSVVLSVLSVVCSPDPHDDLVSSLVSVVSSVSSSVSSLVSSVVSLVVCCVRPVVFPSLLLNLLSVLLNLLSNLLSLLSNLQVVHPQVVSLVVNVVSLVSNVVSLCCQACNDVVSPGDHLLAQQLLLLSLQLVVLVVQLVVLSVVSSVCRNNNDSVSSNVSVVSSVSSSVSSSLSSVCSRVVYHDNDDFQDLLQLLLLLLLLLLLLLLLLLLLLLLLCVVVVHPVVVSVVVNVVSLVSNVVSLVCQQRNDVVSSHGHDPDSVLNVLSVVLVVLSVVLVVLVPPDDDPVCSLVSSLVSVVSSVVNSVSSVVSLVVSLVSCCVRPVVNLSLLLNLLSNLSSLLSNLLSLLSNPPHPPRDLVVSVVSVVSNVVSLVCQAQWDDDPDSSNTHDHDPFPQLVVLSVQLVVLCVLQVVVSNDDDDDPPCSVVNVVSSVSNSVSSSVSSVCSSPPCVPQAAEAEEEAAAACAAQDRQCLLLVLLQVLLQVLLQVVCPLPPSHHYDYDYDHCNLDQVSLLVVVVVVVVVDQHLAHEHAARQSVLLNVLVVCVVQLHQYEYLANQLAPVLLDCVSRVRFAYPHAHCLCVLQVVLVVCVVLVAQEEEEEEEPDPSLVVVSVSSCVVNVVSRHHYDYDYDHLVPLVSLLVRLVVCQVVVPAEYEYRGGPSSLLSNLLSCQVNVPDFQHAYEYEDQDWWLSLQQDDPVSCVVPVRSGSVSSLRRQAFHKYKTFQQAADPVQQQPAWDSNRVHGLVRSLVVSVVCLQQPPVGNDPSRNPTHRSRSSFSSSVSSVLSSNLVSVCVVVVDDVVCSSRPDPVRSVVSSCCSAPPDWTQTSSGIAHHHRNYGQGKIFIWTDDRSGTHGQWIDGSDPPDDTGGNPVPRDCPSNDDDDPPPPDPCVVVVVVCVVVVVVCVVVVVVVVVVVVVVVVPPPPDDDDDDD

pLDDT: mean 87.92, std 10.65, range [34.53, 98.56]

Radius of gyration: 40.38 Å; chains: 1; bounding box: 93×91×153 Å